Protein AF-0000000084495411 (afdb_homodimer)

Solvent-accessible surface area (backbone atoms only — not comparable to full-atom values): 39827 Å² total; per-residue (Å²): 115,88,27,47,57,83,33,59,81,65,73,59,48,97,44,45,52,60,34,30,47,41,42,33,37,25,33,82,84,65,50,64,28,43,36,21,30,22,32,70,46,7,14,38,66,15,29,51,34,64,70,59,51,48,51,52,52,57,34,36,70,22,38,42,49,64,28,73,47,52,38,46,69,52,34,44,52,25,30,47,53,50,24,54,72,69,76,32,71,72,16,30,27,40,36,35,46,34,35,39,58,15,37,37,49,55,49,54,51,44,66,73,69,38,90,31,75,22,33,34,36,53,60,65,54,70,55,27,83,44,27,70,48,42,49,68,42,74,84,42,39,46,66,49,54,72,80,58,49,84,75,47,53,79,36,77,59,40,58,84,80,32,60,56,60,69,66,51,62,64,91,40,39,13,28,37,50,42,59,63,12,43,41,75,71,58,25,56,67,72,32,39,19,50,54,43,52,52,49,52,57,34,47,72,68,72,23,45,39,32,35,46,20,32,69,33,20,68,20,31,44,30,32,57,40,31,50,59,76,47,76,56,80,62,42,29,37,18,31,8,37,27,41,25,41,45,46,65,18,14,30,29,36,28,24,46,68,52,47,52,54,42,56,72,70,65,60,69,53,69,58,68,56,35,55,25,38,36,45,25,46,41,32,38,50,44,53,50,50,37,62,76,65,44,31,26,58,43,12,33,55,53,18,50,53,52,50,52,53,51,43,56,50,36,74,73,34,85,55,42,66,46,69,44,54,44,19,35,34,33,28,42,30,41,35,78,84,54,46,73,65,56,53,50,48,52,50,49,50,38,40,76,71,28,33,42,63,32,71,51,95,86,46,61,39,43,25,40,28,37,16,50,69,55,51,70,66,60,53,51,53,51,50,52,51,49,51,54,50,51,52,52,49,51,51,52,53,53,56,55,70,77,103,115,86,26,47,57,84,33,59,80,65,74,58,48,99,44,43,52,60,33,28,48,42,41,34,36,24,34,82,85,65,50,63,27,42,37,22,31,21,32,71,46,8,14,38,66,15,31,52,34,64,70,58,52,48,52,51,52,57,34,36,72,21,39,42,49,64,27,73,47,52,38,45,68,52,33,44,54,26,29,49,54,51,25,53,72,68,75,33,73,71,17,29,27,40,37,34,45,35,36,37,56,17,36,35,48,54,50,53,51,45,67,72,68,40,90,32,75,22,33,33,36,52,60,64,55,71,56,27,82,41,27,69,49,42,49,68,42,74,84,42,41,46,65,49,55,71,82,58,49,81,75,46,52,81,40,78,61,41,59,83,79,33,61,57,62,71,67,51,62,64,90,40,40,13,27,38,51,42,54,64,11,45,43,73,71,59,28,56,67,72,34,39,17,50,53,45,53,51,50,51,58,34,47,72,71,71,25,44,39,31,34,46,22,30,68,34,18,66,20,34,42,30,31,58,39,32,52,59,78,47,77,55,81,62,42,29,38,18,32,8,37,27,42,24,42,45,46,63,19,15,31,28,36,29,25,46,67,52,48,52,55,40,57,74,69,65,61,70,52,69,59,69,56,34,54,26,39,36,46,24,45,42,32,38,50,43,54,52,48,38,60,75,66,44,30,26,58,41,13,33,54,53,18,49,52,52,50,50,54,51,42,55,50,35,74,74,35,85,55,42,65,45,72,44,54,44,18,35,33,33,28,42,30,42,36,77,85,55,45,72,66,54,53,51,47,51,50,50,51,37,40,76,72,28,32,43,63,32,72,51,94,87,48,60,40,45,24,39,27,36,15,49,67,56,50,70,66,60,53,50,53,50,50,52,51,49,51,53,52,49,53,52,51,52,50,53,54,55,56,54,70,75,103

Secondary structure (DSSP, 8-state):
--SB---S-SPPPS-BEEEEEBTEEEETT--EEEESSHHHHT-TT-BT-HHHHHHHHHHHTT-S---SSSB-HHHHHHHHHHHHHTT-TT-EEEEES-HHHHHHHHHHHHHHH-SSSEEEEETT----SSHHHH---TTTEEEE-GGG-SS--S-S---TT-HHHHHS-GGGEEEEEE--S-TTTT--PPPHHHHHHHHHHHHHTT-EEEEEETTTTTTTTSSS-GGGGGT---SEEEE-GGGGTTSS-EEEEE-HHHHHHHHHTT-----TTTT-HHHHHHHHHHHHHHHHTTHHHHHHHHHHHHHHHHHHHHHH-TTEEEEEEETTEEEEEEPTTS-HHHHHHHHHHHHHTTEE-B--SSSSEEEE---TT--HHHHHHHHHHHHHHHHHHHHHHHHHHT-/--SB---S-SPPPS-BEEEEEBTEEEETT--EEEESSHHHHT-TT-BT-HHHHHHHHHHHTT-S---SSSB-HHHHHHHHHHHHHTT-TT-EEEEES-HHHHHHHHHHHHHHH-SSSEEEEETT----SSHHHH---TTTEEEE-GGG-SS--S-S---TT-HHHHHS-GGGEEEEEE--S-GGGT--PPPHHHHHHHHHHHHHTT-EEEEEETTTTTTTTSSS-GGGGGT---SEEEE-GGGGTTSS-EEEEE-HHHHHHHHHTT-----TTTT-HHHHHHHHHHHHHHHHTTHHHHHHHHHHHHHHHHHHHHHH-TTEEEEEEETTEEEEEEPTTS-HHHHHHHHHHHHHTTEE-B--SSSSEEEE---TT--HHHHHHHHHHHHHHHHHHHHHHHHHHT-

Organism: NCBI:txid1637975

Structure (mmCIF, N/CA/C/O backbone):
data_AF-0000000084495411-model_v1
#
loop_
_entity.id
_entity.type
_entity.pdbx_description
1 polymer 'Aminotransferase class III'
#
loop_
_atom_site.group_PDB
_atom_site.id
_atom_site.type_symbol
_atom_site.label_atom_id
_atom_site.label_alt_id
_atom_site.label_comp_id
_atom_site.label_asym_id
_atom_site.label_entity_id
_atom_site.label_seq_id
_atom_site.pdbx_PDB_ins_code
_atom_site.Cartn_x
_atom_site.Cartn_y
_atom_site.Cartn_z
_atom_site.occupancy
_atom_site.B_iso_or_equiv
_atom_site.auth_seq_id
_atom_site.auth_comp_id
_atom_site.auth_asym_id
_atom_site.auth_atom_id
_atom_site.pdbx_PDB_model_num
ATOM 1 N N . MET A 1 1 ? 22.328 8.688 1.357 1 75.5 1 MET A N 1
ATOM 2 C CA . MET A 1 1 ? 22.172 7.254 1.574 1 75.5 1 MET A CA 1
ATOM 3 C C . MET A 1 1 ? 22.688 6.465 0.375 1 75.5 1 MET A C 1
ATOM 5 O O . MET A 1 1 ? 22.359 6.781 -0.77 1 75.5 1 MET A O 1
ATOM 9 N N . ARG A 1 2 ? 23.516 5.461 0.627 1 84.62 2 ARG A N 1
ATOM 10 C CA . ARG A 1 2 ? 24.25 4.766 -0.43 1 84.62 2 ARG A CA 1
ATOM 11 C C . ARG A 1 2 ? 23.312 3.871 -1.24 1 84.62 2 ARG A C 1
ATOM 13 O O . ARG A 1 2 ? 23.391 3.844 -2.471 1 84.62 2 ARG A O 1
ATOM 20 N N . TYR A 1 3 ? 22.328 3.266 -0.582 1 94.38 3 TYR A N 1
ATOM 21 C CA . TYR A 1 3 ? 21.594 2.199 -1.251 1 94.38 3 TYR A CA 1
ATOM 22 C C . TYR A 1 3 ? 20.125 2.562 -1.396 1 94.38 3 TYR A C 1
ATOM 24 O O . TYR A 1 3 ? 19.359 1.849 -2.057 1 94.38 3 TYR A O 1
ATOM 32 N N . VAL A 1 4 ? 19.766 3.676 -0.816 1 94.31 4 VAL A N 1
ATOM 33 C CA . VAL A 1 4 ? 18.359 4.066 -0.801 1 94.31 4 VAL A CA 1
ATOM 34 C C . VAL A 1 4 ? 18.156 5.277 -1.703 1 94.31 4 VAL A C 1
ATOM 36 O O . VAL A 1 4 ? 18.922 6.242 -1.647 1 94.31 4 VAL A O 1
ATOM 39 N N . PHE A 1 5 ? 17.172 5.223 -2.582 1 93.25 5 PHE A N 1
ATOM 40 C CA . PHE A 1 5 ? 16.844 6.324 -3.475 1 93.25 5 PHE A CA 1
ATOM 41 C C . PHE A 1 5 ? 15.922 7.324 -2.777 1 93.25 5 PHE A C 1
ATOM 43 O O . PHE A 1 5 ? 14.836 6.965 -2.32 1 93.25 5 PHE A O 1
ATOM 50 N N . ASN A 1 6 ? 16.312 8.516 -2.656 1 90 6 ASN A N 1
ATOM 51 C CA . ASN A 1 6 ? 15.445 9.555 -2.105 1 90 6 ASN A CA 1
ATOM 52 C C . ASN A 1 6 ? 14.633 10.25 -3.195 1 90 6 ASN A C 1
ATOM 54 O O . ASN A 1 6 ? 15.156 11.086 -3.93 1 90 6 ASN A O 1
ATOM 58 N N . SER A 1 7 ? 13.391 9.977 -3.244 1 88.06 7 SER A N 1
ATOM 59 C CA . SER A 1 7 ? 12.523 10.555 -4.262 1 88.06 7 SER A CA 1
ATOM 60 C C . SER A 1 7 ? 11.562 11.578 -3.65 1 88.06 7 SER A C 1
ATOM 62 O O . SER A 1 7 ? 10.695 12.109 -4.344 1 88.06 7 SER A O 1
ATOM 64 N N . THR A 1 8 ? 11.68 11.914 -2.41 1 83.94 8 THR A N 1
ATOM 65 C CA . THR A 1 8 ? 10.633 12.656 -1.716 1 83.94 8 THR A CA 1
ATOM 66 C C . THR A 1 8 ? 10.797 14.156 -1.927 1 83.94 8 THR A C 1
ATOM 68 O O . THR A 1 8 ? 9.859 14.93 -1.708 1 83.94 8 THR A O 1
ATOM 71 N N . GLY A 1 9 ? 12.039 14.555 -2.289 1 78.56 9 GLY A N 1
ATOM 72 C CA . GLY A 1 9 ? 12.312 15.977 -2.416 1 78.56 9 GLY A CA 1
ATOM 73 C C . GLY A 1 9 ? 12.703 16.625 -1.104 1 78.56 9 GLY A C 1
ATOM 74 O O . GLY A 1 9 ? 13.148 17.781 -1.085 1 78.56 9 GLY A O 1
ATOM 75 N N . TYR A 1 10 ? 12.516 15.945 0.001 1 80.62 10 TYR A N 1
ATOM 76 C CA . TYR A 1 10 ? 12.883 16.469 1.312 1 80.62 10 TYR A CA 1
ATOM 77 C C . TYR A 1 10 ? 14.344 16.172 1.629 1 80.62 10 TYR A C 1
ATOM 79 O O . TYR A 1 10 ? 14.883 15.141 1.206 1 80.62 10 TYR A O 1
ATOM 87 N N . GLU A 1 11 ? 14.812 17.094 2.342 1 80.56 11 GLU A N 1
ATOM 88 C CA . GLU A 1 11 ? 16.156 16.859 2.857 1 80.56 11 GLU A CA 1
ATOM 89 C C . GLU A 1 11 ? 16.156 15.766 3.92 1 80.56 11 GLU A C 1
ATOM 91 O O . GLU A 1 11 ? 15.258 15.703 4.758 1 80.56 11 GLU A O 1
ATOM 96 N N . VAL A 1 12 ? 17.141 14.891 3.789 1 86.25 12 VAL A N 1
ATOM 97 C CA . VAL A 1 12 ? 17.312 13.844 4.793 1 86.25 12 VAL A CA 1
ATOM 98 C C . VAL A 1 12 ? 18.453 14.227 5.742 1 86.25 12 VAL A C 1
ATOM 100 O O . VAL A 1 12 ? 19.578 14.438 5.309 1 86.25 12 VAL A O 1
ATOM 103 N N . TYR A 1 13 ? 18.078 14.344 7.008 1 87.06 13 TYR A N 1
ATOM 104 C CA . TYR A 1 13 ? 19.094 14.656 8.016 1 87.06 13 TYR A CA 1
ATOM 105 C C . TYR A 1 13 ? 20.109 13.523 8.141 1 87.06 13 TYR A C 1
ATOM 107 O O . TYR A 1 13 ? 19.75 12.352 8.016 1 87.06 13 TYR A O 1
ATOM 115 N N . ASP A 1 14 ? 21.312 13.953 8.305 1 89.19 14 ASP A N 1
ATOM 116 C CA . ASP A 1 14 ? 22.359 12.953 8.531 1 89.19 14 ASP A CA 1
ATOM 117 C C . ASP A 1 14 ? 22.328 12.438 9.961 1 89.19 14 ASP A C 1
ATOM 119 O O . ASP A 1 14 ? 23.312 12.547 10.695 1 89.19 14 ASP A O 1
ATOM 123 N N . THR A 1 15 ? 21.219 11.938 10.375 1 92.31 15 THR A N 1
ATOM 124 C CA . THR A 1 15 ? 20.938 11.406 11.695 1 92.31 15 THR A CA 1
ATOM 125 C C . THR A 1 15 ? 20.234 10.055 11.602 1 92.31 15 THR A C 1
ATOM 127 O O . THR A 1 15 ? 19.219 9.938 10.906 1 92.31 15 THR A O 1
ATOM 130 N N . TYR A 1 16 ? 20.812 9.109 12.242 1 94.81 16 TYR A N 1
ATOM 131 C CA . TYR A 1 16 ? 20.188 7.793 12.305 1 94.81 16 TYR A CA 1
ATOM 132 C C . TYR A 1 16 ? 19.328 7.656 13.547 1 94.81 16 TYR A C 1
ATOM 134 O O . TYR A 1 16 ? 19.828 7.723 14.672 1 94.81 16 TYR A O 1
ATOM 142 N N . ILE A 1 17 ? 18.031 7.512 13.352 1 95.69 17 ILE A N 1
ATOM 143 C CA . ILE A 1 17 ? 17.125 7.289 14.461 1 95.69 17 ILE A CA 1
ATOM 144 C C . ILE A 1 17 ? 17.062 5.797 14.797 1 95.69 17 ILE A C 1
ATOM 146 O O . ILE A 1 17 ? 16.906 4.961 13.898 1 95.69 17 ILE A O 1
ATOM 150 N N . VAL A 1 18 ? 17.094 5.43 16.109 1 95.44 18 VAL A N 1
ATOM 151 C CA . VAL A 1 18 ? 17.203 4.02 16.469 1 95.44 18 VAL A CA 1
ATOM 152 C C . VAL A 1 18 ? 16.047 3.623 17.375 1 95.44 18 VAL A C 1
ATOM 154 O O . VAL A 1 18 ? 15.75 2.436 17.547 1 95.44 18 VAL A O 1
ATOM 157 N N . ARG A 1 19 ? 15.43 4.637 17.922 1 96.81 19 ARG A N 1
ATOM 158 C CA . ARG A 1 19 ? 14.352 4.32 18.844 1 96.81 19 ARG A CA 1
ATOM 159 C C . ARG A 1 19 ? 13.32 5.441 18.875 1 96.81 19 ARG A C 1
ATOM 161 O O . ARG A 1 19 ? 13.656 6.613 18.719 1 96.81 19 ARG A O 1
ATOM 168 N N . GLY A 1 20 ? 12.047 5.055 19.016 1 96.94 20 GLY A N 1
ATOM 169 C CA . GLY A 1 20 ? 10.945 5.984 19.234 1 96.94 20 GLY A CA 1
ATOM 170 C C . GLY A 1 20 ? 10.039 5.57 20.375 1 96.94 20 GLY A C 1
ATOM 171 O O . GLY A 1 20 ? 9.82 4.379 20.609 1 96.94 20 GLY A O 1
ATOM 172 N N . GLU A 1 21 ? 9.547 6.539 21.094 1 97.25 21 GLU A N 1
ATOM 173 C CA . GLU A 1 21 ? 8.602 6.34 22.188 1 97.25 21 GLU A CA 1
ATOM 174 C C . GLU A 1 21 ? 7.688 7.547 22.344 1 97.25 21 GLU A C 1
ATOM 176 O O . GLU A 1 21 ? 8.148 8.656 22.641 1 97.25 21 GLU A O 1
ATOM 181 N N . ASN A 1 22 ? 6.41 7.25 22.141 1 97 22 ASN A N 1
ATOM 182 C CA . ASN A 1 22 ? 5.457 8.352 22.156 1 97 22 ASN A CA 1
ATOM 183 C C . ASN A 1 22 ? 5.832 9.438 21.156 1 97 22 ASN A C 1
ATOM 185 O O . ASN A 1 22 ? 6.008 9.164 19.969 1 97 22 ASN A O 1
ATOM 189 N N . CYS A 1 23 ? 6.062 10.68 21.609 1 97.75 23 CYS A N 1
ATOM 190 C CA . CYS A 1 23 ? 6.414 11.75 20.688 1 97.75 23 CYS A CA 1
ATOM 191 C C . CYS A 1 23 ? 7.922 11.969 20.656 1 97.75 23 CYS A C 1
ATOM 193 O O . CYS A 1 23 ? 8.391 13.023 20.203 1 97.75 23 CYS A O 1
ATOM 195 N N . TYR A 1 24 ? 8.719 10.953 21.094 1 98.19 24 TYR A N 1
ATOM 196 C CA . TYR A 1 24 ? 10.164 11.117 21.203 1 98.19 24 TYR A CA 1
ATOM 197 C C . TYR A 1 24 ? 10.898 10.156 20.281 1 98.19 24 TYR A C 1
ATOM 199 O O . TYR A 1 24 ? 10.492 9 20.125 1 98.19 24 TYR A O 1
ATOM 207 N N . LEU A 1 25 ? 11.906 10.648 19.656 1 97.31 25 LEU A N 1
ATOM 208 C CA . LEU A 1 25 ? 12.852 9.867 18.875 1 97.31 25 LEU A CA 1
ATOM 209 C C . LEU A 1 25 ? 14.25 9.938 19.484 1 97.31 25 LEU A C 1
ATOM 211 O O . LEU A 1 25 ? 14.625 10.953 20.078 1 97.31 25 LEU A O 1
ATOM 215 N N . TYR A 1 26 ? 14.945 8.938 19.359 1 97.62 26 TYR A N 1
ATOM 216 C CA . TYR A 1 26 ? 16.328 8.867 19.844 1 97.62 26 TYR A CA 1
ATOM 217 C C . TYR A 1 26 ? 17.281 8.477 18.719 1 97.62 26 TYR A C 1
ATOM 219 O O . TYR A 1 26 ? 17.016 7.516 17.984 1 97.62 26 TYR A O 1
ATOM 227 N N . ASP A 1 27 ? 18.344 9.211 18.578 1 95.88 27 ASP A N 1
ATOM 228 C CA . ASP A 1 27 ? 19.312 8.883 17.547 1 95.88 27 ASP A CA 1
ATOM 229 C C . ASP A 1 27 ? 20.391 7.941 18.094 1 95.88 27 ASP A C 1
ATOM 231 O O . ASP A 1 27 ? 20.312 7.5 19.234 1 95.88 27 ASP A O 1
ATOM 235 N N . GLU A 1 28 ? 21.344 7.582 17.297 1 95.19 28 GLU A N 1
ATOM 236 C CA . GLU A 1 28 ? 22.375 6.598 17.641 1 95.19 28 GLU A CA 1
ATOM 237 C C . GLU A 1 28 ? 23.281 7.105 18.75 1 95.19 28 GLU A C 1
ATOM 239 O O . GLU A 1 28 ? 23.938 6.316 19.438 1 95.19 28 GLU A O 1
ATOM 244 N N . GLN A 1 29 ? 23.328 8.398 18.984 1 95.56 29 GLN A N 1
ATOM 245 C CA . GLN A 1 29 ? 24.156 8.992 20.016 1 95.56 29 GLN A CA 1
ATOM 246 C C . GLN A 1 29 ? 23.391 9.148 21.328 1 95.56 29 GLN A C 1
ATOM 248 O O . GLN A 1 29 ? 23.938 9.578 22.328 1 95.56 29 GLN A O 1
ATOM 253 N N . GLY A 1 30 ? 22.094 8.93 21.297 1 95.94 30 GLY A N 1
ATOM 254 C CA . GLY A 1 30 ? 21.281 8.992 22.5 1 95.94 30 GLY A CA 1
ATOM 255 C C . GLY A 1 30 ? 20.547 10.312 22.656 1 95.94 30 GLY A C 1
ATOM 256 O O . GLY A 1 30 ? 19.844 10.531 23.641 1 95.94 30 GLY A O 1
ATOM 257 N N . ASN A 1 31 ? 20.688 11.18 21.703 1 96.81 31 ASN A N 1
ATOM 258 C CA . ASN A 1 31 ? 19.969 12.453 21.75 1 96.81 31 ASN A CA 1
ATOM 259 C C . ASN A 1 31 ? 18.469 12.242 21.594 1 96.81 31 ASN A C 1
ATOM 261 O O . ASN A 1 31 ? 18.031 11.422 20.781 1 96.81 31 ASN A O 1
ATOM 265 N N . LYS A 1 32 ? 17.812 13.023 22.375 1 97.69 32 LYS A N 1
ATOM 266 C CA . LYS A 1 32 ? 16.344 12.984 22.328 1 97.69 32 LYS A CA 1
ATOM 267 C C . LYS A 1 32 ? 15.805 14.086 21.438 1 97.69 32 LYS A C 1
ATOM 269 O O . LYS A 1 32 ? 16.25 15.234 21.5 1 97.69 32 LYS A O 1
ATOM 274 N N . ILE A 1 33 ? 14.867 13.711 20.578 1 97.25 33 ILE A N 1
ATOM 275 C CA . ILE A 1 33 ? 14.219 14.641 19.672 1 97.25 33 ILE A CA 1
ATOM 276 C C . ILE A 1 33 ? 12.703 14.57 19.844 1 97.25 33 ILE A C 1
ATOM 278 O O . ILE A 1 33 ? 12.117 13.484 19.797 1 97.25 33 ILE A O 1
ATOM 282 N N . ILE A 1 34 ? 12.07 15.688 20.109 1 98.44 34 ILE A N 1
ATOM 283 C CA . ILE A 1 34 ? 10.609 15.727 20.188 1 98.44 34 ILE A CA 1
ATOM 284 C C . ILE A 1 34 ? 10.031 15.852 18.781 1 98.44 34 ILE A C 1
ATOM 286 O O . ILE A 1 34 ? 10.344 16.797 18.047 1 98.44 34 ILE A O 1
ATOM 290 N N . ASP A 1 35 ? 9.188 14.961 18.406 1 97.44 35 ASP A N 1
ATOM 291 C CA . ASP A 1 35 ? 8.695 14.781 17.047 1 97.44 35 ASP A CA 1
ATOM 292 C C . ASP A 1 35 ? 7.375 15.516 16.828 1 97.44 35 ASP A C 1
ATOM 294 O O . ASP A 1 35 ? 6.332 15.07 17.312 1 97.44 35 ASP A O 1
ATOM 298 N N . PHE A 1 36 ? 7.375 16.547 16.047 1 98.06 36 PHE A N 1
ATOM 299 C CA . PHE A 1 36 ? 6.16 17.297 15.75 1 98.06 36 PHE A CA 1
ATOM 300 C C . PHE A 1 36 ? 5.633 16.938 14.359 1 98.06 36 PHE A C 1
ATOM 302 O O . PHE A 1 36 ? 4.809 17.672 13.805 1 98.06 36 PHE A O 1
ATOM 309 N N . GLU A 1 37 ? 6.098 15.852 13.797 1 96 37 GLU A N 1
ATOM 310 C CA . GLU A 1 37 ? 5.641 15.398 12.484 1 96 37 GLU A CA 1
ATOM 311 C C . GLU A 1 37 ? 4.992 14.023 12.57 1 96 37 GLU A C 1
ATOM 313 O O . GLU A 1 37 ? 4.285 13.602 11.648 1 96 37 GLU A O 1
ATOM 318 N N . ALA A 1 38 ? 5.262 13.312 13.617 1 96.56 38 ALA A N 1
ATOM 319 C CA . ALA A 1 38 ? 4.617 12.031 13.906 1 96.56 38 ALA A CA 1
ATOM 320 C C . ALA A 1 38 ? 4.766 11.062 12.734 1 96.56 38 ALA A C 1
ATOM 322 O O . ALA A 1 38 ? 3.787 10.445 12.305 1 96.56 38 ALA A O 1
ATOM 323 N N . GLY A 1 39 ? 5.953 10.938 12.148 1 94.12 39 GLY A N 1
ATOM 324 C CA . GLY A 1 39 ? 6.164 10.008 11.055 1 94.12 39 GLY A CA 1
ATOM 325 C C . GLY A 1 39 ? 5.27 10.273 9.859 1 94.12 39 GLY A C 1
ATOM 326 O O . GLY A 1 39 ? 4.527 9.391 9.43 1 94.12 39 GLY A O 1
ATOM 327 N N . VAL A 1 40 ? 5.355 11.445 9.305 1 93.56 40 VAL A N 1
ATOM 328 C CA . VAL A 1 40 ? 4.512 11.898 8.203 1 93.56 40 VAL A CA 1
ATOM 329 C C . VAL A 1 40 ? 3.043 11.812 8.602 1 93.56 40 VAL A C 1
ATOM 331 O O . VAL A 1 40 ? 2.232 11.219 7.887 1 93.56 40 VAL A O 1
ATOM 334 N N . TRP A 1 41 ? 2.795 12.18 9.789 1 96.5 41 TRP A N 1
ATOM 335 C CA . TRP A 1 41 ? 1.469 12.383 10.359 1 96.5 41 TRP A CA 1
ATOM 336 C C . TRP A 1 41 ? 0.76 11.047 10.578 1 96.5 41 TRP A C 1
ATOM 338 O O . TRP A 1 41 ? -0.472 10.992 10.602 1 96.5 41 TRP A O 1
ATOM 348 N N . SER A 1 42 ? 1.478 9.93 10.766 1 97.38 42 SER A N 1
ATOM 349 C CA . SER A 1 42 ? 0.895 8.594 10.773 1 97.38 42 SER A CA 1
ATOM 350 C C . SER A 1 42 ? 0.792 8.047 12.195 1 97.38 42 SER A C 1
ATOM 352 O O . SER A 1 42 ? -0.085 7.23 12.492 1 97.38 42 SER A O 1
ATOM 354 N N . THR A 1 43 ? 1.687 8.414 13.078 1 97.88 43 THR A N 1
ATOM 355 C CA . THR A 1 43 ? 1.703 7.855 14.422 1 97.88 43 THR A CA 1
ATOM 356 C C . THR A 1 43 ? 0.899 8.727 15.383 1 97.88 43 THR A C 1
ATOM 358 O O . THR A 1 43 ? 1.456 9.312 16.312 1 97.88 43 THR A O 1
ATOM 361 N N . VAL A 1 44 ? -0.393 8.695 15.258 1 98.44 44 VAL A N 1
ATOM 362 C CA . VAL A 1 44 ? -1.281 9.57 16.016 1 98.44 44 VAL A CA 1
ATOM 363 C C . VAL A 1 44 ? -1.245 9.188 17.5 1 98.44 44 VAL A C 1
ATOM 365 O O . VAL A 1 44 ? -1.516 10.023 18.359 1 98.44 44 VAL A O 1
ATOM 368 N N . LEU A 1 45 ? -0.838 7.945 17.844 1 98.69 45 LEU A N 1
ATOM 369 C CA . LEU A 1 45 ? -0.756 7.484 19.219 1 98.69 45 LEU A CA 1
ATOM 370 C C . LEU A 1 45 ? 0.683 7.523 19.719 1 98.69 45 LEU A C 1
ATOM 372 O O . LEU A 1 45 ? 0.961 7.121 20.859 1 98.69 45 LEU A O 1
ATOM 376 N N . GLY A 1 46 ? 1.56 8.031 18.891 1 97.94 46 GLY A N 1
ATOM 377 C CA . GLY A 1 46 ? 2.969 8.047 19.25 1 97.94 46 GLY A CA 1
ATOM 378 C C . GLY A 1 46 ? 3.709 6.793 18.828 1 97.94 46 GLY A C 1
ATOM 379 O O . GLY A 1 46 ? 3.09 5.805 18.422 1 97.94 46 GLY A O 1
ATOM 380 N N . HIS A 1 47 ? 5.004 6.844 18.922 1 97.44 47 HIS A N 1
ATOM 381 C CA . HIS A 1 47 ? 5.883 5.746 18.531 1 97.44 47 HIS A CA 1
ATOM 382 C C . HIS A 1 47 ? 5.879 4.633 19.562 1 97.44 47 HIS A C 1
ATOM 384 O O . HIS A 1 47 ? 5.809 4.902 20.766 1 97.44 47 HIS A O 1
ATOM 390 N N . SER A 1 48 ? 5.922 3.402 19.047 1 96.5 48 SER A N 1
ATOM 391 C CA . SER A 1 48 ? 6.062 2.209 19.875 1 96.5 48 SER A CA 1
ATOM 392 C C . SER A 1 48 ? 5.016 2.172 20.984 1 96.5 48 SER A C 1
ATOM 394 O O . SER A 1 48 ? 5.348 1.97 22.156 1 96.5 48 SER A O 1
ATOM 396 N N . HIS A 1 49 ? 3.811 2.494 20.609 1 97.25 49 HIS A N 1
ATOM 397 C CA . HIS A 1 49 ? 2.738 2.467 21.594 1 97.25 49 HIS A CA 1
ATOM 398 C C . HIS A 1 49 ? 2.5 1.05 22.109 1 97.25 49 HIS A C 1
ATOM 400 O O . HIS A 1 49 ? 2.293 0.125 21.312 1 97.25 49 HIS A O 1
ATOM 406 N N . PRO A 1 50 ? 2.418 0.827 23.391 1 97 50 PRO A N 1
ATOM 407 C CA . PRO A 1 50 ? 2.393 -0.533 23.938 1 97 50 PRO A CA 1
ATOM 408 C C . PRO A 1 50 ? 1.151 -1.314 23.516 1 97 50 PRO A C 1
ATOM 410 O O . PRO A 1 50 ? 1.239 -2.512 23.219 1 97 50 PRO A O 1
ATOM 413 N N . HIS A 1 51 ? 0.006 -0.685 23.484 1 97.69 51 HIS A N 1
ATOM 414 C CA . HIS A 1 51 ? -1.21 -1.38 23.078 1 97.69 51 HIS A CA 1
ATOM 415 C C . HIS A 1 51 ? -1.143 -1.802 21.609 1 97.69 51 HIS A C 1
ATOM 417 O O . HIS A 1 51 ? -1.595 -2.891 21.25 1 97.69 51 HIS A O 1
ATOM 423 N N . ILE A 1 52 ? -0.59 -0.953 20.781 1 98.19 52 ILE A N 1
ATOM 424 C CA . ILE A 1 52 ? -0.467 -1.257 19.359 1 98.19 52 ILE A CA 1
ATOM 425 C C . ILE A 1 52 ? 0.54 -2.387 19.156 1 98.19 52 ILE A C 1
ATOM 427 O O . ILE A 1 52 ? 0.269 -3.348 18.438 1 98.19 52 ILE A O 1
ATOM 431 N N . ASN A 1 53 ? 1.714 -2.262 19.828 1 97.5 53 ASN A N 1
ATOM 432 C CA . ASN A 1 53 ? 2.709 -3.326 19.75 1 97.5 53 ASN A CA 1
ATOM 433 C C . ASN A 1 53 ? 2.141 -4.66 20.234 1 97.5 53 ASN A C 1
ATOM 435 O O . ASN A 1 53 ? 2.41 -5.703 19.641 1 97.5 53 ASN A O 1
ATOM 439 N N . GLY A 1 54 ? 1.36 -4.609 21.281 1 97.62 54 GLY A N 1
ATOM 440 C CA . GLY A 1 54 ? 0.756 -5.812 21.844 1 97.62 54 GLY A CA 1
ATOM 441 C C . GLY A 1 54 ? -0.195 -6.5 20.875 1 97.62 54 GLY A C 1
ATOM 442 O O . GLY A 1 54 ? -0.14 -7.719 20.703 1 97.62 54 GLY A O 1
ATOM 443 N N . VAL A 1 55 ? -1.058 -5.758 20.219 1 97.88 55 VAL A N 1
ATOM 444 C CA . VAL A 1 55 ? -2.051 -6.336 19.312 1 97.88 55 VAL A CA 1
ATOM 445 C C . VAL A 1 55 ? -1.359 -6.906 18.078 1 97.88 55 VAL A C 1
ATOM 447 O O . VAL A 1 55 ? -1.78 -7.934 17.547 1 97.88 55 VAL A O 1
ATOM 450 N N . ILE A 1 56 ? -0.329 -6.207 17.609 1 97.94 56 ILE A N 1
ATOM 451 C CA . ILE A 1 56 ? 0.427 -6.727 16.469 1 97.94 56 ILE A CA 1
ATOM 452 C C . ILE A 1 56 ? 1.04 -8.078 16.828 1 97.94 56 ILE A C 1
ATOM 454 O O . ILE A 1 56 ? 0.888 -9.055 16.094 1 97.94 56 ILE A O 1
ATOM 458 N N . TYR A 1 57 ? 1.662 -8.102 17.969 1 95.69 57 TYR A N 1
ATOM 459 C CA . TYR A 1 57 ? 2.32 -9.328 18.406 1 95.69 57 TYR A CA 1
ATOM 460 C C . TYR A 1 57 ? 1.308 -10.453 18.578 1 95.69 57 TYR A C 1
ATOM 462 O O . TYR A 1 57 ? 1.544 -11.586 18.156 1 95.69 57 TYR A O 1
ATOM 470 N N . GLU A 1 58 ? 0.216 -10.156 19.203 1 96.5 58 GLU A N 1
ATOM 471 C CA . GLU A 1 58 ? -0.827 -11.148 19.422 1 96.5 58 GLU A CA 1
ATOM 472 C C . GLU A 1 58 ? -1.371 -11.688 18.094 1 96.5 58 GLU A C 1
ATOM 474 O O . GLU A 1 58 ? -1.517 -12.898 17.922 1 96.5 58 GLU A O 1
ATOM 479 N N . GLN A 1 59 ? -1.69 -10.812 17.188 1 96.75 59 GLN A N 1
ATOM 480 C CA . GLN A 1 59 ? -2.246 -11.203 15.891 1 96.75 59 GLN A CA 1
ATOM 481 C C . GLN A 1 59 ? -1.246 -12.031 15.094 1 96.75 59 GLN A C 1
ATOM 483 O O . GLN A 1 59 ? -1.632 -12.945 14.367 1 96.75 59 GLN A O 1
ATOM 488 N N . LEU A 1 60 ? 0.027 -11.68 15.203 1 96.06 60 LEU A N 1
ATOM 489 C CA . LEU A 1 60 ? 1.09 -12.383 14.5 1 96.06 60 LEU A CA 1
ATOM 490 C C . LEU A 1 60 ? 1.114 -13.859 14.891 1 96.06 60 LEU A C 1
ATOM 492 O O . LEU A 1 60 ? 1.464 -14.711 14.07 1 96.06 60 LEU A O 1
ATOM 496 N N . GLN A 1 61 ? 0.753 -14.125 16.078 1 94.06 61 GLN A N 1
ATOM 497 C CA . GLN A 1 61 ? 0.798 -15.492 16.578 1 94.06 61 GLN A CA 1
ATOM 498 C C . GLN A 1 61 ? -0.327 -16.328 15.984 1 94.06 61 GLN A C 1
ATOM 500 O O . GLN A 1 61 ? -0.29 -17.562 16.047 1 94.06 61 GLN A O 1
ATOM 505 N N . ASN A 1 62 ? -1.291 -15.742 15.398 1 94 62 ASN A N 1
ATOM 506 C CA . ASN A 1 62 ? -2.43 -16.438 14.82 1 94 62 ASN A CA 1
ATOM 507 C C . ASN A 1 62 ? -2.416 -16.375 13.297 1 94 62 ASN A C 1
ATOM 509 O O . ASN A 1 62 ? -2.094 -17.359 12.625 1 94 62 ASN A O 1
ATOM 513 N N . ILE A 1 63 ? -2.648 -15.18 12.766 1 93.5 63 ILE A N 1
ATOM 514 C CA . ILE A 1 63 ? -2.623 -15.008 11.32 1 93.5 63 ILE A CA 1
ATOM 515 C C . ILE A 1 63 ? -2.277 -13.555 10.984 1 93.5 63 ILE A C 1
ATOM 517 O O . ILE A 1 63 ? -2.988 -12.633 11.383 1 93.5 63 ILE A O 1
ATOM 521 N N . MET A 1 64 ? -1.268 -13.398 10.273 1 95.5 64 MET A N 1
ATOM 522 C CA . MET A 1 64 ? -0.887 -12.078 9.773 1 95.5 64 MET A CA 1
ATOM 523 C C . MET A 1 64 ? -1.605 -11.766 8.461 1 95.5 64 MET A C 1
ATOM 525 O O . MET A 1 64 ? -2.17 -10.68 8.305 1 95.5 64 MET A O 1
ATOM 529 N N . HIS A 1 65 ? -1.646 -12.742 7.602 1 96.19 65 HIS A N 1
ATOM 530 C CA . HIS A 1 65 ? -2.086 -12.578 6.219 1 96.19 65 HIS A CA 1
ATOM 531 C C . HIS A 1 65 ? -2.789 -13.836 5.711 1 96.19 65 HIS A C 1
ATOM 533 O O . HIS A 1 65 ? -2.324 -14.953 5.949 1 96.19 65 HIS A O 1
ATOM 539 N N . LEU A 1 66 ? -3.934 -13.758 5.09 1 90.25 66 LEU A N 1
ATOM 540 C CA . LEU A 1 66 ? -4.707 -14.914 4.641 1 90.25 66 LEU A CA 1
ATOM 541 C C . LEU A 1 66 ? -4.988 -14.828 3.145 1 90.25 66 LEU A C 1
ATOM 543 O O . LEU A 1 66 ? -4.992 -15.852 2.451 1 90.25 66 LEU A O 1
ATOM 547 N N . GLY A 1 67 ? -5.277 -13.805 2.533 1 84.75 67 GLY A N 1
ATOM 548 C CA . GLY A 1 67 ? -5.789 -13.633 1.184 1 84.75 67 GLY A CA 1
ATOM 549 C C . GLY A 1 67 ? -7.285 -13.367 1.141 1 84.75 67 GLY A C 1
ATOM 550 O O . GLY A 1 67 ? -7.883 -13 2.154 1 84.75 67 GLY A O 1
ATOM 551 N N . TYR A 1 68 ? -7.926 -13.641 -0.082 1 78.69 68 TYR A N 1
ATOM 552 C CA . TYR A 1 68 ? -9.258 -13.109 -0.323 1 78.69 68 TYR A CA 1
ATOM 553 C C . TYR A 1 68 ? -10.32 -14.188 -0.118 1 78.69 68 TYR A C 1
ATOM 555 O O . TYR A 1 68 ? -11.516 -13.883 -0.027 1 78.69 68 TYR A O 1
ATOM 563 N N . GLN A 1 69 ? -9.938 -15.375 -0.035 1 80.94 69 GLN A N 1
ATOM 564 C CA . GLN A 1 69 ? -10.914 -16.453 -0.202 1 80.94 69 GLN A CA 1
ATOM 565 C C . GLN A 1 69 ? -11.5 -16.875 1.143 1 80.94 69 GLN A C 1
ATOM 567 O O . GLN A 1 69 ? -12.414 -17.703 1.194 1 80.94 69 GLN A O 1
ATOM 572 N N . TYR A 1 70 ? -11.031 -16.234 2.203 1 86.5 70 TYR A N 1
ATOM 573 C CA . TYR A 1 70 ? -11.492 -16.641 3.527 1 86.5 70 TYR A CA 1
ATOM 574 C C . TYR A 1 70 ? -11.992 -15.438 4.32 1 86.5 70 TYR A C 1
ATOM 576 O O . TYR A 1 70 ? -11.68 -14.289 3.992 1 86.5 70 TYR A O 1
ATOM 584 N N . LYS A 1 71 ? -12.75 -15.82 5.281 1 91.44 71 LYS A N 1
ATOM 585 C CA . LYS A 1 71 ? -13.258 -14.797 6.188 1 91.44 71 LYS A CA 1
ATOM 586 C C . LYS A 1 71 ? -12.398 -14.695 7.445 1 91.44 71 LYS A C 1
ATOM 588 O O . LYS A 1 71 ? -11.711 -15.656 7.809 1 91.44 71 LYS A O 1
ATOM 593 N N . SER A 1 72 ? -12.391 -13.578 8.008 1 93.62 72 SER A N 1
ATOM 594 C CA . SER A 1 72 ? -11.711 -13.297 9.266 1 93.62 72 SER A CA 1
ATOM 595 C C . SER A 1 72 ? -12.602 -12.477 10.195 1 93.62 72 SER A C 1
ATOM 597 O O . SER A 1 72 ? -13.094 -11.414 9.812 1 93.62 72 SER A O 1
ATOM 599 N N . ARG A 1 73 ? -12.742 -12.93 11.445 1 94.88 73 ARG A N 1
ATOM 600 C CA . ARG A 1 73 ? -13.586 -12.234 12.414 1 94.88 73 ARG A CA 1
ATOM 601 C C . ARG A 1 73 ? -13.039 -10.852 12.727 1 94.88 73 ARG A C 1
ATOM 603 O O . ARG A 1 73 ? -13.805 -9.891 12.867 1 94.88 73 ARG A O 1
ATOM 610 N N . ILE A 1 74 ? -11.75 -10.789 12.797 1 96.44 74 ILE A N 1
ATOM 611 C CA . ILE A 1 74 ? -11.125 -9.531 13.18 1 96.44 74 ILE A CA 1
ATOM 612 C C . ILE A 1 74 ? -11.352 -8.484 12.094 1 96.44 74 ILE A C 1
ATOM 614 O O . ILE A 1 74 ? -11.492 -7.293 12.391 1 96.44 74 ILE A O 1
ATOM 618 N N . VAL A 1 75 ? -11.406 -8.867 10.836 1 96.69 75 VAL A N 1
ATOM 619 C CA . VAL A 1 75 ? -11.664 -7.957 9.727 1 96.69 75 VAL A CA 1
ATOM 620 C C . VAL A 1 75 ? -13.094 -7.422 9.82 1 96.69 75 VAL A C 1
ATOM 622 O O . VAL A 1 75 ? -13.328 -6.223 9.656 1 96.69 75 VAL A O 1
ATOM 625 N N . GLU A 1 76 ? -14 -8.273 10.148 1 96.44 76 GLU A N 1
ATOM 626 C CA . GLU A 1 76 ? -15.398 -7.879 10.273 1 96.44 76 GLU A CA 1
ATOM 627 C C . GLU A 1 76 ? -15.609 -6.93 11.445 1 96.44 76 GLU A C 1
ATOM 629 O O . GLU A 1 76 ? -16.344 -5.941 11.336 1 96.44 76 GLU A O 1
ATOM 634 N N . GLU A 1 77 ? -14.969 -7.238 12.539 1 97.75 77 GLU A N 1
ATOM 635 C CA . GLU A 1 77 ? -15.078 -6.398 13.727 1 97.75 77 GLU A CA 1
ATOM 636 C C . GLU A 1 77 ? -14.516 -5.004 13.477 1 97.75 77 GLU A C 1
ATOM 638 O O . GLU A 1 77 ? -15.125 -4.004 13.859 1 97.75 77 GLU A O 1
ATOM 643 N N . ALA A 1 78 ? -13.383 -4.969 12.867 1 98.5 78 ALA A N 1
ATOM 644 C CA . ALA A 1 78 ? -12.766 -3.682 12.547 1 98.5 78 ALA A CA 1
ATOM 645 C C . ALA A 1 78 ? -13.641 -2.873 11.594 1 98.5 78 ALA A C 1
ATOM 647 O O . ALA A 1 78 ? -13.812 -1.663 11.773 1 98.5 78 ALA A O 1
ATOM 648 N N . ALA A 1 79 ? -14.164 -3.57 10.57 1 98.38 79 ALA A N 1
ATOM 649 C CA . ALA A 1 79 ? -15.031 -2.904 9.602 1 98.38 79 ALA A CA 1
ATOM 650 C C . ALA A 1 79 ? -16.25 -2.305 10.281 1 98.38 79 ALA A C 1
ATOM 652 O O . ALA A 1 79 ? -16.641 -1.163 10 1 98.38 79 ALA A O 1
ATOM 653 N N . GLU A 1 80 ? -16.844 -3.041 11.164 1 98.19 80 GLU A N 1
ATOM 654 C CA . GLU A 1 80 ? -18.016 -2.562 11.898 1 98.19 80 GLU A CA 1
ATOM 655 C C . GLU A 1 80 ? -17.703 -1.309 12.703 1 98.19 80 GLU A C 1
ATOM 657 O O . GLU A 1 80 ? -18.469 -0.345 12.695 1 98.19 80 GLU A O 1
ATOM 662 N N . LYS A 1 81 ? -16.594 -1.343 13.398 1 98.44 81 LYS A N 1
ATOM 663 C CA . LYS A 1 81 ? -16.188 -0.196 14.203 1 98.44 81 LYS A CA 1
ATOM 664 C C . LYS A 1 81 ? -15.93 1.027 13.328 1 98.44 81 LYS A C 1
ATOM 666 O O . LYS A 1 81 ? -16.328 2.141 13.68 1 98.44 81 LYS A O 1
ATOM 671 N N . ILE A 1 82 ? -15.289 0.84 12.18 1 98.69 82 ILE A N 1
ATOM 672 C CA . ILE A 1 82 ? -14.961 1.928 11.266 1 98.69 82 ILE A CA 1
ATOM 673 C C . ILE A 1 82 ? -16.25 2.535 10.711 1 98.69 82 ILE A C 1
ATOM 675 O O . ILE A 1 82 ? -16.375 3.758 10.625 1 98.69 82 ILE A O 1
ATOM 679 N N . LEU A 1 83 ? -17.141 1.655 10.336 1 98.25 83 LEU A N 1
ATOM 680 C CA . LEU A 1 83 ? -18.422 2.135 9.828 1 98.25 83 LEU A CA 1
ATOM 681 C C . LEU A 1 83 ? -19.141 2.98 10.875 1 98.25 83 LEU A C 1
ATOM 683 O O . LEU A 1 83 ? -19.766 3.986 10.539 1 98.25 83 LEU A O 1
ATOM 687 N N . GLY A 1 84 ? -19.031 2.629 12.094 1 97.25 84 GLY A N 1
ATOM 688 C CA . GLY A 1 84 ? -19.625 3.383 13.18 1 97.25 84 GLY A CA 1
ATOM 689 C C . GLY A 1 84 ? -19.078 4.789 13.312 1 97.25 84 GLY A C 1
ATOM 690 O O . GLY A 1 84 ? -19.828 5.754 13.438 1 97.25 84 GLY A O 1
ATOM 691 N N . ILE A 1 85 ? -17.766 4.926 13.195 1 97.5 85 ILE A N 1
ATOM 692 C CA . ILE A 1 85 ? -17.156 6.223 13.469 1 97.5 85 ILE A CA 1
ATOM 693 C C . ILE A 1 85 ? -17.25 7.105 12.219 1 97.5 85 ILE A C 1
ATOM 695 O O . ILE A 1 85 ? -17.031 8.312 12.297 1 97.5 85 ILE A O 1
ATOM 699 N N . THR A 1 86 ? -17.516 6.531 11.031 1 96.81 86 THR A N 1
ATOM 700 C CA . THR A 1 86 ? -17.672 7.324 9.812 1 96.81 86 THR A CA 1
ATOM 701 C C . THR A 1 86 ? -19.125 7.734 9.617 1 96.81 86 THR A C 1
ATOM 703 O O . THR A 1 86 ? -19.469 8.414 8.641 1 96.81 86 THR A O 1
ATOM 706 N N . SER A 1 87 ? -20.094 7.316 10.469 1 92.12 87 SER A N 1
ATOM 707 C CA . SER A 1 87 ? -21.531 7.559 10.391 1 92.12 87 SER A CA 1
ATOM 708 C C . SER A 1 87 ? -22.125 6.957 9.125 1 92.12 87 SER A C 1
ATOM 710 O O . SER A 1 87 ? -23.016 7.555 8.492 1 92.12 87 SER A O 1
ATOM 712 N N . LEU A 1 88 ? -21.5 5.902 8.625 1 94.94 88 LEU A N 1
ATOM 713 C CA . LEU A 1 88 ? -22.016 5.062 7.551 1 94.94 88 LEU A CA 1
ATOM 714 C C . LEU A 1 88 ? -22.281 3.645 8.047 1 94.94 88 LEU A C 1
ATOM 716 O O . LEU A 1 88 ? -21.766 2.68 7.477 1 94.94 88 LEU A O 1
ATOM 720 N N . PRO A 1 89 ? -23.156 3.477 9.016 1 89.06 89 PRO A N 1
ATOM 721 C CA . PRO A 1 89 ? -23.281 2.225 9.766 1 89.06 89 PRO A CA 1
ATOM 722 C C . PRO A 1 89 ? -23.719 1.053 8.891 1 89.06 89 PRO A C 1
ATOM 724 O O . PRO A 1 89 ? -23.422 -0.103 9.203 1 89.06 89 PRO A O 1
ATOM 727 N N . ASN A 1 90 ? -24.375 1.216 7.812 1 94.5 90 ASN A N 1
ATOM 728 C CA . ASN A 1 90 ? -24.812 0.118 6.957 1 94.5 90 ASN A CA 1
ATOM 729 C C . ASN A 1 90 ? -23.922 -0.019 5.723 1 94.5 90 ASN A C 1
ATOM 731 O O . ASN A 1 90 ? -24.297 -0.704 4.766 1 94.5 90 ASN A O 1
ATOM 735 N N . GLY A 1 91 ? -22.812 0.664 5.785 1 97.88 91 GLY A N 1
ATOM 736 C CA . GLY A 1 91 ? -21.922 0.664 4.641 1 97.88 91 GLY A CA 1
ATOM 737 C C . GLY A 1 91 ? -21.016 -0.554 4.594 1 97.88 91 GLY A C 1
ATOM 738 O O . GLY A 1 91 ? -21.328 -1.589 5.188 1 97.88 91 GLY A O 1
ATOM 739 N N . LYS A 1 92 ? -20 -0.482 3.742 1 98.31 92 LYS A N 1
ATOM 740 C CA . LYS A 1 92 ? -18.984 -1.526 3.568 1 98.31 92 LYS A CA 1
ATOM 741 C C . LYS A 1 92 ? -17.578 -0.944 3.613 1 98.31 92 LYS A C 1
ATOM 743 O O . LYS A 1 92 ? -17.375 0.222 3.271 1 98.31 92 LYS A O 1
ATOM 748 N N . CYS A 1 93 ? -16.688 -1.777 4.039 1 98.19 93 CYS A N 1
ATOM 749 C CA . CYS A 1 93 ? -15.281 -1.377 4.121 1 98.19 93 CYS A CA 1
ATOM 750 C C . CYS A 1 93 ? -14.406 -2.27 3.248 1 98.19 93 CYS A C 1
ATOM 752 O O . CYS A 1 93 ? -14.75 -3.428 3 1 98.19 93 CYS A O 1
ATOM 754 N N . ILE A 1 94 ? -13.367 -1.748 2.74 1 97.38 94 ILE A N 1
ATOM 755 C CA . ILE A 1 94 ? -12.25 -2.471 2.145 1 97.38 94 ILE A CA 1
ATOM 756 C C . ILE A 1 94 ? -10.938 -2.002 2.773 1 97.38 94 ILE A C 1
ATOM 758 O O . ILE A 1 94 ? -10.586 -0.822 2.686 1 97.38 94 ILE A O 1
ATOM 762 N N . PHE A 1 95 ? -10.242 -2.904 3.385 1 97.44 95 PHE A N 1
ATOM 763 C CA . PHE A 1 95 ? -8.938 -2.582 3.947 1 97.44 95 PHE A CA 1
ATOM 764 C C . PHE A 1 95 ? -7.844 -2.73 2.898 1 97.44 95 PHE A C 1
ATOM 766 O O . PHE A 1 95 ? -7.871 -3.662 2.092 1 97.44 95 PHE A O 1
ATOM 773 N N . LEU A 1 96 ? -6.941 -1.816 2.924 1 96.5 96 LEU A N 1
ATOM 774 C CA . LEU A 1 96 ? -5.805 -1.806 2.012 1 96.5 96 LEU A CA 1
ATOM 775 C C . LEU A 1 96 ? -4.516 -1.469 2.756 1 96.5 96 LEU A C 1
ATOM 777 O O . LEU A 1 96 ? -4.434 -1.638 3.975 1 96.5 96 LEU A O 1
ATOM 781 N N . SER A 1 97 ? -3.436 -0.936 1.979 1 96.25 97 SER A N 1
ATOM 782 C CA . SER A 1 97 ? -2.143 -0.791 2.641 1 96.25 97 SER A CA 1
ATOM 783 C C . SER A 1 97 ? -1.715 0.671 2.701 1 96.25 97 SER A C 1
ATOM 785 O O . SER A 1 97 ? -0.859 1.04 3.51 1 96.25 97 SER A O 1
ATOM 787 N N . SER A 1 98 ? -2.256 1.485 1.837 1 95.25 98 SER A N 1
ATOM 788 C CA . SER A 1 98 ? -1.794 2.869 1.811 1 95.25 98 SER A CA 1
ATOM 789 C C . SER A 1 98 ? -2.945 3.83 1.531 1 95.25 98 SER A C 1
ATOM 791 O O . SER A 1 98 ? -3.957 3.441 0.945 1 95.25 98 SER A O 1
ATOM 793 N N . GLY A 1 99 ? -2.744 5.043 1.965 1 95 99 GLY A N 1
ATOM 794 C CA . GLY A 1 99 ? -3.723 6.078 1.66 1 95 99 GLY A CA 1
ATOM 795 C C . GLY A 1 99 ? -3.93 6.281 0.172 1 95 99 GLY A C 1
ATOM 796 O O . GLY A 1 99 ? -5.059 6.488 -0.281 1 95 99 GLY A O 1
ATOM 797 N N . SER A 1 100 ? -2.863 6.23 -0.549 1 93 100 SER A N 1
ATOM 798 C CA . SER A 1 100 ? -2.947 6.352 -2.002 1 93 100 SER A CA 1
ATOM 799 C C . SER A 1 100 ? -3.859 5.281 -2.594 1 93 100 SER A C 1
ATOM 801 O O . SER A 1 100 ? -4.664 5.57 -3.484 1 93 100 SER A O 1
ATOM 803 N N . GLU A 1 101 ? -3.742 4.059 -2.121 1 93.12 101 GLU A N 1
ATOM 804 C CA . GLU A 1 101 ? -4.598 2.982 -2.609 1 93.12 101 GLU A CA 1
ATOM 805 C C . GLU A 1 101 ? -6.062 3.246 -2.271 1 93.12 101 GLU A C 1
ATOM 807 O O . GLU A 1 101 ? -6.949 3.01 -3.094 1 93.12 101 GLU A O 1
ATOM 812 N N . ALA A 1 102 ? -6.289 3.717 -1.069 1 95.94 102 ALA A N 1
ATOM 813 C CA . ALA A 1 102 ? -7.66 3.975 -0.64 1 95.94 102 ALA A CA 1
ATOM 814 C C . ALA A 1 102 ? -8.305 5.066 -1.49 1 95.94 102 ALA A C 1
ATOM 816 O O . ALA A 1 102 ? -9.445 4.918 -1.945 1 95.94 102 ALA A O 1
ATOM 817 N N . VAL A 1 103 ? -7.57 6.145 -1.745 1 94.88 103 VAL A N 1
ATOM 818 C CA . VAL A 1 103 ? -8.094 7.258 -2.533 1 94.88 103 VAL A CA 1
ATOM 819 C C . VAL A 1 103 ? -8.305 6.812 -3.977 1 94.88 103 VAL A C 1
ATOM 821 O O . VAL A 1 103 ? -9.344 7.102 -4.574 1 94.88 103 VAL A O 1
ATOM 824 N N . GLU A 1 104 ? -7.371 6.113 -4.492 1 92.38 104 GLU A N 1
ATOM 825 C CA . GLU A 1 104 ? -7.504 5.621 -5.859 1 92.38 104 GLU A CA 1
ATOM 826 C C . GLU A 1 104 ? -8.727 4.719 -6.008 1 92.38 104 GLU A C 1
ATOM 828 O O . GLU A 1 104 ? -9.422 4.77 -7.023 1 92.38 104 GLU A O 1
ATOM 833 N N . LEU A 1 105 ? -8.914 3.891 -5.047 1 93.94 105 LEU A N 1
ATOM 834 C CA . LEU A 1 105 ? -10.023 2.945 -5.117 1 93.94 105 LEU A CA 1
ATOM 835 C C . LEU A 1 105 ? -11.367 3.678 -5.121 1 93.94 105 LEU A C 1
ATOM 837 O O . LEU A 1 105 ? -12.227 3.396 -5.957 1 93.94 105 LEU A O 1
ATOM 841 N N . VAL A 1 106 ? -11.539 4.617 -4.23 1 95.81 106 VAL A N 1
ATOM 842 C CA . VAL A 1 106 ? -12.828 5.305 -4.16 1 95.81 106 VAL A CA 1
ATOM 843 C C . VAL A 1 106 ? -13.031 6.164 -5.406 1 95.81 106 VAL A C 1
ATOM 845 O O . VAL A 1 106 ? -14.156 6.324 -5.883 1 95.81 106 VAL A O 1
ATOM 848 N N . VAL A 1 107 ? -11.977 6.695 -5.934 1 93.44 107 VAL A N 1
ATOM 849 C CA . VAL A 1 107 ? -12.07 7.48 -7.16 1 93.44 107 VAL A CA 1
ATOM 850 C C . VAL A 1 107 ? -12.469 6.574 -8.328 1 93.44 107 VAL A C 1
ATOM 852 O O . VAL A 1 107 ? -13.336 6.93 -9.125 1 93.44 107 VAL A O 1
ATOM 855 N N . GLN A 1 108 ? -11.859 5.406 -8.43 1 91.69 108 GLN A N 1
ATOM 856 C CA . GLN A 1 108 ? -12.211 4.457 -9.484 1 91.69 108 GLN A CA 1
ATOM 857 C C . GLN A 1 108 ? -13.664 4.02 -9.367 1 91.69 108 GLN A C 1
ATOM 859 O O . GLN A 1 108 ? -14.367 3.916 -10.375 1 91.69 108 GLN A O 1
ATOM 864 N N . MET A 1 109 ? -14.07 3.756 -8.188 1 94.44 109 MET A N 1
ATOM 865 C CA . MET A 1 109 ? -15.445 3.346 -7.961 1 94.44 109 MET A CA 1
ATOM 866 C C . MET A 1 109 ? -16.422 4.465 -8.336 1 94.44 109 MET A C 1
ATOM 868 O O . MET A 1 109 ? -17.438 4.215 -8.969 1 94.44 109 MET A O 1
ATOM 872 N N . ALA A 1 110 ? -16.062 5.688 -7.957 1 94.88 110 ALA A N 1
ATOM 873 C CA . ALA A 1 110 ? -16.891 6.832 -8.312 1 94.88 110 ALA A CA 1
ATOM 874 C C . ALA A 1 110 ? -17.031 6.969 -9.828 1 94.88 110 ALA A C 1
ATOM 876 O O . ALA A 1 110 ? -18.125 7.133 -10.352 1 94.88 110 ALA A O 1
ATOM 877 N N . LYS A 1 111 ? -15.984 6.887 -10.516 1 91.69 111 LYS A N 1
ATOM 878 C CA . LYS A 1 111 ? -15.969 7.047 -11.969 1 91.69 111 LYS A CA 1
ATOM 879 C C . LYS A 1 111 ? -16.797 5.961 -12.648 1 91.69 111 LYS A C 1
ATOM 881 O O . LYS A 1 111 ? -17.344 6.184 -13.727 1 91.69 111 LYS A O 1
ATOM 886 N N . ARG A 1 112 ? -16.875 4.832 -12.023 1 92.5 112 ARG A N 1
ATOM 887 C CA . ARG A 1 112 ? -17.625 3.711 -12.578 1 92.5 112 ARG A CA 1
ATOM 888 C C . ARG A 1 112 ? -19.125 3.982 -12.523 1 92.5 112 ARG A C 1
ATOM 890 O O . ARG A 1 112 ? -19.875 3.484 -13.359 1 92.5 112 ARG A O 1
ATOM 897 N N . ILE A 1 113 ? -19.547 4.84 -11.641 1 96.31 113 ILE A N 1
ATOM 898 C CA . ILE A 1 113 ? -20.984 4.895 -11.414 1 96.31 113 ILE A CA 1
ATOM 899 C C . ILE A 1 113 ? -21.484 6.328 -11.594 1 96.31 113 ILE A C 1
ATOM 901 O O . ILE A 1 113 ? -22.688 6.574 -11.648 1 96.31 113 ILE A O 1
ATOM 905 N N . MET A 1 114 ? -20.609 7.293 -11.695 1 94.5 114 MET A N 1
ATOM 906 C CA . MET A 1 114 ? -21.031 8.688 -11.812 1 94.5 114 MET A CA 1
ATOM 907 C C . MET A 1 114 ? -21.672 8.945 -13.172 1 94.5 114 MET A C 1
ATOM 909 O O . MET A 1 114 ? -21.297 8.344 -14.172 1 94.5 114 MET A O 1
ATOM 913 N N . ALA A 1 115 ? -22.562 9.867 -13.211 1 92.75 115 ALA A N 1
ATOM 914 C CA . ALA A 1 115 ? -23.328 10.188 -14.422 1 92.75 115 ALA A CA 1
ATOM 915 C C . ALA A 1 115 ? -22.625 11.25 -15.25 1 92.75 115 ALA A C 1
ATOM 917 O O . ALA A 1 115 ? -22.906 11.414 -16.438 1 92.75 115 ALA A O 1
ATOM 918 N N . LYS A 1 116 ? -21.859 12.047 -14.625 1 94.62 116 LYS A N 1
ATOM 919 C CA . LYS A 1 116 ? -21.109 13.125 -15.25 1 94.62 116 LYS A CA 1
ATOM 920 C C . LYS A 1 116 ? -19.609 12.844 -15.227 1 94.62 116 LYS A C 1
ATOM 922 O O . LYS A 1 116 ? -19.125 12.125 -14.352 1 94.62 116 LYS A O 1
ATOM 927 N N . PRO A 1 117 ? -18.891 13.391 -16.047 1 91.25 117 PRO A N 1
ATOM 928 C CA . PRO A 1 117 ? -17.547 12.906 -16.328 1 91.25 117 PRO A CA 1
ATOM 929 C C . PRO A 1 117 ? -16.484 13.5 -15.391 1 91.25 117 PRO A C 1
ATOM 931 O O . PRO A 1 117 ? -15.43 12.906 -15.195 1 91.25 117 PRO A O 1
ATOM 934 N N . LEU A 1 118 ? -16.797 14.648 -14.797 1 93.88 118 LEU A N 1
ATOM 935 C CA . LEU A 1 118 ? -15.719 15.359 -14.125 1 93.88 118 LEU A CA 1
ATOM 936 C C . LEU A 1 118 ? -15.789 15.148 -12.617 1 93.88 118 LEU A C 1
ATOM 938 O O . LEU A 1 118 ? -16.875 15.102 -12.039 1 93.88 118 LEU A O 1
ATOM 942 N N . LEU A 1 119 ? -14.602 15.023 -12.031 1 94.75 119 LEU A N 1
ATOM 943 C CA . LEU A 1 119 ? -14.445 15.086 -10.578 1 94.75 119 LEU A CA 1
ATOM 944 C C . LEU A 1 119 ? -13.953 16.453 -10.141 1 94.75 119 LEU A C 1
ATOM 946 O O . LEU A 1 119 ? -13.109 17.062 -10.812 1 94.75 119 LEU A O 1
ATOM 950 N N . LEU A 1 120 ? -14.531 16.953 -9.102 1 95.31 120 LEU A N 1
ATOM 951 C CA . LEU A 1 120 ? -14.141 18.234 -8.508 1 95.31 120 LEU A CA 1
ATOM 952 C C . LEU A 1 120 ? -13.211 18.031 -7.32 1 95.31 120 LEU A C 1
ATOM 954 O O . LEU A 1 120 ? -13.414 17.109 -6.527 1 95.31 120 LEU A O 1
ATOM 958 N N . THR A 1 121 ? -12.164 18.797 -7.199 1 93.69 121 THR A N 1
ATOM 959 C CA . THR A 1 121 ? -11.312 18.828 -6.02 1 93.69 121 THR A CA 1
ATOM 960 C C . THR A 1 121 ? -10.773 20.234 -5.77 1 93.69 121 THR A C 1
ATOM 962 O O . THR A 1 121 ? -11.125 21.172 -6.48 1 93.69 121 THR A O 1
ATOM 965 N N . MET A 1 122 ? -10.078 20.391 -4.684 1 90.44 122 MET A N 1
ATOM 966 C CA . MET A 1 122 ? -9.445 21.656 -4.367 1 90.44 122 MET A CA 1
ATOM 967 C C . MET A 1 122 ? -7.992 21.688 -4.84 1 90.44 122 MET A C 1
ATOM 969 O O . MET A 1 122 ? -7.27 20.703 -4.68 1 90.44 122 MET A O 1
ATOM 973 N N . SER A 1 123 ? -7.633 22.828 -5.352 1 87.81 123 SER A N 1
ATOM 974 C CA . SER A 1 123 ? -6.242 22.969 -5.762 1 87.81 123 SER A CA 1
ATOM 975 C C . SER A 1 123 ? -5.293 22.766 -4.59 1 87.81 123 SER A C 1
ATOM 977 O O . SER A 1 123 ? -5.559 23.219 -3.477 1 87.81 123 SER A O 1
ATOM 979 N N . GLY A 1 124 ? -4.191 22 -4.805 1 84.44 124 GLY A N 1
ATOM 980 C CA . GLY A 1 124 ? -3.193 21.75 -3.773 1 84.44 124 GLY A CA 1
ATOM 981 C C . GLY A 1 124 ? -3.441 20.484 -2.984 1 84.44 124 GLY A C 1
ATOM 982 O O . GLY A 1 124 ? -2.574 20.031 -2.23 1 84.44 124 GLY A O 1
ATOM 983 N N . SER A 1 125 ? -4.59 19.922 -3.219 1 85.5 125 SER A N 1
ATOM 984 C CA . SER A 1 125 ? -4.895 18.688 -2.516 1 85.5 125 SER A CA 1
ATOM 985 C C . SER A 1 125 ? -4.023 17.531 -3.02 1 85.5 125 SER A C 1
ATOM 987 O O . SER A 1 125 ? -3.77 17.422 -4.223 1 85.5 125 SER A O 1
ATOM 989 N N . TYR A 1 126 ? -3.502 16.859 -2.082 1 79.75 126 TYR A N 1
ATOM 990 C CA . TYR A 1 126 ? -2.83 15.609 -2.43 1 79.75 126 TYR A CA 1
ATOM 991 C C . TYR A 1 126 ? -3.814 14.453 -2.461 1 79.75 126 TYR A C 1
ATOM 993 O O . TYR A 1 126 ? -4.418 14.109 -1.439 1 79.75 126 TYR A O 1
ATOM 1001 N N . LEU A 1 127 ? -3.945 13.867 -3.559 1 79.62 127 LEU A N 1
ATOM 1002 C CA . LEU A 1 127 ? -4.898 12.773 -3.684 1 79.62 127 LEU A CA 1
ATOM 1003 C C . LEU A 1 127 ? -4.184 11.43 -3.654 1 79.62 127 LEU A C 1
ATOM 1005 O O . LEU A 1 127 ? -4.551 10.539 -2.883 1 79.62 127 LEU A O 1
ATOM 1009 N N . SER A 1 128 ? -3.207 11.273 -4.539 1 74.88 128 SER A N 1
ATOM 1010 C CA . SER A 1 128 ? -2.498 10.008 -4.645 1 74.88 128 SER A CA 1
ATOM 1011 C C . SER A 1 128 ? -1.183 10.172 -5.402 1 74.88 128 SER A C 1
ATOM 1013 O O . SER A 1 128 ? -1.028 11.102 -6.195 1 74.88 128 SER A O 1
ATOM 1015 N N . ALA A 1 129 ? -0.321 9.273 -4.945 1 69.5 129 ALA A N 1
ATOM 1016 C CA . ALA A 1 129 ? 0.904 9.211 -5.738 1 69.5 129 ALA A CA 1
ATOM 1017 C C . ALA A 1 129 ? 0.71 8.344 -6.977 1 69.5 129 ALA A C 1
ATOM 1019 O O . ALA A 1 129 ? 1.618 8.211 -7.801 1 69.5 129 ALA A O 1
ATOM 1020 N N . LEU A 1 130 ? -0.457 7.812 -7.078 1 67.31 130 LEU A N 1
ATOM 1021 C CA . LEU A 1 130 ? -0.66 6.746 -8.055 1 67.31 130 LEU A CA 1
ATOM 1022 C C . LEU A 1 130 ? -1.871 7.039 -8.93 1 67.31 130 LEU A C 1
ATOM 1024 O O . LEU A 1 130 ? -2.809 7.715 -8.5 1 67.31 130 LEU A O 1
ATOM 1028 N N . GLY A 1 131 ? -1.784 6.574 -10.062 1 63.31 131 GLY A N 1
ATOM 1029 C CA . GLY A 1 131 ? -2.963 6.25 -10.852 1 63.31 131 GLY A CA 1
ATOM 1030 C C . GLY A 1 131 ? -3.742 7.473 -11.289 1 63.31 131 GLY A C 1
ATOM 1031 O O . GLY A 1 131 ? -3.154 8.508 -11.609 1 63.31 131 GLY A O 1
ATOM 1032 N N . SER A 1 132 ? -4.934 7.297 -11.359 1 56.69 132 SER A N 1
ATOM 1033 C CA . SER A 1 132 ? -5.898 8.258 -11.883 1 56.69 132 SER A CA 1
ATOM 1034 C C . SER A 1 132 ? -6.09 9.43 -10.93 1 56.69 132 SER A C 1
ATOM 1036 O O . SER A 1 132 ? -6.48 10.523 -11.352 1 56.69 132 SER A O 1
ATOM 1038 N N . ALA A 1 133 ? -5.746 9.141 -9.742 1 55.53 133 ALA A N 1
ATOM 1039 C CA . ALA A 1 133 ? -5.934 10.219 -8.773 1 55.53 133 ALA A CA 1
ATOM 1040 C C . ALA A 1 133 ? -4.781 11.219 -8.836 1 55.53 133 ALA A C 1
ATOM 1042 O O . ALA A 1 133 ? -4.953 12.398 -8.516 1 55.53 133 ALA A O 1
ATOM 1043 N N . SER A 1 134 ? -3.75 10.641 -9.258 1 54.91 134 SER A N 1
ATOM 1044 C CA . SER A 1 134 ? -2.572 11.5 -9.266 1 54.91 134 SER A CA 1
ATOM 1045 C C . SER A 1 134 ? -2.568 12.43 -10.477 1 54.91 134 SER A C 1
ATOM 1047 O O . SER A 1 134 ? -2.084 13.555 -10.398 1 54.91 134 SER A O 1
ATOM 1049 N N . LYS A 1 135 ? -3.072 11.797 -11.531 1 58.56 135 LYS A N 1
ATOM 1050 C CA . LYS A 1 135 ? -3.008 12.57 -12.773 1 58.56 135 LYS A CA 1
ATOM 1051 C C . LYS A 1 135 ? -4.289 13.367 -12.984 1 58.56 135 LYS A C 1
ATOM 1053 O O . LYS A 1 135 ? -5.301 12.82 -13.43 1 58.56 135 LYS A O 1
ATOM 1058 N N . LYS A 1 136 ? -4.27 14.445 -12.336 1 57.31 136 LYS A N 1
ATOM 1059 C CA . LYS A 1 136 ? -5.402 15.336 -12.562 1 57.31 136 LYS A CA 1
ATOM 1060 C C . LYS A 1 136 ? -5.449 15.797 -14.016 1 57.31 136 LYS A C 1
ATOM 1062 O O . LYS A 1 136 ? -5.078 16.922 -14.328 1 57.31 136 LYS A O 1
ATOM 1067 N N . ALA A 1 137 ? -5.547 14.672 -14.773 1 55.97 137 ALA A N 1
ATOM 1068 C CA . ALA A 1 137 ? -5.637 15 -16.188 1 55.97 137 ALA A CA 1
ATOM 1069 C C . ALA A 1 137 ? -6.801 15.945 -16.469 1 55.97 137 ALA A C 1
ATOM 1071 O O . ALA A 1 137 ? -7.875 15.805 -15.875 1 55.97 137 ALA A O 1
ATOM 1072 N N . ASP A 1 138 ? -6.547 16.828 -17.188 1 60.16 138 ASP A N 1
ATOM 1073 C CA . ASP A 1 138 ? -7.398 17.984 -17.484 1 60.16 138 ASP A CA 1
ATOM 1074 C C . ASP A 1 138 ? -8.797 17.531 -17.906 1 60.16 138 ASP A C 1
ATOM 1076 O O . ASP A 1 138 ? -9.789 18.188 -17.578 1 60.16 138 ASP A O 1
ATOM 1080 N N . ASN A 1 139 ? -8.867 16.297 -18.297 1 75.44 139 ASN A N 1
ATOM 1081 C CA . ASN A 1 139 ? -10.188 15.953 -18.797 1 75.44 139 ASN A CA 1
ATOM 1082 C C . ASN A 1 139 ? -10.992 15.133 -17.797 1 75.44 139 ASN A C 1
ATOM 1084 O O . ASN A 1 139 ? -12.141 14.781 -18.047 1 75.44 139 ASN A O 1
ATOM 1088 N N . GLU A 1 140 ? -10.43 15.055 -16.641 1 85.94 140 GLU A N 1
ATOM 1089 C CA . GLU A 1 140 ? -11.172 14.234 -15.695 1 85.94 140 GLU A CA 1
ATOM 1090 C C . GLU A 1 140 ? -11.391 14.977 -14.375 1 85.94 140 GLU A C 1
ATOM 1092 O O . GLU A 1 140 ? -12.219 14.57 -13.562 1 85.94 140 GLU A O 1
ATOM 1097 N N . TRP A 1 141 ? -10.68 16.141 -14.32 1 90.62 141 TRP A N 1
ATOM 1098 C CA . TRP A 1 141 ? -10.719 16.844 -13.039 1 90.62 141 TRP A CA 1
ATOM 1099 C C . TRP A 1 141 ? -10.969 18.344 -13.234 1 90.62 141 TRP A C 1
ATOM 1101 O O . TRP A 1 141 ? -10.57 18.906 -14.258 1 90.62 141 TRP A O 1
ATOM 1111 N N . PHE A 1 142 ? -11.695 18.969 -12.383 1 92.38 142 PHE A N 1
ATOM 1112 C CA . PHE A 1 142 ? -11.75 20.406 -12.188 1 92.38 142 PHE A CA 1
ATOM 1113 C C . PHE A 1 142 ? -11.297 20.781 -10.781 1 92.38 142 PHE A C 1
ATOM 1115 O O . PHE A 1 142 ? -11.719 20.156 -9.805 1 92.38 142 PHE A O 1
ATOM 1122 N N . SER A 1 143 ? -10.383 21.688 -10.695 1 91.31 143 SER A N 1
ATOM 1123 C CA . SER A 1 143 ? -9.883 22.125 -9.398 1 91.31 143 SER A CA 1
ATOM 1124 C C . SER A 1 143 ? -10.203 23.609 -9.156 1 91.31 143 SER A C 1
ATOM 1126 O O . SER A 1 143 ? -9.938 24.453 -10.008 1 91.31 143 SER A O 1
ATOM 1128 N N . PHE A 1 144 ? -10.797 23.844 -8.023 1 89 144 PHE A N 1
ATOM 1129 C CA . PHE A 1 144 ? -11.008 25.25 -7.668 1 89 144 PHE A CA 1
ATOM 1130 C C . PHE A 1 144 ? -9.93 25.719 -6.703 1 89 144 PHE A C 1
ATOM 1132 O O . PHE A 1 144 ? -9.359 24.922 -5.957 1 89 144 PHE A O 1
ATOM 1139 N N . ASP A 1 145 ? -9.656 27.016 -6.723 1 88.12 145 ASP A N 1
ATOM 1140 C CA . ASP A 1 145 ? -8.609 27.641 -5.91 1 88.12 145 ASP A CA 1
ATOM 1141 C C . ASP A 1 145 ? -9.211 28.531 -4.824 1 88.12 145 ASP A C 1
ATOM 1143 O O . ASP A 1 145 ? -9.977 29.438 -5.113 1 88.12 145 ASP A O 1
ATOM 1147 N N . LEU A 1 146 ? -8.781 28.25 -3.666 1 84.69 146 LEU A N 1
ATOM 1148 C CA . LEU A 1 146 ? -9.32 28.969 -2.518 1 84.69 146 LEU A CA 1
ATOM 1149 C C . LEU A 1 146 ? -8.914 30.438 -2.551 1 84.69 146 LEU A C 1
ATOM 1151 O O . LEU A 1 146 ? -9.547 31.266 -1.901 1 84.69 146 LEU A O 1
ATOM 1155 N N . SER A 1 147 ? -7.84 30.75 -3.188 1 77.88 147 SER A N 1
ATOM 1156 C CA . SER A 1 147 ? -7.375 32.125 -3.271 1 77.88 147 SER A CA 1
ATOM 1157 C C . SER A 1 147 ? -8.398 33.031 -3.963 1 77.88 147 SER A C 1
ATOM 1159 O O . SER A 1 147 ? -8.359 34.25 -3.822 1 77.88 147 SER A O 1
ATOM 1161 N N . LEU A 1 148 ? -9.195 32.438 -4.715 1 71.06 148 LEU A N 1
ATOM 1162 C CA . LEU A 1 148 ? -10.219 33.219 -5.426 1 71.06 148 LEU A CA 1
ATOM 1163 C C . LEU A 1 148 ? -11.328 33.625 -4.477 1 71.06 148 LEU A C 1
ATOM 1165 O O . LEU A 1 148 ? -12.18 34.469 -4.84 1 71.06 148 LEU A O 1
ATOM 1169 N N . CYS A 1 149 ? -11.242 33 -3.266 1 66.38 149 CYS A N 1
ATOM 1170 C CA . CYS A 1 149 ? -12.289 33.312 -2.305 1 66.38 149 CYS A CA 1
ATOM 1171 C C . CYS A 1 149 ? -12.008 34.656 -1.607 1 66.38 149 CYS A C 1
ATOM 1173 O O . CYS A 1 149 ? -11.242 34.688 -0.643 1 66.38 149 CYS A O 1
ATOM 1175 N N . LYS A 1 150 ? -12.008 35.938 -2.279 1 55.31 150 LYS A N 1
ATOM 1176 C CA . LYS A 1 150 ? -11.703 37.25 -1.72 1 55.31 150 LYS A CA 1
ATOM 1177 C C . LYS A 1 150 ? -12.633 37.562 -0.548 1 55.31 150 LYS A C 1
ATOM 1179 O O . LYS A 1 150 ? -12.25 38.312 0.367 1 55.31 150 LYS A O 1
ATOM 1184 N N . GLY A 1 151 ? -13.781 37.031 -0.537 1 50.38 151 GLY A N 1
ATOM 1185 C CA . GLY A 1 151 ? -14.797 37.469 0.399 1 50.38 151 GLY A CA 1
ATOM 1186 C C . GLY A 1 151 ? -15.375 36.375 1.243 1 50.38 151 GLY A C 1
ATOM 1187 O O . GLY A 1 151 ? -16.312 36.594 2.025 1 50.38 151 GLY A O 1
ATOM 1188 N N . CYS A 1 152 ? -15 35.25 0.93 1 52.22 152 CYS A N 1
ATOM 1189 C CA . CYS A 1 152 ? -15.609 34.188 1.717 1 52.22 152 CYS A CA 1
ATOM 1190 C C . CYS A 1 152 ? -14.828 33.938 3.006 1 52.22 152 CYS A C 1
ATOM 1192 O O . CYS A 1 152 ? -13.727 33.406 2.979 1 52.22 152 CYS A O 1
ATOM 1194 N N . THR A 1 153 ? -14.586 34.938 3.676 1 50.19 153 THR A N 1
ATOM 1195 C CA . THR A 1 153 ? -13.938 34.656 4.953 1 50.19 153 THR A CA 1
ATOM 1196 C C . THR A 1 153 ? -14.523 33.406 5.594 1 50.19 153 THR A C 1
ATOM 1198 O O . THR A 1 153 ? -15.664 33.031 5.305 1 50.19 153 THR A O 1
ATOM 1201 N N . PHE A 1 154 ? -13.797 32.781 6.52 1 49.88 154 PHE A N 1
ATOM 1202 C CA . PHE A 1 154 ? -14.008 31.625 7.391 1 49.88 154 PHE A CA 1
ATOM 1203 C C . PHE A 1 154 ? -15.492 31.406 7.645 1 49.88 154 PHE A C 1
ATOM 1205 O O . PHE A 1 154 ? -15.867 30.625 8.523 1 49.88 154 PHE A O 1
ATOM 1212 N N . VAL A 1 155 ? -16.375 32.25 7.109 1 50.09 155 VAL A N 1
ATOM 1213 C CA . VAL A 1 155 ? -17.688 32.469 7.703 1 50.09 155 VAL A CA 1
ATOM 1214 C C . VAL A 1 155 ? -18.625 31.328 7.285 1 50.09 155 VAL A C 1
ATOM 1216 O O . VAL A 1 155 ? -18.43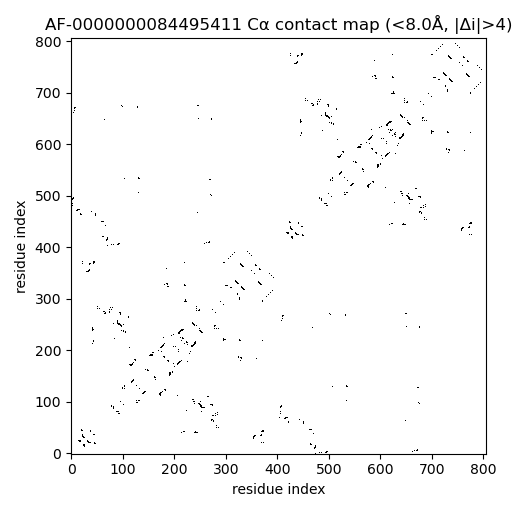8 30.703 6.238 1 50.09 155 VAL A O 1
ATOM 1219 N N . GLU A 1 156 ? -19.406 30.969 8.234 1 56.56 156 GLU A N 1
ATOM 1220 C CA . GLU A 1 156 ? -20.578 30.094 8.18 1 56.56 156 GLU A CA 1
ATOM 1221 C C . GLU A 1 156 ? -21.391 30.344 6.91 1 56.56 156 GLU A C 1
ATOM 1223 O O . GLU A 1 156 ? -22.031 29.422 6.391 1 56.56 156 GLU A O 1
ATOM 1228 N N . THR A 1 157 ? -21.141 31.562 6.301 1 62.34 157 THR A N 1
ATOM 1229 C CA . THR A 1 157 ? -22.016 31.875 5.176 1 62.34 157 THR A CA 1
ATOM 1230 C C . THR A 1 157 ? -21.203 32.156 3.916 1 62.34 157 THR A C 1
ATOM 1232 O O . THR A 1 157 ? -20.094 32.688 3.992 1 62.34 157 THR A O 1
ATOM 1235 N N . CYS A 1 158 ? -21.344 31.422 2.912 1 65.69 158 CYS A N 1
ATOM 1236 C CA . CYS A 1 158 ? -20.719 31.656 1.611 1 65.69 158 CYS A CA 1
ATOM 1237 C C . CYS A 1 158 ? -21.672 32.438 0.691 1 65.69 158 CYS A C 1
ATOM 1239 O O . CYS A 1 158 ? -22.875 32.156 0.665 1 65.69 158 CYS A O 1
ATOM 1241 N N . ASN A 1 159 ? -21.062 33.469 0.177 1 68.25 159 ASN A N 1
ATOM 1242 C CA . ASN A 1 159 ? -21.828 34.156 -0.863 1 68.25 159 ASN A CA 1
ATOM 1243 C C . ASN A 1 159 ? -22.094 33.25 -2.053 1 68.25 159 ASN A C 1
ATOM 1245 O O . ASN A 1 159 ? -21.172 32.75 -2.676 1 68.25 159 ASN A O 1
ATOM 1249 N N . PRO A 1 160 ? -23.359 33.031 -2.184 1 68.12 160 PRO A N 1
ATOM 1250 C CA . PRO A 1 160 ? -23.688 32.156 -3.324 1 68.12 160 PRO A CA 1
ATOM 1251 C C . PRO A 1 160 ? -23.094 32.688 -4.637 1 68.12 160 PRO A C 1
ATOM 1253 O O . PRO A 1 160 ? -22.938 31.906 -5.586 1 68.12 160 PRO A O 1
ATOM 1256 N N . ASP A 1 161 ? -22.766 33.969 -4.516 1 67.75 161 ASP A N 1
ATOM 1257 C CA . ASP A 1 161 ? -22.219 34.562 -5.73 1 67.75 161 ASP A CA 1
ATOM 1258 C C . ASP A 1 161 ? -20.703 34.594 -5.699 1 67.75 161 ASP A C 1
ATOM 1260 O O . ASP A 1 161 ? -20.078 35.344 -6.453 1 67.75 161 ASP A O 1
ATOM 1264 N N . CYS A 1 162 ? -20.281 33.719 -4.898 1 79 162 CYS A N 1
ATOM 1265 C CA . CYS A 1 162 ? -18.828 33.719 -4.801 1 79 162 CYS A CA 1
ATOM 1266 C C . CYS A 1 162 ? -18.188 33.25 -6.105 1 79 162 CYS A C 1
ATOM 1268 O O . CYS A 1 162 ? -18.766 32.406 -6.816 1 79 162 CYS A O 1
ATOM 1270 N N . GLU A 1 163 ? -17.078 33.781 -6.48 1 82.56 163 GLU A N 1
ATOM 1271 C CA . GLU A 1 163 ? -16.391 33.562 -7.746 1 82.56 163 GLU A CA 1
ATOM 1272 C C . GLU A 1 163 ? -16.047 32.062 -7.926 1 82.56 163 GLU A C 1
ATOM 1274 O O . GLU A 1 163 ? -16.094 31.562 -9.047 1 82.56 163 GLU A O 1
ATOM 1279 N N . ILE A 1 164 ? -15.789 31.453 -6.891 1 87.94 164 ILE A N 1
ATOM 1280 C CA . ILE A 1 164 ? -15.438 30.031 -6.953 1 87.94 164 ILE A CA 1
ATOM 1281 C C . ILE A 1 164 ? -16.641 29.219 -7.445 1 87.94 164 ILE A C 1
ATOM 1283 O O . ILE A 1 164 ? -16.516 28.438 -8.383 1 87.94 164 ILE A O 1
ATOM 1287 N N . LEU A 1 165 ? -17.766 29.547 -6.957 1 88.94 165 LEU A N 1
ATOM 1288 C CA . LEU A 1 165 ? -18.969 28.812 -7.316 1 88.94 165 LEU A CA 1
ATOM 1289 C C . LEU A 1 165 ? -19.359 29.078 -8.766 1 88.94 165 LEU A C 1
ATOM 1291 O O . LEU A 1 165 ? -19.859 28.188 -9.461 1 88.94 165 LEU A O 1
ATOM 1295 N N . LYS A 1 166 ? -19.109 30.25 -9.18 1 88.88 166 LYS A N 1
ATOM 1296 C CA . LYS A 1 166 ? -19.453 30.625 -10.539 1 88.88 166 LYS A CA 1
ATOM 1297 C C . LYS A 1 166 ? -18.578 29.906 -11.562 1 88.88 166 LYS A C 1
ATOM 1299 O O . LYS A 1 166 ? -19.031 29.609 -12.672 1 88.88 166 LYS A O 1
ATOM 1304 N N . LYS A 1 167 ? -17.469 29.609 -11.148 1 91.12 167 LYS A N 1
ATOM 1305 C CA . LYS A 1 167 ? -16.5 29.062 -12.094 1 91.12 167 LYS A CA 1
ATOM 1306 C C . LYS A 1 167 ? -16.609 27.531 -12.18 1 91.12 167 LYS A C 1
ATOM 1308 O O . LYS A 1 167 ? -16.188 26.938 -13.172 1 91.12 167 LYS A O 1
ATOM 1313 N N . ILE A 1 168 ? -17.109 26.938 -11.219 1 93.75 168 ILE A N 1
ATOM 1314 C CA . ILE A 1 168 ? -17.219 25.484 -11.211 1 93.75 168 ILE A CA 1
ATOM 1315 C C . ILE A 1 168 ? -18.297 25.031 -12.211 1 93.75 168 ILE A C 1
ATOM 1317 O O . ILE A 1 168 ? -19.438 25.5 -12.156 1 93.75 168 ILE A O 1
ATOM 1321 N N . PRO A 1 169 ? -17.969 24.172 -13.133 1 95.5 169 PRO A N 1
ATOM 1322 C CA . PRO A 1 169 ? -18.953 23.641 -14.062 1 95.5 169 PRO A CA 1
ATOM 1323 C C . PRO A 1 169 ? -19.812 22.531 -13.445 1 95.5 169 PRO A C 1
ATOM 1325 O O . PRO A 1 169 ? -19.719 21.375 -13.859 1 95.5 169 PRO A O 1
ATOM 1328 N N . PHE A 1 170 ? -20.766 22.906 -12.68 1 95.94 170 PHE A N 1
ATOM 1329 C CA . PHE A 1 170 ? -21.547 21.953 -11.898 1 95.94 170 PHE A CA 1
ATOM 1330 C C . PHE A 1 170 ? -22.266 20.969 -12.797 1 95.94 170 PHE A C 1
ATOM 1332 O O . PHE A 1 170 ? -22.453 19.812 -12.438 1 95.94 170 PHE A O 1
ATOM 1339 N N . ASP A 1 171 ? -22.609 21.312 -13.953 1 96.5 171 ASP A N 1
ATOM 1340 C CA . ASP A 1 171 ? -23.375 20.453 -14.867 1 96.5 171 ASP A CA 1
ATOM 1341 C C . ASP A 1 171 ? -22.516 19.281 -15.367 1 96.5 171 ASP A C 1
ATOM 1343 O O . ASP A 1 171 ? -23.047 18.297 -15.859 1 96.5 171 ASP A O 1
ATOM 1347 N N . ASP A 1 172 ? -21.25 19.422 -15.164 1 96.5 172 ASP A N 1
ATOM 1348 C CA . ASP A 1 172 ? -20.344 18.391 -15.664 1 96.5 172 ASP A CA 1
ATOM 1349 C C . ASP A 1 172 ? -19.703 17.625 -14.516 1 96.5 172 ASP A C 1
ATOM 1351 O O . ASP A 1 172 ? -18.922 16.703 -14.734 1 96.5 172 ASP A O 1
ATOM 1355 N N . ILE A 1 173 ? -20.031 17.984 -13.258 1 96.81 173 ILE A N 1
ATOM 1356 C CA . ILE A 1 173 ? -19.375 17.406 -12.102 1 96.81 173 ILE A CA 1
ATOM 1357 C C . ILE A 1 173 ? -20.156 16.188 -11.617 1 96.81 173 ILE A C 1
ATOM 1359 O O . ILE A 1 173 ? -21.344 16.297 -11.266 1 96.81 173 ILE A O 1
ATOM 1363 N N . GLY A 1 174 ? -19.484 15.039 -11.617 1 96.88 174 GLY A N 1
ATOM 1364 C CA . GLY A 1 174 ? -20.109 13.805 -11.156 1 96.88 174 GLY A CA 1
ATOM 1365 C C . GLY A 1 174 ? -19.781 13.477 -9.711 1 96.88 174 GLY A C 1
ATOM 1366 O O . GLY A 1 174 ? -20.469 12.656 -9.086 1 96.88 174 GLY A O 1
ATOM 1367 N N . GLY A 1 175 ? -18.766 14.133 -9.219 1 96.62 175 GLY A N 1
ATOM 1368 C CA . GLY A 1 175 ? -18.359 13.875 -7.848 1 96.62 175 GLY A CA 1
ATOM 1369 C C . GLY A 1 175 ? -17.406 14.914 -7.305 1 96.62 175 GLY A C 1
ATOM 1370 O O . GLY A 1 175 ? -16.781 15.664 -8.07 1 96.62 175 GLY A O 1
ATOM 1371 N N . PHE A 1 176 ? -17.344 15.008 -6.035 1 96.69 176 PHE A N 1
ATOM 1372 C CA . PHE A 1 176 ? -16.453 15.922 -5.32 1 96.69 176 PHE A CA 1
ATOM 1373 C C . PHE A 1 176 ? -15.539 15.156 -4.367 1 96.69 176 PHE A C 1
ATOM 1375 O O . PHE A 1 176 ? -16.016 14.523 -3.424 1 96.69 176 PHE A O 1
ATOM 1382 N N . VAL A 1 177 ? -14.242 15.102 -4.664 1 96 177 VAL A N 1
ATOM 1383 C CA . VAL A 1 177 ? -13.227 14.547 -3.781 1 96 177 VAL A CA 1
ATOM 1384 C C . VAL A 1 177 ? -12.656 15.641 -2.883 1 96 177 VAL A C 1
ATOM 1386 O O . VAL A 1 177 ? -11.773 16.391 -3.297 1 96 177 VAL A O 1
ATOM 1389 N N . PHE A 1 178 ? -13.055 15.617 -1.631 1 94.75 178 PHE A N 1
ATOM 1390 C CA . PHE A 1 178 ? -12.789 16.703 -0.705 1 94.75 178 PHE A CA 1
ATOM 1391 C C . PHE A 1 178 ? -11.742 16.297 0.326 1 94.75 178 PHE A C 1
ATOM 1393 O O . PHE A 1 178 ? -11.93 15.328 1.06 1 94.75 178 PHE A O 1
ATOM 1400 N N . GLU A 1 179 ? -10.68 16.938 0.366 1 93.69 179 GLU A N 1
ATOM 1401 C CA . GLU A 1 179 ? -9.734 16.891 1.478 1 93.69 179 GLU A CA 1
ATOM 1402 C C . GLU A 1 179 ? -10 17.984 2.492 1 93.69 179 GLU A C 1
ATOM 1404 O O . GLU A 1 179 ? -9.82 19.172 2.193 1 93.69 179 GLU A O 1
ATOM 1409 N N . PRO A 1 180 ? -10.375 17.703 3.686 1 92.06 180 PRO A N 1
ATOM 1410 C CA . PRO A 1 180 ? -10.805 18.703 4.652 1 92.06 180 PRO A CA 1
ATOM 1411 C C . PRO A 1 180 ? -9.641 19.516 5.219 1 92.06 180 PRO A C 1
ATOM 1413 O O . PRO A 1 180 ? -9.445 19.562 6.438 1 92.06 180 PRO A O 1
ATOM 1416 N N . GLY A 1 181 ? -8.773 20.203 4.305 1 86.12 181 GLY A N 1
ATOM 1417 C CA . GLY A 1 181 ? -7.918 21.281 4.773 1 86.12 181 GLY A CA 1
ATOM 1418 C C . GLY A 1 181 ? -6.457 20.875 4.859 1 86.12 181 GLY A C 1
ATOM 1419 O O . GLY A 1 181 ? -5.582 21.734 5.012 1 86.12 181 GLY A O 1
ATOM 1420 N N . ASN A 1 182 ? -6.035 19.672 4.777 1 84.5 182 ASN A N 1
ATOM 1421 C CA . ASN A 1 182 ? -4.617 19.312 4.844 1 84.5 182 ASN A CA 1
ATOM 1422 C C . ASN A 1 182 ? -3.826 19.984 3.725 1 84.5 182 ASN A C 1
ATOM 1424 O O . ASN A 1 182 ? -2.834 20.672 3.98 1 84.5 182 ASN A O 1
ATOM 1428 N N . THR A 1 183 ? -4.32 19.875 2.455 1 83.56 183 THR A N 1
ATOM 1429 C CA . THR A 1 183 ? -3.701 20.469 1.278 1 83.56 183 THR A CA 1
ATOM 1430 C C . THR A 1 183 ? -2.199 20.203 1.265 1 83.56 183 THR A C 1
ATOM 1432 O O . THR A 1 183 ? -1.402 21.141 1.17 1 83.56 183 THR A O 1
ATOM 1435 N N . SER A 1 184 ? -1.837 18.984 1.431 1 81.5 184 SER A N 1
ATOM 1436 C CA . SER A 1 184 ? -0.454 18.516 1.372 1 81.5 184 SER A CA 1
ATOM 1437 C C . SER A 1 184 ? 0.379 19.125 2.498 1 81.5 184 SER A C 1
ATOM 1439 O O . SER A 1 184 ? 1.521 19.531 2.281 1 81.5 184 SER A O 1
ATOM 1441 N N . GLY A 1 185 ? -0.269 19.312 3.609 1 90.12 185 GLY A N 1
ATOM 1442 C CA . GLY A 1 185 ? 0.474 19.734 4.785 1 90.12 185 GLY A CA 1
ATOM 1443 C C . GLY A 1 185 ? 0.457 21.25 4.996 1 90.12 185 GLY A C 1
ATOM 1444 O O . GLY A 1 185 ? 1.162 21.766 5.863 1 90.12 185 GLY A O 1
ATOM 1445 N N . MET A 1 186 ? -0.404 21.938 4.324 1 91.69 186 MET A N 1
ATOM 1446 C CA . MET A 1 186 ? -0.43 23.406 4.438 1 91.69 186 MET A CA 1
ATOM 1447 C C . MET A 1 186 ? -1.556 23.859 5.359 1 91.69 186 MET A C 1
ATOM 1449 O O . MET A 1 186 ? -1.626 25.031 5.727 1 91.69 186 MET A O 1
ATOM 1453 N N . ALA A 1 187 ? -2.361 22.969 5.719 1 93.88 187 ALA A N 1
ATOM 1454 C CA . ALA A 1 187 ? -3.461 23.219 6.652 1 93.88 187 ALA A CA 1
ATOM 1455 C C . ALA A 1 187 ? -4.324 24.375 6.18 1 93.88 187 ALA A C 1
ATOM 1457 O O . ALA A 1 187 ? -4.594 25.312 6.941 1 93.88 187 ALA A O 1
ATOM 1458 N N . LYS A 1 188 ? -4.73 24.344 4.953 1 90.44 188 LYS A N 1
ATOM 1459 C CA . LYS A 1 188 ? -5.621 25.359 4.398 1 90.44 188 LYS A CA 1
ATOM 1460 C C . LYS A 1 188 ? -7.074 24.906 4.449 1 90.44 188 LYS A C 1
ATOM 1462 O O . LYS A 1 188 ? -7.551 24.219 3.539 1 90.44 188 LYS A O 1
ATOM 1467 N N . LEU A 1 189 ? -7.797 25.359 5.41 1 90.12 189 LEU A N 1
ATOM 1468 C CA . LEU A 1 189 ? -9.188 24.953 5.617 1 90.12 189 LEU A CA 1
ATOM 1469 C C . LEU A 1 189 ? -10.133 25.844 4.816 1 90.12 189 LEU A C 1
ATOM 1471 O O . LEU A 1 189 ? -10.141 27.062 4.984 1 90.12 189 LEU A O 1
ATOM 1475 N N . PRO A 1 190 ? -10.906 25.234 3.99 1 90.25 190 PRO A N 1
ATOM 1476 C CA . PRO A 1 190 ? -11.883 26.062 3.264 1 90.25 190 PRO A CA 1
ATOM 1477 C C . PRO A 1 190 ? -13.047 26.516 4.145 1 90.25 190 PRO A C 1
ATOM 1479 O O . PRO A 1 190 ? -13.383 25.844 5.121 1 90.25 190 PRO A O 1
ATOM 1482 N N . PRO A 1 191 ? -13.688 27.656 3.746 1 89.44 191 PRO A N 1
ATOM 1483 C CA . PRO A 1 191 ? -14.852 28.094 4.516 1 89.44 191 PRO A CA 1
ATOM 1484 C C . PRO A 1 191 ? -15.984 27.078 4.504 1 89.44 191 PRO A C 1
ATOM 1486 O O . PRO A 1 191 ? -16.281 26.484 3.463 1 89.44 191 PRO A O 1
ATOM 1489 N N . LYS A 1 192 ? -16.562 26.938 5.664 1 90.69 192 LYS A N 1
ATOM 1490 C CA . LYS A 1 192 ? -17.641 25.969 5.828 1 90.69 192 LYS A CA 1
ATOM 1491 C C . LYS A 1 192 ? -18.781 26.219 4.84 1 90.69 192 LYS A C 1
ATOM 1493 O O . LYS A 1 192 ? -19.281 25.297 4.211 1 90.69 192 LYS A O 1
ATOM 1498 N N . GLY A 1 193 ? -19.172 27.469 4.688 1 88.62 193 GLY A N 1
ATOM 1499 C CA . GLY A 1 193 ? -20.25 27.828 3.789 1 88.62 193 GLY A CA 1
ATOM 1500 C C . GLY A 1 193 ? -19.984 27.453 2.342 1 88.62 193 GLY A C 1
ATOM 1501 O O . GLY A 1 193 ? -20.891 27.047 1.614 1 88.62 193 GLY A O 1
ATOM 1502 N N . LEU A 1 194 ? -18.75 27.578 1.887 1 90.56 194 LEU A N 1
ATOM 1503 C CA . LEU A 1 194 ? -18.375 27.234 0.522 1 90.56 194 LEU A CA 1
ATOM 1504 C C . LEU A 1 194 ? -18.547 25.75 0.267 1 90.56 194 LEU A C 1
ATOM 1506 O O . LEU A 1 194 ? -19.141 25.359 -0.738 1 90.56 194 LEU A O 1
ATOM 1510 N N . ILE A 1 195 ? -18.078 24.938 1.2 1 93.62 195 ILE A N 1
ATOM 1511 C CA . ILE A 1 195 ? -18.125 23.5 1.04 1 93.62 195 ILE A CA 1
ATOM 1512 C C . ILE A 1 195 ? -19.578 23.016 1.097 1 93.62 195 ILE A C 1
ATOM 1514 O O . ILE A 1 195 ? -19.984 22.141 0.323 1 93.62 195 ILE A O 1
ATOM 1518 N N . LYS A 1 196 ? -20.328 23.609 1.96 1 91.94 196 LYS A N 1
ATOM 1519 C CA . LYS A 1 196 ? -21.734 23.25 2.055 1 91.94 196 LYS A CA 1
ATOM 1520 C C . LYS A 1 196 ? -22.469 23.531 0.742 1 91.94 196 LYS A C 1
ATOM 1522 O O . LYS A 1 196 ? -23.281 22.734 0.296 1 91.94 196 LYS A O 1
ATOM 1527 N N . ASN A 1 197 ? -22.172 24.688 0.184 1 91.56 197 ASN A N 1
ATOM 1528 C CA . ASN A 1 197 ? -22.797 25.047 -1.082 1 91.56 197 ASN A CA 1
ATOM 1529 C C . ASN A 1 197 ? -22.391 24.109 -2.205 1 91.56 197 ASN A C 1
ATOM 1531 O O . ASN A 1 197 ? -23.219 23.703 -3.021 1 91.56 197 ASN A O 1
ATOM 1535 N N . ILE A 1 198 ? -21.141 23.75 -2.271 1 94.25 198 ILE A N 1
ATOM 1536 C CA . ILE A 1 198 ? -20.641 22.828 -3.287 1 94.25 198 ILE A CA 1
ATOM 1537 C C . ILE A 1 198 ? -21.312 21.469 -3.137 1 94.25 198 ILE A C 1
ATOM 1539 O O . ILE A 1 198 ? -21.828 20.922 -4.109 1 94.25 198 ILE A O 1
ATOM 1543 N N . VAL A 1 199 ? -21.359 20.969 -1.929 1 95.94 199 VAL A N 1
ATOM 1544 C CA . VAL A 1 199 ? -21.922 19.656 -1.652 1 95.94 199 VAL A CA 1
ATOM 1545 C C . VAL A 1 199 ? -23.406 19.641 -1.991 1 95.94 199 VAL A C 1
ATOM 1547 O O . VAL A 1 199 ? -23.906 18.688 -2.6 1 95.94 199 VAL A O 1
ATOM 1550 N N . LYS A 1 200 ? -24.094 20.672 -1.595 1 93.88 200 LYS A N 1
ATOM 1551 C CA . LYS A 1 200 ? -25.516 20.781 -1.88 1 93.88 200 LYS A CA 1
ATOM 1552 C C . LYS A 1 200 ? -25.781 20.719 -3.381 1 93.88 200 LYS A C 1
ATOM 1554 O O . LYS A 1 200 ? -26.688 20 -3.826 1 93.88 200 LYS A O 1
ATOM 1559 N N . ARG A 1 201 ? -25.047 21.422 -4.148 1 94.31 201 ARG A N 1
ATOM 1560 C CA . ARG A 1 201 ? -25.234 21.469 -5.594 1 94.31 201 ARG A CA 1
ATOM 1561 C C . ARG A 1 201 ? -24.922 20.125 -6.242 1 94.31 201 ARG A C 1
ATOM 1563 O O . ARG A 1 201 ? -25.641 19.688 -7.137 1 94.31 201 ARG A O 1
ATOM 1570 N N . ILE A 1 202 ? -23.906 19.516 -5.797 1 96.69 202 ILE A N 1
ATOM 1571 C CA . ILE A 1 202 ? -23.469 18.234 -6.375 1 96.69 202 ILE A CA 1
ATOM 1572 C C . ILE A 1 202 ? -24.469 17.141 -5.996 1 96.69 202 ILE A C 1
ATOM 1574 O O . ILE A 1 202 ? -24.875 16.344 -6.844 1 96.69 202 ILE A O 1
ATOM 1578 N N . LYS A 1 203 ? -24.875 17.156 -4.777 1 95.56 203 LYS A N 1
ATOM 1579 C CA . LYS A 1 203 ? -25.859 16.172 -4.328 1 95.56 203 LYS A CA 1
ATOM 1580 C C . LYS A 1 203 ? -27.203 16.375 -5.023 1 95.56 203 LYS A C 1
ATOM 1582 O O . LYS A 1 203 ? -27.922 15.406 -5.297 1 95.56 203 LYS A O 1
ATOM 1587 N N . GLY A 1 204 ? -27.5 17.578 -5.262 1 95 204 GLY A N 1
ATOM 1588 C CA . GLY A 1 204 ? -28.734 17.906 -5.961 1 95 204 GLY A CA 1
ATOM 1589 C C . GLY A 1 204 ? -28.812 17.281 -7.344 1 95 204 GLY A C 1
ATOM 1590 O O . GLY A 1 204 ? -29.891 17.078 -7.879 1 95 204 GLY A O 1
ATOM 1591 N N . GLN A 1 205 ? -27.703 16.969 -7.895 1 95.56 205 GLN A N 1
ATOM 1592 C CA . GLN A 1 205 ? -27.641 16.328 -9.211 1 95.56 205 GLN A CA 1
ATOM 1593 C C . GLN A 1 205 ? -27.234 14.867 -9.094 1 95.56 205 GLN A C 1
ATOM 1595 O O . GLN A 1 205 ? -26.656 14.297 -10.023 1 95.56 205 GLN A O 1
ATOM 1600 N N . GLU A 1 206 ? -27.297 14.359 -7.887 1 95.25 206 GLU A N 1
ATOM 1601 C CA . GLU A 1 206 ? -27.047 12.953 -7.582 1 95.25 206 GLU A CA 1
ATOM 1602 C C . GLU A 1 206 ? -25.547 12.625 -7.699 1 95.25 206 GLU A C 1
ATOM 1604 O O . GLU A 1 206 ? -25.188 11.508 -8.047 1 95.25 206 GLU A O 1
ATOM 1609 N N . GLY A 1 207 ? -24.766 13.688 -7.574 1 97.69 207 GLY A N 1
ATOM 1610 C CA . GLY A 1 207 ? -23.328 13.477 -7.562 1 97.69 207 GLY A CA 1
ATOM 1611 C C . GLY A 1 207 ? -22.844 12.789 -6.305 1 97.69 207 GLY A C 1
ATOM 1612 O O . GLY A 1 207 ? -23.594 12.625 -5.344 1 97.69 207 GLY A O 1
ATOM 1613 N N . ILE A 1 208 ? -21.594 12.352 -6.324 1 98.19 208 ILE A N 1
ATOM 1614 C CA . ILE A 1 208 ? -21 11.555 -5.254 1 98.19 208 ILE A CA 1
ATOM 1615 C C . ILE A 1 208 ? -20.047 12.422 -4.43 1 98.19 208 ILE A C 1
ATOM 1617 O O . ILE A 1 208 ? -19.219 13.148 -4.984 1 98.19 208 ILE A O 1
ATOM 1621 N N . ILE A 1 209 ? -20.188 12.352 -3.141 1 98.12 209 ILE A N 1
ATOM 1622 C CA . ILE A 1 209 ? -19.297 13.078 -2.24 1 98.12 209 ILE A CA 1
ATOM 1623 C C . ILE A 1 209 ? -18.281 12.117 -1.628 1 98.12 209 ILE A C 1
ATOM 1625 O O . ILE A 1 209 ? -18.656 11.148 -0.96 1 98.12 209 ILE A O 1
ATOM 1629 N N . ILE A 1 210 ? -17.016 12.367 -1.832 1 97.69 210 ILE A N 1
ATOM 1630 C CA . ILE A 1 210 ? -15.922 11.547 -1.319 1 97.69 210 ILE A CA 1
ATOM 1631 C C . ILE A 1 210 ? -15.078 12.367 -0.345 1 97.69 210 ILE A C 1
ATOM 1633 O O . ILE A 1 210 ? -14.594 13.445 -0.688 1 97.69 210 ILE A O 1
ATOM 1637 N N . ALA A 1 211 ? -14.914 11.875 0.842 1 97.62 211 ALA A N 1
ATOM 1638 C CA . ALA A 1 211 ? -14.023 12.516 1.808 1 97.62 211 ALA A CA 1
ATOM 1639 C C . ALA A 1 211 ? -12.656 11.844 1.829 1 97.62 211 ALA A C 1
ATOM 1641 O O . ALA A 1 211 ? -12.547 10.656 2.15 1 97.62 211 ALA A O 1
ATOM 1642 N N . ASN A 1 212 ? -11.688 12.57 1.409 1 96.56 212 ASN A N 1
ATOM 1643 C CA . ASN A 1 212 ? -10.312 12.141 1.585 1 96.56 212 ASN A CA 1
ATOM 1644 C C . ASN A 1 212 ? -9.789 12.477 2.979 1 96.56 212 ASN A C 1
ATOM 1646 O O . ASN A 1 212 ? -9.359 13.602 3.23 1 96.56 212 ASN A O 1
ATOM 1650 N N . GLU A 1 213 ? -9.75 11.469 3.84 1 97.94 213 GLU A N 1
ATOM 1651 C CA . GLU A 1 213 ? -9.414 11.648 5.25 1 97.94 213 GLU A CA 1
ATOM 1652 C C . GLU A 1 213 ? -8.102 10.953 5.598 1 97.94 213 GLU A C 1
ATOM 1654 O O . GLU A 1 213 ? -7.871 10.594 6.754 1 97.94 213 GLU A O 1
ATOM 1659 N N . VAL A 1 214 ? -7.258 10.773 4.605 1 97.38 214 VAL A N 1
ATOM 1660 C CA . VAL A 1 214 ? -5.977 10.102 4.793 1 97.38 214 VAL A CA 1
ATOM 1661 C C . VAL A 1 214 ? -5.164 10.82 5.867 1 97.38 214 VAL A C 1
ATOM 1663 O O . VAL A 1 214 ? -4.559 10.172 6.73 1 97.38 214 VAL A O 1
ATOM 1666 N N . THR A 1 215 ? -5.188 12.125 5.844 1 96.31 215 THR A N 1
ATOM 1667 C CA . THR A 1 215 ? -4.418 12.898 6.812 1 96.31 215 THR A CA 1
ATOM 1668 C C . THR A 1 215 ? -5.324 13.445 7.91 1 96.31 215 THR A C 1
ATOM 1670 O O . THR A 1 215 ? -4.965 13.422 9.086 1 96.31 215 THR A O 1
ATOM 1673 N N . THR A 1 216 ? -6.496 13.883 7.578 1 97.19 216 THR A N 1
ATOM 1674 C CA . THR A 1 216 ? -7.328 14.688 8.477 1 97.19 216 THR A CA 1
ATOM 1675 C C . THR A 1 216 ? -8.172 13.789 9.375 1 97.19 216 THR A C 1
ATOM 1677 O O . THR A 1 216 ? -8.758 14.25 10.352 1 97.19 216 THR A O 1
ATOM 1680 N N . GLY A 1 217 ? -8.234 12.523 9.062 1 97.75 217 GLY A N 1
ATOM 1681 C CA . GLY A 1 217 ? -9.047 11.617 9.852 1 97.75 217 GLY A CA 1
ATOM 1682 C C . GLY A 1 217 ? -8.352 11.125 11.102 1 97.75 217 GLY A C 1
ATOM 1683 O O . GLY A 1 217 ? -7.25 11.578 11.43 1 97.75 217 GLY A O 1
ATOM 1684 N N . ILE A 1 218 ? -9.086 10.398 11.867 1 98.62 218 ILE A N 1
ATOM 1685 C CA . ILE A 1 218 ? -8.609 9.648 13.023 1 98.62 218 ILE A CA 1
ATOM 1686 C C . ILE A 1 218 ? -8.109 10.617 14.102 1 98.62 218 ILE A C 1
ATOM 1688 O O . ILE A 1 218 ? -7.008 10.453 14.625 1 98.62 218 ILE A O 1
ATOM 1692 N N . GLY A 1 219 ? -8.766 11.711 14.297 1 98.44 219 GLY A N 1
ATOM 1693 C CA . GLY A 1 219 ? -8.602 12.547 15.477 1 98.44 219 GLY A CA 1
ATOM 1694 C C . GLY A 1 219 ? -7.703 13.742 15.227 1 98.44 219 GLY A C 1
ATOM 1695 O O . GLY A 1 219 ? -7.602 14.633 16.078 1 98.44 219 GLY A O 1
ATOM 1696 N N . ARG A 1 220 ? -7.062 13.852 14.094 1 98 220 ARG A N 1
ATOM 1697 C CA . ARG A 1 220 ? -6.062 14.867 13.797 1 98 220 ARG A CA 1
ATOM 1698 C C . ARG A 1 220 ? -6.648 16.266 13.922 1 98 220 ARG A C 1
ATOM 1700 O O . ARG A 1 220 ? -5.992 17.172 14.438 1 98 220 ARG A O 1
ATOM 1707 N N . THR A 1 221 ? -7.949 16.422 13.547 1 97.75 221 THR A N 1
ATOM 1708 C CA . THR A 1 221 ? -8.555 17.734 13.477 1 97.75 221 THR A CA 1
ATOM 1709 C C . THR A 1 221 ? -9.414 18.016 14.719 1 97.75 221 THR A C 1
ATOM 1711 O O . THR A 1 221 ? -10.188 18.969 14.742 1 97.75 221 THR A O 1
ATOM 1714 N N . GLY A 1 222 ? -9.328 17.156 15.688 1 98.25 222 GLY A N 1
ATOM 1715 C CA . GLY A 1 222 ? -10.133 17.328 16.891 1 98.25 222 GLY A CA 1
ATOM 1716 C C . GLY A 1 222 ? -11.508 16.688 16.766 1 98.25 222 GLY A C 1
ATOM 1717 O O . GLY A 1 222 ? -12.336 16.828 17.672 1 98.25 222 GLY A O 1
ATOM 1718 N N . ARG A 1 223 ? -11.766 16.094 15.672 1 98.06 223 ARG A N 1
ATOM 1719 C CA . ARG A 1 223 ? -12.898 15.227 15.406 1 98.06 223 ARG A CA 1
ATOM 1720 C C . ARG A 1 223 ? -12.438 13.898 14.82 1 98.06 223 ARG A C 1
ATOM 1722 O O . ARG A 1 223 ? -11.266 13.734 14.477 1 98.06 223 ARG A O 1
ATOM 1729 N N . TRP A 1 224 ? -13.336 12.891 14.789 1 98.5 224 TRP A N 1
ATOM 1730 C CA . TRP A 1 224 ? -12.93 11.641 14.141 1 98.5 224 TRP A CA 1
ATOM 1731 C C . TRP A 1 224 ? -12.461 11.898 12.719 1 98.5 224 TRP A C 1
ATOM 1733 O O . TRP A 1 224 ? -11.445 11.352 12.281 1 98.5 224 TRP A O 1
ATOM 1743 N N . PHE A 1 225 ? -13.258 12.727 12.023 1 98.38 225 PHE A N 1
ATOM 1744 C CA . PHE A 1 225 ? -12.945 13.031 10.633 1 98.38 225 PHE A CA 1
ATOM 1745 C C . PHE A 1 225 ? -13.125 14.516 10.359 1 98.38 225 PHE A C 1
ATOM 1747 O O . PHE A 1 225 ? -13.961 15.172 10.969 1 98.38 225 PHE A O 1
ATOM 1754 N N . GLY A 1 226 ? -12.281 15.016 9.391 1 97.31 226 GLY A N 1
ATOM 1755 C CA . GLY A 1 226 ? -12.297 16.422 9.023 1 97.31 226 GLY A CA 1
ATOM 1756 C C . GLY A 1 226 ? -13.617 16.859 8.414 1 97.31 226 GLY A C 1
ATOM 1757 O O . GLY A 1 226 ? -14.031 18.016 8.586 1 97.31 226 GLY A O 1
ATOM 1758 N N . PHE A 1 227 ? -14.281 15.953 7.699 1 97 227 PHE A N 1
ATOM 1759 C CA . PHE A 1 227 ? -15.516 16.328 7.02 1 97 227 PHE A CA 1
ATOM 1760 C C . PHE A 1 227 ? -16.594 16.703 8.023 1 97 227 PHE A C 1
ATOM 1762 O O . PHE A 1 227 ? -17.578 17.375 7.672 1 97 227 PHE A O 1
ATOM 1769 N N . GLU A 1 228 ? -16.438 16.344 9.32 1 97.06 228 GLU A N 1
ATOM 1770 C CA . GLU A 1 228 ? -17.406 16.656 10.359 1 97.06 228 GLU A CA 1
ATOM 1771 C C . GLU A 1 228 ? -17.422 18.156 10.648 1 97.06 228 GLU A C 1
ATOM 1773 O O . GLU A 1 228 ? -18.438 18.703 11.086 1 97.06 228 GLU A O 1
ATOM 1778 N N . HIS A 1 229 ? -16.344 18.828 10.391 1 96.25 229 HIS A N 1
ATOM 1779 C CA . HIS A 1 229 ? -16.281 20.266 10.586 1 96.25 229 HIS A CA 1
ATOM 1780 C C . HIS A 1 229 ? -17.156 21 9.57 1 96.25 229 HIS A C 1
ATOM 1782 O O . HIS A 1 229 ? -17.438 22.188 9.734 1 96.25 229 HIS A O 1
ATOM 1788 N N . TYR A 1 230 ? -17.594 20.297 8.57 1 94.62 230 TYR A N 1
ATOM 1789 C CA . TYR A 1 230 ? -18.359 20.922 7.484 1 94.62 230 TYR A CA 1
ATOM 1790 C C . TYR A 1 230 ? -19.797 20.391 7.457 1 94.62 230 TYR A C 1
ATOM 1792 O O . TYR A 1 230 ? -20.547 20.703 6.535 1 94.62 230 TYR A O 1
ATOM 1800 N N . ASP A 1 231 ? -20.156 19.562 8.391 1 92.5 231 ASP A N 1
ATOM 1801 C CA . ASP A 1 231 ? -21.484 19 8.57 1 92.5 231 ASP A CA 1
ATOM 1802 C C . ASP A 1 231 ? -21.938 18.234 7.328 1 92.5 231 ASP A C 1
ATOM 1804 O O . ASP A 1 231 ? -23.062 18.375 6.875 1 92.5 231 ASP A O 1
ATOM 1808 N N . ILE A 1 232 ? -21.016 17.531 6.766 1 91.75 232 ILE A N 1
ATOM 1809 C CA . ILE A 1 232 ? -21.344 16.75 5.586 1 91.75 232 ILE A CA 1
ATOM 1810 C C . ILE A 1 232 ? -21.25 15.258 5.914 1 91.75 232 ILE A C 1
ATOM 1812 O O . ILE A 1 232 ? -20.516 14.867 6.836 1 91.75 232 ILE A O 1
ATOM 1816 N N . VAL A 1 233 ? -22.062 14.508 5.242 1 93.56 233 VAL A N 1
ATOM 1817 C CA . VAL A 1 233 ? -21.953 13.047 5.262 1 93.56 233 VAL A CA 1
ATOM 1818 C C . VAL A 1 233 ? -21.5 12.547 3.891 1 93.56 233 VAL A C 1
ATOM 1820 O O . VAL A 1 233 ? -22.266 12.602 2.922 1 93.56 233 VAL A O 1
ATOM 1823 N N . PRO A 1 234 ? -20.375 12.094 3.826 1 97.75 234 PRO A N 1
ATOM 1824 C CA . PRO A 1 234 ? -19.875 11.633 2.527 1 97.75 234 PRO A CA 1
ATOM 1825 C C . PRO A 1 234 ? -20.5 10.312 2.088 1 97.75 234 PRO A C 1
ATOM 1827 O O . PRO A 1 234 ? -21.094 9.609 2.9 1 97.75 234 PRO A O 1
ATOM 1830 N N . ASP A 1 235 ? -20.375 10.031 0.799 1 98.19 235 ASP A N 1
ATOM 1831 C CA . ASP A 1 235 ? -20.781 8.742 0.24 1 98.19 235 ASP A CA 1
ATOM 1832 C C . ASP A 1 235 ? -19.672 7.707 0.364 1 98.19 235 ASP A C 1
ATOM 1834 O O . ASP A 1 235 ? -19.938 6.504 0.428 1 98.19 235 ASP A O 1
ATOM 1838 N N . MET A 1 236 ? -18.484 8.156 0.31 1 98.44 236 MET A N 1
ATOM 1839 C CA . MET A 1 236 ? -17.281 7.344 0.485 1 98.44 236 MET A CA 1
ATOM 1840 C C . MET A 1 236 ? -16.234 8.078 1.312 1 98.44 236 MET A C 1
ATOM 1842 O O . MET A 1 236 ? -16.188 9.312 1.305 1 98.44 236 MET A O 1
ATOM 1846 N N . VAL A 1 237 ? -15.453 7.352 2.014 1 98.62 237 VAL A N 1
ATOM 1847 C CA . VAL A 1 237 ? -14.367 7.914 2.816 1 98.62 237 VAL A CA 1
ATOM 1848 C C . VAL A 1 237 ? -13.086 7.121 2.588 1 98.62 237 VAL A C 1
ATOM 1850 O O . VAL A 1 237 ? -13.109 5.887 2.586 1 98.62 237 VAL A O 1
ATOM 1853 N N . ALA A 1 238 ? -12.023 7.754 2.301 1 97.81 238 ALA A N 1
ATOM 1854 C CA . ALA A 1 238 ? -10.695 7.148 2.287 1 97.81 238 ALA A CA 1
ATOM 1855 C C . ALA A 1 238 ? -9.93 7.492 3.561 1 97.81 238 ALA A C 1
ATOM 1857 O O . ALA A 1 238 ? -9.773 8.664 3.906 1 97.81 238 ALA A O 1
ATOM 1858 N N . ILE A 1 239 ? -9.484 6.516 4.25 1 98.62 239 ILE A N 1
ATOM 1859 C CA . ILE A 1 239 ? -8.797 6.68 5.527 1 98.62 239 ILE A CA 1
ATOM 1860 C C . ILE A 1 239 ? -7.387 6.098 5.434 1 98.62 239 ILE A C 1
ATOM 1862 O O . ILE A 1 239 ? -7.176 5.066 4.797 1 98.62 239 ILE A O 1
ATOM 1866 N N . GLY A 1 240 ? -6.441 6.711 5.969 1 97.81 240 GLY A N 1
ATOM 1867 C CA . GLY A 1 240 ? -5.07 6.223 6.012 1 97.81 240 GLY A CA 1
ATOM 1868 C C . GLY A 1 240 ? -4.285 6.758 7.191 1 97.81 240 GLY A C 1
ATOM 1869 O O . GLY A 1 240 ? -4.844 6.988 8.266 1 97.81 240 GLY A O 1
ATOM 1870 N N . LYS A 1 241 ? -3 6.727 7.113 1 97.06 241 LYS A N 1
ATOM 1871 C CA . LYS A 1 241 ? -2.027 7.293 8.047 1 97.06 241 LYS A CA 1
ATOM 1872 C C . LYS A 1 241 ? -2.383 6.941 9.484 1 97.06 241 LYS A C 1
ATOM 1874 O O . LYS A 1 241 ? -2.061 5.852 9.961 1 97.06 241 LYS A O 1
ATOM 1879 N N . GLY A 1 242 ? -3.131 7.742 10.148 1 98.38 242 GLY A N 1
ATOM 1880 C CA . GLY A 1 242 ? -3.406 7.613 11.57 1 98.38 242 GLY A CA 1
ATOM 1881 C C . GLY A 1 242 ? -4.066 6.293 11.93 1 98.38 242 GLY A C 1
ATOM 1882 O O . GLY A 1 242 ? -3.857 5.77 13.023 1 98.38 242 GLY A O 1
ATOM 1883 N N . ILE A 1 243 ? -4.781 5.672 11.023 1 98.81 243 ILE A N 1
ATOM 1884 C CA . ILE A 1 243 ? -5.586 4.488 11.305 1 98.81 243 ILE A CA 1
ATOM 1885 C C . ILE A 1 243 ? -4.672 3.305 11.609 1 98.81 243 ILE A C 1
ATOM 1887 O O . ILE A 1 243 ? -5.09 2.334 12.242 1 98.81 243 ILE A O 1
ATOM 1891 N N . GLY A 1 244 ? -3.463 3.352 11.188 1 98.56 244 GLY A N 1
ATOM 1892 C CA . GLY A 1 244 ? -2.516 2.271 11.414 1 98.56 244 GLY A CA 1
ATOM 1893 C C . GLY A 1 244 ? -1.485 2.598 12.477 1 98.56 244 GLY A C 1
ATOM 1894 O O . GLY A 1 244 ? -0.695 1.734 12.867 1 98.56 244 GLY A O 1
ATOM 1895 N N . ASN A 1 245 ? -1.416 3.889 12.82 1 98.56 245 ASN A N 1
ATOM 1896 C CA . ASN A 1 245 ? -0.39 4.367 13.742 1 98.56 245 ASN A CA 1
ATOM 1897 C C . ASN A 1 245 ? 1.004 3.922 13.312 1 98.56 245 ASN A C 1
ATOM 1899 O O . ASN A 1 245 ? 1.794 3.457 14.133 1 98.56 245 ASN A O 1
ATOM 1903 N N . GLY A 1 246 ? 1.262 4.023 12.102 1 97.5 246 GLY A N 1
ATOM 1904 C CA . GLY A 1 246 ? 2.564 3.643 11.578 1 97.5 246 GLY A CA 1
ATOM 1905 C C . GLY A 1 246 ? 2.545 2.322 10.828 1 97.5 246 GLY A C 1
ATOM 1906 O O . GLY A 1 246 ? 3.449 2.037 10.039 1 97.5 246 GLY A O 1
ATOM 1907 N N . TYR A 1 247 ? 1.634 1.399 11.125 1 98.06 247 TYR A N 1
ATOM 1908 C CA . TYR A 1 247 ? 1.464 0.176 10.344 1 98.06 247 TYR A CA 1
ATOM 1909 C C . TYR A 1 247 ? 0.792 0.468 9.008 1 98.06 247 TYR A C 1
ATOM 1911 O O . TYR A 1 247 ? -0.14 1.272 8.938 1 98.06 247 TYR A O 1
ATOM 1919 N N . PRO A 1 248 ? 1.259 -0.154 7.934 1 97.69 248 PRO A N 1
ATOM 1920 C CA . PRO A 1 248 ? 0.64 0.099 6.629 1 97.69 248 PRO A CA 1
ATOM 1921 C C . PRO A 1 248 ? -0.769 -0.48 6.523 1 97.69 248 PRO A C 1
ATOM 1923 O O . PRO A 1 248 ? -0.931 -1.676 6.266 1 97.69 248 PRO A O 1
ATOM 1926 N N . VAL A 1 249 ? -1.749 0.357 6.695 1 98.38 249 VAL A N 1
ATOM 1927 C CA . VAL A 1 249 ? -3.152 -0.015 6.539 1 98.38 249 VAL A CA 1
ATOM 1928 C C . VAL A 1 249 ? -3.98 1.224 6.199 1 98.38 249 VAL A C 1
ATOM 1930 O O . VAL A 1 249 ? -3.678 2.324 6.664 1 98.38 249 VAL A O 1
ATOM 1933 N N . SER A 1 250 ? -4.848 1.093 5.328 1 98.19 250 SER A N 1
ATOM 1934 C CA . SER A 1 250 ? -5.828 2.104 4.941 1 98.19 250 SER A CA 1
ATOM 1935 C C . SER A 1 250 ? -7.207 1.486 4.73 1 98.19 250 SER A C 1
ATOM 1937 O O . SER A 1 250 ? -7.348 0.262 4.727 1 98.19 250 SER A O 1
ATOM 1939 N N . VAL A 1 251 ? -8.203 2.277 4.625 1 98.69 251 VAL A N 1
ATOM 1940 C CA . VAL A 1 251 ? -9.555 1.761 4.492 1 98.69 251 VAL A CA 1
ATOM 1941 C C . VAL A 1 251 ? -10.352 2.631 3.518 1 98.69 251 VAL A C 1
ATOM 1943 O O . VAL A 1 251 ? -10.297 3.861 3.59 1 98.69 251 VAL A O 1
ATOM 1946 N N . ALA A 1 252 ? -10.961 2.031 2.598 1 98.06 252 ALA A N 1
ATOM 1947 C CA . ALA A 1 252 ? -12.023 2.662 1.815 1 98.06 252 ALA A CA 1
ATOM 1948 C C . ALA A 1 252 ? -13.398 2.316 2.379 1 98.06 252 ALA A C 1
ATOM 1950 O O . ALA A 1 252 ? -13.727 1.142 2.568 1 98.06 252 ALA A O 1
ATOM 1951 N N . VAL A 1 253 ? -14.156 3.291 2.668 1 98.75 253 VAL A N 1
ATOM 1952 C CA . VAL A 1 253 ? -15.492 3.109 3.232 1 98.75 253 VAL A CA 1
ATOM 1953 C C . VAL A 1 253 ? -16.547 3.543 2.217 1 98.75 253 VAL A C 1
ATOM 1955 O O . VAL A 1 253 ? -16.453 4.629 1.641 1 98.75 253 VAL A O 1
ATOM 1958 N N . LEU A 1 254 ? -17.484 2.74 2.023 1 98.62 254 LEU A N 1
ATOM 1959 C CA . LEU A 1 254 ? -18.594 3.006 1.098 1 98.62 254 LEU A CA 1
ATOM 1960 C C . LEU A 1 254 ? -19.922 3.027 1.831 1 98.62 254 LEU A C 1
ATOM 1962 O O . LEU A 1 254 ? -20.188 2.174 2.68 1 98.62 254 LEU A O 1
ATOM 1966 N N . SER A 1 255 ? -20.766 4 1.487 1 98.25 255 SER A N 1
ATOM 1967 C CA . SER A 1 255 ? -22.141 3.895 1.93 1 98.25 255 SER A CA 1
ATOM 1968 C C . SER A 1 255 ? -22.828 2.67 1.329 1 98.25 255 SER A C 1
ATOM 1970 O O . SER A 1 255 ? -22.359 2.115 0.335 1 98.25 255 SER A O 1
ATOM 1972 N N . SER A 1 256 ? -23.906 2.27 1.947 1 97.31 256 SER A N 1
ATOM 1973 C CA . SER A 1 256 ? -24.641 1.103 1.473 1 97.31 256 SER A CA 1
ATOM 1974 C C . SER A 1 256 ? -25.109 1.291 0.033 1 97.31 256 SER A C 1
ATOM 1976 O O . SER A 1 256 ? -25.016 0.372 -0.783 1 97.31 256 SER A O 1
ATOM 1978 N N . ASN A 1 257 ? -25.562 2.451 -0.24 1 96.88 257 ASN A N 1
ATOM 1979 C CA . ASN A 1 257 ? -26.047 2.752 -1.583 1 96.88 257 ASN A CA 1
ATOM 1980 C C . ASN A 1 257 ? -24.922 2.676 -2.613 1 96.88 257 ASN A C 1
ATOM 1982 O O . ASN A 1 257 ? -25.094 2.088 -3.682 1 96.88 257 ASN A O 1
ATOM 1986 N N . ILE A 1 258 ? -23.797 3.262 -2.299 1 97.69 258 ILE A N 1
ATOM 1987 C CA . ILE A 1 258 ? -22.656 3.258 -3.215 1 97.69 258 ILE A CA 1
ATOM 1988 C C . ILE A 1 258 ? -22.172 1.826 -3.422 1 97.69 258 ILE A C 1
ATOM 1990 O O . ILE A 1 258 ? -21.859 1.428 -4.547 1 97.69 258 ILE A O 1
ATOM 1994 N N . ALA A 1 259 ? -22.094 1.059 -2.342 1 97.69 259 ALA A N 1
ATOM 1995 C CA . ALA A 1 259 ? -21.656 -0.332 -2.43 1 97.69 259 ALA A CA 1
ATOM 1996 C C . ALA A 1 259 ? -22.531 -1.125 -3.393 1 97.69 259 ALA A C 1
ATOM 1998 O O . ALA A 1 259 ? -22.031 -1.876 -4.23 1 97.69 259 ALA A O 1
ATOM 1999 N N . LYS A 1 260 ? -23.812 -0.96 -3.312 1 96.5 260 LYS A N 1
ATOM 2000 C CA . LYS A 1 260 ? -24.766 -1.655 -4.18 1 96.5 260 LYS A CA 1
ATOM 2001 C C . LYS A 1 260 ? -24.562 -1.25 -5.641 1 96.5 260 LYS A C 1
ATOM 2003 O O . LYS A 1 260 ? -24.562 -2.102 -6.531 1 96.5 260 LYS A O 1
ATOM 2008 N N . ARG A 1 261 ? -24.422 0.039 -5.855 1 97.25 261 ARG A N 1
ATOM 2009 C CA . ARG A 1 261 ? -24.25 0.549 -7.211 1 97.25 261 ARG A CA 1
ATOM 2010 C C . ARG A 1 261 ? -22.969 0.028 -7.844 1 97.25 261 ARG A C 1
ATOM 2012 O O . ARG A 1 261 ? -22.953 -0.369 -9.008 1 97.25 261 ARG A O 1
ATOM 2019 N N . VAL A 1 262 ? -21.938 0.052 -7.016 1 96.94 262 VAL A N 1
ATOM 2020 C CA . VAL A 1 262 ? -20.641 -0.415 -7.523 1 96.94 262 VAL A CA 1
ATOM 2021 C C . VAL A 1 262 ? -20.734 -1.905 -7.844 1 96.94 262 VAL A C 1
ATOM 2023 O O . VAL A 1 262 ? -20.234 -2.35 -8.883 1 96.94 262 VAL A O 1
ATOM 2026 N N . TYR A 1 263 ? -21.344 -2.652 -6.992 1 94.06 263 TYR A N 1
ATOM 2027 C CA . TYR A 1 263 ? -21.516 -4.082 -7.23 1 94.06 263 TYR A CA 1
ATOM 2028 C C . TYR A 1 263 ? -22.25 -4.328 -8.539 1 94.06 263 TYR A C 1
ATOM 2030 O O . TYR A 1 263 ? -21.922 -5.254 -9.281 1 94.06 263 TYR A O 1
ATOM 2038 N N . GLY A 1 264 ? -23.203 -3.568 -8.789 1 95 264 GLY A N 1
ATOM 2039 C CA . GLY A 1 264 ? -24.031 -3.715 -9.977 1 95 264 GLY A CA 1
ATOM 2040 C C . GLY A 1 264 ? -23.25 -3.518 -11.266 1 95 264 GLY A C 1
ATOM 2041 O O . GLY A 1 264 ? -23.688 -3.977 -12.328 1 95 264 GLY A O 1
ATOM 2042 N N . THR A 1 265 ? -22.109 -2.895 -11.188 1 94.69 265 THR A N 1
ATOM 2043 C CA . THR A 1 265 ? -21.312 -2.619 -12.383 1 94.69 265 THR A CA 1
ATOM 2044 C C . THR A 1 265 ? -20.391 -3.787 -12.703 1 94.69 265 THR A C 1
ATOM 2046 O O . THR A 1 265 ? -19.766 -3.818 -13.766 1 94.69 265 THR A O 1
ATOM 2049 N N . GLY A 1 266 ? -20.219 -4.73 -11.781 1 92.44 266 GLY A N 1
ATOM 2050 C CA . GLY A 1 266 ? -19.25 -5.797 -11.953 1 92.44 266 GLY A CA 1
ATOM 2051 C C . GLY A 1 266 ? -17.828 -5.355 -11.703 1 92.44 266 GLY A C 1
ATOM 2052 O O . GLY A 1 266 ? -16.875 -5.961 -12.211 1 92.44 266 GLY A O 1
ATOM 2053 N N . PHE A 1 267 ? -17.688 -4.305 -10.914 1 91.31 267 PHE A N 1
ATOM 2054 C CA . PHE A 1 267 ? -16.391 -3.736 -10.578 1 91.31 267 PHE A CA 1
ATOM 2055 C C . PHE A 1 267 ? -15.5 -4.781 -9.922 1 91.31 267 PHE A C 1
ATOM 2057 O O . PHE A 1 267 ? -15.922 -5.465 -8.992 1 91.31 267 PHE A O 1
ATOM 2064 N N . VAL A 1 268 ? -14.266 -4.934 -10.445 1 87.75 268 VAL A N 1
ATOM 2065 C CA . VAL A 1 268 ? -13.312 -5.887 -9.891 1 87.75 268 VAL A CA 1
ATOM 2066 C C . VAL A 1 268 ? -12.039 -5.152 -9.469 1 87.75 268 VAL A C 1
ATOM 2068 O O . VAL A 1 268 ? -11.492 -4.355 -10.234 1 87.75 268 VAL A O 1
ATOM 2071 N N . TYR A 1 269 ? -11.648 -5.41 -8.305 1 89.19 269 TYR A N 1
ATOM 2072 C CA . TYR A 1 269 ? -10.438 -4.859 -7.711 1 89.19 269 TYR A CA 1
ATOM 2073 C C . TYR A 1 269 ? -9.828 -5.828 -6.707 1 89.19 269 TYR A C 1
ATOM 2075 O O . TYR A 1 269 ? -10.523 -6.32 -5.812 1 89.19 269 TYR A O 1
ATOM 2083 N N . ALA A 1 270 ? -8.578 -6.125 -6.93 1 88.56 270 ALA A N 1
ATOM 2084 C CA . ALA A 1 270 ? -7.918 -7.051 -6.012 1 88.56 270 ALA A CA 1
ATOM 2085 C C . ALA A 1 270 ? -6.492 -6.605 -5.707 1 88.56 270 ALA A C 1
ATOM 2087 O O . ALA A 1 270 ? -5.742 -6.246 -6.617 1 88.56 270 ALA A O 1
ATOM 2088 N N . GLN A 1 271 ? -6.184 -6.555 -4.465 1 90.44 271 GLN A N 1
ATOM 2089 C CA . GLN A 1 271 ? -4.832 -6.344 -3.961 1 90.44 271 GLN A CA 1
ATOM 2090 C C . GLN A 1 271 ? -4.438 -7.434 -2.969 1 90.44 271 GLN A C 1
ATOM 2092 O O . GLN A 1 271 ? -5.277 -7.934 -2.221 1 90.44 271 GLN A O 1
ATOM 2097 N N . SER A 1 272 ? -3.205 -7.719 -2.906 1 91.56 272 SER A N 1
ATOM 2098 C CA . SER A 1 272 ? -2.752 -8.859 -2.115 1 91.56 272 SER A CA 1
ATOM 2099 C C . SER A 1 272 ? -3.09 -8.68 -0.64 1 91.56 272 SER A C 1
ATOM 2101 O O . SER A 1 272 ? -3.404 -9.648 0.055 1 91.56 272 SER A O 1
ATOM 2103 N N . HIS A 1 273 ? -3.072 -7.477 -0.186 1 93.81 273 HIS A N 1
ATOM 2104 C CA . HIS A 1 273 ? -3.258 -7.246 1.242 1 93.81 273 HIS A CA 1
ATOM 2105 C C . HIS A 1 273 ? -4.645 -6.684 1.534 1 93.81 273 HIS A C 1
ATOM 2107 O O . HIS A 1 273 ? -4.848 -6.016 2.553 1 93.81 273 HIS A O 1
ATOM 2113 N N . GLN A 1 274 ? -5.504 -6.895 0.6 1 94.06 274 GLN A N 1
ATOM 2114 C CA . GLN A 1 274 ? -6.883 -6.473 0.805 1 94.06 274 GLN A CA 1
ATOM 2115 C C . GLN A 1 274 ? -7.523 -7.234 1.963 1 94.06 274 GLN A C 1
ATOM 2117 O O . GLN A 1 274 ? -7.445 -8.461 2.025 1 94.06 274 GLN A O 1
ATOM 2122 N N . ASN A 1 275 ? -8.078 -6.504 2.941 1 95.06 275 ASN A N 1
ATOM 2123 C CA . ASN A 1 275 ? -8.797 -7.066 4.082 1 95.06 275 ASN A CA 1
ATOM 2124 C C . ASN A 1 275 ? -7.91 -8.008 4.887 1 95.06 275 ASN A C 1
ATOM 2126 O O . ASN A 1 275 ? -8.344 -9.094 5.273 1 95.06 275 ASN A O 1
ATOM 2130 N N . ASP A 1 276 ? -6.695 -7.586 5.105 1 95.19 276 ASP A N 1
ATOM 2131 C CA . ASP A 1 276 ? -5.742 -8.375 5.879 1 95.19 276 ASP A CA 1
ATOM 2132 C C . ASP A 1 276 ? -6.086 -8.359 7.363 1 95.19 276 ASP A C 1
ATOM 2134 O O . ASP A 1 276 ? -6.469 -7.316 7.906 1 95.19 276 ASP A O 1
ATOM 2138 N N . ALA A 1 277 ? -5.84 -9.469 7.992 1 96.12 277 ALA A N 1
ATOM 2139 C CA . ALA A 1 277 ? -6.191 -9.625 9.398 1 96.12 277 ALA A CA 1
ATOM 2140 C C . ALA A 1 277 ? -5.359 -8.695 10.281 1 96.12 277 ALA A C 1
ATOM 2142 O O . ALA A 1 277 ? -5.898 -8.016 11.156 1 96.12 277 ALA A O 1
ATOM 2143 N N . LEU A 1 278 ? -4.113 -8.633 10.094 1 97.5 278 LEU A N 1
ATOM 2144 C CA . LEU A 1 278 ? -3.246 -7.871 10.984 1 97.5 278 LEU A CA 1
ATOM 2145 C C . LEU A 1 278 ? -3.535 -6.375 10.867 1 97.5 278 LEU A C 1
ATOM 2147 O O . LEU A 1 278 ? -3.676 -5.688 11.883 1 97.5 278 LEU A O 1
ATOM 2151 N N . GLY A 1 279 ? -3.582 -5.855 9.609 1 97.81 279 GLY A N 1
ATOM 2152 C CA . GLY A 1 279 ? -3.924 -4.453 9.422 1 97.81 279 GLY A CA 1
ATOM 2153 C C . GLY A 1 279 ? -5.246 -4.078 10.062 1 97.81 279 GLY A C 1
ATOM 2154 O O . GLY A 1 279 ? -5.371 -3.008 10.664 1 97.81 279 GLY A O 1
ATOM 2155 N N . SER A 1 280 ? -6.203 -4.949 9.969 1 98 280 SER A N 1
ATOM 2156 C CA . SER A 1 280 ? -7.52 -4.711 10.547 1 98 280 SER A CA 1
ATOM 2157 C C . SER A 1 280 ? -7.457 -4.691 12.07 1 98 280 SER A C 1
ATOM 2159 O O . SER A 1 280 ? -8.125 -3.883 12.719 1 98 280 SER A O 1
ATOM 2161 N N . ALA A 1 281 ? -6.672 -5.594 12.617 1 98.56 281 ALA A N 1
ATOM 2162 C CA . ALA A 1 281 ? -6.496 -5.629 14.07 1 98.56 281 ALA A CA 1
ATOM 2163 C C . ALA A 1 281 ? -5.879 -4.332 14.578 1 98.56 281 ALA A C 1
ATOM 2165 O O . ALA A 1 281 ? -6.297 -3.801 15.609 1 98.56 281 ALA A O 1
ATOM 2166 N N . VAL A 1 282 ? -4.914 -3.844 13.883 1 98.75 282 VAL A N 1
ATOM 2167 C CA . VAL A 1 282 ? -4.238 -2.609 14.266 1 98.75 282 VAL A CA 1
ATOM 2168 C C . VAL A 1 282 ? -5.219 -1.44 14.195 1 98.75 282 VAL A C 1
ATOM 2170 O O . VAL A 1 282 ? -5.305 -0.637 15.125 1 98.75 282 VAL A O 1
ATOM 2173 N N . ALA A 1 283 ? -5.949 -1.369 13.094 1 98.88 283 ALA A N 1
ATOM 2174 C CA . ALA A 1 283 ? -6.926 -0.297 12.914 1 98.88 283 ALA A CA 1
ATOM 2175 C C . ALA A 1 283 ? -7.941 -0.282 14.047 1 98.88 283 ALA A C 1
ATOM 2177 O O . ALA A 1 283 ? -8.258 0.778 14.594 1 98.88 283 ALA A O 1
ATOM 2178 N N . LEU A 1 284 ? -8.414 -1.462 14.383 1 98.88 284 LEU A N 1
ATOM 2179 C CA . LEU A 1 284 ? -9.383 -1.589 15.469 1 98.88 284 LEU A CA 1
ATOM 2180 C C . LEU A 1 284 ? -8.797 -1.1 16.781 1 98.88 284 LEU A C 1
ATOM 2182 O O . LEU A 1 284 ? -9.461 -0.375 17.531 1 98.88 284 LEU A O 1
ATOM 2186 N N . GLU A 1 285 ? -7.566 -1.494 17.047 1 98.88 285 GLU A N 1
ATOM 2187 C CA . GLU A 1 285 ? -6.93 -1.134 18.312 1 98.88 285 GLU A CA 1
ATOM 2188 C C . GLU A 1 285 ? -6.688 0.371 18.391 1 98.88 285 GLU A C 1
ATOM 2190 O O . GLU A 1 285 ? -6.797 0.961 19.469 1 98.88 285 GLU A O 1
ATOM 2195 N N . VAL A 1 286 ? -6.332 1.002 17.297 1 98.94 286 VAL A N 1
ATOM 2196 C CA . VAL A 1 286 ? -6.137 2.447 17.281 1 98.94 286 VAL A CA 1
ATOM 2197 C C . VAL A 1 286 ? -7.422 3.152 17.703 1 98.94 286 VAL A C 1
ATOM 2199 O O . VAL A 1 286 ? -7.395 4.059 18.547 1 98.94 286 VAL A O 1
ATOM 2202 N N . ILE A 1 287 ? -8.516 2.732 17.109 1 98.88 287 ILE A N 1
ATOM 2203 C CA . ILE A 1 287 ? -9.805 3.334 17.406 1 98.88 287 ILE A CA 1
ATOM 2204 C C . ILE A 1 287 ? -10.109 3.17 18.906 1 98.88 287 ILE A C 1
ATOM 2206 O O . ILE A 1 287 ? -10.531 4.121 19.562 1 98.88 287 ILE A O 1
ATOM 2210 N N . LYS A 1 288 ? -9.875 1.993 19.422 1 98.81 288 LYS A N 1
ATOM 2211 C CA . LYS A 1 288 ? -10.141 1.718 20.828 1 98.81 288 LYS A CA 1
ATOM 2212 C C . LYS A 1 288 ? -9.312 2.623 21.734 1 98.81 288 LYS A C 1
ATOM 2214 O O . LYS A 1 288 ? -9.836 3.189 22.703 1 98.81 288 LYS A O 1
ATOM 2219 N N . VAL A 1 289 ? -8.039 2.801 21.422 1 98.81 289 VAL A N 1
ATOM 2220 C CA . VAL A 1 289 ? -7.133 3.604 22.25 1 98.81 289 VAL A CA 1
ATOM 2221 C C . VAL A 1 289 ? -7.562 5.066 22.203 1 98.81 289 VAL A C 1
ATOM 2223 O O . VAL A 1 289 ? -7.578 5.746 23.234 1 98.81 289 VAL A O 1
ATOM 2226 N N . LEU A 1 290 ? -7.918 5.551 21.016 1 98.81 290 LEU A N 1
ATOM 2227 C CA . LEU A 1 290 ? -8.375 6.93 20.875 1 98.81 290 LEU A CA 1
ATOM 2228 C C . LEU A 1 290 ? -9.594 7.195 21.75 1 98.81 290 LEU A C 1
ATOM 2230 O O . LEU A 1 290 ? -9.688 8.242 22.391 1 98.81 290 LEU A O 1
ATOM 2234 N N . GLN A 1 291 ? -10.5 6.246 21.719 1 98.56 291 GLN A N 1
ATOM 2235 C CA . GLN A 1 291 ? -11.727 6.375 22.516 1 98.56 291 GLN A CA 1
ATOM 2236 C C . GLN A 1 291 ? -11.422 6.277 24.016 1 98.56 291 GLN A C 1
ATOM 2238 O O . GLN A 1 291 ? -11.867 7.117 24.797 1 98.56 291 GLN A O 1
ATOM 2243 N N . GLN A 1 292 ? -10.648 5.305 24.391 1 98.31 292 GLN A N 1
ATOM 2244 C CA . GLN A 1 292 ? -10.359 5.031 25.797 1 98.31 292 GLN A CA 1
ATOM 2245 C C . GLN A 1 292 ? -9.578 6.18 26.438 1 98.31 292 GLN A C 1
ATOM 2247 O O . GLN A 1 292 ? -9.82 6.539 27.594 1 98.31 292 GLN A O 1
ATOM 2252 N N . GLU A 1 293 ? -8.695 6.762 25.672 1 98.12 293 GLU A N 1
ATOM 2253 C CA . GLU A 1 293 ? -7.82 7.793 26.203 1 98.12 293 GLU A CA 1
ATOM 2254 C C . GLU A 1 293 ? -8.336 9.188 25.859 1 98.12 293 GLU A C 1
ATOM 2256 O O . GLU A 1 293 ? -7.688 10.188 26.172 1 98.12 293 GLU A O 1
ATOM 2261 N N . GLN A 1 294 ? -9.461 9.273 25.219 1 98.44 294 GLN A N 1
ATOM 2262 C CA . GLN A 1 294 ? -10.125 10.523 24.859 1 98.44 294 GLN A CA 1
ATOM 2263 C C . GLN A 1 294 ? -9.172 11.461 24.125 1 98.44 294 GLN A C 1
ATOM 2265 O O . GLN A 1 294 ? -9.094 12.648 24.453 1 98.44 294 GLN A O 1
ATOM 2270 N N . LEU A 1 295 ? -8.469 10.906 23.219 1 98.75 295 LEU A N 1
ATOM 2271 C CA . LEU A 1 295 ? -7.395 11.641 22.562 1 98.75 295 LEU A CA 1
ATOM 2272 C C . LEU A 1 295 ? -7.957 12.617 21.531 1 98.75 295 LEU A C 1
ATOM 2274 O O . LEU A 1 295 ? -7.309 13.609 21.203 1 98.75 295 LEU A O 1
ATOM 2278 N N . ILE A 1 296 ? -9.117 12.383 21.016 1 98.69 296 ILE A N 1
ATOM 2279 C CA . ILE A 1 296 ? -9.734 13.297 20.062 1 98.69 296 ILE A CA 1
ATOM 2280 C C . ILE A 1 296 ? -10.102 14.609 20.766 1 98.69 296 ILE A C 1
ATOM 2282 O O . ILE A 1 296 ? -9.852 15.695 20.234 1 98.69 296 ILE A O 1
ATOM 2286 N N . ASN A 1 297 ? -10.664 14.445 21.906 1 98.5 297 ASN A N 1
ATOM 2287 C CA . ASN A 1 297 ? -10.945 15.625 22.719 1 98.5 297 ASN A CA 1
ATOM 2288 C C . ASN A 1 297 ? -9.664 16.375 23.078 1 98.5 297 ASN A C 1
ATOM 2290 O O . ASN A 1 297 ? -9.633 17.594 23.078 1 98.5 297 ASN A O 1
ATOM 2294 N N . LYS A 1 298 ? -8.68 15.641 23.406 1 98.56 298 LYS A N 1
ATOM 2295 C CA . LYS A 1 298 ? -7.387 16.25 23.703 1 98.56 298 LYS A CA 1
ATOM 2296 C C . LYS A 1 298 ? -6.855 17.031 22.5 1 98.56 298 LYS A C 1
ATOM 2298 O O . LYS A 1 298 ? -6.336 18.141 22.641 1 98.56 298 LYS A O 1
ATOM 2303 N N . SER A 1 299 ? -6.934 16.406 21.328 1 98.62 299 SER A N 1
ATOM 2304 C CA . SER A 1 299 ? -6.52 17.094 20.109 1 98.62 299 SER A CA 1
ATOM 2305 C C . SER A 1 299 ? -7.246 18.422 19.938 1 98.62 299 SER A C 1
ATOM 2307 O O . SER A 1 299 ? -6.629 19.422 19.594 1 98.62 299 SER A O 1
ATOM 2309 N N . ALA A 1 300 ? -8.508 18.438 20.203 1 98.56 300 ALA A N 1
ATOM 2310 C CA . ALA A 1 300 ? -9.312 19.641 20.062 1 98.56 300 ALA A CA 1
ATOM 2311 C C . ALA A 1 300 ? -8.875 20.703 21.062 1 98.56 300 ALA A C 1
ATOM 2313 O O . ALA A 1 300 ? -8.602 21.844 20.672 1 98.56 300 ALA A O 1
ATOM 2314 N N . LEU A 1 301 ? -8.773 20.359 22.297 1 98.56 301 LEU A N 1
ATOM 2315 C CA . LEU A 1 301 ? -8.516 21.312 23.359 1 98.56 301 LEU A CA 1
ATOM 2316 C C . LEU A 1 301 ? -7.066 21.781 23.328 1 98.56 301 LEU A C 1
ATOM 2318 O O . LEU A 1 301 ? -6.805 22.984 23.328 1 98.56 301 LEU A O 1
ATOM 2322 N N . LEU A 1 302 ? -6.125 20.828 23.359 1 98.69 302 LEU A N 1
ATOM 2323 C CA . LEU A 1 302 ? -4.711 21.188 23.344 1 98.69 302 LEU A CA 1
ATOM 2324 C C . LEU A 1 302 ? -4.328 21.844 22.031 1 98.69 302 LEU A C 1
ATOM 2326 O O . LEU A 1 302 ? -3.461 22.719 22 1 98.69 302 LEU A O 1
ATOM 2330 N N . GLY A 1 303 ? -4.992 21.375 20.938 1 98.69 303 GLY A N 1
ATOM 2331 C CA . GLY A 1 303 ? -4.77 22.016 19.656 1 98.69 303 GLY A CA 1
ATOM 2332 C C . GLY A 1 303 ? -5.137 23.5 19.656 1 98.69 303 GLY A C 1
ATOM 2333 O O . GLY A 1 303 ? -4.41 24.328 19.109 1 98.69 303 GLY A O 1
ATOM 2334 N N . GLU A 1 304 ? -6.234 23.781 20.266 1 98.44 304 GLU A N 1
ATOM 2335 C CA . GLU A 1 304 ? -6.668 25.172 20.375 1 98.44 304 GLU A CA 1
ATOM 2336 C C . GLU A 1 304 ? -5.684 26 21.203 1 98.44 304 GLU A C 1
ATOM 2338 O O . GLU A 1 304 ? -5.383 27.141 20.844 1 98.44 304 GLU A O 1
ATOM 2343 N N . GLN A 1 305 ? -5.234 25.484 22.281 1 98.62 305 GLN A N 1
ATOM 2344 C CA . GLN A 1 305 ? -4.246 26.156 23.109 1 98.62 305 GLN A CA 1
ATOM 2345 C C . GLN A 1 305 ? -2.941 26.375 22.344 1 98.62 305 GLN A C 1
ATOM 2347 O O . GLN A 1 305 ? -2.348 27.453 22.422 1 98.62 305 GLN A O 1
ATOM 2352 N N . PHE A 1 306 ? -2.473 25.344 21.719 1 98.81 306 PHE A N 1
ATOM 2353 C CA . PHE A 1 306 ? -1.266 25.406 20.906 1 98.81 306 PHE A CA 1
ATOM 2354 C C . PHE A 1 306 ? -1.376 26.484 19.844 1 98.81 306 PHE A C 1
ATOM 2356 O O . PHE A 1 306 ? -0.466 27.312 19.688 1 98.81 306 PHE A O 1
ATOM 2363 N N . LYS A 1 307 ? -2.494 26.531 19.156 1 98.5 307 LYS A N 1
ATOM 2364 C CA . LYS A 1 307 ? -2.734 27.547 18.125 1 98.5 307 LYS A CA 1
ATOM 2365 C C . LYS A 1 307 ? -2.717 28.953 18.719 1 98.5 307 LYS A C 1
ATOM 2367 O O . LYS A 1 307 ? -2.139 29.859 18.125 1 98.5 307 LYS A O 1
ATOM 2372 N N . ARG A 1 308 ? -3.373 29.125 19.828 1 98.44 308 ARG A N 1
ATOM 2373 C CA . ARG A 1 308 ? -3.398 30.422 20.5 1 98.44 308 ARG A CA 1
ATOM 2374 C C . ARG A 1 308 ? -1.987 30.906 20.828 1 98.44 308 ARG A C 1
ATOM 2376 O O . ARG A 1 308 ? -1.663 32.094 20.625 1 98.44 308 ARG A O 1
ATOM 2383 N N . LYS A 1 309 ? -1.201 30.031 21.312 1 98.69 309 LYS A N 1
ATOM 2384 C CA . LYS A 1 309 ? 0.176 30.391 21.656 1 98.69 309 LYS A CA 1
ATOM 2385 C C . LYS A 1 309 ? 0.969 30.766 20.406 1 98.69 309 LYS A C 1
ATOM 2387 O O . LYS A 1 309 ? 1.78 31.688 20.438 1 98.69 309 LYS A O 1
ATOM 2392 N N . LEU A 1 310 ? 0.769 30.016 19.328 1 98.69 310 LEU A N 1
ATOM 2393 C CA . LEU A 1 310 ? 1.421 30.359 18.062 1 98.69 310 LEU A CA 1
ATOM 2394 C C . LEU A 1 310 ? 0.993 31.734 17.578 1 98.69 310 LEU A C 1
ATOM 2396 O O . LEU A 1 310 ? 1.809 32.5 17.047 1 98.69 310 LEU A O 1
ATOM 2400 N N . ILE A 1 311 ? -0.281 32.031 17.766 1 98.25 311 ILE A N 1
ATOM 2401 C CA . ILE A 1 311 ? -0.81 33.312 17.375 1 98.25 311 ILE A CA 1
ATOM 2402 C C . ILE A 1 311 ? -0.172 34.406 18.219 1 98.25 311 ILE A C 1
ATOM 2404 O O . ILE A 1 311 ? 0.182 35.469 17.703 1 98.25 311 ILE A O 1
ATOM 2408 N N . GLU A 1 312 ? -0.036 34.156 19.484 1 98.25 312 GLU A N 1
ATOM 2409 C CA . GLU A 1 312 ? 0.635 35.125 20.359 1 98.25 312 GLU A CA 1
ATOM 2410 C C . GLU A 1 312 ? 2.057 35.406 19.875 1 98.25 312 GLU A C 1
ATOM 2412 O O . GLU A 1 312 ? 2.5 36.531 19.875 1 98.25 312 GLU A O 1
ATOM 2417 N N . ILE A 1 313 ? 2.77 34.375 19.484 1 97.75 313 ILE A N 1
ATOM 2418 C CA . ILE A 1 313 ? 4.125 34.531 18.969 1 97.75 313 ILE A CA 1
ATOM 2419 C C . ILE A 1 313 ? 4.094 35.344 17.672 1 97.75 313 ILE A C 1
ATOM 2421 O O . ILE A 1 313 ? 4.949 36.188 17.438 1 97.75 313 ILE A O 1
ATOM 2425 N N . SER A 1 314 ? 3.125 35.062 16.828 1 96.31 314 SER A N 1
ATOM 2426 C CA . SER A 1 314 ? 3 35.75 15.539 1 96.31 314 SER A CA 1
ATOM 2427 C C . SER A 1 314 ? 2.705 37.219 15.727 1 96.31 314 SER A C 1
ATOM 2429 O O . SER A 1 314 ? 3.045 38.062 14.875 1 96.31 314 SER A O 1
ATOM 2431 N N . ASN A 1 315 ? 2.068 37.594 16.812 1 96.19 315 ASN A N 1
ATOM 2432 C CA . ASN A 1 315 ? 1.752 38.969 17.109 1 96.19 315 ASN A CA 1
ATOM 2433 C C . ASN A 1 315 ? 3.006 39.781 17.469 1 96.19 315 ASN A C 1
ATOM 2435 O O . ASN A 1 315 ? 3.033 41 17.312 1 96.19 315 ASN A O 1
ATOM 2439 N N . VAL A 1 316 ? 3.965 39.094 17.875 1 94.38 316 VAL A N 1
ATOM 2440 C CA . VAL A 1 316 ? 5.184 39.781 18.312 1 94.38 316 VAL A CA 1
ATOM 2441 C C . VAL A 1 316 ? 6.25 39.688 17.219 1 94.38 316 VAL A C 1
ATOM 2443 O O . VAL A 1 316 ? 7.117 40.562 17.125 1 94.38 316 VAL A O 1
ATOM 2446 N N . SER A 1 317 ? 6.215 38.656 16.484 1 93.31 317 SER A N 1
ATOM 2447 C CA . SER A 1 317 ? 7.203 38.469 15.43 1 93.31 317 SER A CA 1
ATOM 2448 C C . SER A 1 317 ? 6.633 38.844 14.062 1 93.31 317 SER A C 1
ATOM 2450 O O . SER A 1 317 ? 5.641 38.25 13.617 1 93.31 317 SER A O 1
ATOM 2452 N N . HIS A 1 318 ? 7.328 39.656 13.352 1 91.44 318 HIS A N 1
ATOM 2453 C CA . HIS A 1 318 ? 6.867 40.094 12.039 1 91.44 318 HIS A CA 1
ATOM 2454 C C . HIS A 1 318 ? 7.219 39.062 10.969 1 91.44 318 HIS A C 1
ATOM 2456 O O . HIS A 1 318 ? 6.809 39.188 9.812 1 91.44 318 HIS A O 1
ATOM 2462 N N . LEU A 1 319 ? 7.867 38.031 11.367 1 93.25 319 LEU A N 1
ATOM 2463 C CA . LEU A 1 319 ? 8.297 37.031 10.406 1 93.25 319 LEU A CA 1
ATOM 2464 C C . LEU A 1 319 ? 7.152 36.062 10.078 1 93.25 319 LEU A C 1
ATOM 2466 O O . LEU A 1 319 ? 7.098 35.5 8.977 1 93.25 319 LEU A O 1
ATOM 2470 N N . ILE A 1 320 ? 6.254 35.844 11.039 1 95.38 320 ILE A N 1
ATOM 2471 C CA . ILE A 1 320 ? 5.137 34.906 10.828 1 95.38 320 ILE A CA 1
ATOM 2472 C C . ILE A 1 320 ? 3.957 35.656 10.227 1 95.38 320 ILE A C 1
ATOM 2474 O O . ILE A 1 320 ? 3.457 36.625 10.812 1 95.38 320 ILE A O 1
ATOM 2478 N N . GLN A 1 321 ? 3.541 35.219 9.109 1 94.19 321 GLN A N 1
ATOM 2479 C CA . GLN A 1 321 ? 2.467 35.875 8.367 1 94.19 321 GLN A CA 1
ATOM 2480 C C . GLN A 1 321 ? 1.101 35.375 8.82 1 94.19 321 GLN A C 1
ATOM 2482 O O . GLN A 1 321 ? 0.144 36.125 8.906 1 94.19 321 GLN A O 1
ATOM 2487 N N . GLU A 1 322 ? 1.021 34.062 9.055 1 94.56 322 GLU A N 1
ATOM 2488 C CA . GLU A 1 322 ? -0.279 33.5 9.359 1 94.56 322 GLU A CA 1
ATOM 2489 C C . GLU A 1 322 ? -0.126 32.188 10.156 1 94.56 322 GLU A C 1
ATOM 2491 O O . GLU A 1 322 ? 0.791 31.406 9.906 1 94.56 322 GLU A O 1
ATOM 2496 N N . VAL A 1 323 ? -0.96 32.062 11.148 1 96.94 323 VAL A N 1
ATOM 2497 C CA . VAL A 1 323 ? -1.128 30.812 11.852 1 96.94 323 VAL A CA 1
ATOM 2498 C C . VAL A 1 323 ? -2.482 30.203 11.5 1 96.94 323 VAL A C 1
ATOM 2500 O O . VAL A 1 323 ? -3.516 30.859 11.586 1 96.94 323 VAL A O 1
ATOM 2503 N N . ARG A 1 324 ? -2.504 28.969 11.008 1 94.69 324 ARG A N 1
ATOM 2504 C CA . ARG A 1 324 ? -3.764 28.328 10.641 1 94.69 324 ARG A CA 1
ATOM 2505 C C . ARG A 1 324 ? -3.76 26.844 11.016 1 94.69 324 ARG A C 1
ATOM 2507 O O . ARG A 1 324 ? -2.723 26.297 11.406 1 94.69 324 ARG A O 1
ATOM 2514 N N . GLY A 1 325 ? -4.992 26.297 10.961 1 96.19 325 GLY A N 1
ATOM 2515 C CA . GLY A 1 325 ? -5.191 24.891 11.242 1 96.19 325 GLY A CA 1
ATOM 2516 C C . GLY A 1 325 ? -6.234 24.641 12.312 1 96.19 325 GLY A C 1
ATOM 2517 O O . GLY A 1 325 ? -6.887 25.562 12.789 1 96.19 325 GLY A O 1
ATOM 2518 N N . VAL A 1 326 ? -6.41 23.375 12.57 1 97.06 326 VAL A N 1
ATOM 2519 C CA . VAL A 1 326 ? -7.387 22.922 13.555 1 97.06 326 VAL A CA 1
ATOM 2520 C C . VAL A 1 326 ? -6.883 21.641 14.227 1 97.06 326 VAL A C 1
ATOM 2522 O O . VAL A 1 326 ? -6.188 20.844 13.602 1 97.06 326 VAL A O 1
ATOM 2525 N N . GLY A 1 327 ? -7.227 21.5 15.555 1 98 327 GLY A N 1
ATOM 2526 C CA . GLY A 1 327 ? -6.68 20.359 16.281 1 98 327 GLY A CA 1
ATOM 2527 C C . GLY A 1 327 ? -5.164 20.297 16.25 1 98 327 GLY A C 1
ATOM 2528 O O . GLY A 1 327 ? -4.504 21.328 16.453 1 98 327 GLY A O 1
ATOM 2529 N N . MET A 1 328 ? -4.613 19.109 16.062 1 98.44 328 MET A N 1
ATOM 2530 C CA . MET A 1 328 ? -3.164 18.953 16.016 1 98.44 328 MET A CA 1
ATOM 2531 C C . MET A 1 328 ? -2.654 18.969 14.578 1 98.44 328 MET A C 1
ATOM 2533 O O . MET A 1 328 ? -1.795 18.172 14.203 1 98.44 328 MET A O 1
ATOM 2537 N N . MET A 1 329 ? -3.289 19.719 13.766 1 98.25 329 MET A N 1
ATOM 2538 C CA . MET A 1 329 ? -2.891 20.062 12.398 1 98.25 329 MET A CA 1
ATOM 2539 C C . MET A 1 329 ? -2.701 21.578 12.25 1 98.25 329 MET A C 1
ATOM 2541 O O . MET A 1 329 ? -3.619 22.281 11.836 1 98.25 329 MET A O 1
ATOM 2545 N N . LEU A 1 330 ? -1.474 22.031 12.633 1 98.31 330 LEU A N 1
ATOM 2546 C CA . LEU A 1 330 ? -1.223 23.469 12.695 1 98.31 330 LEU A CA 1
ATOM 2547 C C . LEU A 1 330 ? -0.008 23.844 11.859 1 98.31 330 LEU A C 1
ATOM 2549 O O . LEU A 1 330 ? 0.908 23.031 11.688 1 98.31 330 LEU A O 1
ATOM 2553 N N . VAL A 1 331 ? -0.059 25.062 11.352 1 97.5 331 VAL A N 1
ATOM 2554 C CA . VAL A 1 331 ? 1.047 25.594 10.57 1 97.5 331 VAL A CA 1
ATOM 2555 C C . VAL A 1 331 ? 1.262 27.062 10.922 1 97.5 331 VAL A C 1
ATOM 2557 O O . VAL A 1 331 ? 0.309 27.781 11.25 1 97.5 331 VAL A O 1
ATOM 2560 N N . ALA A 1 332 ? 2.486 27.469 10.945 1 97.06 332 ALA A N 1
ATOM 2561 C CA . ALA A 1 332 ? 2.873 28.875 10.93 1 97.06 332 ALA A CA 1
ATOM 2562 C C . ALA A 1 332 ? 3.578 29.234 9.625 1 97.06 332 ALA A C 1
ATOM 2564 O O . ALA A 1 332 ? 4.672 28.734 9.344 1 97.06 332 ALA A O 1
ATOM 2565 N N . GLU A 1 333 ? 2.939 30 8.852 1 95.12 333 GLU A N 1
ATOM 2566 C CA . GLU A 1 333 ? 3.512 30.406 7.566 1 95.12 333 GLU A CA 1
ATOM 2567 C C . GLU A 1 333 ? 4.273 31.719 7.684 1 95.12 333 GLU A C 1
ATOM 2569 O O . GLU A 1 333 ? 3.82 32.656 8.352 1 95.12 333 GLU A O 1
ATOM 2574 N N . PHE A 1 334 ? 5.395 31.734 7.098 1 94.5 334 PHE A N 1
ATOM 2575 C CA . PHE A 1 334 ? 6.281 32.875 7.176 1 94.5 334 PHE A CA 1
ATOM 2576 C C . PHE A 1 334 ? 6.109 33.781 5.957 1 94.5 334 PHE A C 1
ATOM 2578 O O . PHE A 1 334 ? 5.715 33.312 4.887 1 94.5 334 PHE A O 1
ATOM 2585 N N . ASN A 1 335 ? 6.43 35.062 6.195 1 88.25 335 ASN A N 1
ATOM 2586 C CA . ASN A 1 335 ? 6.363 36.031 5.109 1 88.25 335 ASN A CA 1
ATOM 2587 C C . ASN A 1 335 ? 7.512 35.844 4.117 1 88.25 335 ASN A C 1
ATOM 2589 O O . ASN A 1 335 ? 8.531 35.25 4.453 1 88.25 335 ASN A O 1
ATOM 2593 N N . ASP A 1 336 ? 7.27 36.188 2.939 1 78.44 336 ASP A N 1
ATOM 2594 C CA . ASP A 1 336 ? 8.227 36 1.852 1 78.44 336 ASP A CA 1
ATOM 2595 C C . ASP A 1 336 ? 9.516 36.75 2.107 1 78.44 336 ASP A C 1
ATOM 2597 O O . ASP A 1 336 ? 10.547 36.5 1.494 1 78.44 336 ASP A O 1
ATOM 2601 N N . THR A 1 337 ? 9.414 37.656 2.986 1 71.94 337 THR A N 1
ATOM 2602 C CA . THR A 1 337 ? 10.609 38.438 3.273 1 71.94 337 THR A CA 1
ATOM 2603 C C . THR A 1 337 ? 11.695 37.562 3.898 1 71.94 337 THR A C 1
ATOM 2605 O O . THR A 1 337 ? 12.883 37.875 3.795 1 71.94 337 THR A O 1
ATOM 2608 N N . LEU A 1 338 ? 11.109 36.531 4.477 1 71.44 338 LEU A N 1
ATOM 2609 C CA . LEU A 1 338 ? 12.055 35.562 5.031 1 71.44 338 LEU A CA 1
ATOM 2610 C C . LEU A 1 338 ? 12.547 34.594 3.953 1 71.44 338 LEU A C 1
ATOM 2612 O O . LEU A 1 338 ? 11.75 33.875 3.346 1 71.44 338 LEU A O 1
ATOM 2616 N N . GLY A 1 339 ? 13.547 34.875 3.197 1 69.62 339 GLY A N 1
ATOM 2617 C CA . GLY A 1 339 ? 14.094 33.969 2.191 1 69.62 339 GLY A CA 1
ATOM 2618 C C . GLY A 1 339 ? 14.133 32.531 2.641 1 69.62 339 GLY A C 1
ATOM 2619 O O . GLY A 1 339 ? 14.133 32.25 3.84 1 69.62 339 GLY A O 1
ATOM 2620 N N . THR A 1 340 ? 13.93 31.594 1.738 1 71.69 340 THR A N 1
ATOM 2621 C CA . THR A 1 340 ? 13.945 30.141 1.954 1 71.69 340 THR A CA 1
ATOM 2622 C C . THR A 1 340 ? 15.172 29.734 2.766 1 71.69 340 THR A C 1
ATOM 2624 O O . THR A 1 340 ? 15.094 28.844 3.605 1 71.69 340 THR A O 1
ATOM 2627 N N . GLU A 1 341 ? 16.094 30.484 2.666 1 76.44 341 GLU A N 1
ATOM 2628 C CA . GLU A 1 341 ? 17.344 30.141 3.354 1 76.44 341 GLU A CA 1
ATOM 2629 C C . GLU A 1 341 ? 17.219 30.391 4.855 1 76.44 341 GLU A C 1
ATOM 2631 O O . GLU A 1 341 ? 17.75 29.625 5.66 1 76.44 341 GLU A O 1
ATOM 2636 N N . HIS A 1 342 ? 16.531 31.438 5.168 1 80.31 342 HIS A N 1
ATOM 2637 C CA . HIS A 1 342 ? 16.375 31.781 6.578 1 80.31 342 HIS A CA 1
ATOM 2638 C C . HIS A 1 342 ? 15.445 30.797 7.285 1 80.31 342 HIS A C 1
ATOM 2640 O O . HIS A 1 342 ? 15.703 30.406 8.422 1 80.31 342 HIS A O 1
ATOM 2646 N N . LEU A 1 343 ? 14.422 30.359 6.629 1 86 343 LEU A N 1
ATOM 2647 C CA . LEU A 1 343 ? 13.508 29.391 7.227 1 86 343 LEU A CA 1
ATOM 2648 C C . LEU A 1 343 ? 14.203 28.047 7.41 1 86 343 LEU A C 1
ATOM 2650 O O . LEU A 1 343 ? 13.977 27.344 8.406 1 86 343 LEU A O 1
ATOM 2654 N N . SER A 1 344 ? 14.992 27.734 6.414 1 86.5 344 SER A N 1
ATOM 2655 C CA . SER A 1 344 ? 15.773 26.5 6.531 1 86.5 344 SER A CA 1
ATOM 2656 C C . SER A 1 344 ? 16.688 26.547 7.754 1 86.5 344 SER A C 1
ATOM 2658 O O . SER A 1 344 ? 16.922 25.516 8.391 1 86.5 344 SER A O 1
ATOM 2660 N N . GLY A 1 345 ? 17.203 27.75 8.008 1 87.75 345 GLY A N 1
ATOM 2661 C CA . GLY A 1 345 ? 18.016 27.922 9.203 1 87.75 345 GLY A CA 1
ATOM 2662 C C . GLY A 1 345 ? 17.234 27.703 10.484 1 87.75 345 GLY A C 1
ATOM 2663 O O . GLY A 1 345 ? 17.734 27.062 11.422 1 87.75 345 GLY A O 1
ATOM 2664 N N . ILE A 1 346 ? 16.047 28.25 10.484 1 92.44 346 ILE A N 1
ATOM 2665 C CA . ILE A 1 346 ? 15.195 28.078 11.648 1 92.44 346 ILE A CA 1
ATOM 2666 C C . ILE A 1 346 ? 14.883 26.594 11.852 1 92.44 346 ILE A C 1
ATOM 2668 O O . ILE A 1 346 ? 14.945 26.078 12.969 1 92.44 346 ILE A O 1
ATOM 2672 N N . HIS A 1 347 ? 14.602 25.875 10.789 1 92.12 347 HIS A N 1
ATOM 2673 C CA . HIS A 1 347 ? 14.328 24.438 10.852 1 92.12 347 HIS A CA 1
ATOM 2674 C C . HIS A 1 347 ? 15.523 23.672 11.414 1 92.12 347 HIS A C 1
ATOM 2676 O O . HIS A 1 347 ? 15.367 22.828 12.305 1 92.12 347 HIS A O 1
ATOM 2682 N N . ARG A 1 348 ? 16.641 23.953 10.891 1 91.12 348 ARG A N 1
ATOM 2683 C CA . ARG A 1 348 ? 17.859 23.281 11.305 1 91.12 348 ARG A CA 1
ATOM 2684 C C . ARG A 1 348 ? 18.156 23.547 12.781 1 91.12 348 ARG A C 1
ATOM 2686 O O . ARG A 1 348 ? 18.562 22.641 13.508 1 91.12 348 ARG A O 1
ATOM 2693 N N . ASN A 1 349 ? 17.984 24.844 13.156 1 95.12 349 ASN A N 1
ATOM 2694 C CA . ASN A 1 349 ? 18.25 25.203 14.547 1 95.12 349 ASN A CA 1
ATOM 2695 C C . ASN A 1 349 ? 17.25 24.547 15.5 1 95.12 349 ASN A C 1
ATOM 2697 O O . ASN A 1 349 ? 17.609 24.156 16.609 1 95.12 349 ASN A O 1
ATOM 2701 N N . LEU A 1 350 ? 16.031 24.469 15.102 1 96.88 350 LEU A N 1
ATOM 2702 C CA . LEU A 1 350 ? 15.039 23.734 15.898 1 96.88 350 LEU A CA 1
ATOM 2703 C C . LEU A 1 350 ? 15.438 22.281 16.062 1 96.88 350 LEU A C 1
ATOM 2705 O O . LEU A 1 350 ? 15.414 21.75 17.188 1 96.88 350 LEU A O 1
ATOM 2709 N N . PHE A 1 351 ? 15.883 21.688 15 1 94.5 351 PHE A N 1
ATOM 2710 C CA . PHE A 1 351 ? 16.297 20.281 15.039 1 94.5 351 PHE A CA 1
ATOM 2711 C C . PHE A 1 351 ? 17.5 20.094 15.953 1 94.5 351 PHE A C 1
ATOM 2713 O O . PHE A 1 351 ? 17.531 19.172 16.766 1 94.5 351 PHE A O 1
ATOM 2720 N N . GLN A 1 352 ? 18.438 20.953 15.766 1 94.19 352 GLN A N 1
ATOM 2721 C CA . GLN A 1 352 ? 19.641 20.891 16.594 1 94.19 352 GLN A CA 1
ATOM 2722 C C . GLN A 1 352 ? 19.312 21.094 18.062 1 94.19 352 GLN A C 1
ATOM 2724 O O . GLN A 1 352 ? 20.031 20.594 18.938 1 94.19 352 GLN A O 1
ATOM 2729 N N . SER A 1 353 ? 18.203 21.797 18.281 1 97.25 353 SER A N 1
ATOM 2730 C CA . SER A 1 353 ? 17.766 22.047 19.656 1 97.25 353 SER A CA 1
ATOM 2731 C C . SER A 1 353 ? 16.875 20.922 20.172 1 97.25 353 SER A C 1
ATOM 2733 O O . SER A 1 353 ? 16.344 21 21.281 1 97.25 353 SER A O 1
ATOM 2735 N N . GLY A 1 354 ? 16.625 19.891 19.328 1 97 354 GLY A N 1
ATOM 2736 C CA . GLY A 1 354 ? 15.906 18.703 19.781 1 97 354 GLY A CA 1
ATOM 2737 C C . GLY A 1 354 ? 14.453 18.688 19.375 1 97 354 GLY A C 1
ATOM 2738 O O . GLY A 1 354 ? 13.641 17.969 19.953 1 97 354 GLY A O 1
ATOM 2739 N N . PHE A 1 355 ? 14.109 19.5 18.422 1 97.94 355 PHE A N 1
ATOM 2740 C CA . PHE A 1 355 ? 12.719 19.547 17.969 1 97.94 355 PHE A CA 1
ATOM 2741 C C . PHE A 1 355 ? 12.633 19.266 16.469 1 97.94 355 PHE A C 1
ATOM 2743 O O . PHE A 1 355 ? 13.211 20 15.672 1 97.94 355 PHE A O 1
ATOM 2750 N N . LEU A 1 356 ? 11.898 18.234 16.109 1 95.81 356 LEU A N 1
ATOM 2751 C CA . LEU A 1 356 ? 11.609 17.953 14.703 1 95.81 356 LEU A CA 1
ATOM 2752 C C . LEU A 1 356 ? 10.305 18.609 14.273 1 95.81 356 LEU A C 1
ATOM 2754 O O . LEU A 1 356 ? 9.219 18.078 14.547 1 95.81 356 LEU A O 1
ATOM 2758 N N . VAL A 1 357 ? 10.461 19.656 13.562 1 96.12 357 VAL A N 1
ATOM 2759 C CA . VAL A 1 357 ? 9.312 20.422 13.07 1 96.12 357 VAL A CA 1
ATOM 2760 C C . VAL A 1 357 ? 9.219 20.281 11.547 1 96.12 357 VAL A C 1
ATOM 2762 O O . VAL A 1 357 ? 10.242 20.25 10.859 1 96.12 357 VAL A O 1
ATOM 2765 N N . GLY A 1 358 ? 7.996 20.219 11.078 1 93.94 358 GLY A N 1
ATOM 2766 C CA . GLY A 1 358 ? 7.793 19.953 9.664 1 93.94 358 GLY A CA 1
ATOM 2767 C C . GLY A 1 358 ? 8 21.188 8.797 1 93.94 358 GLY A C 1
ATOM 2768 O O . GLY A 1 358 ? 7.891 22.312 9.273 1 93.94 358 GLY A O 1
ATOM 2769 N N . SER A 1 359 ? 8.344 20.891 7.531 1 90.69 359 SER A N 1
ATOM 2770 C CA . SER A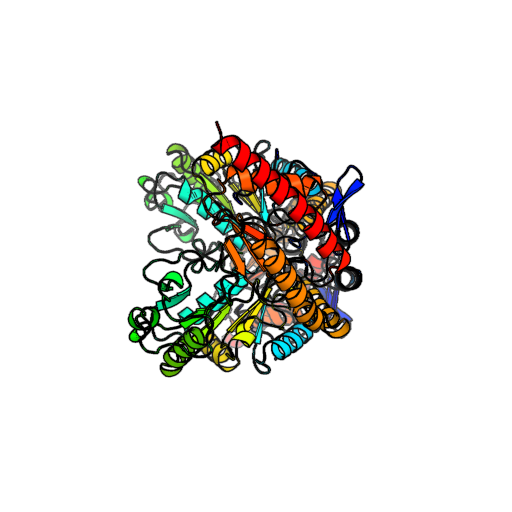 1 359 ? 8.469 21.906 6.488 1 90.69 359 SER A CA 1
ATOM 2771 C C . SER A 1 359 ? 7.691 21.516 5.238 1 90.69 359 SER A C 1
ATOM 2773 O O . SER A 1 359 ? 7.082 20.438 5.191 1 90.69 359 SER A O 1
ATOM 2775 N N . SER A 1 360 ? 7.594 22.375 4.34 1 86.12 360 SER A N 1
ATOM 2776 C CA . SER A 1 360 ? 6.988 22.125 3.037 1 86.12 360 SER A CA 1
ATOM 2777 C C . SER A 1 360 ? 7.816 22.734 1.912 1 86.12 360 SER A C 1
ATOM 2779 O O . SER A 1 360 ? 8.398 23.812 2.078 1 86.12 360 SER A O 1
ATOM 2781 N N . TRP A 1 361 ? 7.855 22.047 0.813 1 76.94 361 TRP A N 1
ATOM 2782 C CA . TRP A 1 361 ? 8.516 22.641 -0.345 1 76.94 361 TRP A CA 1
ATOM 2783 C C . TRP A 1 361 ? 7.57 23.578 -1.091 1 76.94 361 TRP A C 1
ATOM 2785 O O . TRP A 1 361 ? 8 24.359 -1.938 1 76.94 361 TRP A O 1
ATOM 2795 N N . ARG A 1 362 ? 6.363 23.594 -0.642 1 79 362 ARG A N 1
ATOM 2796 C CA . ARG A 1 362 ? 5.359 24.359 -1.371 1 79 362 ARG A CA 1
ATOM 2797 C C . ARG A 1 362 ? 5.176 25.75 -0.758 1 79 362 ARG A C 1
ATOM 2799 O O . ARG A 1 362 ? 4.598 26.641 -1.386 1 79 362 ARG A O 1
ATOM 2806 N N . ALA A 1 363 ? 5.582 25.875 0.427 1 84.06 363 ALA A N 1
ATOM 2807 C CA . ALA A 1 363 ? 5.418 27.141 1.137 1 84.06 363 ALA A CA 1
ATOM 2808 C C . ALA A 1 363 ? 6.465 27.297 2.236 1 84.06 363 ALA A C 1
ATOM 2810 O O . ALA A 1 363 ? 7.051 26.312 2.688 1 84.06 363 ALA A O 1
ATOM 2811 N N . ASN A 1 364 ? 6.66 28.516 2.596 1 91.25 364 ASN A N 1
ATOM 2812 C CA . ASN A 1 364 ? 7.535 28.797 3.727 1 91.25 364 ASN A CA 1
ATOM 2813 C C . ASN A 1 364 ? 6.793 28.688 5.055 1 91.25 364 ASN A C 1
ATOM 2815 O O . ASN A 1 364 ? 6.266 29.688 5.559 1 91.25 364 ASN A O 1
ATOM 2819 N N . LEU A 1 365 ? 6.863 27.469 5.578 1 94.69 365 LEU A N 1
ATOM 2820 C CA . LEU A 1 365 ? 6.059 27.312 6.785 1 94.69 365 LEU A CA 1
ATOM 2821 C C . LEU A 1 365 ? 6.73 26.344 7.754 1 94.69 365 LEU A C 1
ATOM 2823 O O . LEU A 1 365 ? 7.6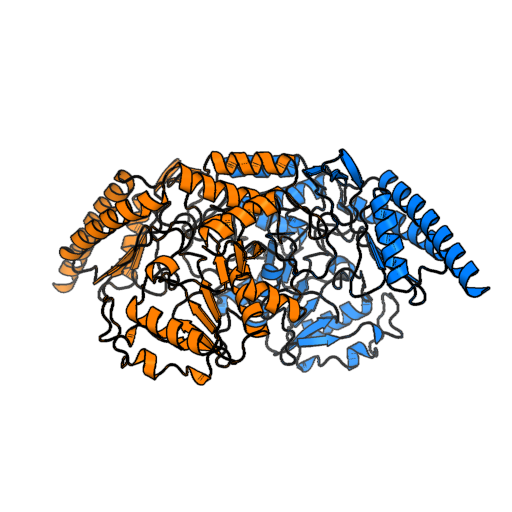52 25.609 7.375 1 94.69 365 LEU A O 1
ATOM 2827 N N . LEU A 1 366 ? 6.387 26.469 9.023 1 96.5 366 LEU A N 1
ATOM 2828 C CA . LEU A 1 366 ? 6.578 25.422 10.023 1 96.5 366 LEU A CA 1
ATOM 2829 C C . LEU A 1 366 ? 5.289 24.625 10.227 1 96.5 366 LEU A C 1
ATOM 2831 O O . LEU A 1 366 ? 4.211 25.219 10.352 1 96.5 366 LEU A O 1
ATOM 2835 N N . ARG A 1 367 ? 5.422 23.375 10.164 1 97.06 367 ARG A N 1
ATOM 2836 C CA . ARG A 1 367 ? 4.262 22.5 10.305 1 97.06 367 ARG A CA 1
ATOM 2837 C C . ARG A 1 367 ? 4.316 21.719 11.609 1 97.06 367 ARG A C 1
ATOM 2839 O O . ARG A 1 367 ? 5.363 21.172 11.969 1 97.06 367 ARG A O 1
ATOM 2846 N N . PHE A 1 368 ? 3.203 21.703 12.336 1 98.38 368 PHE A N 1
ATOM 2847 C CA . PHE A 1 368 ? 3.078 21.031 13.625 1 98.38 368 PHE A CA 1
ATOM 2848 C C . PHE A 1 368 ? 1.961 20 13.586 1 98.38 368 PHE A C 1
ATOM 2850 O O . PHE A 1 368 ? 0.796 20.328 13.82 1 98.38 368 PHE A O 1
ATOM 2857 N N . TYR A 1 369 ? 2.303 18.766 13.289 1 97.88 369 TYR A N 1
ATOM 2858 C CA . TYR A 1 369 ? 1.39 17.625 13.273 1 97.88 369 TYR A CA 1
ATOM 2859 C C . TYR A 1 369 ? 1.862 16.531 14.219 1 97.88 369 TYR A C 1
ATOM 2861 O O . TYR A 1 369 ? 2.123 15.406 13.797 1 97.88 369 TYR A O 1
ATOM 2869 N N . PRO A 1 370 ? 1.983 16.781 15.523 1 98.5 370 PRO A N 1
ATOM 2870 C CA . PRO A 1 370 ? 2.502 15.781 16.469 1 98.5 370 PRO A CA 1
ATOM 2871 C C . PRO A 1 370 ? 1.504 14.664 16.75 1 98.5 370 PRO A C 1
ATOM 2873 O O . PRO A 1 370 ? 0.351 14.734 16.312 1 98.5 370 PRO A O 1
ATOM 2876 N N . ALA A 1 371 ? 1.995 13.656 17.453 1 98.62 371 ALA A N 1
ATOM 2877 C CA . ALA A 1 371 ? 1.075 12.664 18 1 98.62 371 ALA A CA 1
ATOM 2878 C C . ALA A 1 371 ? 0.06 13.32 18.938 1 98.62 371 ALA A C 1
ATOM 2880 O O . ALA A 1 371 ? 0.368 14.32 19.594 1 98.62 371 ALA A O 1
ATOM 2881 N N . LEU A 1 372 ? -1.109 12.719 18.953 1 98.81 372 LEU A N 1
ATOM 2882 C CA . LEU A 1 372 ? -2.168 13.273 19.797 1 98.81 372 LEU A CA 1
ATOM 2883 C C . LEU A 1 372 ? -1.847 13.102 21.266 1 98.81 372 LEU A C 1
ATOM 2885 O O . LEU A 1 372 ? -2.463 13.742 22.125 1 98.81 372 LEU A O 1
ATOM 2889 N N . THR A 1 373 ? -0.844 12.328 21.547 1 98.56 373 THR A N 1
ATOM 2890 C CA . THR A 1 373 ? -0.437 12.039 22.922 1 98.56 373 THR A CA 1
ATOM 2891 C C . THR A 1 373 ? 0.623 13.031 23.391 1 98.56 373 THR A C 1
ATOM 2893 O O . THR A 1 373 ? 1.116 12.93 24.516 1 98.56 373 THR A O 1
ATOM 2896 N N . ILE A 1 374 ? 0.996 13.977 22.562 1 98.69 374 ILE A N 1
ATOM 2897 C CA . ILE A 1 374 ? 2.041 14.93 22.922 1 98.69 374 ILE A CA 1
ATOM 2898 C C . ILE A 1 374 ? 1.666 15.656 24.203 1 98.69 374 ILE A C 1
ATOM 2900 O O . ILE A 1 374 ? 0.487 15.906 24.469 1 98.69 374 ILE A O 1
ATOM 2904 N N . ARG A 1 375 ? 2.699 16 25.047 1 97.94 375 ARG A N 1
ATOM 2905 C CA . ARG A 1 375 ? 2.49 16.719 26.312 1 97.94 375 ARG A CA 1
ATOM 2906 C C . ARG A 1 375 ? 2.574 18.219 26.109 1 97.94 375 ARG A C 1
ATOM 2908 O O . ARG A 1 375 ? 3.35 18.703 25.281 1 97.94 375 ARG A O 1
ATOM 2915 N N . GLU A 1 376 ? 1.777 18.828 26.844 1 98.44 376 GLU A N 1
ATOM 2916 C CA . GLU A 1 376 ? 1.777 20.281 26.797 1 98.44 376 GLU A CA 1
ATOM 2917 C C . GLU A 1 376 ? 3.182 20.844 27.016 1 98.44 376 GLU A C 1
ATOM 2919 O O . GLU A 1 376 ? 3.574 21.812 26.375 1 98.44 376 GLU A O 1
ATOM 2924 N N . ILE A 1 377 ? 3.934 20.266 27.906 1 98.5 377 ILE A N 1
ATOM 2925 C CA . ILE A 1 377 ? 5.27 20.75 28.234 1 98.5 377 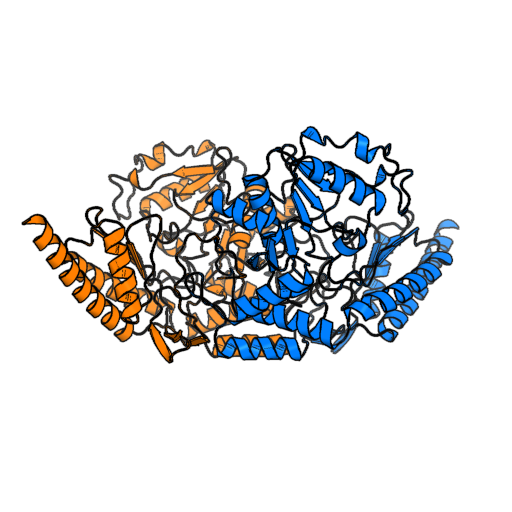ILE A CA 1
ATOM 2926 C C . ILE A 1 377 ? 6.172 20.656 27 1 98.5 377 ILE A C 1
ATOM 2928 O O . ILE A 1 377 ? 7.035 21.516 26.797 1 98.5 377 ILE A O 1
ATOM 2932 N N . ASP A 1 378 ? 6.039 19.609 26.219 1 98.62 378 ASP A N 1
ATOM 2933 C CA . ASP A 1 378 ? 6.824 19.453 25 1 98.62 378 ASP A CA 1
ATOM 2934 C C . ASP A 1 378 ? 6.516 20.562 24 1 98.62 378 ASP A C 1
ATOM 2936 O O . ASP A 1 378 ? 7.418 21.094 23.344 1 98.62 378 ASP A O 1
ATOM 2940 N N . ILE A 1 379 ? 5.262 20.938 23.891 1 98.75 379 ILE A N 1
ATOM 2941 C CA . ILE A 1 379 ? 4.832 22.031 23.031 1 98.75 379 ILE A CA 1
ATOM 2942 C C . ILE A 1 379 ? 5.438 23.344 23.516 1 98.75 379 ILE A C 1
ATOM 2944 O O . ILE A 1 379 ? 6.02 24.094 22.734 1 98.75 379 ILE A O 1
ATOM 2948 N N . ASN A 1 380 ? 5.316 23.547 24.812 1 98.69 380 ASN A N 1
ATOM 2949 C CA . ASN A 1 380 ? 5.816 24.797 25.375 1 98.69 380 ASN A CA 1
ATOM 2950 C C . ASN A 1 380 ? 7.328 24.922 25.219 1 98.69 380 ASN A C 1
ATOM 2952 O O . ASN A 1 380 ? 7.836 26.016 24.938 1 98.69 380 ASN A O 1
ATOM 2956 N N . ASP A 1 381 ? 8.031 23.812 25.406 1 98.62 381 ASP A N 1
ATOM 2957 C CA . ASP A 1 381 ? 9.477 23.828 25.203 1 98.62 381 ASP A CA 1
ATOM 2958 C C . ASP A 1 381 ? 9.836 24.203 23.781 1 98.62 381 ASP A C 1
ATOM 2960 O O . ASP A 1 381 ? 10.75 25 23.547 1 98.62 381 ASP A O 1
ATOM 2964 N N . MET A 1 382 ? 9.156 23.641 22.875 1 98.75 382 MET A N 1
ATOM 2965 C CA . MET A 1 382 ? 9.398 23.953 21.453 1 98.75 382 MET A CA 1
ATOM 2966 C C . MET A 1 382 ? 9.086 25.406 21.156 1 98.75 382 MET A C 1
ATOM 2968 O O . MET A 1 382 ? 9.852 26.078 20.469 1 98.75 382 MET A O 1
ATOM 2972 N N . LEU A 1 383 ? 8.008 25.938 21.734 1 98.62 383 LEU A N 1
ATOM 2973 C CA . LEU A 1 383 ? 7.605 27.312 21.484 1 98.62 383 LEU A CA 1
ATOM 2974 C C . LEU A 1 383 ? 8.609 28.281 22.078 1 98.62 383 LEU A C 1
ATOM 2976 O O . LEU A 1 383 ? 8.867 29.344 21.516 1 98.62 383 LEU A O 1
ATOM 2980 N N . THR A 1 384 ? 9.109 27.938 23.203 1 98.5 384 THR A N 1
ATOM 2981 C CA . THR A 1 384 ? 10.148 28.75 23.812 1 98.5 384 THR A CA 1
ATOM 2982 C C . THR A 1 384 ? 11.383 28.828 22.922 1 98.5 384 THR A C 1
ATOM 2984 O O . THR A 1 384 ? 11.93 29.906 22.688 1 98.5 384 THR A O 1
ATOM 2987 N N . CYS A 1 385 ? 11.773 27.703 22.453 1 98.44 385 CYS A N 1
ATOM 2988 C CA . CYS A 1 385 ? 12.914 27.641 21.547 1 98.44 385 CYS A CA 1
ATOM 2989 C C . CYS A 1 385 ? 12.633 28.438 20.266 1 98.44 385 CYS A C 1
ATOM 2991 O O . CYS A 1 385 ? 13.477 29.219 19.828 1 98.44 385 CYS A O 1
ATOM 2993 N N . LEU A 1 386 ? 11.469 28.266 19.703 1 98.12 386 LEU A N 1
ATOM 2994 C CA . LEU A 1 386 ? 11.078 28.953 18.484 1 98.12 386 LEU A CA 1
ATOM 2995 C C . LEU A 1 386 ? 11.125 30.469 18.688 1 98.12 386 LEU A C 1
ATOM 2997 O O . LEU A 1 386 ? 11.633 31.203 17.844 1 98.12 386 LEU A O 1
ATOM 3001 N N . THR A 1 387 ? 10.609 30.906 19.797 1 97.75 387 THR A N 1
ATOM 3002 C CA . THR A 1 387 ? 10.586 32.344 20.094 1 97.75 387 THR A CA 1
ATOM 3003 C C . THR A 1 387 ? 12.008 32.906 20.141 1 97.75 387 THR A C 1
ATOM 3005 O O . THR A 1 387 ? 12.273 33.969 19.562 1 97.75 387 THR A O 1
ATOM 3008 N N . SER A 1 388 ? 12.852 32.188 20.75 1 97.31 388 SER A N 1
ATOM 3009 C CA . SER A 1 388 ? 14.242 32.625 20.828 1 97.31 388 SER A CA 1
ATOM 3010 C C . SER A 1 388 ? 14.883 32.719 19.453 1 97.31 388 SER A C 1
ATOM 3012 O O . SER A 1 388 ? 15.656 33.625 19.172 1 97.31 388 SER A O 1
ATOM 3014 N N . LEU A 1 389 ? 14.633 31.719 18.656 1 96.19 389 LEU A N 1
ATOM 3015 C CA . LEU A 1 389 ? 15.203 31.672 17.312 1 96.19 389 LEU A CA 1
ATOM 3016 C C . LEU A 1 389 ? 14.656 32.812 16.453 1 96.19 389 LEU A C 1
ATOM 3018 O O . LEU A 1 389 ? 15.383 33.375 15.633 1 96.19 389 LEU A O 1
ATOM 3022 N N . LEU A 1 390 ? 13.383 33.156 16.625 1 95.12 390 LEU A N 1
ATOM 3023 C CA . LEU A 1 390 ? 12.766 34.219 15.875 1 95.12 390 LEU A CA 1
ATOM 3024 C C . LEU A 1 390 ? 13.391 35.562 16.25 1 95.12 390 LEU A C 1
ATOM 3026 O O . LEU A 1 390 ? 13.664 36.406 15.367 1 95.12 390 LEU A O 1
ATOM 3030 N N . VAL A 1 391 ? 13.625 35.75 17.484 1 94.62 391 VAL A N 1
ATOM 3031 C CA . VAL A 1 391 ? 14.242 36.969 17.953 1 94.62 391 VAL A CA 1
ATOM 3032 C C . VAL A 1 391 ? 15.648 37.125 17.375 1 94.62 391 VAL A C 1
ATOM 3034 O O . VAL A 1 391 ? 16.031 38.188 16.906 1 94.62 391 VAL A O 1
ATOM 3037 N N . LYS A 1 392 ? 16.344 36.031 17.391 1 92.94 392 LYS A N 1
ATOM 3038 C CA . LYS A 1 392 ? 17.703 36.031 16.844 1 92.94 392 LYS A CA 1
ATOM 3039 C C . LYS A 1 392 ? 17.672 36.375 15.352 1 92.94 392 LYS A C 1
ATOM 3041 O O . LYS A 1 392 ? 18.531 37.125 14.859 1 92.94 392 LYS A O 1
ATOM 3046 N N . GLU A 1 393 ? 16.781 35.719 14.688 1 90.62 393 GLU A N 1
ATOM 3047 C CA . GLU A 1 393 ? 16.703 35.938 13.242 1 90.62 393 GLU A CA 1
ATOM 3048 C C . GLU A 1 393 ? 16.297 37.375 12.922 1 90.62 393 GLU A C 1
ATOM 3050 O O . GLU A 1 393 ? 16.781 37.969 11.953 1 90.62 393 GLU A O 1
ATOM 3055 N N . GLU A 1 394 ? 15.406 37.938 13.672 1 90.12 394 GLU A N 1
ATOM 3056 C CA . GLU A 1 394 ? 14.961 39.312 13.477 1 90.12 394 GLU A CA 1
ATOM 3057 C C . GLU A 1 394 ? 16.094 40.281 13.75 1 90.12 394 GLU A C 1
ATOM 3059 O O . GLU A 1 394 ? 16.234 41.312 13.047 1 90.12 394 GLU A O 1
ATOM 3064 N N . THR A 1 395 ? 16.844 39.969 14.734 1 89.88 395 THR A N 1
ATOM 3065 C CA . THR A 1 395 ? 18 40.812 15.047 1 89.88 395 THR A CA 1
ATOM 3066 C C . THR A 1 395 ? 19.031 40.781 13.906 1 89.88 395 THR A C 1
ATOM 3068 O O . THR A 1 395 ? 19.594 41.781 13.547 1 89.88 395 THR A O 1
ATOM 3071 N N . ARG A 1 396 ? 19.234 39.625 13.383 1 86.5 396 ARG A N 1
ATOM 3072 C CA . ARG A 1 396 ? 20.172 39.438 12.273 1 86.5 396 ARG A CA 1
ATOM 3073 C C . ARG A 1 396 ? 19.703 40.219 11.047 1 86.5 396 ARG A C 1
ATOM 3075 O O . ARG A 1 396 ? 20.516 40.875 10.367 1 86.5 396 ARG A O 1
ATOM 3082 N N . LEU A 1 397 ? 18.453 40.188 10.75 1 84.38 397 LEU A N 1
ATOM 3083 C CA . LEU A 1 397 ? 17.891 40.844 9.578 1 84.38 397 LEU A CA 1
ATOM 3084 C C . LEU A 1 397 ? 17.938 42.375 9.742 1 84.38 397 LEU A C 1
ATOM 3086 O O . LEU A 1 397 ? 18.125 43.094 8.766 1 84.38 397 LEU A O 1
ATOM 3090 N N . SER A 1 398 ? 17.75 42.875 10.969 1 83.06 398 SER A N 1
ATOM 3091 C CA . SER A 1 398 ? 17.797 44.281 11.234 1 83.06 398 SER A CA 1
ATOM 3092 C C . SER A 1 398 ? 19.219 44.812 11.102 1 83.06 398 SER A C 1
ATOM 3094 O O . SER A 1 398 ? 19.422 45.969 10.664 1 83.06 398 SER A O 1
ATOM 3096 N N . SER A 1 399 ? 20.062 44.031 11.461 1 81.06 399 SER A N 1
ATOM 3097 C CA . SER A 1 399 ? 21.453 44.438 11.359 1 81.06 399 SER A CA 1
ATOM 3098 C C . SER A 1 399 ? 21.922 44.469 9.906 1 81.06 399 SER A C 1
ATOM 3100 O O . SER A 1 399 ? 22.766 45.281 9.539 1 81.06 399 SER A O 1
ATOM 3102 N N . ASN A 1 400 ? 21.422 43.625 9.094 1 71.81 400 ASN A N 1
ATOM 3103 C CA . ASN A 1 400 ? 21.766 43.594 7.676 1 71.81 400 ASN A CA 1
ATOM 3104 C C . ASN A 1 400 ? 21.125 44.75 6.918 1 71.81 400 ASN A C 1
ATOM 3106 O O . ASN A 1 400 ? 21.672 45.219 5.91 1 71.81 400 ASN A O 1
ATOM 3110 N N . ASP A 1 401 ? 19.969 45.25 7.293 1 63.16 401 ASP A N 1
ATOM 3111 C CA . ASP A 1 401 ? 19.297 46.375 6.656 1 63.16 401 ASP A CA 1
ATOM 3112 C C . ASP A 1 401 ? 20.016 47.688 7 1 63.16 401 ASP A C 1
ATOM 3114 O O . ASP A 1 401 ? 20 48.625 6.211 1 63.16 401 ASP A O 1
ATOM 3118 N N . GLU A 1 402 ? 20.828 47.812 8.023 1 56.5 402 GLU A N 1
ATOM 3119 C CA . GLU A 1 402 ? 21.578 49.031 8.383 1 56.5 402 GLU A CA 1
ATOM 3120 C C . GLU A 1 402 ? 22.938 49.062 7.676 1 56.5 402 GLU A C 1
ATOM 3122 O O . GLU A 1 402 ? 23.625 50.094 7.684 1 56.5 402 GLU A O 1
ATOM 3127 N N . ARG A 1 403 ? 23.328 48.062 6.859 1 44.97 403 ARG A N 1
ATOM 3128 C CA . ARG A 1 403 ? 24.562 48.125 6.078 1 44.97 403 ARG A CA 1
ATOM 3129 C C . ARG A 1 403 ? 24.266 48.344 4.602 1 44.97 403 ARG A C 1
ATOM 3131 O O . ARG A 1 403 ? 23.266 47.844 4.074 1 44.97 403 ARG A O 1
ATOM 3138 N N . MET B 1 1 ? -20.25 -11.445 3.688 1 76.19 1 MET B N 1
ATOM 3139 C CA . MET B 1 1 ? -19.703 -10.609 4.754 1 76.19 1 MET B CA 1
ATOM 3140 C C . MET B 1 1 ? -20.5 -9.312 4.891 1 76.19 1 MET B C 1
ATOM 3142 O O . MET B 1 1 ? -20.75 -8.633 3.896 1 76.19 1 MET B O 1
ATOM 3146 N N . ARG B 1 2 ? -20.922 -9 6.113 1 84.81 2 ARG B N 1
ATOM 3147 C CA . ARG B 1 2 ? -21.875 -7.922 6.348 1 84.81 2 ARG B CA 1
ATOM 3148 C C . ARG B 1 2 ? -21.219 -6.559 6.168 1 84.81 2 ARG B C 1
ATOM 3150 O O . ARG B 1 2 ? -21.797 -5.66 5.551 1 84.81 2 ARG B O 1
ATOM 3157 N N . TYR B 1 3 ? -19.938 -6.441 6.547 1 94.69 3 TYR B N 1
ATOM 3158 C CA . TYR B 1 3 ? -19.344 -5.109 6.645 1 94.69 3 TYR B CA 1
ATOM 3159 C C . TYR B 1 3 ? -18.188 -4.949 5.68 1 94.69 3 TYR B C 1
ATOM 3161 O O . TYR B 1 3 ? -17.641 -3.852 5.527 1 94.69 3 TYR B O 1
ATOM 3169 N N . VAL B 1 4 ? -17.859 -6.039 5.035 1 94.62 4 VAL B N 1
ATOM 3170 C CA . VAL B 1 4 ? -16.688 -6.031 4.164 1 94.62 4 VAL B CA 1
ATOM 3171 C C . VAL B 1 4 ? -17.125 -6.129 2.705 1 94.62 4 VAL B C 1
ATOM 3173 O O . VAL B 1 4 ? -17.984 -6.957 2.361 1 94.62 4 VAL B O 1
ATOM 3176 N N . PHE B 1 5 ? -16.625 -5.254 1.86 1 93.56 5 PHE B N 1
ATOM 3177 C CA . PHE B 1 5 ? -16.938 -5.258 0.434 1 93.56 5 PHE B CA 1
ATOM 3178 C C . PHE B 1 5 ? -16.031 -6.242 -0.308 1 93.56 5 PHE B C 1
ATOM 3180 O O . PHE B 1 5 ? -14.805 -6.129 -0.258 1 93.56 5 PHE B O 1
ATOM 3187 N N . ASN B 1 6 ? -16.578 -7.184 -0.957 1 90.5 6 ASN B N 1
ATOM 3188 C CA . ASN B 1 6 ? -15.797 -8.102 -1.785 1 90.5 6 ASN B CA 1
ATOM 3189 C C . ASN B 1 6 ? -15.68 -7.594 -3.221 1 90.5 6 ASN B C 1
ATOM 3191 O O . ASN B 1 6 ? -16.625 -7.715 -4.004 1 90.5 6 ASN B O 1
ATOM 3195 N N . SER B 1 7 ? -14.555 -7.121 -3.574 1 88.75 7 SER B N 1
ATOM 3196 C CA . SER B 1 7 ? -14.336 -6.59 -4.914 1 88.75 7 SER B CA 1
ATOM 3197 C C . SER B 1 7 ? -13.43 -7.504 -5.734 1 88.75 7 SER B C 1
ATOM 3199 O O . SER B 1 7 ? -13.055 -7.172 -6.859 1 88.75 7 SER B O 1
ATOM 3201 N N . THR B 1 8 ? -13.07 -8.656 -5.277 1 84.5 8 THR B N 1
ATOM 3202 C CA . THR B 1 8 ? -12 -9.438 -5.887 1 84.5 8 THR B CA 1
ATOM 3203 C C . THR B 1 8 ? -12.531 -10.297 -7.023 1 84.5 8 THR B C 1
ATOM 3205 O O . THR B 1 8 ? -11.766 -10.773 -7.863 1 84.5 8 THR B O 1
ATOM 3208 N N . GLY B 1 9 ? -13.867 -10.547 -6.977 1 78.69 9 GLY B N 1
ATOM 3209 C CA . GLY B 1 9 ? -14.445 -11.438 -7.965 1 78.69 9 GLY B CA 1
ATOM 3210 C C . GLY B 1 9 ? -14.375 -12.898 -7.562 1 78.69 9 GLY B C 1
ATOM 3211 O O . GLY B 1 9 ? -15 -13.75 -8.195 1 78.69 9 GLY B O 1
ATOM 3212 N N . TYR B 1 10 ? -13.594 -13.211 -6.551 1 80.94 10 TYR B N 1
ATOM 3213 C CA . TYR B 1 10 ? -13.469 -14.586 -6.07 1 80.94 10 TYR B CA 1
ATOM 3214 C C . TYR B 1 10 ? -14.562 -14.906 -5.062 1 80.94 10 TYR B C 1
ATOM 3216 O O . TYR B 1 10 ? -15.008 -14.031 -4.312 1 80.94 10 TYR B O 1
ATOM 3224 N N . GLU B 1 11 ? -14.867 -16.125 -5.137 1 80.81 11 GLU B N 1
ATOM 3225 C CA . GLU B 1 11 ? -15.789 -16.609 -4.113 1 80.81 11 GLU B CA 1
ATOM 3226 C C . GLU B 1 11 ? -15.109 -16.656 -2.744 1 80.81 11 GLU B C 1
ATOM 3228 O O . GLU B 1 11 ? -13.945 -17.062 -2.635 1 80.81 11 GLU B O 1
ATOM 3233 N N . VAL B 1 12 ? -15.844 -16.188 -1.772 1 86.5 12 VAL B N 1
ATOM 3234 C CA . VAL B 1 12 ? -15.359 -16.266 -0.398 1 86.5 12 VAL B CA 1
ATOM 3235 C C . VAL B 1 12 ? -16.031 -17.438 0.317 1 86.5 12 VAL B C 1
ATOM 3237 O O . VAL B 1 12 ? -17.266 -17.484 0.414 1 86.5 12 VAL B O 1
ATOM 3240 N N . TYR B 1 13 ? -15.188 -18.344 0.759 1 87.12 13 TYR B N 1
ATOM 3241 C CA . TYR B 1 13 ? -15.711 -19.484 1.497 1 87.12 13 TYR B CA 1
ATOM 3242 C C . TYR B 1 13 ? -16.328 -19.047 2.818 1 87.12 13 TYR B C 1
ATOM 3244 O O . TYR B 1 13 ? -15.836 -18.109 3.461 1 87.12 13 TYR B O 1
ATOM 3252 N N . ASP B 1 14 ? -17.422 -19.703 3.109 1 89.19 14 ASP B N 1
ATOM 3253 C CA . ASP B 1 14 ? -18.047 -19.438 4.398 1 89.19 14 ASP B CA 1
ATOM 3254 C C . ASP B 1 14 ? -17.297 -20.125 5.535 1 89.19 14 ASP B C 1
ATOM 3256 O O . ASP B 1 14 ? -17.875 -20.922 6.27 1 89.19 14 ASP B O 1
ATOM 3260 N N . THR B 1 15 ? -16.047 -19.875 5.637 1 92.38 15 THR B N 1
ATOM 3261 C CA . THR B 1 15 ? -15.125 -20.438 6.621 1 92.38 15 THR B CA 1
ATOM 3262 C C . THR B 1 15 ? -14.266 -19.328 7.242 1 92.38 15 THR B C 1
ATOM 3264 O O . THR B 1 15 ? -13.648 -18.547 6.531 1 92.38 15 THR B O 1
ATOM 3267 N N . TYR B 1 16 ? -14.32 -19.297 8.523 1 94.81 16 TYR B N 1
ATOM 3268 C CA . TYR B 1 16 ? -13.477 -18.344 9.25 1 94.81 16 TYR B CA 1
ATOM 3269 C C . TYR B 1 16 ? -12.156 -18.984 9.648 1 94.81 16 TYR B C 1
ATOM 3271 O O . TYR B 1 16 ? -12.141 -19.953 10.414 1 94.81 16 TYR B O 1
ATOM 3279 N N . ILE B 1 17 ? -11.086 -18.5 9.109 1 95.75 17 ILE B N 1
ATOM 3280 C CA . ILE B 1 17 ? -9.758 -18.969 9.484 1 95.75 17 ILE B CA 1
ATOM 3281 C C . ILE B 1 17 ? -9.266 -18.219 10.719 1 95.75 17 ILE B C 1
ATOM 3283 O O . ILE B 1 17 ? -9.344 -17 10.781 1 95.75 17 ILE B O 1
ATOM 3287 N N . VAL B 1 18 ? -8.648 -18.938 11.703 1 95.56 18 VAL B N 1
ATOM 3288 C CA . VAL B 1 18 ? -8.312 -18.297 12.969 1 95.56 18 VAL B CA 1
ATOM 3289 C C . VAL B 1 18 ? -6.82 -18.469 13.258 1 95.56 18 VAL B C 1
ATOM 3291 O O . VAL B 1 18 ? -6.258 -17.75 14.086 1 95.56 18 VAL B O 1
ATOM 3294 N N . ARG B 1 19 ? -6.254 -19.406 12.547 1 96.81 19 ARG B N 1
ATOM 3295 C CA . ARG B 1 19 ? -4.84 -19.656 12.812 1 96.81 19 ARG B CA 1
ATOM 3296 C C . ARG B 1 19 ? -4.137 -20.203 11.578 1 96.81 19 ARG B C 1
ATOM 3298 O O . ARG B 1 19 ? -4.746 -20.922 10.789 1 96.81 19 ARG B O 1
ATOM 3305 N N . GLY B 1 20 ? -2.891 -19.781 11.391 1 96.94 20 GLY B N 1
ATOM 3306 C CA . GLY B 1 20 ? -2.016 -20.328 10.367 1 96.94 20 GLY B CA 1
ATOM 3307 C C . GLY B 1 20 ? -0.646 -20.719 10.898 1 96.94 20 GLY B C 1
ATOM 3308 O O . GLY B 1 20 ? -0.118 -20.062 11.797 1 96.94 20 GLY B O 1
ATOM 3309 N N . GLU B 1 21 ? -0.097 -21.766 10.367 1 97.25 21 GLU B N 1
ATOM 3310 C CA . GLU B 1 21 ? 1.241 -22.25 10.703 1 97.25 21 GLU B CA 1
ATOM 3311 C C . GLU B 1 21 ? 1.878 -22.969 9.523 1 97.25 21 GLU B C 1
ATOM 3313 O O . GLU B 1 21 ? 1.374 -24 9.078 1 97.25 21 GLU B O 1
ATOM 3318 N N . ASN B 1 22 ? 2.979 -22.359 9.086 1 97.06 22 ASN B N 1
ATOM 3319 C CA . ASN B 1 22 ? 3.607 -22.922 7.891 1 97.06 22 ASN B CA 1
ATOM 3320 C C . ASN B 1 22 ? 2.631 -22.984 6.719 1 97.06 22 ASN B C 1
ATOM 3322 O O . ASN B 1 22 ? 2.023 -21.969 6.355 1 97.06 22 ASN B O 1
ATOM 3326 N N . CYS B 1 23 ? 2.361 -24.172 6.156 1 97.75 23 CYS B N 1
ATOM 3327 C CA . CYS B 1 23 ? 1.443 -24.281 5.027 1 97.75 23 CYS B CA 1
ATOM 3328 C C . CYS B 1 23 ? 0.056 -24.703 5.496 1 97.75 23 CYS B C 1
ATOM 3330 O O . CYS B 1 23 ? -0.757 -25.172 4.695 1 97.75 23 CYS B O 1
ATOM 3332 N N . TYR B 1 24 ? -0.249 -24.516 6.816 1 98.19 24 TYR B N 1
ATOM 3333 C CA . TYR B 1 24 ? -1.51 -25 7.367 1 98.19 24 TYR B CA 1
ATOM 3334 C C . TYR B 1 24 ? -2.359 -23.844 7.879 1 98.19 24 TYR B C 1
ATOM 3336 O O . TYR B 1 24 ? -1.838 -22.891 8.469 1 98.19 24 TYR B O 1
ATOM 3344 N N . LEU B 1 25 ? -3.615 -23.906 7.613 1 97.38 25 LEU B N 1
ATOM 3345 C CA . LEU B 1 25 ? -4.629 -23.016 8.164 1 97.38 25 LEU B CA 1
ATOM 3346 C C . LEU B 1 25 ? -5.613 -23.781 9.039 1 97.38 25 LEU B C 1
ATOM 3348 O O . LEU B 1 25 ? -5.891 -24.953 8.781 1 97.38 25 LEU B O 1
ATOM 3352 N N . TYR B 1 26 ? -6.074 -23.172 9.984 1 97.69 26 TYR B N 1
ATOM 3353 C CA . TYR B 1 26 ? -7.066 -23.75 10.891 1 97.69 26 TYR B CA 1
ATOM 3354 C C . TYR B 1 26 ? -8.305 -22.859 10.969 1 97.69 26 TYR B C 1
ATOM 3356 O O . TYR B 1 26 ? -8.195 -21.641 11.156 1 97.69 26 TYR B O 1
ATOM 3364 N N . ASP B 1 27 ? -9.453 -23.469 10.828 1 95.94 27 ASP B N 1
ATOM 3365 C CA . ASP B 1 27 ? -10.695 -22.703 10.922 1 95.94 27 ASP B CA 1
ATOM 3366 C C . ASP B 1 27 ? -11.219 -22.688 12.359 1 95.94 27 ASP B C 1
ATOM 3368 O O . ASP B 1 27 ? -10.578 -23.219 13.266 1 95.94 27 ASP B O 1
ATOM 3372 N N . GLU B 1 28 ? -12.328 -22.078 12.602 1 95.25 28 GLU B N 1
ATOM 3373 C CA . GLU B 1 28 ? -12.883 -21.875 13.938 1 95.25 28 GLU B CA 1
ATOM 3374 C C . GLU B 1 28 ? -13.312 -23.203 14.555 1 95.25 28 GLU B C 1
ATOM 3376 O O . GLU B 1 28 ? -13.438 -23.312 15.773 1 95.25 28 GLU B O 1
ATOM 3381 N N . GLN B 1 29 ? -13.516 -24.219 13.75 1 95.56 29 GLN B N 1
ATOM 3382 C CA . GLN B 1 29 ? -13.93 -25.531 14.234 1 95.56 29 GLN B CA 1
ATOM 3383 C C . GLN B 1 29 ? -12.727 -26.438 14.492 1 95.56 29 GLN B C 1
ATOM 3385 O O . GLN B 1 29 ? -12.875 -27.562 14.969 1 95.56 29 GLN B O 1
ATOM 3390 N N . GLY B 1 30 ? -11.547 -26.016 14.102 1 95.94 30 GLY B N 1
ATOM 3391 C CA . GLY B 1 30 ? -10.328 -26.75 14.352 1 95.94 30 GLY B CA 1
ATOM 3392 C C . GLY B 1 30 ? -9.891 -27.594 13.164 1 95.94 30 GLY B C 1
ATOM 3393 O O . GLY B 1 30 ? -8.898 -28.328 13.242 1 95.94 30 GLY B O 1
ATOM 3394 N N . ASN B 1 31 ? -10.586 -27.5 12.078 1 96.81 31 ASN B N 1
ATOM 3395 C CA . ASN B 1 31 ? -10.188 -28.219 10.875 1 96.81 31 ASN B CA 1
ATOM 3396 C C . ASN B 1 31 ? -8.883 -27.672 10.297 1 96.81 31 ASN B C 1
ATOM 3398 O O . ASN B 1 31 ? -8.68 -26.453 10.281 1 96.81 31 ASN B O 1
ATOM 3402 N N . LYS B 1 32 ? -8.133 -28.625 9.883 1 97.69 32 LYS B N 1
ATOM 3403 C CA . LYS B 1 32 ? -6.859 -28.281 9.258 1 97.69 32 LYS B CA 1
ATOM 3404 C C . LYS B 1 32 ? -6.98 -28.25 7.738 1 97.69 32 LYS B C 1
ATOM 3406 O O . LYS B 1 32 ? -7.566 -29.141 7.137 1 97.69 32 LYS B O 1
ATOM 3411 N N . ILE B 1 33 ? -6.438 -27.172 7.152 1 97.25 33 ILE B N 1
ATOM 3412 C CA . ILE B 1 33 ? -6.445 -27 5.703 1 97.25 33 ILE B CA 1
ATOM 3413 C C . ILE B 1 33 ? -5.02 -26.781 5.203 1 97.25 33 ILE B C 1
ATOM 3415 O O . ILE B 1 33 ? -4.309 -25.906 5.707 1 97.25 33 ILE B O 1
ATOM 3419 N N . ILE B 1 34 ? -4.574 -27.594 4.258 1 98.5 34 ILE B N 1
ATOM 3420 C CA . ILE B 1 34 ? -3.264 -27.375 3.65 1 98.5 34 ILE B CA 1
ATOM 3421 C C . ILE B 1 34 ? -3.375 -26.312 2.555 1 98.5 34 ILE B C 1
ATOM 3423 O O . ILE B 1 34 ? -4.152 -26.469 1.61 1 98.5 34 ILE B O 1
ATOM 3427 N N . ASP B 1 35 ? -2.617 -25.281 2.639 1 97.44 35 ASP B N 1
ATOM 3428 C CA . ASP B 1 35 ? -2.727 -24.078 1.826 1 97.44 35 ASP B CA 1
ATOM 3429 C C . ASP B 1 35 ? -1.796 -24.141 0.617 1 97.44 35 ASP B C 1
ATOM 3431 O O . ASP B 1 35 ? -0.58 -24 0.756 1 97.44 35 ASP B O 1
ATOM 3435 N N . PHE B 1 36 ? -2.342 -24.25 -0.558 1 98.06 36 PHE B N 1
ATOM 3436 C CA . PHE B 1 36 ? -1.551 -24.281 -1.782 1 98.06 36 PHE B CA 1
ATOM 3437 C C . PHE B 1 36 ? -1.606 -22.938 -2.494 1 98.06 36 PHE B C 1
ATOM 3439 O O . PHE B 1 36 ? -1.274 -22.828 -3.678 1 98.06 36 PHE B O 1
ATOM 3446 N N . GLU B 1 37 ? -2.039 -21.891 -1.8 1 95.94 37 GLU B N 1
ATOM 3447 C CA . GLU B 1 37 ? -2.107 -20.562 -2.373 1 95.94 37 GLU B CA 1
ATOM 3448 C C . GLU B 1 37 ? -1.223 -19.578 -1.6 1 95.94 37 GLU B C 1
ATOM 3450 O O . GLU B 1 37 ? -0.911 -18.5 -2.092 1 95.94 37 GLU B O 1
ATOM 3455 N N . ALA B 1 38 ? -0.86 -19.922 -0.412 1 96.56 38 ALA B N 1
ATOM 3456 C CA . ALA B 1 38 ? 0.089 -19.172 0.399 1 96.56 38 ALA B CA 1
ATOM 3457 C C . ALA B 1 38 ? -0.349 -17.703 0.541 1 96.56 38 ALA B C 1
ATOM 3459 O O . ALA B 1 38 ? 0.449 -16.797 0.338 1 96.56 38 ALA B O 1
ATOM 3460 N N . GLY B 1 39 ? -1.624 -17.453 0.829 1 94.19 39 GLY B N 1
ATOM 3461 C CA . GLY B 1 39 ? -2.096 -16.094 1.007 1 94.19 39 GLY B CA 1
ATOM 3462 C C . GLY B 1 39 ? -1.87 -15.211 -0.214 1 94.19 39 GLY B C 1
ATOM 3463 O O . GLY B 1 39 ? -1.219 -14.172 -0.126 1 94.19 39 GLY B O 1
ATOM 3464 N N . VAL B 1 40 ? -2.428 -15.594 -1.332 1 93.5 40 VAL B N 1
ATOM 3465 C CA . VAL B 1 40 ? -2.248 -14.922 -2.615 1 93.5 40 VAL B CA 1
ATOM 3466 C C . VAL B 1 40 ? -0.762 -14.859 -2.961 1 93.5 40 VAL B C 1
ATOM 3468 O O . VAL B 1 40 ? -0.237 -13.781 -3.27 1 93.5 40 VAL B O 1
ATOM 3471 N N . TRP B 1 41 ? -0.106 -15.906 -2.688 1 96.5 41 TRP B N 1
ATOM 3472 C CA . TRP B 1 41 ? 1.268 -16.188 -3.096 1 96.5 41 TRP B CA 1
ATOM 3473 C C . TRP B 1 41 ? 2.254 -15.328 -2.314 1 96.5 41 TRP B C 1
ATOM 3475 O O . TRP B 1 41 ? 3.363 -15.062 -2.785 1 96.5 41 TRP B O 1
ATOM 3485 N N . SER B 1 42 ? 1.925 -14.875 -1.094 1 97.38 42 SER B N 1
ATOM 3486 C CA . SER B 1 42 ? 2.713 -13.883 -0.366 1 97.38 42 SER B CA 1
ATOM 3487 C C . SER B 1 42 ? 3.518 -14.531 0.753 1 97.38 42 SER B C 1
ATOM 3489 O O . SER B 1 42 ? 4.578 -14.031 1.135 1 97.38 42 SER B O 1
ATOM 3491 N N . THR B 1 43 ? 3.049 -15.602 1.333 1 97.94 43 THR B N 1
ATOM 3492 C CA . THR B 1 43 ? 3.723 -16.219 2.473 1 97.94 43 THR B CA 1
ATOM 3493 C C . THR B 1 43 ? 4.664 -17.328 2.012 1 97.94 43 THR B C 1
ATOM 3495 O O . THR B 1 43 ? 4.453 -18.5 2.326 1 97.94 43 THR B O 1
ATOM 3498 N N . VAL B 1 44 ? 5.746 -16.953 1.421 1 98.5 44 VAL B N 1
ATOM 3499 C CA . VAL B 1 44 ? 6.676 -17.891 0.813 1 98.5 44 VAL B CA 1
ATOM 3500 C C . VAL B 1 44 ? 7.352 -18.734 1.901 1 98.5 44 VAL B C 1
ATOM 3502 O O . VAL B 1 44 ? 7.797 -19.844 1.646 1 98.5 44 VAL B O 1
ATOM 3505 N N . LEU B 1 45 ? 7.395 -18.234 3.162 1 98.69 45 LEU B N 1
ATOM 3506 C CA . LEU B 1 45 ? 8.008 -18.953 4.277 1 98.69 45 LEU B CA 1
ATOM 3507 C C . LEU B 1 45 ? 6.941 -19.641 5.133 1 98.69 45 LEU B C 1
ATOM 3509 O O . LEU B 1 45 ? 7.258 -20.266 6.148 1 98.69 45 LEU B O 1
ATOM 3513 N N . GLY B 1 46 ? 5.719 -19.547 4.695 1 97.94 46 GLY B N 1
ATOM 3514 C CA . GLY B 1 46 ? 4.621 -20.094 5.473 1 97.94 46 GLY B CA 1
ATOM 3515 C C . GLY B 1 46 ? 4.039 -19.109 6.473 1 97.94 46 GLY B C 1
ATOM 3516 O O . GLY B 1 46 ? 4.613 -18.047 6.703 1 97.94 46 GLY B O 1
ATOM 3517 N N . HIS B 1 47 ? 2.924 -19.484 7.047 1 97.5 47 HIS B N 1
ATOM 3518 C CA . HIS B 1 47 ? 2.199 -18.656 8.008 1 97.5 47 HIS B CA 1
ATOM 3519 C C . HIS B 1 47 ? 2.871 -18.688 9.375 1 97.5 47 HIS B C 1
ATOM 3521 O O . HIS B 1 47 ? 3.389 -19.719 9.797 1 97.5 47 HIS B O 1
ATOM 3527 N N . SER B 1 48 ? 2.861 -17.5 10.016 1 96.5 48 SER B N 1
ATOM 3528 C CA . SER B 1 48 ? 3.328 -17.344 11.391 1 96.5 48 SER B CA 1
ATOM 3529 C C . SER B 1 48 ? 4.73 -17.922 11.562 1 96.5 48 SER B C 1
ATOM 3531 O O . SER B 1 48 ? 4.98 -18.703 12.477 1 96.5 48 SER B O 1
ATOM 3533 N N . HIS B 1 49 ? 5.562 -17.609 10.617 1 97.25 49 HIS B N 1
ATOM 3534 C CA . HIS B 1 49 ? 6.938 -18.094 10.711 1 97.25 49 HIS B CA 1
ATOM 3535 C C . HIS B 1 49 ? 7.652 -17.484 11.914 1 97.25 49 HIS B C 1
ATOM 3537 O O . HIS B 1 49 ? 7.684 -16.266 12.07 1 97.25 49 HIS B O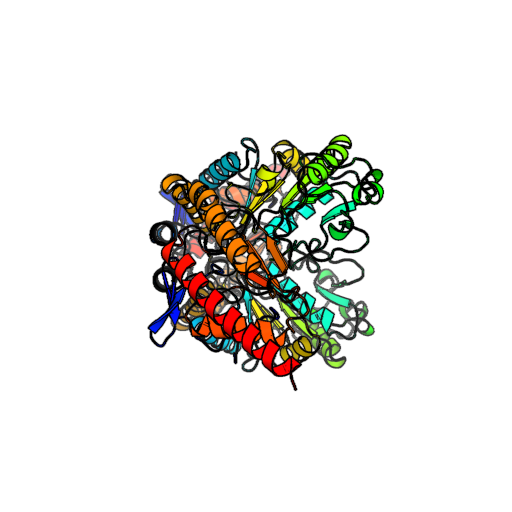 1
ATOM 3543 N N . PRO B 1 50 ? 8.32 -18.25 12.734 1 97 50 PRO B N 1
ATOM 3544 C CA . PRO B 1 50 ? 8.852 -17.75 14 1 97 50 PRO B CA 1
ATOM 3545 C C . PRO B 1 50 ? 9.922 -16.688 13.812 1 97 50 PRO B C 1
ATOM 3547 O O . PRO B 1 50 ? 9.961 -15.711 14.57 1 97 50 PRO B O 1
ATOM 3550 N N . HIS B 1 51 ? 10.797 -16.859 12.852 1 97.69 51 HIS B N 1
ATOM 3551 C CA . HIS B 1 51 ? 11.836 -15.859 12.625 1 97.69 51 HIS B CA 1
ATOM 3552 C C . HIS B 1 51 ? 11.234 -14.531 12.172 1 97.69 51 HIS B C 1
ATOM 3554 O O . HIS B 1 51 ? 11.695 -13.461 12.586 1 97.69 51 HIS B O 1
ATOM 3560 N N . ILE B 1 52 ? 10.211 -14.586 11.344 1 98.19 52 ILE B N 1
ATOM 3561 C CA . ILE B 1 52 ? 9.562 -13.375 10.852 1 98.19 52 ILE B CA 1
ATOM 3562 C C . ILE B 1 52 ? 8.82 -12.695 11.992 1 98.19 52 ILE B C 1
ATOM 3564 O O . ILE B 1 52 ? 8.945 -11.484 12.188 1 98.19 52 ILE B O 1
ATOM 3568 N N . ASN B 1 53 ? 8.047 -13.5 12.766 1 97.5 53 ASN B N 1
ATOM 3569 C CA . ASN B 1 53 ? 7.355 -12.945 13.914 1 97.5 53 ASN B CA 1
ATOM 3570 C C . ASN B 1 53 ? 8.328 -12.297 14.898 1 97.5 53 ASN B C 1
ATOM 3572 O O . ASN B 1 53 ? 8.039 -11.234 15.453 1 97.5 53 ASN B O 1
ATOM 3576 N N . GLY B 1 54 ? 9.453 -12.938 15.102 1 97.62 54 GLY B N 1
ATOM 3577 C CA . GLY B 1 54 ? 10.461 -12.438 16.016 1 97.62 54 GLY B CA 1
ATOM 3578 C C . GLY B 1 54 ? 11.031 -11.102 15.602 1 97.62 54 GLY B C 1
ATOM 3579 O O . GLY B 1 54 ? 11.164 -10.188 16.422 1 97.62 54 GLY B O 1
ATOM 3580 N N . VAL B 1 55 ? 11.359 -10.93 14.336 1 97.88 55 VAL B N 1
ATOM 3581 C CA . VAL B 1 55 ? 11.977 -9.695 13.844 1 97.88 55 VAL B CA 1
ATOM 3582 C C . VAL B 1 55 ? 10.953 -8.562 13.891 1 97.88 55 VAL B C 1
ATOM 3584 O O . VAL B 1 55 ? 11.305 -7.41 14.172 1 97.88 55 VAL B O 1
ATOM 3587 N N . ILE B 1 56 ? 9.695 -8.883 13.57 1 97.94 56 ILE B N 1
ATOM 3588 C CA . ILE B 1 56 ? 8.656 -7.871 13.656 1 97.94 56 ILE B CA 1
ATOM 3589 C C . ILE B 1 56 ? 8.539 -7.371 15.094 1 97.94 56 ILE B C 1
ATOM 3591 O O . ILE B 1 56 ? 8.555 -6.164 15.344 1 97.94 56 ILE B O 1
ATOM 3595 N N . TYR B 1 57 ? 8.477 -8.312 15.992 1 95.69 57 TYR B N 1
ATOM 3596 C CA . TYR B 1 57 ? 8.336 -7.953 17.391 1 95.69 57 TYR B CA 1
ATOM 3597 C C . TYR B 1 57 ? 9.531 -7.137 17.875 1 95.69 57 TYR B C 1
ATOM 3599 O O . TYR B 1 57 ? 9.367 -6.129 18.562 1 95.69 57 TYR B O 1
ATOM 3607 N N . GLU B 1 58 ? 10.703 -7.551 17.531 1 96.44 58 GLU B N 1
ATOM 3608 C CA . GLU B 1 58 ? 11.914 -6.848 17.938 1 96.44 58 GLU B CA 1
ATOM 3609 C C . GLU B 1 58 ? 11.945 -5.43 17.375 1 96.44 58 GLU B C 1
ATOM 3611 O O . GLU B 1 58 ? 12.242 -4.477 18.094 1 96.44 58 GLU B O 1
ATOM 3616 N N . GLN B 1 59 ? 11.656 -5.277 16.109 1 96.75 59 GLN B N 1
ATOM 3617 C CA . GLN B 1 59 ? 11.68 -3.971 15.453 1 96.75 59 GLN B CA 1
ATOM 3618 C C . GLN B 1 59 ? 10.617 -3.047 16.047 1 96.75 59 GLN B C 1
ATOM 3620 O O . GLN B 1 59 ? 10.836 -1.838 16.156 1 96.75 59 GLN B O 1
ATOM 3625 N N . LEU B 1 60 ? 9.477 -3.617 16.406 1 96.06 60 LEU B N 1
ATOM 3626 C CA . LEU B 1 60 ? 8.375 -2.854 16.984 1 96.06 60 LEU B CA 1
ATOM 3627 C C . LEU B 1 60 ? 8.812 -2.172 18.281 1 96.06 60 LEU B C 1
ATOM 3629 O O . LEU B 1 60 ? 8.328 -1.09 18.609 1 96.06 60 LEU B O 1
ATOM 3633 N N . GLN B 1 61 ? 9.688 -2.789 18.969 1 94 61 GLN B N 1
ATOM 3634 C CA . GLN B 1 61 ? 10.141 -2.264 20.25 1 94 61 GLN B CA 1
ATOM 3635 C C . GLN B 1 61 ? 11.039 -1.046 20.062 1 94 61 GLN B C 1
ATOM 3637 O O . GLN B 1 61 ? 11.273 -0.29 21 1 94 61 GLN B O 1
ATOM 3642 N N . ASN B 1 62 ? 11.523 -0.821 18.906 1 94 62 ASN B N 1
ATOM 3643 C CA . ASN B 1 62 ? 12.422 0.292 18.609 1 94 62 ASN B CA 1
ATOM 3644 C C . ASN B 1 62 ? 11.75 1.348 17.75 1 94 62 ASN B C 1
ATOM 3646 O O . ASN B 1 62 ? 11.359 2.41 18.234 1 94 62 ASN B O 1
ATOM 3650 N N . ILE B 1 63 ? 11.492 0.999 16.484 1 93.56 63 ILE B N 1
ATOM 3651 C CA . ILE B 1 63 ? 10.82 1.928 15.578 1 93.56 63 ILE B CA 1
ATOM 3652 C C . ILE B 1 63 ? 10.07 1.148 14.5 1 93.56 63 ILE B C 1
ATOM 3654 O O . ILE B 1 63 ? 10.672 0.382 13.75 1 93.56 63 ILE B O 1
ATOM 3658 N N . MET B 1 64 ? 8.844 1.366 14.445 1 95.5 64 MET B N 1
ATOM 3659 C CA . MET B 1 64 ? 8.031 0.784 13.391 1 95.5 64 MET B CA 1
ATOM 3660 C C . MET B 1 64 ? 8.039 1.667 12.148 1 95.5 64 MET B C 1
ATOM 3662 O O . MET B 1 64 ? 8.242 1.179 11.031 1 95.5 64 MET B O 1
ATOM 3666 N N . HIS B 1 65 ? 7.906 2.939 12.375 1 96.19 65 HIS B N 1
ATOM 3667 C CA . HIS B 1 65 ? 7.672 3.922 11.32 1 96.19 65 HIS B CA 1
ATOM 3668 C C . HIS B 1 65 ? 8.328 5.258 11.656 1 96.19 65 HIS B C 1
ATOM 3670 O O . HIS B 1 65 ? 8.234 5.73 12.797 1 96.19 65 HIS B O 1
ATOM 3676 N N . LEU B 1 66 ? 9.062 5.891 10.789 1 90.19 66 LEU B N 1
ATOM 3677 C CA . LEU B 1 66 ? 9.789 7.129 11.062 1 90.19 66 LEU B CA 1
ATOM 3678 C C . LEU B 1 66 ? 9.383 8.227 10.078 1 90.19 66 LEU B C 1
ATOM 3680 O O . LEU B 1 66 ? 9.273 9.391 10.461 1 90.19 66 LEU B O 1
ATOM 3684 N N . GLY B 1 67 ? 9.18 8.047 8.867 1 84.75 67 GLY B N 1
ATOM 3685 C CA . GLY B 1 67 ? 9.016 9.023 7.805 1 84.75 67 GLY B CA 1
ATOM 3686 C C . GLY B 1 67 ? 10.258 9.188 6.945 1 84.75 67 GLY B C 1
ATOM 3687 O O . GLY B 1 67 ? 11.141 8.328 6.949 1 84.75 67 GLY B O 1
ATOM 3688 N N . TYR B 1 68 ? 10.352 10.414 6.25 1 78.5 68 TYR B N 1
ATOM 3689 C CA . TYR B 1 68 ? 11.312 10.531 5.156 1 78.5 68 TYR B CA 1
ATOM 3690 C C . TYR B 1 68 ? 12.562 11.281 5.605 1 78.5 68 TYR B C 1
ATOM 3692 O O . TYR B 1 68 ? 13.586 11.266 4.918 1 78.5 68 TYR B O 1
ATOM 3700 N N . GLN B 1 69 ? 12.508 11.906 6.684 1 80.94 69 GLN B N 1
ATOM 3701 C CA . GLN B 1 69 ? 13.516 12.93 6.961 1 80.94 69 GLN B CA 1
ATOM 3702 C C . GLN B 1 69 ? 14.688 12.336 7.734 1 80.94 69 GLN B C 1
ATOM 3704 O O . GLN B 1 69 ? 15.68 13.031 7.988 1 80.94 69 GLN B O 1
ATOM 3709 N N . TYR B 1 70 ? 14.617 11.047 8.023 1 86.5 70 TYR B N 1
ATOM 3710 C CA . TYR B 1 70 ? 15.672 10.438 8.828 1 86.5 70 TYR B CA 1
ATOM 3711 C C . TYR B 1 70 ? 16.203 9.172 8.164 1 86.5 70 TYR B C 1
ATOM 3713 O O . TYR B 1 70 ? 15.539 8.602 7.293 1 86.5 70 TYR B O 1
ATOM 3721 N N . LYS B 1 71 ? 17.344 8.875 8.633 1 91.25 71 LYS B N 1
ATOM 3722 C CA . LYS B 1 71 ? 17.969 7.648 8.148 1 91.25 71 LYS B CA 1
ATOM 3723 C C . LYS B 1 71 ? 17.719 6.492 9.117 1 91.25 71 LYS B C 1
ATOM 3725 O O . LYS B 1 71 ? 17.469 6.715 10.305 1 91.25 71 LYS B O 1
ATOM 3730 N N . SER B 1 72 ? 17.734 5.355 8.609 1 93.56 72 SER B N 1
ATOM 3731 C CA . SER B 1 72 ? 17.609 4.117 9.367 1 93.56 72 SER B CA 1
ATOM 3732 C C . SER B 1 72 ? 18.625 3.08 8.898 1 93.56 72 SER B C 1
ATOM 3734 O O . SER B 1 72 ? 18.688 2.764 7.707 1 93.56 72 SER B O 1
ATOM 3736 N N . ARG B 1 73 ? 19.375 2.504 9.836 1 94.81 73 ARG B N 1
ATOM 3737 C CA . ARG B 1 73 ? 20.391 1.517 9.492 1 94.81 73 ARG B CA 1
ATOM 3738 C C . ARG B 1 73 ? 19.766 0.267 8.891 1 94.81 73 ARG B C 1
ATOM 3740 O O . ARG B 1 73 ? 20.312 -0.309 7.941 1 94.81 73 ARG B O 1
ATOM 3747 N N . ILE B 1 74 ? 18.656 -0.083 9.438 1 96.38 74 ILE B N 1
ATOM 3748 C CA . ILE B 1 74 ? 18 -1.315 9 1 96.38 74 ILE B CA 1
ATOM 3749 C C . ILE B 1 74 ? 17.531 -1.165 7.551 1 96.38 74 ILE B C 1
ATOM 3751 O O . ILE B 1 74 ? 17.547 -2.131 6.785 1 96.38 74 ILE B O 1
ATOM 3755 N N . VAL B 1 75 ? 17.125 0.013 7.125 1 96.69 75 VAL B N 1
ATOM 3756 C CA . VAL B 1 75 ? 16.703 0.267 5.75 1 96.69 75 VAL B CA 1
ATOM 3757 C C . VAL B 1 75 ? 17.891 0.133 4.805 1 96.69 75 VAL B C 1
ATOM 3759 O O . VAL B 1 75 ? 17.781 -0.485 3.744 1 96.69 75 VAL B O 1
ATOM 3762 N N . GLU B 1 76 ? 19 0.644 5.207 1 96.44 76 GLU B N 1
ATOM 3763 C CA . GLU B 1 76 ? 20.203 0.578 4.395 1 96.44 76 GLU B CA 1
ATOM 3764 C C . GLU B 1 76 ? 20.703 -0.86 4.254 1 96.44 76 GLU B C 1
ATOM 3766 O O . GLU B 1 76 ? 21.094 -1.28 3.164 1 96.44 76 GLU B O 1
ATOM 3771 N N . GLU B 1 77 ? 20.656 -1.584 5.34 1 97.75 77 GLU B N 1
ATOM 3772 C CA . GLU B 1 77 ? 21.094 -2.977 5.324 1 97.75 77 GLU B CA 1
ATOM 3773 C C . GLU B 1 77 ? 20.203 -3.822 4.414 1 97.75 77 GLU B C 1
ATOM 3775 O O . GLU B 1 77 ? 20.703 -4.641 3.637 1 97.75 77 GLU B O 1
ATOM 3780 N N . ALA B 1 78 ? 18.938 -3.623 4.539 1 98.44 78 ALA B N 1
ATOM 3781 C CA . ALA B 1 78 ? 18 -4.359 3.693 1 98.44 78 ALA B CA 1
ATOM 3782 C C . ALA B 1 78 ? 18.203 -4.023 2.221 1 98.44 78 ALA B C 1
ATOM 3784 O O . ALA B 1 78 ? 18.172 -4.914 1.365 1 98.44 78 ALA B O 1
ATOM 3785 N N . ALA B 1 79 ? 18.359 -2.711 1.955 1 98.38 79 ALA B N 1
ATOM 3786 C CA . ALA B 1 79 ? 18.578 -2.268 0.58 1 98.38 79 ALA B CA 1
ATOM 3787 C C . ALA B 1 79 ? 19.828 -2.916 -0.011 1 98.38 79 ALA B C 1
ATOM 3789 O O . ALA B 1 79 ? 19.812 -3.385 -1.151 1 98.38 79 ALA B O 1
ATOM 3790 N N . GLU B 1 80 ? 20.891 -2.963 0.739 1 98.12 80 GLU B N 1
ATOM 3791 C CA . GLU B 1 80 ? 22.141 -3.572 0.285 1 98.12 80 GLU B CA 1
ATOM 3792 C C . GLU B 1 80 ? 21.938 -5.047 -0.053 1 98.12 80 GLU B C 1
ATOM 3794 O O . GLU B 1 80 ? 22.422 -5.523 -1.082 1 98.12 80 GLU B O 1
ATOM 3799 N N . LYS B 1 81 ? 21.266 -5.75 0.819 1 98.44 81 LYS B N 1
ATOM 3800 C CA . LYS B 1 81 ? 21.016 -7.172 0.594 1 98.44 81 LYS B CA 1
ATOM 3801 C C . LYS B 1 81 ? 20.172 -7.387 -0.659 1 98.44 81 LYS B C 1
ATOM 3803 O O . LYS B 1 81 ? 20.438 -8.289 -1.45 1 98.44 81 LYS B O 1
ATOM 3808 N N . ILE B 1 82 ? 19.156 -6.559 -0.869 1 98.69 82 ILE B N 1
ATOM 3809 C CA . ILE B 1 82 ? 18.25 -6.668 -2.016 1 98.69 82 ILE B CA 1
ATOM 3810 C C . ILE B 1 82 ? 19.031 -6.406 -3.305 1 98.69 82 ILE B C 1
ATOM 3812 O O . ILE B 1 82 ? 18.875 -7.125 -4.293 1 98.69 82 ILE B O 1
ATOM 3816 N N . LEU B 1 83 ? 19.844 -5.371 -3.246 1 98.19 83 LEU B N 1
ATOM 3817 C CA . LEU B 1 83 ? 20.656 -5.062 -4.414 1 98.19 83 LEU B CA 1
ATOM 3818 C C . LEU B 1 83 ? 21.562 -6.238 -4.766 1 98.19 83 LEU B C 1
ATOM 3820 O O . LEU B 1 83 ? 21.781 -6.535 -5.945 1 98.19 83 LEU B O 1
ATOM 3824 N N . GLY B 1 84 ? 22.047 -6.918 -3.807 1 97.19 84 GLY B N 1
ATOM 3825 C CA . GLY B 1 84 ? 22.906 -8.078 -4.023 1 97.19 84 GLY B CA 1
ATOM 3826 C C . GLY B 1 84 ? 22.188 -9.211 -4.734 1 97.19 84 GLY B C 1
ATOM 3827 O O . GLY B 1 84 ? 22.719 -9.789 -5.684 1 97.19 84 GLY B O 1
ATOM 3828 N N . ILE B 1 85 ? 20.953 -9.469 -4.352 1 97.44 85 ILE B N 1
ATOM 3829 C CA . ILE B 1 85 ? 20.266 -10.641 -4.887 1 97.44 85 ILE B CA 1
ATOM 3830 C C . ILE B 1 85 ? 19.641 -10.297 -6.234 1 97.44 85 ILE B C 1
ATOM 3832 O O . ILE B 1 85 ? 19.219 -11.195 -6.98 1 97.44 85 ILE B O 1
ATOM 3836 N N . THR B 1 86 ? 19.484 -9 -6.578 1 96.81 86 THR B N 1
ATOM 3837 C CA . THR B 1 86 ? 18.938 -8.602 -7.875 1 96.81 86 THR B CA 1
ATOM 3838 C C . THR B 1 86 ? 20.062 -8.438 -8.898 1 96.81 86 THR B C 1
ATOM 3840 O O . THR B 1 86 ? 19.812 -8.109 -10.055 1 96.81 86 THR B O 1
ATOM 3843 N N . SER B 1 87 ? 21.375 -8.586 -8.547 1 91.88 87 SER B N 1
ATOM 3844 C CA . SER B 1 87 ? 22.547 -8.398 -9.383 1 91.88 87 SER B CA 1
ATOM 3845 C C . SER B 1 87 ? 22.656 -6.965 -9.875 1 91.88 87 SER B C 1
ATOM 3847 O O . SER B 1 87 ? 23.047 -6.727 -11.023 1 91.88 87 SER B O 1
ATOM 3849 N N . LEU B 1 88 ? 22.094 -6.047 -9.109 1 94.94 88 LEU B N 1
ATOM 3850 C CA . LEU B 1 88 ? 22.266 -4.609 -9.297 1 94.94 88 LEU B CA 1
ATOM 3851 C C . LEU B 1 88 ? 23 -3.986 -8.117 1 94.94 88 LEU B C 1
ATOM 3853 O O . LEU B 1 88 ? 22.484 -3.043 -7.496 1 94.94 88 LEU B O 1
ATOM 3857 N N . PRO B 1 89 ? 24.234 -4.402 -7.848 1 88.81 89 PRO B N 1
ATOM 3858 C CA . PRO B 1 89 ? 24.906 -4.094 -6.586 1 88.81 89 PRO B CA 1
ATOM 3859 C C . PRO B 1 89 ? 25.156 -2.6 -6.398 1 88.81 89 PRO B C 1
ATOM 3861 O O . PRO B 1 89 ? 25.266 -2.125 -5.266 1 88.81 89 PRO B O 1
ATOM 3864 N N . ASN B 1 90 ? 25.219 -1.8 -7.375 1 94.31 90 ASN B N 1
ATOM 3865 C CA . ASN B 1 90 ? 25.469 -0.369 -7.23 1 94.31 90 ASN B CA 1
ATOM 3866 C C . ASN B 1 90 ? 24.188 0.441 -7.422 1 94.31 90 ASN B C 1
ATOM 3868 O O . ASN B 1 90 ? 24.25 1.659 -7.602 1 94.31 90 ASN B O 1
ATOM 3872 N N . GLY B 1 91 ? 23.109 -0.275 -7.402 1 97.88 91 GLY B N 1
ATOM 3873 C CA . GLY B 1 91 ? 21.828 0.374 -7.633 1 97.88 91 GLY B CA 1
ATOM 3874 C C . GLY B 1 91 ? 21.25 1.026 -6.391 1 97.88 91 GLY B C 1
ATOM 3875 O O . GLY B 1 91 ? 21.984 1.335 -5.449 1 97.88 91 GLY B O 1
ATOM 3876 N N . LYS B 1 92 ? 19.969 1.39 -6.453 1 98.25 92 LYS B N 1
ATOM 3877 C CA . LYS B 1 92 ? 19.219 1.998 -5.359 1 98.25 92 LYS B CA 1
ATOM 3878 C C . LYS B 1 92 ? 17.891 1.298 -5.156 1 98.25 92 LYS B C 1
ATOM 3880 O O . LYS B 1 92 ? 17.328 0.735 -6.098 1 98.25 92 LYS B O 1
ATOM 3885 N N . CYS B 1 93 ? 17.438 1.354 -3.939 1 98.12 93 CYS B N 1
ATOM 3886 C CA . CYS B 1 93 ? 16.156 0.751 -3.59 1 98.12 93 CYS B CA 1
ATOM 3887 C C . CYS B 1 93 ? 15.195 1.796 -3.039 1 98.12 93 CYS B C 1
ATOM 3889 O O . CYS B 1 93 ? 15.625 2.805 -2.475 1 98.12 93 CYS B O 1
ATOM 3891 N N . ILE B 1 94 ? 13.961 1.615 -3.244 1 97.38 94 ILE B N 1
ATOM 3892 C CA . ILE B 1 94 ? 12.859 2.297 -2.564 1 97.38 94 ILE B CA 1
ATOM 3893 C C . ILE B 1 94 ? 11.883 1.269 -2.008 1 97.38 94 ILE B C 1
ATOM 3895 O O . ILE B 1 94 ? 11.297 0.488 -2.762 1 97.38 94 ILE B O 1
ATOM 3899 N N . PHE B 1 95 ? 11.711 1.275 -0.728 1 97.44 95 PHE B N 1
ATOM 3900 C CA . PHE B 1 95 ? 10.734 0.391 -0.103 1 97.44 95 PHE B CA 1
ATOM 3901 C C . PHE B 1 95 ? 9.352 1.032 -0.093 1 97.44 95 PHE B C 1
ATOM 3903 O O . PHE B 1 95 ? 9.219 2.236 0.139 1 97.44 95 PHE B O 1
ATOM 3910 N N . LEU B 1 96 ? 8.383 0.232 -0.361 1 96.5 96 LEU B N 1
ATOM 3911 C CA . LEU B 1 96 ? 6.984 0.662 -0.375 1 96.5 96 LEU B CA 1
ATOM 3912 C C . LEU B 1 96 ? 6.098 -0.358 0.328 1 96.5 96 LEU B C 1
ATOM 3914 O O . LEU B 1 96 ? 6.578 -1.153 1.139 1 96.5 96 LEU B O 1
ATOM 3918 N N . SER B 1 97 ? 4.707 -0.358 -0.017 1 96.19 97 SER B N 1
ATOM 3919 C CA . SER B 1 97 ? 3.814 -1.191 0.783 1 96.19 97 SER B CA 1
ATOM 3920 C C . SER B 1 97 ? 3.176 -2.289 -0.063 1 96.19 97 SER B C 1
ATOM 3922 O O . SER B 1 97 ? 2.699 -3.293 0.47 1 96.19 97 SER B O 1
ATOM 3924 N N . SER B 1 98 ? 3.121 -2.086 -1.36 1 95.25 98 SER B N 1
ATOM 3925 C CA . SER B 1 98 ? 2.432 -3.074 -2.182 1 95.25 98 SER B CA 1
ATOM 3926 C C . SER B 1 98 ? 3.133 -3.268 -3.521 1 95.25 98 SER B C 1
ATOM 3928 O O . SER B 1 98 ? 3.848 -2.377 -3.988 1 95.25 98 SER B O 1
ATOM 3930 N N . GLY B 1 99 ? 2.887 -4.422 -4.086 1 95.06 99 GLY B N 1
ATOM 3931 C CA . GLY B 1 99 ? 3.412 -4.68 -5.418 1 95.06 99 GLY B CA 1
ATOM 3932 C C . GLY B 1 99 ? 2.918 -3.689 -6.457 1 95.06 99 GLY B C 1
ATOM 3933 O O . GLY B 1 99 ? 3.676 -3.275 -7.336 1 95.06 99 GLY B O 1
ATOM 3934 N N . SER B 1 100 ? 1.68 -3.344 -6.344 1 93.06 100 SER B N 1
ATOM 3935 C CA . SER B 1 100 ? 1.111 -2.352 -7.25 1 93.06 100 SER B CA 1
ATOM 3936 C C . SER B 1 100 ? 1.878 -1.036 -7.184 1 93.06 100 SER B C 1
ATOM 3938 O O . SER B 1 100 ? 2.146 -0.412 -8.211 1 93.06 100 SER B O 1
ATOM 3940 N N . GLU B 1 101 ? 2.229 -0.609 -5.988 1 93.25 101 GLU B N 1
ATOM 3941 C CA . GLU B 1 101 ? 2.992 0.625 -5.832 1 93.25 101 GLU B CA 1
ATOM 3942 C C . GLU B 1 101 ? 4.375 0.501 -6.465 1 93.25 101 GLU B C 1
ATOM 3944 O O . GLU B 1 101 ? 4.855 1.437 -7.109 1 93.25 101 GLU B O 1
ATOM 3949 N N . ALA B 1 102 ? 4.996 -0.632 -6.258 1 95.94 102 ALA B N 1
ATOM 3950 C CA . ALA B 1 102 ? 6.34 -0.841 -6.797 1 95.94 102 ALA B CA 1
ATOM 3951 C C . ALA B 1 102 ? 6.324 -0.811 -8.32 1 95.94 102 ALA B C 1
ATOM 3953 O O . ALA B 1 102 ? 7.164 -0.155 -8.945 1 95.94 102 ALA B O 1
ATOM 3954 N N . VAL B 1 103 ? 5.344 -1.479 -8.93 1 94.94 103 VAL B N 1
ATOM 3955 C CA . VAL B 1 103 ? 5.246 -1.531 -10.383 1 94.94 103 VAL B CA 1
ATOM 3956 C C . VAL B 1 103 ? 4.91 -0.145 -10.93 1 94.94 103 VAL B C 1
ATOM 3958 O O . VAL B 1 103 ? 5.508 0.306 -11.906 1 94.94 103 VAL B O 1
ATOM 3961 N N . GLU B 1 104 ? 4 0.496 -10.305 1 92.5 104 GLU B N 1
ATOM 3962 C CA . GLU B 1 104 ? 3.635 1.841 -10.734 1 92.5 104 GLU B CA 1
ATOM 3963 C C . GLU B 1 104 ? 4.832 2.785 -10.68 1 92.5 104 GLU B C 1
ATOM 3965 O O . GLU B 1 104 ? 5 3.635 -11.562 1 92.5 104 GLU B O 1
ATOM 3970 N N . LEU B 1 105 ? 5.578 2.67 -9.641 1 94 105 LEU B N 1
ATOM 3971 C CA . LEU B 1 105 ? 6.719 3.562 -9.469 1 94 105 LEU B CA 1
ATOM 3972 C C . LEU B 1 105 ? 7.746 3.355 -10.57 1 94 105 LEU B C 1
ATOM 3974 O O . LEU B 1 105 ? 8.211 4.32 -11.188 1 94 105 LEU B O 1
ATOM 3978 N N . VAL B 1 106 ? 8.094 2.139 -10.859 1 95.81 106 VAL B N 1
ATOM 3979 C CA . VAL B 1 106 ? 9.125 1.891 -11.859 1 95.81 106 VAL B CA 1
ATOM 3980 C C . VAL B 1 106 ? 8.602 2.275 -13.242 1 95.81 106 VAL B C 1
ATOM 3982 O O . VAL B 1 106 ? 9.359 2.74 -14.094 1 95.81 106 VAL B O 1
ATOM 3985 N N . VAL B 1 107 ? 7.336 2.09 -13.461 1 93.5 107 VAL B N 1
ATOM 3986 C CA . VAL B 1 107 ? 6.738 2.484 -14.734 1 93.5 107 VAL B CA 1
ATOM 3987 C C . VAL B 1 107 ? 6.777 4.004 -14.875 1 93.5 107 VAL B C 1
ATOM 3989 O O . VAL B 1 107 ? 7.129 4.527 -15.93 1 93.5 107 VAL B O 1
ATOM 3992 N N . GLN B 1 108 ? 6.434 4.73 -13.82 1 91.75 108 GLN B N 1
ATOM 3993 C CA . GLN B 1 108 ? 6.484 6.188 -13.844 1 91.75 108 GLN B CA 1
ATOM 3994 C C . GLN B 1 108 ? 7.906 6.688 -14.086 1 91.75 108 GLN B C 1
ATOM 3996 O O . GLN B 1 108 ? 8.117 7.629 -14.852 1 91.75 108 GLN B O 1
ATOM 4001 N N . MET B 1 109 ? 8.812 6.078 -13.438 1 94.38 109 MET B N 1
ATOM 4002 C CA . MET B 1 109 ? 10.211 6.461 -13.602 1 94.38 109 MET B CA 1
ATOM 4003 C C . MET B 1 109 ? 10.688 6.195 -15.023 1 94.38 109 MET B C 1
ATOM 4005 O O . MET B 1 109 ? 11.367 7.027 -15.625 1 94.38 109 MET B O 1
ATOM 4009 N N . ALA B 1 110 ? 10.289 5.055 -15.555 1 94.94 110 ALA B N 1
ATOM 4010 C CA . ALA B 1 110 ? 10.648 4.734 -16.938 1 94.94 110 ALA B CA 1
ATOM 4011 C C . ALA B 1 110 ? 10.078 5.77 -17.906 1 94.94 110 ALA B C 1
ATOM 4013 O O . ALA B 1 110 ? 10.797 6.266 -18.781 1 94.94 110 ALA B O 1
ATOM 4014 N N . LYS B 1 111 ? 8.883 6.105 -17.781 1 91.69 111 LYS B N 1
ATOM 4015 C CA . LYS B 1 111 ? 8.219 7.047 -18.672 1 91.69 111 LYS B CA 1
ATOM 4016 C C . LYS B 1 111 ? 8.875 8.422 -18.594 1 91.69 111 LYS B C 1
ATOM 4018 O O . LYS B 1 111 ? 8.859 9.172 -19.578 1 91.69 111 LYS B O 1
ATOM 4023 N N . ARG B 1 112 ? 9.445 8.727 -17.484 1 92.5 112 ARG B N 1
ATOM 4024 C CA . ARG B 1 112 ? 10.102 10.016 -17.281 1 92.5 112 ARG B CA 1
ATOM 4025 C C . ARG B 1 112 ? 11.383 10.109 -18.094 1 92.5 112 ARG B C 1
ATOM 4027 O O . ARG B 1 112 ? 11.797 11.195 -18.5 1 92.5 112 ARG B O 1
ATOM 4034 N N . ILE B 1 113 ? 11.961 8.984 -18.422 1 96.31 113 ILE B N 1
ATOM 4035 C CA . ILE B 1 113 ? 13.312 9.07 -18.953 1 96.31 113 ILE B CA 1
ATOM 4036 C C . ILE B 1 113 ? 13.383 8.359 -20.312 1 96.31 113 ILE B C 1
ATOM 4038 O O . ILE B 1 113 ? 14.375 8.477 -21.031 1 96.31 113 ILE B O 1
ATOM 4042 N N . MET B 1 114 ? 12.367 7.625 -20.672 1 94.5 114 MET B N 1
ATOM 4043 C CA . MET B 1 114 ? 12.414 6.875 -21.938 1 94.5 114 MET B CA 1
ATOM 4044 C C . MET B 1 114 ? 12.359 7.82 -23.125 1 94.5 114 MET B C 1
ATOM 4046 O O . MET B 1 114 ? 11.703 8.867 -23.078 1 94.5 114 MET B O 1
ATOM 4050 N N . ALA B 1 115 ? 12.938 7.43 -24.203 1 92.94 115 ALA B N 1
ATOM 4051 C CA . ALA B 1 115 ? 13.031 8.25 -25.406 1 92.94 115 ALA B CA 1
ATOM 4052 C C . ALA B 1 115 ? 11.844 8.008 -26.328 1 92.94 115 ALA B C 1
ATOM 4054 O O . ALA B 1 115 ? 11.57 8.812 -27.219 1 92.94 115 ALA B O 1
ATOM 4055 N N . LYS B 1 116 ? 11.266 6.883 -26.234 1 94.75 116 LYS B N 1
ATOM 4056 C CA . LYS B 1 116 ? 10.117 6.48 -27.047 1 94.75 116 LYS B CA 1
ATOM 4057 C C . LYS B 1 116 ? 8.859 6.344 -26.188 1 94.75 116 LYS B C 1
ATOM 4059 O O . LYS B 1 116 ? 8.953 6.086 -24.984 1 94.75 116 LYS B O 1
ATOM 4064 N N . PRO B 1 117 ? 7.766 6.434 -26.734 1 91.31 117 PRO B N 1
ATOM 4065 C CA . PRO B 1 117 ? 6.547 6.688 -25.953 1 91.31 117 PRO B CA 1
ATOM 4066 C C . PRO B 1 117 ? 5.898 5.406 -25.438 1 91.31 117 PRO B C 1
ATOM 4068 O O . PRO B 1 117 ? 5.148 5.445 -24.453 1 91.31 117 PRO B O 1
ATOM 4071 N N . LEU B 1 118 ? 6.211 4.285 -26.078 1 93.94 118 LEU B N 1
ATOM 4072 C CA . LEU B 1 118 ? 5.406 3.104 -25.781 1 93.94 118 LEU B CA 1
ATOM 4073 C C . LEU B 1 118 ? 6.152 2.164 -24.844 1 93.94 118 LEU B C 1
ATOM 4075 O O . LEU B 1 118 ? 7.367 1.997 -24.953 1 93.94 118 LEU B O 1
ATOM 4079 N N . LEU B 1 11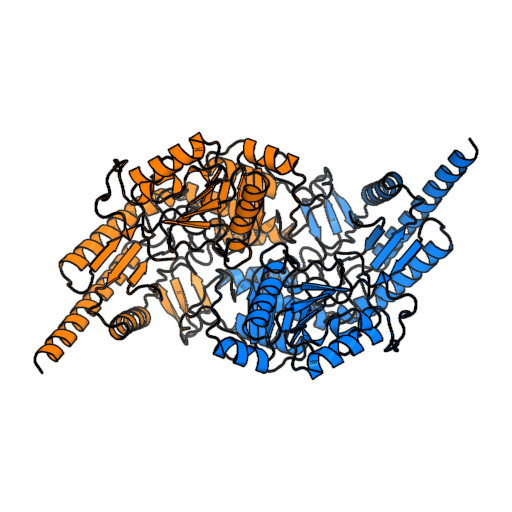9 ? 5.371 1.574 -23.938 1 94.81 119 LEU B N 1
ATOM 4080 C CA . LEU B 1 119 ? 5.84 0.45 -23.141 1 94.81 119 LEU B CA 1
ATOM 4081 C C . LEU B 1 119 ? 5.316 -0.87 -23.688 1 94.81 119 LEU B C 1
ATOM 4083 O O . LEU B 1 119 ? 4.172 -0.952 -24.141 1 94.81 119 LEU B O 1
ATOM 4087 N N . LEU B 1 120 ? 6.172 -1.834 -23.719 1 95.31 120 LEU B N 1
ATOM 4088 C CA . LEU B 1 120 ? 5.824 -3.18 -24.172 1 95.31 120 LEU B CA 1
ATOM 4089 C C . LEU B 1 120 ? 5.559 -4.094 -22.984 1 95.31 120 LEU B C 1
ATOM 4091 O O . LEU B 1 120 ? 6.258 -4.023 -21.969 1 95.31 120 LEU B O 1
ATOM 4095 N N . THR B 1 121 ? 4.52 -4.91 -23.047 1 93.69 121 THR B N 1
ATOM 4096 C CA . THR B 1 121 ? 4.262 -5.957 -22.062 1 93.69 121 THR B CA 1
ATOM 4097 C C . THR B 1 121 ? 3.611 -7.172 -22.719 1 93.69 121 THR B C 1
ATOM 4099 O O . THR B 1 121 ? 3.449 -7.207 -23.938 1 93.69 121 THR B O 1
ATOM 4102 N N . MET B 1 122 ? 3.426 -8.188 -21.938 1 90.38 122 MET B N 1
ATOM 4103 C CA . MET B 1 122 ? 2.742 -9.383 -22.422 1 90.38 122 MET B CA 1
ATOM 4104 C C . MET B 1 122 ? 1.259 -9.344 -22.062 1 90.38 122 MET B C 1
ATOM 4106 O O . MET B 1 122 ? 0.891 -8.961 -20.953 1 90.38 122 MET B O 1
ATOM 4110 N N . SER B 1 123 ? 0.489 -9.812 -23.031 1 87.88 123 SER B N 1
ATOM 4111 C CA . SER B 1 123 ? -0.943 -9.898 -22.766 1 87.88 123 SER B CA 1
ATOM 4112 C C . SER B 1 123 ? -1.229 -10.797 -21.562 1 87.88 123 SER B C 1
ATOM 4114 O O . SER B 1 123 ? -0.608 -11.852 -21.406 1 87.88 123 SER B O 1
ATOM 4116 N N . GLY B 1 124 ? -2.121 -10.367 -20.656 1 84.75 124 GLY B N 1
ATOM 4117 C CA . GLY B 1 124 ? -2.512 -11.156 -19.5 1 84.75 124 GLY B CA 1
ATOM 4118 C C . GLY B 1 124 ? -1.694 -10.844 -18.266 1 84.75 124 GLY B C 1
ATOM 4119 O O . GLY B 1 124 ? -2.039 -11.273 -17.156 1 84.75 124 GLY B O 1
ATOM 4120 N N . SER B 1 125 ? -0.675 -10.07 -18.469 1 86.12 125 SER B N 1
ATOM 4121 C CA . SER B 1 125 ? 0.145 -9.703 -17.328 1 86.12 125 SER B CA 1
ATOM 4122 C C . SER B 1 125 ? -0.605 -8.758 -16.391 1 86.12 125 SER B C 1
ATOM 4124 O O . SER B 1 125 ? -1.326 -7.867 -16.844 1 86.12 125 SER B O 1
ATOM 4126 N N . TYR B 1 126 ? -0.526 -9.102 -15.164 1 80.44 126 TYR B N 1
ATOM 4127 C CA . TYR B 1 126 ? -1.012 -8.164 -14.156 1 80.44 126 TYR B CA 1
ATOM 4128 C C . TYR B 1 126 ? 0.081 -7.184 -13.75 1 80.44 126 TYR B C 1
ATOM 4130 O O . TYR B 1 126 ? 1.125 -7.586 -13.234 1 80.44 126 TYR B O 1
ATOM 4138 N N . LEU B 1 127 ? -0.175 -5.98 -13.969 1 80.56 127 LEU B N 1
ATOM 4139 C CA . LEU B 1 127 ? 0.834 -4.98 -13.648 1 80.56 127 LEU B CA 1
ATOM 4140 C C . LEU B 1 127 ? 0.493 -4.262 -12.344 1 80.56 127 LEU B C 1
ATOM 4142 O O . LEU B 1 127 ? 1.323 -4.188 -11.438 1 80.56 127 LEU B O 1
ATOM 4146 N N . SER B 1 128 ? -0.701 -3.734 -12.289 1 75.44 128 SER B N 1
ATOM 4147 C CA . SER B 1 128 ? -1.11 -2.967 -11.117 1 75.44 128 SER B CA 1
ATOM 4148 C C . SER B 1 128 ? -2.625 -2.787 -11.078 1 75.44 128 SER B C 1
ATOM 4150 O O . SER B 1 128 ? -3.291 -2.855 -12.109 1 75.44 128 SER B O 1
ATOM 4152 N N . ALA B 1 129 ? -3.014 -2.684 -9.812 1 70 129 ALA B N 1
ATOM 4153 C CA . ALA B 1 129 ? -4.418 -2.301 -9.664 1 70 129 ALA B CA 1
ATOM 4154 C C . ALA B 1 129 ? -4.586 -0.789 -9.781 1 70 129 ALA B C 1
ATOM 4156 O O . ALA B 1 129 ? -5.711 -0.281 -9.75 1 70 129 ALA B O 1
ATOM 4157 N N . LEU B 1 130 ? -3.5 -0.144 -9.961 1 67.38 130 LEU B N 1
ATOM 4158 C CA . LEU B 1 130 ? -3.518 1.306 -9.805 1 67.38 130 LEU B CA 1
ATOM 4159 C C . LEU B 1 130 ? -2.883 1.99 -11.008 1 67.38 130 LEU B C 1
ATOM 4161 O O . LEU B 1 130 ? -2.016 1.413 -11.672 1 67.38 130 LEU B O 1
ATOM 4165 N N . GLY B 1 131 ? -3.336 3.109 -11.242 1 63.19 131 GLY B N 1
ATOM 4166 C CA . GLY B 1 131 ? -2.57 4.125 -11.945 1 63.19 131 GLY B CA 1
ATOM 4167 C C . GLY B 1 131 ? -2.34 3.797 -13.406 1 63.19 131 GLY B C 1
ATOM 4168 O O . GLY B 1 131 ? -3.215 3.229 -14.062 1 63.19 131 GLY B O 1
ATOM 4169 N N . SER B 1 132 ? -1.285 4.199 -13.836 1 56.78 132 SER B N 1
ATOM 4170 C CA . SER B 1 132 ? -0.878 4.133 -15.234 1 56.78 132 SER B CA 1
ATOM 4171 C C . SER B 1 132 ? -0.538 2.705 -15.648 1 56.78 132 SER B C 1
ATOM 4173 O O . SER B 1 132 ? -0.621 2.355 -16.828 1 56.78 132 SER B O 1
ATOM 4175 N N . ALA B 1 133 ? -0.256 1.987 -14.648 1 55.66 133 ALA B N 1
ATOM 4176 C CA . ALA B 1 133 ? 0.099 0.61 -14.977 1 55.66 133 ALA B CA 1
ATOM 4177 C C . ALA B 1 133 ? -1.148 -0.232 -15.234 1 55.66 133 ALA B C 1
ATOM 4179 O O . ALA B 1 133 ? -1.104 -1.207 -15.984 1 55.66 133 ALA B O 1
ATOM 4180 N N . SER B 1 134 ? -2.104 0.263 -14.578 1 55.34 134 SER B N 1
ATOM 4181 C CA . SER B 1 134 ? -3.322 -0.527 -14.703 1 55.34 134 SER B CA 1
ATOM 4182 C C . SER B 1 134 ? -4.031 -0.241 -16.016 1 55.34 134 SER B C 1
ATOM 4184 O O . SER B 1 134 ? -4.68 -1.124 -16.594 1 55.34 134 SER B O 1
ATOM 4186 N N . LYS B 1 135 ? -3.9 1.021 -16.344 1 59 135 LYS B N 1
ATOM 4187 C CA . LYS B 1 135 ? -4.633 1.419 -17.531 1 59 135 LYS B CA 1
ATOM 4188 C C . LYS B 1 135 ? -3.768 1.28 -18.781 1 59 135 LYS B C 1
ATOM 4190 O O . LYS B 1 135 ? -2.982 2.176 -19.094 1 59 135 LYS B O 1
ATOM 4195 N N . LYS B 1 136 ? -3.738 0.127 -19.203 1 58.03 136 LYS B N 1
ATOM 4196 C CA . LYS B 1 136 ? -3.033 -0.082 -20.469 1 58.03 136 LYS B CA 1
ATOM 4197 C C . LYS B 1 136 ? -3.701 0.686 -21.594 1 58.03 136 LYS B C 1
ATOM 4199 O O . LYS B 1 136 ? -4.387 0.095 -22.438 1 58.03 136 LYS B O 1
ATOM 4204 N N . ALA B 1 137 ? -3.699 2.021 -21.219 1 56.06 137 ALA B N 1
ATOM 4205 C CA . ALA B 1 137 ? -4.309 2.854 -22.266 1 56.06 137 ALA B CA 1
ATOM 4206 C C . ALA B 1 137 ? -3.617 2.654 -23.609 1 56.06 137 ALA B C 1
ATOM 4208 O O . ALA B 1 137 ? -2.393 2.512 -23.672 1 56.06 137 ALA B O 1
ATOM 4209 N N . ASP B 1 138 ? -4.324 2.564 -24.5 1 60.03 138 ASP B N 1
ATOM 4210 C CA . ASP B 1 138 ? -3.965 2.178 -25.859 1 60.03 138 ASP B CA 1
ATOM 4211 C C . ASP B 1 138 ? -2.826 3.045 -26.391 1 60.03 138 ASP B C 1
ATOM 4213 O O . ASP B 1 138 ? -1.955 2.559 -27.125 1 60.03 138 ASP B O 1
ATOM 4217 N N . ASN B 1 139 ? -2.639 4.141 -25.719 1 75.88 139 ASN B N 1
ATOM 4218 C CA . ASN B 1 139 ? -1.626 4.984 -26.344 1 75.88 139 ASN B CA 1
ATOM 4219 C C . ASN B 1 139 ? -0.312 4.949 -25.578 1 75.88 139 ASN B C 1
ATOM 4221 O O . ASN B 1 139 ? 0.668 5.574 -25.984 1 75.88 139 ASN B O 1
ATOM 4225 N N . GLU B 1 140 ? -0.3 4.066 -24.656 1 86.19 140 GLU B N 1
ATOM 4226 C CA . GLU B 1 140 ? 0.941 4.07 -23.891 1 86.19 140 GLU B CA 1
ATOM 4227 C C . GLU B 1 140 ? 1.544 2.672 -23.812 1 86.19 140 GLU B C 1
ATOM 4229 O O . GLU B 1 140 ? 2.705 2.514 -23.422 1 86.19 140 GLU B O 1
ATOM 4234 N N . TRP B 1 141 ? 0.705 1.706 -24.328 1 90.88 141 TRP B N 1
ATOM 4235 C CA . TRP B 1 141 ? 1.152 0.328 -24.156 1 90.88 141 TRP B CA 1
ATOM 4236 C C . TRP B 1 141 ? 0.988 -0.46 -25.453 1 90.88 141 TRP B C 1
ATOM 4238 O O . TRP B 1 141 ? 0.093 -0.173 -26.25 1 90.88 141 TRP B O 1
ATOM 4248 N N . PHE B 1 142 ? 1.869 -1.354 -25.75 1 92.5 142 PHE B N 1
ATOM 4249 C CA . PHE B 1 142 ? 1.708 -2.439 -26.719 1 92.5 142 PHE B CA 1
ATOM 4250 C C . PHE B 1 142 ? 1.832 -3.793 -26.031 1 92.5 142 PHE B C 1
ATOM 4252 O O . PHE B 1 142 ? 2.752 -4.012 -25.234 1 92.5 142 PHE B O 1
ATOM 4259 N N . SER B 1 143 ? 0.875 -4.637 -26.25 1 91.19 143 SER B N 1
ATOM 4260 C CA . SER B 1 143 ? 0.896 -5.969 -25.656 1 91.19 143 SER B CA 1
ATOM 4261 C C . SER B 1 143 ? 0.981 -7.051 -26.734 1 91.19 143 SER B C 1
ATOM 4263 O O . SER B 1 143 ? 0.211 -7.039 -27.703 1 91.19 143 SER B O 1
ATOM 4265 N N . PHE B 1 144 ? 1.938 -7.91 -26.562 1 89.06 144 PHE B N 1
ATOM 4266 C CA . PHE B 1 144 ? 1.99 -9.047 -27.469 1 89.06 144 PHE B CA 1
ATOM 4267 C C . PHE B 1 144 ? 1.359 -10.281 -26.844 1 89.06 144 PHE B C 1
ATOM 4269 O O . PHE B 1 144 ? 1.341 -10.414 -25.609 1 89.06 144 PHE B O 1
ATOM 4276 N N . ASP B 1 145 ? 0.848 -11.172 -27.672 1 87.94 145 ASP B N 1
ATOM 4277 C CA . ASP B 1 145 ? 0.152 -12.383 -27.25 1 87.94 145 ASP B CA 1
ATOM 4278 C C . ASP B 1 145 ? 0.974 -13.633 -27.562 1 87.94 145 ASP B C 1
ATOM 4280 O O . ASP B 1 145 ? 1.351 -13.859 -28.703 1 87.94 145 ASP B O 1
ATOM 4284 N N . LEU B 1 146 ? 1.138 -14.367 -26.547 1 84.69 146 LEU B N 1
ATOM 4285 C CA . LEU B 1 146 ? 1.971 -15.555 -26.672 1 84.69 146 LEU B CA 1
ATOM 4286 C C . LEU B 1 146 ? 1.31 -16.578 -27.594 1 84.69 146 LEU B C 1
ATOM 4288 O O . LEU B 1 146 ? 1.977 -17.484 -28.109 1 84.69 146 LEU B O 1
ATOM 4292 N N . SER B 1 147 ? 0.017 -16.547 -27.719 1 77.69 147 SER B N 1
ATOM 4293 C CA . SER B 1 147 ? -0.702 -17.5 -28.578 1 77.69 147 SER B CA 1
ATOM 4294 C C . SER B 1 147 ? -0.25 -17.391 -30.031 1 77.69 147 SER B C 1
ATOM 4296 O O . SER B 1 147 ? -0.462 -18.297 -30.828 1 77.69 147 SER B O 1
ATOM 4298 N N . LEU B 1 148 ? 0.249 -16.297 -30.328 1 70 148 LEU B N 1
ATOM 4299 C CA . LEU B 1 148 ? 0.713 -16.078 -31.703 1 70 148 LEU B CA 1
ATOM 4300 C C . LEU B 1 148 ? 2.016 -16.828 -31.953 1 70 148 LEU B C 1
ATOM 4302 O O . LEU B 1 148 ? 2.465 -16.922 -33.094 1 70 148 LEU B O 1
ATOM 4306 N N . CYS B 1 149 ? 2.545 -17.328 -30.781 1 66.06 149 CYS B N 1
ATOM 4307 C CA . CYS B 1 149 ? 3.82 -18.016 -30.906 1 66.06 149 CYS B CA 1
ATOM 4308 C C . CYS B 1 149 ? 3.611 -19.453 -31.375 1 66.06 149 CYS B C 1
ATOM 4310 O O . CYS B 1 149 ? 3.307 -20.328 -30.578 1 66.06 149 CYS B O 1
ATOM 4312 N N . LYS B 1 150 ? 3.035 -19.812 -32.656 1 54.88 150 LYS B N 1
ATOM 4313 C CA . LYS B 1 150 ? 2.746 -21.141 -33.156 1 54.88 150 LYS B CA 1
ATOM 4314 C C . LYS B 1 150 ? 4 -22.016 -33.156 1 54.88 150 LYS B C 1
ATOM 4316 O O . LYS B 1 150 ? 3.916 -23.234 -33 1 54.88 150 LYS B O 1
ATOM 4321 N N . GLY B 1 151 ? 5.086 -21.438 -33.312 1 50.12 151 GLY B N 1
ATOM 4322 C CA . GLY B 1 151 ? 6.289 -22.203 -33.594 1 50.12 151 GLY B CA 1
ATOM 4323 C C . GLY B 1 151 ? 7.402 -21.953 -32.594 1 50.12 151 GLY B C 1
ATOM 4324 O O . GLY B 1 151 ? 8.508 -22.469 -32.75 1 50.12 151 GLY B O 1
ATOM 4325 N N . CYS B 1 152 ? 7.156 -21.078 -31.766 1 51.56 152 CYS B N 1
ATOM 4326 C CA . CYS B 1 152 ? 8.258 -20.797 -30.859 1 51.56 152 CYS B CA 1
ATOM 4327 C C . CYS B 1 152 ? 8.219 -21.734 -29.656 1 51.56 152 CYS B C 1
ATOM 4329 O O . CYS B 1 152 ? 7.449 -21.516 -28.719 1 51.56 152 CYS B O 1
ATOM 4331 N N . THR B 1 153 ? 7.969 -22.906 -29.906 1 48.38 153 THR B N 1
ATOM 4332 C CA . THR B 1 153 ? 7.984 -23.797 -28.75 1 48.38 153 THR B CA 1
ATOM 4333 C C . THR B 1 153 ? 8.977 -23.297 -27.703 1 48.38 153 THR B C 1
ATOM 4335 O O . THR B 1 153 ? 9.797 -22.422 -27.984 1 48.38 153 THR B O 1
ATOM 4338 N N . PHE B 1 154 ? 9.25 -24.234 -26.672 1 46.12 154 PHE B N 1
ATOM 4339 C CA . PHE B 1 154 ? 10.094 -24.109 -25.5 1 46.12 154 PHE B CA 1
ATOM 4340 C C . PHE B 1 154 ? 11.406 -23.406 -25.828 1 46.12 154 PHE B C 1
ATOM 4342 O O . PHE B 1 154 ? 12.312 -23.359 -25 1 46.12 154 PHE B O 1
ATOM 4349 N N . VAL B 1 155 ? 11.961 -23.531 -27.016 1 47.91 155 VAL B N 1
ATOM 4350 C CA . VAL B 1 155 ? 13.375 -23.75 -27.266 1 47.91 155 VAL B CA 1
ATOM 4351 C C . VAL B 1 155 ? 14.133 -22.438 -27.141 1 47.91 155 VAL B C 1
ATOM 4353 O O . VAL B 1 155 ? 13.547 -21.359 -27.25 1 47.91 155 VAL B O 1
ATOM 4356 N N . GLU B 1 156 ? 15.289 -22.562 -26.719 1 55.12 156 GLU B N 1
ATOM 4357 C CA . GLU B 1 156 ? 16.453 -21.703 -26.641 1 55.12 156 GLU B CA 1
ATOM 4358 C C . GLU B 1 156 ? 16.531 -20.75 -27.828 1 55.12 156 GLU B C 1
ATOM 4360 O O . GLU B 1 156 ? 17 -19.625 -27.719 1 55.12 156 GLU B O 1
ATOM 4365 N N . THR B 1 157 ? 15.773 -21.219 -28.984 1 62.25 157 THR B N 1
ATOM 4366 C CA . THR B 1 157 ? 15.992 -20.422 -30.172 1 62.25 157 THR B CA 1
ATOM 4367 C C . THR B 1 157 ? 14.672 -19.859 -30.703 1 62.25 157 THR B C 1
ATOM 4369 O O . THR B 1 157 ? 13.641 -20.531 -30.625 1 62.25 157 THR B O 1
ATOM 4372 N N . CYS B 1 158 ? 14.414 -18.641 -30.688 1 65.69 158 CYS B N 1
ATOM 4373 C CA . CYS B 1 158 ? 13.266 -17.969 -31.297 1 65.69 158 CYS B CA 1
ATOM 4374 C C . CYS B 1 158 ? 13.555 -17.609 -32.75 1 65.69 158 CYS B C 1
ATOM 4376 O O . CYS B 1 158 ? 14.648 -17.125 -33.062 1 65.69 158 CYS B O 1
ATOM 4378 N N . ASN B 1 159 ? 12.609 -18.062 -33.562 1 68.5 159 ASN B N 1
ATOM 4379 C CA . ASN B 1 159 ? 12.695 -17.594 -34.938 1 68.5 159 ASN B CA 1
ATOM 4380 C C . ASN B 1 159 ? 12.602 -16.078 -35.031 1 68.5 159 ASN B C 1
ATOM 4382 O O . ASN B 1 159 ? 11.617 -15.484 -34.562 1 68.5 159 ASN B O 1
ATOM 4386 N N . PRO B 1 160 ? 13.688 -15.578 -35.469 1 68.25 160 PRO B N 1
ATOM 4387 C CA . PRO B 1 160 ? 13.648 -14.117 -35.594 1 68.25 160 PRO B CA 1
ATOM 4388 C C . PRO B 1 160 ? 12.453 -13.625 -36.406 1 68.25 160 PRO B C 1
ATOM 4390 O O . PRO B 1 160 ? 12.062 -12.461 -36.312 1 68.25 160 PRO B O 1
ATOM 4393 N N . ASP B 1 161 ? 11.945 -14.633 -37.125 1 67.75 161 ASP B N 1
ATOM 4394 C CA . ASP B 1 161 ? 10.82 -14.266 -38 1 67.75 161 ASP B CA 1
ATOM 4395 C C . ASP B 1 161 ? 9.492 -14.625 -37.344 1 67.75 161 ASP B C 1
ATOM 4397 O O . ASP B 1 161 ? 8.461 -14.703 -38.031 1 67.75 161 ASP B O 1
ATOM 4401 N N . CYS B 1 162 ? 9.648 -14.711 -36.094 1 79.06 162 CYS B N 1
ATOM 4402 C CA . CYS B 1 162 ? 8.414 -15.062 -35.406 1 79.06 162 CYS B CA 1
ATOM 4403 C C . CYS B 1 162 ? 7.391 -13.938 -35.5 1 79.06 162 CYS B C 1
ATOM 4405 O O . CYS B 1 162 ? 7.758 -12.766 -35.531 1 79.06 162 CYS B O 1
ATOM 4407 N N . GLU B 1 163 ? 6.125 -14.25 -35.625 1 82.38 163 GLU B N 1
ATOM 4408 C CA . GLU B 1 163 ? 5.023 -13.32 -35.844 1 82.38 163 GLU B CA 1
ATOM 4409 C C . GLU B 1 163 ? 4.949 -12.281 -34.719 1 82.38 163 GLU B C 1
ATOM 4411 O O . GLU B 1 163 ? 4.609 -11.125 -34.969 1 82.38 163 GLU B O 1
ATOM 4416 N N . ILE B 1 164 ? 5.297 -12.688 -33.594 1 87.75 164 ILE B N 1
ATOM 4417 C CA . ILE B 1 164 ? 5.254 -11.781 -32.469 1 87.75 164 ILE B CA 1
ATOM 4418 C C . ILE B 1 164 ? 6.262 -10.656 -32.656 1 87.75 164 ILE B C 1
ATOM 4420 O O . ILE B 1 164 ? 5.922 -9.477 -32.531 1 87.75 164 ILE B O 1
ATOM 4424 N N . LEU B 1 165 ? 7.391 -10.992 -33.094 1 88.88 165 LEU B N 1
ATOM 4425 C CA . LEU B 1 165 ? 8.453 -10 -33.281 1 88.88 165 LEU B CA 1
ATOM 4426 C C . LEU B 1 165 ? 8.125 -9.047 -34.438 1 88.88 165 LEU B C 1
ATOM 4428 O O . LEU B 1 165 ? 8.438 -7.859 -34.344 1 88.88 165 LEU B O 1
ATOM 4432 N N . LYS B 1 166 ? 7.484 -9.562 -35.375 1 88.81 166 LYS B N 1
ATOM 4433 C CA . LYS B 1 166 ? 7.137 -8.75 -36.531 1 88.81 166 LYS B CA 1
ATOM 4434 C C . LYS B 1 166 ? 6.078 -7.707 -36.188 1 88.81 166 LYS B C 1
ATOM 4436 O O . LYS B 1 166 ? 6.059 -6.617 -36.75 1 88.81 166 LYS B O 1
ATOM 4441 N N . LYS B 1 167 ? 5.324 -8.047 -35.281 1 91.12 167 LYS B N 1
ATOM 4442 C CA . LYS B 1 167 ? 4.176 -7.195 -34.969 1 91.12 167 LYS B CA 1
ATOM 4443 C C . LYS B 1 167 ? 4.551 -6.109 -33.969 1 91.12 167 LYS B C 1
ATOM 4445 O O . LYS B 1 167 ? 3.879 -5.082 -33.875 1 91.12 167 LYS B O 1
ATOM 4450 N N . ILE B 1 168 ? 5.531 -6.309 -33.219 1 93.75 168 ILE B N 1
ATOM 4451 C CA . ILE B 1 168 ? 5.934 -5.336 -32.219 1 93.75 168 ILE B CA 1
ATOM 4452 C C . ILE B 1 168 ? 6.531 -4.105 -32.875 1 93.75 168 ILE B C 1
ATOM 4454 O O . ILE B 1 168 ? 7.465 -4.219 -33.688 1 93.75 168 ILE B O 1
ATOM 4458 N N . PRO B 1 169 ? 6.031 -2.941 -32.594 1 95.5 169 PRO B N 1
ATOM 4459 C CA . PRO B 1 169 ? 6.617 -1.712 -33.156 1 95.5 169 PRO B CA 1
ATOM 4460 C C . PRO B 1 169 ? 7.855 -1.262 -32.375 1 95.5 169 PRO B C 1
ATOM 4462 O O . PRO B 1 169 ? 7.832 -0.219 -31.719 1 95.5 169 PRO B O 1
ATOM 4465 N N . PHE B 1 170 ? 8.938 -1.869 -32.625 1 96 170 PHE B N 1
ATOM 4466 C CA . PHE B 1 170 ? 10.156 -1.666 -31.859 1 96 170 PHE B CA 1
ATOM 4467 C C . PHE B 1 170 ? 10.617 -0.215 -31.938 1 96 170 PHE B C 1
ATOM 4469 O O . PHE B 1 170 ? 11.18 0.318 -30.984 1 96 170 PHE B O 1
ATOM 4476 N N . ASP B 1 171 ? 10.352 0.476 -32.938 1 96.5 171 ASP B N 1
ATOM 4477 C CA . ASP B 1 171 ? 10.805 1.851 -33.156 1 96.5 171 ASP B CA 1
ATOM 4478 C C . ASP B 1 171 ? 10.078 2.805 -32.188 1 96.5 171 ASP B C 1
ATOM 4480 O O . ASP B 1 171 ? 10.531 3.926 -31.969 1 96.5 171 ASP B O 1
ATOM 4484 N N . ASP B 1 172 ? 9.023 2.311 -31.656 1 96.56 172 ASP B N 1
ATOM 4485 C CA . ASP B 1 172 ? 8.227 3.166 -30.797 1 96.56 172 ASP B CA 1
ATOM 4486 C C . ASP B 1 172 ? 8.297 2.699 -29.344 1 96.56 172 ASP B C 1
ATOM 4488 O O . ASP B 1 172 ? 7.699 3.311 -28.453 1 96.56 172 ASP B O 1
ATOM 4492 N N . ILE B 1 173 ? 9.047 1.621 -29.062 1 96.81 173 ILE B N 1
ATOM 4493 C CA . ILE B 1 173 ? 9.078 1.025 -27.734 1 96.81 173 ILE B CA 1
ATOM 4494 C C . ILE B 1 173 ? 10.227 1.631 -26.922 1 96.81 173 ILE B C 1
ATOM 4496 O O . ILE B 1 173 ? 11.391 1.531 -27.328 1 96.81 173 ILE B O 1
ATOM 4500 N N . GLY B 1 174 ? 9.859 2.26 -25.797 1 96.88 174 GLY B N 1
ATOM 4501 C CA . GLY B 1 174 ? 10.859 2.859 -24.938 1 96.88 174 GLY B CA 1
ATOM 4502 C C . GLY B 1 174 ? 11.25 1.968 -23.766 1 96.88 174 GLY B C 1
ATOM 4503 O O . GLY B 1 174 ? 12.273 2.197 -23.125 1 96.88 174 GLY B O 1
ATOM 4504 N N . GLY B 1 175 ? 10.422 0.968 -23.547 1 96.69 175 GLY B N 1
ATOM 4505 C CA . GLY B 1 175 ? 10.695 0.063 -22.438 1 96.69 175 GLY B CA 1
ATOM 4506 C C . GLY B 1 175 ? 9.883 -1.216 -22.5 1 96.69 175 GLY B C 1
ATOM 4507 O O . GLY B 1 175 ? 8.867 -1.281 -23.203 1 96.69 175 GLY B O 1
ATOM 4508 N N . PHE B 1 176 ? 10.344 -2.209 -21.844 1 96.69 176 PHE B N 1
ATOM 4509 C CA . PHE B 1 176 ? 9.688 -3.51 -21.75 1 96.69 176 PHE B CA 1
ATOM 4510 C C . PHE B 1 176 ? 9.445 -3.887 -20.297 1 96.69 176 PHE B C 1
ATOM 4512 O O . PHE B 1 176 ? 10.383 -4.062 -19.531 1 96.69 176 PHE B O 1
ATOM 4519 N N . VAL B 1 177 ? 8.172 -3.906 -19.859 1 96.12 177 VAL B N 1
ATOM 4520 C CA . VAL B 1 177 ? 7.77 -4.387 -18.547 1 96.12 177 VAL B CA 1
ATOM 4521 C C . VAL B 1 177 ? 7.434 -5.875 -18.625 1 96.12 177 VAL B C 1
ATOM 4523 O O . VAL B 1 177 ? 6.328 -6.25 -19.016 1 96.12 177 VAL B O 1
ATOM 4526 N N . PHE B 1 178 ? 8.32 -6.676 -18.094 1 94.81 178 PHE B N 1
ATOM 4527 C CA . PHE B 1 178 ? 8.258 -8.117 -18.266 1 94.81 178 PHE B CA 1
ATOM 4528 C C . PHE B 1 178 ? 7.855 -8.812 -16.969 1 94.81 178 PHE B C 1
ATOM 4530 O O . PHE B 1 178 ? 8.523 -8.664 -15.945 1 94.81 178 PHE B O 1
ATOM 4537 N N . GLU B 1 179 ? 6.793 -9.484 -16.984 1 93.75 179 GLU B N 1
ATOM 4538 C CA . GLU B 1 179 ? 6.43 -10.445 -15.938 1 93.75 179 GLU B CA 1
ATOM 4539 C C . GLU B 1 179 ? 6.863 -11.859 -16.312 1 93.75 179 GLU B C 1
ATOM 4541 O O . GLU B 1 179 ? 6.332 -12.445 -17.25 1 93.75 179 GLU B O 1
ATOM 4546 N N . PRO B 1 180 ? 7.758 -12.477 -15.625 1 92.19 180 PRO B N 1
ATOM 4547 C CA . PRO B 1 180 ? 8.328 -13.766 -16.031 1 92.19 180 PRO B CA 1
ATOM 4548 C C . PRO B 1 180 ? 7.371 -14.93 -15.805 1 92.19 180 PRO B C 1
ATOM 4550 O O . PRO B 1 180 ? 7.719 -15.906 -15.133 1 92.19 180 PRO B O 1
ATOM 4553 N N . GLY B 1 181 ? 6.109 -14.867 -16.422 1 85.81 181 GLY B N 1
ATOM 4554 C CA . GLY B 1 181 ? 5.332 -16.094 -16.578 1 85.81 181 GLY B CA 1
ATOM 4555 C C . GLY B 1 181 ? 4.156 -16.172 -15.625 1 85.81 181 GLY B C 1
ATOM 4556 O O . GLY B 1 181 ? 3.297 -17.047 -15.758 1 85.81 181 GLY B O 1
ATOM 4557 N N . ASN B 1 182 ? 3.982 -15.398 -14.602 1 83.06 182 ASN B N 1
ATOM 4558 C CA . ASN B 1 182 ? 2.822 -15.477 -13.719 1 83.06 182 ASN B CA 1
ATOM 4559 C C . ASN B 1 182 ? 1.519 -15.289 -14.484 1 83.06 182 ASN B C 1
ATOM 4561 O O . ASN B 1 182 ? 0.637 -16.141 -14.445 1 83.06 182 ASN B O 1
ATOM 4565 N N . THR B 1 183 ? 1.571 -14.227 -15.344 1 77.75 183 THR B N 1
ATOM 4566 C CA . THR B 1 183 ? 0.444 -13.898 -16.203 1 77.75 183 THR B CA 1
ATOM 4567 C C . THR B 1 183 ? -0.875 -14.039 -15.453 1 77.75 183 THR B C 1
ATOM 4569 O O . THR B 1 183 ? -1.736 -14.836 -15.844 1 77.75 183 THR B O 1
ATOM 4572 N N . SER B 1 184 ? -0.842 -13.516 -14.273 1 63.94 184 SER B N 1
ATOM 4573 C CA . SER B 1 184 ? -1.779 -13.25 -13.188 1 63.94 184 SER B CA 1
ATOM 4574 C C . SER B 1 184 ? -2.455 -14.531 -12.719 1 63.94 184 SER B C 1
ATOM 4576 O O . SER B 1 184 ? -3.436 -14.484 -11.969 1 63.94 184 SER B O 1
ATOM 4578 N N . GLY B 1 185 ? -1.787 -15.508 -12.609 1 87.19 185 GLY B N 1
ATOM 4579 C CA . GLY B 1 185 ? -1.92 -16.781 -11.906 1 87.19 185 GLY B CA 1
ATOM 4580 C C . GLY B 1 185 ? -2.07 -17.969 -12.844 1 87.19 185 GLY B C 1
ATOM 4581 O O . GLY B 1 185 ? -2.441 -19.062 -12.406 1 87.19 185 GLY B O 1
ATOM 4582 N N . MET B 1 186 ? -1.597 -17.859 -14.148 1 91.5 186 MET B N 1
ATOM 4583 C CA . MET B 1 186 ? -1.802 -18.922 -15.133 1 91.5 186 MET B CA 1
ATOM 4584 C C . MET B 1 186 ? -0.489 -19.625 -15.445 1 91.5 186 MET B C 1
ATOM 4586 O O . MET B 1 186 ? -0.477 -20.625 -16.156 1 91.5 186 MET B O 1
ATOM 4590 N N . ALA B 1 187 ? 0.577 -19.109 -14.945 1 93.88 187 ALA B N 1
ATOM 4591 C CA . ALA B 1 187 ? 1.903 -19.703 -15.094 1 93.88 187 ALA B CA 1
ATOM 4592 C C . ALA B 1 187 ? 2.234 -19.922 -16.562 1 93.88 187 ALA B C 1
ATOM 4594 O O . ALA B 1 187 ? 2.637 -21.031 -16.953 1 93.88 187 ALA B O 1
ATOM 4595 N N . LYS B 1 188 ? 2.031 -18.922 -17.359 1 90.31 188 LYS B N 1
ATOM 4596 C CA . LYS B 1 188 ? 2.375 -18.984 -18.781 1 90.31 188 LYS B CA 1
ATOM 4597 C C . LYS B 1 188 ? 3.768 -18.422 -19.031 1 90.31 188 LYS B C 1
ATOM 4599 O O . LYS B 1 188 ? 3.926 -17.203 -19.219 1 90.31 188 LYS B O 1
ATOM 4604 N N . LEU B 1 189 ? 4.734 -19.281 -19.188 1 90.12 189 LEU B N 1
ATOM 4605 C CA . LEU B 1 189 ? 6.125 -18.859 -19.359 1 90.12 189 LEU B CA 1
ATOM 4606 C C . LEU B 1 189 ? 6.453 -18.672 -20.844 1 90.12 189 LEU B C 1
ATOM 4608 O O . LEU B 1 189 ? 6.309 -19.594 -21.641 1 90.12 189 LEU B O 1
ATOM 4612 N N . PRO B 1 190 ? 6.895 -17.5 -21.172 1 90.19 190 PRO B N 1
ATOM 4613 C CA . PRO B 1 190 ? 7.289 -17.312 -22.578 1 90.19 190 PRO B CA 1
ATOM 4614 C C . PRO B 1 190 ? 8.602 -18.016 -22.922 1 90.19 190 PRO B C 1
ATOM 4616 O O . PRO B 1 190 ? 9.445 -18.203 -22.047 1 90.19 190 PRO B O 1
ATOM 4619 N N . PRO B 1 191 ? 8.766 -18.344 -24.219 1 89.31 191 PRO B N 1
ATOM 4620 C CA . PRO B 1 191 ? 10.031 -18.969 -24.625 1 89.31 191 PRO B CA 1
ATOM 4621 C C . PRO B 1 191 ? 11.234 -18.062 -24.375 1 89.31 191 PRO B C 1
ATOM 4623 O O . PRO B 1 191 ? 11.172 -16.859 -24.625 1 89.31 191 PRO B O 1
ATOM 4626 N N . LYS B 1 192 ? 12.273 -18.703 -23.906 1 90.62 192 LYS B N 1
ATOM 4627 C CA . LYS B 1 192 ? 13.484 -17.969 -23.562 1 90.62 192 LYS B CA 1
ATOM 4628 C C . LYS B 1 192 ? 14.008 -17.188 -24.781 1 90.62 192 LYS B C 1
ATOM 4630 O O . LYS B 1 192 ? 14.367 -16.016 -24.656 1 90.62 192 LYS B O 1
ATOM 4635 N N . GLY B 1 193 ? 14.023 -17.812 -25.922 1 88.56 193 GLY B N 1
ATOM 4636 C CA . GLY B 1 193 ? 14.531 -17.172 -27.125 1 88.56 193 GLY B CA 1
ATOM 4637 C C . GLY B 1 193 ? 13.742 -15.945 -27.531 1 88.56 193 GLY B C 1
ATOM 4638 O O . GLY B 1 193 ? 14.32 -14.969 -28.016 1 88.56 193 GLY B O 1
ATOM 4639 N N . LEU B 1 194 ? 12.445 -15.938 -27.328 1 90.5 194 LEU B N 1
ATOM 4640 C CA . LEU B 1 194 ? 11.594 -14.797 -27.656 1 90.5 194 LEU B CA 1
ATOM 4641 C C . LEU B 1 194 ? 11.945 -13.594 -26.781 1 90.5 194 LEU B C 1
ATOM 4643 O O . LEU B 1 194 ? 12.125 -12.484 -27.297 1 90.5 194 LEU B O 1
ATOM 4647 N N . ILE B 1 195 ? 12.094 -13.836 -25.5 1 93.56 195 ILE B N 1
ATOM 4648 C CA . ILE B 1 195 ? 12.359 -12.758 -24.547 1 93.56 195 ILE B CA 1
ATOM 4649 C C . ILE B 1 195 ? 13.758 -12.195 -24.797 1 93.56 195 ILE B C 1
ATOM 4651 O O . ILE B 1 195 ? 13.961 -10.977 -24.75 1 93.56 195 ILE B O 1
ATOM 4655 N N . LYS B 1 196 ? 14.664 -13.062 -25.078 1 91.88 196 LYS B N 1
ATOM 4656 C CA . LYS B 1 196 ? 16.016 -12.609 -25.375 1 91.88 196 LYS B CA 1
ATOM 4657 C C . LYS B 1 196 ? 16.047 -11.695 -26.594 1 91.88 196 LYS B C 1
ATOM 4659 O O . LYS B 1 196 ? 16.734 -10.68 -26.609 1 91.88 196 LYS B O 1
ATOM 4664 N N . ASN B 1 197 ? 15.312 -12.102 -27.609 1 91.5 197 ASN B N 1
ATOM 4665 C CA . ASN B 1 197 ? 15.258 -11.289 -28.828 1 91.5 197 ASN B CA 1
ATOM 4666 C C . ASN B 1 197 ? 14.602 -9.938 -28.562 1 91.5 197 ASN B C 1
ATOM 4668 O O . ASN B 1 197 ? 15.062 -8.906 -29.062 1 91.5 197 ASN B O 1
ATOM 4672 N N . ILE B 1 198 ? 13.555 -9.914 -27.812 1 94.19 198 ILE B N 1
ATOM 4673 C CA . ILE B 1 198 ? 12.859 -8.68 -27.469 1 94.19 198 ILE B CA 1
ATOM 4674 C C . ILE B 1 198 ? 13.789 -7.758 -26.688 1 94.19 198 ILE B C 1
ATOM 4676 O O . ILE B 1 198 ? 13.945 -6.582 -27.031 1 94.19 198 ILE B O 1
ATOM 4680 N N . VAL B 1 199 ? 14.445 -8.297 -25.703 1 95.88 199 VAL B N 1
ATOM 4681 C CA . VAL B 1 199 ? 15.328 -7.52 -24.828 1 95.88 199 VAL B CA 1
ATOM 4682 C C . VAL B 1 199 ? 16.5 -6.969 -25.641 1 95.88 199 VAL B C 1
ATOM 4684 O O . VAL B 1 199 ? 16.859 -5.801 -25.5 1 95.88 199 VAL B O 1
ATOM 4687 N N . LYS B 1 200 ? 17.047 -7.785 -26.469 1 93.81 200 LYS B N 1
ATOM 4688 C CA . LYS B 1 200 ? 18.172 -7.363 -27.312 1 93.81 200 LYS B CA 1
ATOM 4689 C C . LYS B 1 200 ? 17.781 -6.176 -28.188 1 93.81 200 LYS B C 1
ATOM 4691 O O . LYS B 1 200 ? 18.516 -5.199 -28.297 1 93.81 200 LYS B O 1
ATOM 4696 N N . ARG B 1 201 ? 16.656 -6.23 -28.797 1 94.19 201 ARG B N 1
ATOM 4697 C CA . ARG B 1 201 ? 16.203 -5.176 -29.703 1 94.19 201 ARG B CA 1
ATOM 4698 C C . ARG B 1 201 ? 15.914 -3.889 -28.938 1 94.19 201 ARG B C 1
ATOM 4700 O O . ARG B 1 201 ? 16.25 -2.797 -29.391 1 94.19 201 ARG B O 1
ATOM 4707 N N . ILE B 1 202 ? 15.328 -4.012 -27.797 1 96.69 202 ILE B N 1
ATOM 4708 C CA . ILE B 1 202 ? 14.961 -2.842 -27.016 1 96.69 202 ILE B CA 1
ATOM 4709 C C . ILE B 1 202 ? 16.219 -2.197 -26.438 1 96.69 202 ILE B C 1
ATOM 4711 O O . ILE B 1 202 ? 16.375 -0.974 -26.484 1 96.69 202 ILE B O 1
ATOM 4715 N N . LYS B 1 203 ? 17.109 -3.01 -25.969 1 95.62 203 LYS B N 1
ATOM 4716 C CA . LYS B 1 203 ? 18.359 -2.494 -25.422 1 95.62 203 LYS B CA 1
ATOM 4717 C C . LYS B 1 203 ? 19.203 -1.85 -26.516 1 95.62 203 LYS B C 1
ATOM 4719 O O . LYS B 1 203 ? 19.906 -0.873 -26.266 1 95.62 203 LYS B O 1
ATOM 4724 N N . GLY B 1 204 ? 19.109 -2.41 -27.641 1 95.06 204 GLY B N 1
ATOM 4725 C CA . GLY B 1 204 ? 19.828 -1.86 -28.766 1 95.06 204 GLY B CA 1
ATOM 4726 C C . GLY B 1 204 ? 19.438 -0.434 -29.094 1 95.06 204 GLY B C 1
ATOM 4727 O O . GLY B 1 204 ? 20.219 0.311 -29.703 1 95.06 204 GLY B O 1
ATOM 4728 N N . GLN B 1 205 ? 18.297 -0.047 -28.688 1 95.62 205 GLN B N 1
ATOM 4729 C CA . GLN B 1 205 ? 17.797 1.308 -28.906 1 95.62 205 GLN B CA 1
ATOM 4730 C C . GLN B 1 205 ? 17.781 2.105 -27.594 1 95.62 205 GLN B C 1
ATOM 4732 O O . GLN B 1 205 ? 17 3.043 -27.438 1 95.62 205 GLN B O 1
ATOM 4737 N N . GLU B 1 206 ? 18.469 1.568 -26.609 1 95.31 206 GLU B N 1
ATOM 4738 C CA . GLU B 1 206 ? 18.656 2.211 -25.312 1 95.31 206 GLU B CA 1
ATOM 4739 C C . GLU B 1 206 ? 17.359 2.209 -24.516 1 95.31 206 GLU B C 1
ATOM 4741 O O . GLU B 1 206 ? 17.109 3.127 -23.734 1 95.31 206 GLU B O 1
ATOM 4746 N N . GLY B 1 207 ? 16.5 1.274 -24.891 1 97.75 207 GLY B N 1
ATOM 4747 C CA . GLY B 1 207 ? 15.281 1.112 -24.109 1 97.75 207 GLY B CA 1
ATOM 4748 C C . GLY B 1 207 ? 15.523 0.549 -22.734 1 97.75 207 GLY B C 1
ATOM 4749 O O . GLY B 1 207 ? 16.641 0.107 -22.422 1 97.75 207 GLY B O 1
ATOM 4750 N N . ILE B 1 208 ? 14.5 0.597 -21.891 1 98.19 208 ILE B N 1
ATOM 4751 C CA . ILE B 1 208 ? 14.602 0.222 -20.469 1 98.19 208 ILE B CA 1
ATOM 4752 C C . ILE B 1 208 ? 13.945 -1.138 -20.25 1 98.19 208 ILE B C 1
ATOM 4754 O O . ILE B 1 208 ? 12.82 -1.375 -20.719 1 98.19 208 ILE B O 1
ATOM 4758 N N . ILE B 1 209 ? 14.625 -1.996 -19.578 1 98.12 209 ILE B N 1
ATOM 4759 C CA . ILE B 1 209 ? 14.078 -3.307 -19.25 1 98.12 209 ILE B CA 1
ATOM 4760 C C . ILE B 1 209 ? 13.641 -3.324 -17.781 1 98.12 209 ILE B C 1
ATOM 4762 O O . ILE B 1 209 ? 14.453 -3.102 -16.875 1 98.12 209 ILE B O 1
ATOM 4766 N N . ILE B 1 210 ? 12.375 -3.596 -17.531 1 97.75 210 ILE B N 1
ATOM 4767 C CA . ILE B 1 210 ? 11.797 -3.652 -16.188 1 97.75 210 ILE B CA 1
ATOM 4768 C C . ILE B 1 210 ? 11.305 -5.066 -15.906 1 97.75 210 ILE B C 1
ATOM 4770 O O . ILE B 1 210 ? 10.508 -5.625 -16.672 1 97.75 210 ILE B O 1
ATOM 4774 N N . ALA B 1 211 ? 11.773 -5.629 -14.836 1 97.62 211 ALA B N 1
ATOM 4775 C CA . ALA B 1 211 ? 11.273 -6.934 -14.406 1 97.62 211 ALA B CA 1
ATOM 4776 C C . ALA B 1 211 ? 10.211 -6.781 -13.32 1 97.62 211 ALA B C 1
ATOM 4778 O O . ALA B 1 211 ? 10.492 -6.266 -12.234 1 97.62 211 ALA B O 1
ATOM 4779 N N . ASN B 1 212 ? 9.023 -7.152 -13.672 1 96.62 212 ASN B N 1
ATOM 4780 C CA . ASN B 1 212 ? 7.969 -7.27 -12.664 1 96.62 212 ASN B CA 1
ATOM 4781 C C . ASN B 1 212 ? 8.031 -8.609 -11.945 1 96.62 212 ASN B C 1
ATOM 4783 O O . ASN B 1 212 ? 7.535 -9.617 -12.445 1 96.62 212 ASN B O 1
ATOM 4787 N N . GLU B 1 213 ? 8.578 -8.578 -10.727 1 97.94 213 GLU B N 1
ATOM 4788 C CA . GLU B 1 213 ? 8.844 -9.797 -9.961 1 97.94 213 GLU B CA 1
ATOM 4789 C C . GLU B 1 213 ? 7.973 -9.852 -8.711 1 97.94 213 GLU B C 1
ATOM 4791 O O . GLU B 1 213 ? 8.336 -10.508 -7.727 1 97.94 213 GLU B O 1
ATOM 4796 N N . VAL B 1 214 ? 6.832 -9.195 -8.758 1 97.38 214 VAL B N 1
ATOM 4797 C CA . VAL B 1 214 ? 5.922 -9.148 -7.617 1 97.38 214 VAL B CA 1
ATOM 4798 C C . VAL B 1 214 ? 5.52 -10.562 -7.211 1 97.38 214 VAL B C 1
ATOM 4800 O O . VAL B 1 214 ? 5.48 -10.891 -6.023 1 97.38 214 VAL B O 1
ATOM 4803 N N . THR B 1 215 ? 5.258 -11.398 -8.188 1 96.25 215 THR B N 1
ATOM 4804 C CA . THR B 1 215 ? 4.836 -12.766 -7.902 1 96.25 215 THR B CA 1
ATOM 4805 C C . THR B 1 215 ? 5.996 -13.742 -8.086 1 96.25 215 THR B C 1
ATOM 4807 O O . THR B 1 215 ? 6.188 -14.648 -7.281 1 96.25 215 THR B O 1
ATOM 4810 N N . THR B 1 216 ? 6.797 -13.555 -9.086 1 97.12 216 THR B N 1
ATOM 4811 C CA . THR B 1 216 ? 7.75 -14.562 -9.539 1 97.12 216 THR B CA 1
ATOM 4812 C C . THR B 1 216 ? 9.062 -14.453 -8.758 1 97.12 216 THR B C 1
ATOM 4814 O O . THR B 1 216 ? 9.898 -15.352 -8.812 1 97.12 216 THR B O 1
ATOM 4817 N N . GLY B 1 217 ? 9.234 -13.391 -8.039 1 97.69 217 GLY B N 1
ATOM 4818 C CA . GLY B 1 217 ? 10.477 -13.195 -7.301 1 97.69 217 GLY B CA 1
ATOM 4819 C C . GLY B 1 217 ? 10.492 -13.922 -5.969 1 97.69 217 GLY B C 1
ATOM 4820 O O . GLY B 1 217 ? 9.57 -14.672 -5.648 1 97.69 217 GLY B O 1
ATOM 4821 N N . ILE B 1 218 ? 11.625 -13.859 -5.352 1 98.62 218 ILE B N 1
ATOM 4822 C CA . ILE B 1 218 ? 11.852 -14.305 -3.98 1 98.62 218 ILE B CA 1
ATOM 4823 C C . ILE B 1 218 ? 11.672 -15.82 -3.893 1 98.62 218 ILE B C 1
ATOM 4825 O O . ILE B 1 218 ? 10.961 -16.312 -3.016 1 98.62 218 ILE B O 1
ATOM 4829 N N . GLY B 1 219 ? 12.109 -16.531 -4.867 1 98.44 219 GLY B N 1
ATOM 4830 C CA . GLY B 1 219 ? 12.289 -17.969 -4.766 1 98.44 219 GLY B CA 1
ATOM 4831 C C . GLY B 1 219 ? 11.156 -18.766 -5.391 1 98.44 219 GLY B C 1
ATOM 4832 O O . GLY B 1 219 ? 11.25 -19.984 -5.531 1 98.44 219 GLY B O 1
ATOM 4833 N N . ARG B 1 220 ? 10.094 -18.141 -5.801 1 98 220 ARG B N 1
ATOM 4834 C CA . ARG B 1 220 ? 8.875 -18.797 -6.281 1 98 220 ARG B CA 1
ATOM 4835 C C . ARG B 1 220 ? 9.164 -19.688 -7.477 1 98 220 ARG B C 1
ATOM 4837 O O . ARG B 1 220 ? 8.617 -20.797 -7.586 1 98 220 ARG B O 1
ATOM 4844 N N . THR B 1 221 ? 10.133 -19.266 -8.344 1 97.69 221 THR B N 1
ATOM 4845 C CA . THR B 1 221 ? 10.375 -19.953 -9.602 1 97.69 221 THR B CA 1
ATOM 4846 C C . THR B 1 221 ? 11.602 -20.859 -9.492 1 97.69 221 THR B C 1
ATOM 4848 O O . THR B 1 221 ? 12.117 -21.344 -10.5 1 97.69 221 THR B O 1
ATOM 4851 N N . GLY B 1 222 ? 12.109 -21.031 -8.312 1 98.25 222 GLY B N 1
ATOM 4852 C CA . GLY B 1 222 ? 13.305 -21.844 -8.133 1 98.25 222 GLY B CA 1
ATOM 4853 C C . GLY B 1 222 ? 14.594 -21.047 -8.312 1 98.25 222 GLY B C 1
ATOM 4854 O O . GLY B 1 222 ? 15.68 -21.625 -8.281 1 98.25 222 GLY B O 1
ATOM 4855 N N . ARG B 1 223 ? 14.469 -19.812 -8.586 1 98.06 223 ARG B N 1
ATOM 4856 C CA . ARG B 1 223 ? 15.531 -18.812 -8.578 1 98.06 223 ARG B CA 1
ATOM 4857 C C . ARG B 1 223 ? 15.141 -17.609 -7.73 1 98.06 223 ARG B C 1
ATOM 4859 O O . ARG B 1 223 ? 13.992 -17.5 -7.297 1 98.06 223 ARG B O 1
ATOM 4866 N N . TRP B 1 224 ? 16.109 -16.75 -7.391 1 98.5 224 TRP B N 1
ATOM 4867 C CA . TRP B 1 224 ? 15.727 -15.539 -6.664 1 98.5 224 TRP B CA 1
ATOM 4868 C C . TRP B 1 224 ? 14.648 -14.766 -7.418 1 98.5 224 TRP B C 1
ATOM 4870 O O . TRP B 1 224 ? 13.68 -14.305 -6.82 1 98.5 224 TRP B O 1
ATOM 4880 N N . PHE B 1 225 ? 14.898 -14.656 -8.734 1 98.38 225 PHE B N 1
ATOM 4881 C CA . PHE B 1 225 ? 13.969 -13.906 -9.57 1 98.38 225 PHE B CA 1
ATOM 4882 C C . PHE B 1 225 ? 13.703 -14.641 -10.883 1 98.38 225 PHE B C 1
ATOM 4884 O O . PHE B 1 225 ? 14.578 -15.344 -11.391 1 98.38 225 PHE B O 1
ATOM 4891 N N . GLY B 1 226 ? 12.445 -14.445 -11.398 1 97.25 226 GLY B N 1
ATOM 4892 C CA . GLY B 1 226 ? 12.023 -15.094 -12.625 1 97.25 226 GLY B CA 1
ATOM 4893 C C . GLY B 1 226 ? 12.836 -14.68 -13.836 1 97.25 226 GLY B C 1
ATOM 4894 O O . GLY B 1 226 ? 13.039 -15.469 -14.758 1 97.25 226 GLY B O 1
ATOM 4895 N N . PHE B 1 227 ? 13.305 -13.422 -13.844 1 96.94 227 PHE B N 1
ATOM 4896 C CA . PHE B 1 227 ? 14.031 -12.93 -15.008 1 96.94 227 PHE B CA 1
ATOM 4897 C C . PHE B 1 227 ? 15.328 -13.695 -15.211 1 96.94 227 PHE B C 1
ATOM 4899 O O . PHE B 1 227 ? 15.906 -13.672 -16.297 1 96.94 227 PHE B O 1
ATOM 4906 N N . GLU B 1 228 ? 15.82 -14.414 -14.172 1 97.06 228 GLU B N 1
ATOM 4907 C CA . GLU B 1 228 ? 17.062 -15.188 -14.266 1 97.06 228 GLU B CA 1
ATOM 4908 C C . GLU B 1 228 ? 16.906 -16.375 -15.211 1 97.06 228 GLU B C 1
ATOM 4910 O O . GLU B 1 228 ? 17.875 -16.844 -15.797 1 97.06 228 GLU B O 1
ATOM 4915 N N . HIS B 1 229 ? 15.703 -16.844 -15.375 1 96.19 229 HIS B N 1
ATOM 4916 C CA . HIS B 1 229 ? 15.438 -17.938 -16.297 1 96.19 229 HIS B CA 1
ATOM 4917 C C . HIS B 1 229 ? 15.633 -17.516 -17.75 1 96.19 229 HIS B C 1
ATOM 4919 O O . HIS B 1 229 ? 15.719 -18.344 -18.641 1 96.19 229 HIS B O 1
ATOM 4925 N N . TYR B 1 230 ? 15.742 -16.234 -17.953 1 94.62 230 TYR B N 1
ATOM 4926 C CA . TYR B 1 230 ? 15.82 -15.695 -19.312 1 94.62 230 TYR B CA 1
ATOM 4927 C C . TYR B 1 230 ? 17.172 -15.039 -19.562 1 94.62 230 TYR B C 1
ATOM 4929 O O . TYR B 1 230 ? 17.391 -14.414 -20.609 1 94.62 230 TYR B O 1
ATOM 4937 N N . ASP B 1 231 ? 18.062 -15.102 -18.609 1 92.44 231 ASP B N 1
ATOM 4938 C CA . ASP B 1 231 ? 19.438 -14.594 -18.672 1 92.44 231 ASP B CA 1
ATOM 4939 C C . ASP B 1 231 ? 19.438 -13.094 -18.969 1 92.44 231 ASP B C 1
ATOM 4941 O O . ASP B 1 231 ? 20.219 -12.633 -19.812 1 92.44 231 ASP B O 1
ATOM 4945 N N . ILE B 1 232 ? 18.547 -12.422 -18.359 1 91.69 232 ILE B N 1
ATOM 4946 C CA . ILE B 1 232 ? 18.484 -10.977 -18.562 1 91.69 232 ILE B CA 1
ATOM 4947 C C . ILE B 1 232 ? 18.844 -10.258 -17.266 1 91.69 232 ILE B C 1
ATOM 4949 O O . ILE B 1 232 ? 18.672 -10.82 -16.172 1 91.69 232 ILE B O 1
ATOM 4953 N N . VAL B 1 233 ? 19.422 -9.125 -17.422 1 93.5 233 VAL B N 1
ATOM 4954 C CA . VAL B 1 233 ? 19.625 -8.203 -16.312 1 93.5 233 VAL B CA 1
ATOM 4955 C C . VAL B 1 233 ? 18.75 -6.965 -16.5 1 93.5 233 VAL B C 1
ATOM 4957 O O . VAL B 1 233 ? 19 -6.148 -17.391 1 93.5 233 VAL B O 1
ATOM 4960 N N . PRO B 1 234 ? 17.812 -6.84 -15.711 1 97.75 234 PRO B N 1
ATOM 4961 C CA . PRO B 1 234 ? 16.906 -5.699 -15.867 1 97.75 234 PRO B CA 1
ATOM 4962 C C . PRO B 1 234 ? 17.531 -4.383 -15.414 1 97.75 234 PRO B C 1
ATOM 4964 O O . PRO B 1 234 ? 18.562 -4.391 -14.727 1 97.75 234 PRO B O 1
ATOM 4967 N N . ASP B 1 235 ? 16.922 -3.289 -15.844 1 98.19 235 ASP B N 1
ATOM 4968 C CA . ASP B 1 235 ? 17.312 -1.957 -15.391 1 98.19 235 ASP B CA 1
ATOM 4969 C C . ASP B 1 235 ? 16.594 -1.588 -14.094 1 98.19 235 ASP B C 1
ATOM 4971 O O . ASP B 1 235 ? 17.094 -0.792 -13.305 1 98.19 235 ASP B O 1
ATOM 4975 N N . MET B 1 236 ? 15.43 -2.092 -13.945 1 98.44 236 MET B N 1
ATOM 4976 C CA . MET B 1 236 ? 14.617 -1.925 -12.742 1 98.44 236 MET B CA 1
ATOM 4977 C C . MET B 1 236 ? 13.898 -3.223 -12.391 1 98.44 236 MET B C 1
ATOM 4979 O O . MET B 1 236 ? 13.602 -4.035 -13.266 1 98.44 236 MET B O 1
ATOM 4983 N N . VAL B 1 237 ? 13.648 -3.412 -11.141 1 98.62 237 VAL B N 1
ATOM 4984 C CA . VAL B 1 237 ? 12.922 -4.582 -10.656 1 98.62 237 VAL B CA 1
ATOM 4985 C C . VAL B 1 237 ? 11.852 -4.152 -9.656 1 98.62 237 VAL B C 1
ATOM 4987 O O . VAL B 1 237 ? 12.117 -3.334 -8.773 1 98.62 237 VAL B O 1
ATOM 4990 N N . ALA B 1 238 ? 10.656 -4.574 -9.82 1 97.88 238 ALA B N 1
ATOM 4991 C CA . ALA B 1 238 ? 9.602 -4.438 -8.82 1 97.88 238 ALA B CA 1
ATOM 4992 C C . ALA B 1 238 ? 9.398 -5.738 -8.055 1 97.88 238 ALA B C 1
ATOM 4994 O O . ALA B 1 238 ? 9.18 -6.793 -8.664 1 97.88 238 ALA B O 1
ATOM 4995 N N . ILE B 1 239 ? 9.508 -5.688 -6.789 1 98.69 239 ILE B N 1
ATOM 4996 C CA . ILE B 1 239 ? 9.414 -6.863 -5.926 1 98.69 239 ILE B CA 1
ATOM 4997 C C . ILE B 1 239 ? 8.242 -6.695 -4.953 1 98.69 239 ILE B C 1
ATOM 4999 O O . ILE B 1 239 ? 8 -5.594 -4.453 1 98.69 239 ILE B O 1
ATO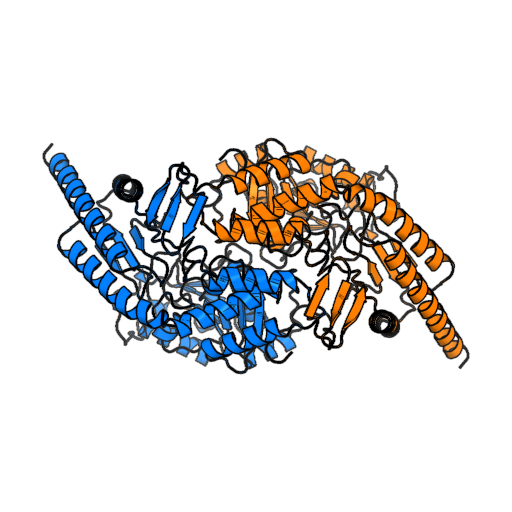M 5003 N N . GLY B 1 240 ? 7.516 -7.676 -4.707 1 97.88 240 GLY B N 1
ATOM 5004 C CA . GLY B 1 240 ? 6.422 -7.656 -3.746 1 97.88 240 GLY B CA 1
ATOM 5005 C C . GLY B 1 240 ? 6.125 -9.023 -3.154 1 97.88 240 GLY B C 1
ATOM 5006 O O . GLY B 1 240 ? 7.031 -9.836 -2.961 1 97.88 240 GLY B O 1
ATOM 5007 N N . LYS B 1 241 ? 4.961 -9.203 -2.645 1 97 241 LYS B N 1
ATOM 5008 C CA . LYS B 1 241 ? 4.391 -10.453 -2.137 1 97 241 LYS B CA 1
ATOM 5009 C C . LYS B 1 241 ? 5.391 -11.195 -1.257 1 97 241 LYS B C 1
ATOM 5011 O O . LYS B 1 241 ? 5.535 -10.883 -0.073 1 97 241 LYS B O 1
ATOM 5016 N N . GLY B 1 242 ? 6.164 -12.055 -1.8 1 98.38 242 GLY B N 1
ATOM 5017 C CA . GLY B 1 242 ? 7.039 -12.953 -1.057 1 98.38 242 GLY B CA 1
ATOM 5018 C C . GLY B 1 242 ? 8.039 -12.211 -0.187 1 98.38 242 GLY B C 1
ATOM 5019 O O . GLY B 1 242 ? 8.43 -12.711 0.874 1 98.38 242 GLY B O 1
ATOM 5020 N N . ILE B 1 243 ? 8.414 -11 -0.524 1 98.81 243 ILE B N 1
ATOM 5021 C CA . ILE B 1 243 ? 9.484 -10.273 0.146 1 98.81 243 ILE B CA 1
ATOM 5022 C C . ILE B 1 243 ? 9.047 -9.891 1.559 1 98.81 243 ILE B C 1
ATOM 5024 O O . ILE B 1 243 ? 9.883 -9.633 2.428 1 98.81 243 ILE B O 1
ATOM 5028 N N . GLY B 1 244 ? 7.797 -9.859 1.806 1 98.56 244 GLY B N 1
ATOM 5029 C CA . GLY B 1 244 ? 7.277 -9.5 3.117 1 98.56 244 GLY B CA 1
ATOM 5030 C C . GLY B 1 244 ? 6.758 -10.695 3.895 1 98.56 244 GLY B C 1
ATOM 5031 O O . GLY B 1 244 ? 6.402 -10.57 5.07 1 98.56 244 GLY B O 1
ATOM 5032 N N . ASN B 1 245 ? 6.586 -11.812 3.174 1 98.62 245 ASN B N 1
ATOM 5033 C CA . ASN B 1 245 ? 5.977 -13 3.756 1 98.62 245 ASN B CA 1
ATOM 5034 C C . ASN B 1 245 ? 4.652 -12.672 4.441 1 98.62 245 ASN B C 1
ATOM 5036 O O . ASN B 1 245 ? 4.402 -13.117 5.562 1 98.62 245 ASN B O 1
ATOM 5040 N N . GLY B 1 246 ? 3.891 -11.914 3.824 1 97.5 246 GLY B N 1
ATOM 5041 C CA . GLY B 1 246 ? 2.594 -11.539 4.371 1 97.5 246 GLY B CA 1
ATOM 5042 C C . GLY B 1 246 ? 2.559 -10.125 4.918 1 97.5 246 GLY B C 1
ATOM 5043 O O . GLY B 1 246 ? 1.484 -9.547 5.086 1 97.5 246 GLY B O 1
ATOM 5044 N N . TYR B 1 247 ? 3.668 -9.555 5.371 1 98.06 247 TYR B N 1
ATOM 5045 C CA . TYR B 1 247 ? 3.734 -8.148 5.77 1 98.06 247 TYR B CA 1
ATOM 5046 C C . TYR B 1 247 ? 3.695 -7.234 4.551 1 98.06 247 TYR B C 1
ATOM 5048 O O . TYR B 1 247 ? 4.324 -7.523 3.529 1 98.06 247 TYR B O 1
ATOM 5056 N N . PRO B 1 248 ? 2.945 -6.145 4.629 1 97.75 248 PRO B N 1
ATOM 5057 C CA . PRO B 1 248 ? 2.885 -5.238 3.482 1 97.75 248 PRO B CA 1
ATOM 5058 C C . PRO B 1 248 ? 4.199 -4.5 3.244 1 97.75 248 PRO B C 1
ATOM 5060 O O . PRO B 1 248 ? 4.473 -3.49 3.9 1 97.75 248 PRO B O 1
ATOM 5063 N N . VAL B 1 249 ? 4.969 -4.98 2.307 1 98.38 249 VAL B N 1
ATOM 5064 C CA . VAL B 1 249 ? 6.215 -4.34 1.895 1 98.38 249 VAL B CA 1
ATOM 5065 C C . VAL B 1 249 ? 6.551 -4.742 0.461 1 98.38 249 VAL B C 1
ATOM 5067 O O . VAL B 1 249 ? 6.262 -5.867 0.04 1 98.38 249 VAL B O 1
ATOM 5070 N N . SER B 1 250 ? 6.973 -3.84 -0.285 1 98.19 250 SER B N 1
ATOM 5071 C CA . SER B 1 250 ? 7.469 -4.027 -1.645 1 98.19 250 SER B CA 1
ATOM 5072 C C . SER B 1 250 ? 8.719 -3.195 -1.896 1 98.19 250 SER B C 1
ATOM 5074 O O . SER B 1 250 ? 9.094 -2.355 -1.074 1 98.19 250 SER B O 1
ATOM 5076 N N . VAL B 1 251 ? 9.398 -3.436 -2.953 1 98.69 251 VAL B N 1
ATOM 5077 C CA . VAL B 1 251 ? 10.641 -2.729 -3.229 1 98.69 251 VAL B CA 1
ATOM 5078 C C . VAL B 1 251 ? 10.75 -2.434 -4.723 1 98.69 251 VAL B C 1
ATOM 5080 O O . VAL B 1 251 ? 10.484 -3.303 -5.555 1 98.69 251 VAL B O 1
ATOM 5083 N N . ALA B 1 252 ? 11.023 -1.248 -5.047 1 98.12 252 ALA B N 1
ATOM 5084 C CA . ALA B 1 252 ? 11.492 -0.877 -6.375 1 98.12 252 ALA B CA 1
ATOM 5085 C C . ALA B 1 252 ? 13.016 -0.785 -6.41 1 98.12 252 ALA B C 1
ATOM 5087 O O . ALA B 1 252 ? 13.625 -0.086 -5.594 1 98.12 252 ALA B O 1
ATOM 5088 N N . VAL B 1 253 ? 13.609 -1.475 -7.285 1 98.75 253 VAL B N 1
ATOM 5089 C CA . VAL B 1 253 ? 15.062 -1.497 -7.418 1 98.75 253 VAL B CA 1
ATOM 5090 C C . VAL B 1 253 ? 15.477 -0.832 -8.727 1 98.75 253 VAL B C 1
ATOM 5092 O O . VAL B 1 253 ? 14.922 -1.144 -9.789 1 98.75 253 VAL B O 1
ATOM 5095 N N . LEU B 1 254 ? 16.391 0.028 -8.656 1 98.62 254 LEU B N 1
ATOM 5096 C CA . LEU B 1 254 ? 16.906 0.747 -9.812 1 98.62 254 LEU B CA 1
ATOM 5097 C C . LEU B 1 254 ? 18.391 0.467 -10.008 1 98.62 254 LEU B C 1
ATOM 5099 O O . LEU B 1 254 ? 19.156 0.461 -9.039 1 98.62 254 LEU B O 1
ATOM 5103 N N . SER B 1 255 ? 18.797 0.251 -11.258 1 98.25 255 SER B N 1
ATOM 5104 C CA . SER B 1 255 ? 20.219 0.275 -11.531 1 98.25 255 SER B CA 1
ATOM 5105 C C . SER B 1 255 ? 20.812 1.652 -11.25 1 98.25 255 SER B C 1
ATOM 5107 O O . SER B 1 255 ? 20.094 2.646 -11.188 1 98.25 255 SER B O 1
ATOM 5109 N N . SER B 1 256 ? 22.125 1.676 -11.086 1 97.25 256 SER B N 1
ATOM 5110 C CA . SER B 1 256 ? 22.797 2.936 -10.812 1 97.25 256 SER B CA 1
ATOM 5111 C C . SER B 1 256 ? 22.562 3.951 -11.922 1 97.25 256 SER B C 1
ATOM 5113 O O . SER B 1 256 ? 22.312 5.125 -11.656 1 97.25 256 SER B O 1
ATOM 5115 N N . ASN B 1 257 ? 22.609 3.486 -13.109 1 96.81 257 ASN B N 1
ATOM 5116 C CA . ASN B 1 257 ? 22.391 4.363 -14.258 1 96.81 257 ASN B CA 1
ATOM 5117 C C . ASN B 1 257 ? 20.984 4.934 -14.273 1 96.81 257 ASN B C 1
ATOM 5119 O O . ASN B 1 257 ? 20.797 6.129 -14.5 1 96.81 257 ASN B O 1
ATOM 5123 N N . ILE B 1 258 ? 20.016 4.09 -14.055 1 97.69 258 ILE B N 1
ATOM 5124 C CA . ILE B 1 258 ? 18.625 4.531 -14.062 1 97.69 258 ILE B CA 1
ATOM 5125 C C . ILE B 1 258 ? 18.391 5.523 -12.93 1 97.69 258 ILE B C 1
ATOM 5127 O O . ILE B 1 258 ? 17.703 6.535 -13.109 1 97.69 258 ILE B O 1
ATOM 5131 N N . ALA B 1 259 ? 18.938 5.23 -11.75 1 97.69 259 ALA B N 1
ATOM 5132 C CA . ALA B 1 259 ? 18.797 6.117 -10.602 1 97.69 259 ALA B CA 1
ATOM 5133 C C . ALA B 1 259 ? 19.312 7.516 -10.914 1 97.69 259 ALA B C 1
ATOM 5135 O O . ALA B 1 259 ? 18.672 8.516 -10.609 1 97.69 259 ALA B O 1
ATOM 5136 N N . LYS B 1 260 ? 20.453 7.602 -11.539 1 96.44 260 LYS B N 1
ATOM 5137 C CA . LYS B 1 260 ? 21.047 8.883 -11.906 1 96.44 260 LYS B CA 1
ATOM 5138 C C . LYS B 1 260 ? 20.172 9.633 -12.906 1 96.44 260 LYS B C 1
ATOM 5140 O O . LYS B 1 260 ? 19.969 10.844 -12.758 1 96.44 260 LYS B O 1
ATOM 5145 N N . ARG B 1 261 ? 19.688 8.914 -13.898 1 97.25 261 ARG B N 1
ATOM 5146 C CA . ARG B 1 261 ? 18.859 9.531 -14.93 1 97.25 261 ARG B CA 1
ATOM 5147 C C . ARG B 1 261 ? 17.562 10.078 -14.336 1 97.25 261 ARG B C 1
ATOM 5149 O O . ARG B 1 261 ? 17.141 11.188 -14.672 1 97.25 261 ARG B O 1
ATOM 5156 N N . VAL B 1 262 ? 17 9.242 -13.469 1 96.88 262 VAL B N 1
ATOM 5157 C CA . VAL B 1 262 ? 15.742 9.664 -12.859 1 96.88 262 VAL B CA 1
ATOM 5158 C C . VAL B 1 262 ? 15.977 10.891 -11.977 1 96.88 262 VAL B C 1
ATOM 5160 O O . VAL B 1 262 ? 15.188 11.836 -12 1 96.88 262 VAL B O 1
ATOM 5163 N N . TYR B 1 263 ? 17.031 10.875 -11.234 1 94 263 TYR B N 1
ATOM 5164 C CA . TYR B 1 263 ? 17.375 12.016 -10.391 1 94 263 TYR B CA 1
ATOM 5165 C C . TYR B 1 263 ? 17.516 13.289 -11.227 1 94 263 TYR B C 1
ATOM 5167 O O . TYR B 1 263 ? 17.094 14.367 -10.805 1 94 263 TYR B O 1
ATOM 5175 N N . GLY B 1 264 ? 18.094 13.164 -12.32 1 94.94 264 GLY B N 1
ATOM 5176 C CA . GLY B 1 264 ? 18.344 14.297 -13.203 1 94.94 264 GLY B CA 1
ATOM 5177 C C . GLY B 1 264 ? 17.062 14.945 -13.711 1 94.94 264 GLY B C 1
ATOM 5178 O O . GLY B 1 264 ? 17.094 16.109 -14.125 1 94.94 264 GLY B O 1
ATOM 5179 N N . THR B 1 265 ? 15.969 14.25 -13.633 1 94.69 265 THR B N 1
ATOM 5180 C CA . THR B 1 265 ? 14.703 14.781 -14.141 1 94.69 265 THR B CA 1
ATOM 5181 C C . THR B 1 265 ? 13.984 15.594 -13.062 1 94.69 265 THR B C 1
ATOM 5183 O O . THR B 1 265 ? 12.992 16.266 -13.344 1 94.69 265 THR B O 1
ATOM 5186 N N . GLY B 1 266 ? 14.414 15.5 -11.812 1 92.38 266 GLY B N 1
ATOM 5187 C CA . GLY B 1 266 ? 13.703 16.125 -10.719 1 92.38 266 GLY B CA 1
ATOM 5188 C C . GLY B 1 266 ? 12.461 15.367 -10.297 1 92.38 266 GLY B C 1
ATOM 5189 O O . GLY B 1 266 ? 11.531 15.945 -9.727 1 92.38 266 GLY B O 1
ATOM 5190 N N . PHE B 1 267 ? 12.461 14.078 -10.586 1 91.19 267 PHE B N 1
ATOM 5191 C CA . PHE B 1 267 ? 11.336 13.203 -10.266 1 91.19 267 PHE B CA 1
ATOM 5192 C C . PHE B 1 267 ? 11.039 13.227 -8.773 1 91.19 267 PHE B C 1
ATOM 5194 O O . PHE B 1 267 ? 11.953 13.078 -7.949 1 91.19 267 PHE B O 1
ATOM 5201 N N . VAL B 1 268 ? 9.758 13.461 -8.406 1 87.56 268 VAL B N 1
ATOM 5202 C CA . VAL B 1 268 ? 9.352 13.484 -7.008 1 87.56 268 VAL B CA 1
ATOM 5203 C C . VAL B 1 268 ? 8.258 12.445 -6.773 1 87.56 268 VAL B C 1
ATOM 5205 O O . VAL B 1 268 ? 7.285 12.367 -7.535 1 87.56 268 VAL B O 1
ATOM 5208 N N . TYR B 1 269 ? 8.469 11.688 -5.805 1 89.06 269 TYR B N 1
ATOM 5209 C CA . TYR B 1 269 ? 7.535 10.656 -5.363 1 89.06 269 TYR B CA 1
ATOM 5210 C C . TYR B 1 269 ? 7.629 10.445 -3.857 1 89.06 269 TYR B C 1
ATOM 5212 O O . TYR B 1 269 ? 8.719 10.273 -3.314 1 89.06 269 TYR B O 1
ATOM 5220 N N . ALA B 1 270 ? 6.477 10.531 -3.227 1 88.56 270 ALA B N 1
ATOM 5221 C CA . ALA B 1 270 ? 6.477 10.344 -1.778 1 88.56 270 ALA B CA 1
ATOM 5222 C C . ALA B 1 270 ? 5.258 9.547 -1.33 1 88.56 270 ALA B C 1
ATOM 5224 O O . ALA B 1 270 ? 4.133 9.828 -1.752 1 88.56 270 ALA B O 1
ATOM 5225 N N . GLN B 1 271 ? 5.508 8.539 -0.569 1 90.38 271 GLN B N 1
ATOM 5226 C CA . GLN B 1 271 ? 4.488 7.762 0.127 1 90.38 271 GLN B CA 1
ATOM 5227 C C . GLN B 1 271 ? 4.789 7.676 1.621 1 90.38 271 GLN B C 1
ATOM 5229 O O . GLN B 1 271 ? 5.953 7.637 2.025 1 90.38 271 GLN B O 1
ATOM 5234 N N . SER B 1 272 ? 3.789 7.57 2.4 1 91.44 272 SER B N 1
ATOM 5235 C CA . SER B 1 272 ? 3.957 7.648 3.848 1 91.44 272 SER B CA 1
ATOM 5236 C C . SER B 1 272 ? 4.855 6.527 4.363 1 91.44 272 SER B C 1
ATOM 5238 O O . SER B 1 272 ? 5.625 6.727 5.301 1 91.44 272 SER B O 1
ATOM 5240 N N . HIS B 1 273 ? 4.789 5.41 3.738 1 93.81 273 HIS B N 1
ATOM 5241 C CA . HIS B 1 273 ? 5.516 4.258 4.262 1 93.81 273 HIS B CA 1
ATOM 5242 C C . HIS B 1 273 ? 6.75 3.957 3.416 1 93.81 273 HIS B C 1
ATOM 5244 O O . HIS B 1 273 ? 7.23 2.822 3.395 1 93.81 273 HIS B O 1
ATOM 5250 N N . GLN B 1 274 ? 7.148 4.949 2.699 1 94 274 GLN B N 1
ATOM 5251 C CA . GLN B 1 274 ? 8.375 4.805 1.915 1 94 274 GLN B CA 1
ATOM 5252 C C . GLN B 1 274 ? 9.586 4.59 2.82 1 94 274 GLN B C 1
ATOM 5254 O O . GLN B 1 274 ? 9.789 5.34 3.779 1 94 274 GLN B O 1
ATOM 5259 N N . ASN B 1 275 ? 10.344 3.52 2.578 1 95 275 ASN B N 1
ATOM 5260 C CA . ASN B 1 275 ? 11.578 3.203 3.299 1 95 275 ASN B CA 1
ATOM 5261 C C . ASN B 1 275 ? 11.328 3.057 4.797 1 95 275 ASN B C 1
ATOM 5263 O O . ASN B 1 275 ? 12.094 3.568 5.613 1 95 275 ASN B O 1
ATOM 5267 N N . ASP B 1 276 ? 10.258 2.375 5.129 1 95.12 276 ASP B N 1
ATOM 5268 C CA . ASP B 1 276 ? 9.898 2.141 6.523 1 95.12 276 ASP B CA 1
ATOM 5269 C C . ASP B 1 276 ? 10.828 1.113 7.164 1 95.12 276 ASP B C 1
ATOM 5271 O O . ASP B 1 276 ? 11.188 0.112 6.539 1 95.12 276 ASP B O 1
ATOM 5275 N N . ALA B 1 277 ? 11.125 1.351 8.406 1 96.06 277 ALA B N 1
ATOM 5276 C CA . ALA B 1 277 ? 12.07 0.501 9.133 1 96.06 277 ALA B CA 1
ATOM 5277 C C . ALA B 1 277 ? 11.523 -0.915 9.289 1 96.06 277 ALA B C 1
ATOM 5279 O O . ALA B 1 277 ? 12.234 -1.892 9.039 1 96.06 277 ALA B O 1
ATOM 5280 N N . LEU B 1 278 ? 10.32 -1.064 9.672 1 97.56 278 LEU B N 1
ATOM 5281 C CA . LEU B 1 278 ? 9.781 -2.389 9.961 1 97.56 278 LEU B CA 1
ATOM 5282 C C . LEU B 1 278 ? 9.688 -3.229 8.695 1 97.56 278 LEU B C 1
ATOM 5284 O O . LEU B 1 278 ? 10.102 -4.387 8.68 1 97.56 278 LEU B O 1
ATOM 5288 N N . GLY B 1 279 ? 9.086 -2.645 7.617 1 97.81 279 GLY B N 1
ATOM 5289 C CA . GLY B 1 279 ? 9.023 -3.363 6.355 1 97.81 279 GLY B CA 1
ATOM 5290 C C . GLY B 1 279 ? 10.391 -3.811 5.855 1 97.81 279 GLY B C 1
ATOM 5291 O O . GLY B 1 279 ? 10.539 -4.926 5.352 1 97.81 279 GLY B O 1
ATOM 5292 N N . SER B 1 280 ? 11.367 -2.967 6.031 1 98 280 SER B N 1
ATOM 5293 C CA . SER B 1 280 ? 12.727 -3.283 5.609 1 98 280 SER B CA 1
ATOM 5294 C C . SER B 1 280 ? 13.32 -4.414 6.441 1 98 280 SER B C 1
ATOM 5296 O O . SER B 1 280 ? 14.023 -5.281 5.914 1 98 280 SER B O 1
ATOM 5298 N N . ALA B 1 281 ? 13.039 -4.387 7.73 1 98.56 281 ALA B N 1
ATOM 5299 C CA . ALA B 1 281 ? 13.516 -5.453 8.609 1 98.56 281 ALA B CA 1
ATOM 5300 C C . ALA B 1 281 ? 12.922 -6.801 8.203 1 98.56 281 ALA B C 1
ATOM 5302 O O . ALA B 1 281 ? 13.625 -7.812 8.195 1 98.56 281 ALA B O 1
ATOM 5303 N N . VAL B 1 282 ? 11.672 -6.805 7.879 1 98.75 282 VAL B N 1
ATOM 5304 C CA . VAL B 1 282 ? 10.992 -8.031 7.473 1 98.75 282 VAL B CA 1
ATOM 5305 C C . VAL B 1 282 ? 11.586 -8.547 6.164 1 98.75 282 VAL B C 1
ATOM 5307 O O . VAL B 1 282 ? 11.898 -9.734 6.047 1 98.75 282 VAL B O 1
ATOM 5310 N N . ALA B 1 283 ? 11.742 -7.641 5.215 1 98.88 283 ALA B N 1
ATOM 5311 C CA . ALA B 1 283 ? 12.312 -8.016 3.922 1 98.88 283 ALA B CA 1
ATOM 5312 C C . ALA B 1 283 ? 13.688 -8.648 4.09 1 98.88 283 ALA B C 1
ATOM 5314 O O . ALA B 1 283 ? 13.992 -9.672 3.479 1 98.88 283 ALA B O 1
ATOM 5315 N N . LEU B 1 284 ? 14.492 -8.023 4.926 1 98.88 284 LEU B N 1
ATOM 5316 C CA . LEU B 1 284 ? 15.836 -8.531 5.188 1 98.88 284 LEU B CA 1
ATOM 5317 C C . LEU B 1 284 ? 15.781 -9.93 5.793 1 98.88 284 LEU B C 1
ATOM 5319 O O . LEU B 1 284 ? 16.547 -10.812 5.387 1 98.88 284 LEU B O 1
ATOM 5323 N N . GLU B 1 285 ? 14.891 -10.102 6.738 1 98.88 285 GLU B N 1
ATOM 5324 C CA . GLU B 1 285 ? 14.797 -11.391 7.43 1 98.88 285 GLU B CA 1
ATOM 5325 C C . GLU B 1 285 ? 14.32 -12.484 6.484 1 98.88 285 GLU B C 1
ATOM 5327 O O . GLU B 1 285 ? 14.758 -13.633 6.59 1 98.88 285 GLU B O 1
ATOM 5332 N N . VAL B 1 286 ? 13.414 -12.18 5.59 1 98.94 286 VAL B N 1
ATOM 5333 C CA . VAL B 1 286 ? 12.938 -13.148 4.613 1 98.94 286 VAL B CA 1
ATOM 5334 C C . VAL B 1 286 ? 14.109 -13.664 3.781 1 98.94 286 VAL B C 1
ATOM 5336 O O . VAL B 1 286 ? 14.258 -14.867 3.582 1 98.94 286 VAL B O 1
ATOM 5339 N N . ILE B 1 287 ? 14.906 -12.727 3.301 1 98.88 287 ILE B N 1
ATOM 5340 C CA . ILE B 1 287 ? 16.047 -13.086 2.479 1 98.88 287 ILE B CA 1
ATOM 5341 C C . ILE B 1 287 ? 16.984 -14 3.27 1 98.88 287 ILE B C 1
ATOM 5343 O O . ILE B 1 287 ? 17.453 -15.016 2.758 1 98.88 287 ILE B O 1
ATOM 5347 N N . LYS B 1 288 ? 17.25 -13.664 4.508 1 98.81 288 LYS B N 1
ATOM 5348 C CA . LYS B 1 288 ? 18.141 -14.445 5.352 1 98.81 288 LYS B CA 1
ATOM 5349 C C . LYS B 1 288 ? 17.609 -15.867 5.535 1 98.81 288 LYS B C 1
ATOM 5351 O O . LYS B 1 288 ? 18.375 -16.828 5.426 1 98.81 288 LYS B O 1
ATOM 5356 N N . VAL B 1 289 ? 16.312 -16.016 5.773 1 98.81 289 VAL B N 1
ATOM 5357 C CA . VAL B 1 289 ? 15.703 -17.312 6.016 1 98.81 289 VAL B CA 1
ATOM 5358 C C . VAL B 1 289 ? 15.773 -18.156 4.746 1 98.81 289 VAL B C 1
ATOM 5360 O O . VAL B 1 289 ? 16.094 -19.344 4.801 1 98.81 289 VAL B O 1
ATOM 5363 N N . LEU B 1 290 ? 15.484 -17.547 3.604 1 98.81 290 LEU B N 1
ATOM 5364 C CA . LEU B 1 290 ? 15.547 -18.25 2.33 1 98.81 290 LEU B CA 1
ATOM 5365 C C . LEU B 1 290 ? 16.938 -18.812 2.092 1 98.81 290 LEU B C 1
ATOM 5367 O O . LEU B 1 290 ? 17.094 -19.953 1.626 1 98.81 290 LEU B O 1
ATOM 5371 N N . GLN B 1 291 ? 17.922 -17.984 2.387 1 98.56 291 GLN B N 1
ATOM 5372 C CA . GLN B 1 291 ? 19.312 -18.406 2.201 1 98.56 291 GLN B CA 1
ATOM 5373 C C . GLN B 1 291 ? 19.703 -19.484 3.203 1 98.56 291 GLN B C 1
ATOM 5375 O O . GLN B 1 291 ? 20.266 -20.516 2.824 1 98.56 291 GLN B O 1
ATOM 5380 N N . GLN B 1 292 ? 19.375 -19.281 4.453 1 98.31 292 GLN B N 1
ATOM 5381 C CA . GLN B 1 292 ? 19.781 -20.188 5.527 1 98.31 292 GLN B CA 1
ATOM 5382 C C . GLN B 1 292 ? 19.141 -21.562 5.363 1 98.31 292 GLN B C 1
ATOM 5384 O O . GLN B 1 292 ? 19.781 -22.578 5.629 1 98.31 292 GLN B O 1
ATOM 5389 N N . GLU B 1 293 ? 17.906 -21.562 4.898 1 98.12 293 GLU B N 1
ATOM 5390 C CA . GLU B 1 293 ? 17.172 -22.812 4.809 1 98.12 293 GLU B CA 1
ATOM 5391 C C . GLU B 1 293 ? 17.188 -23.375 3.387 1 98.12 293 GLU B C 1
ATOM 5393 O O . GLU B 1 293 ? 16.562 -24.391 3.102 1 98.12 293 GLU B O 1
ATOM 5398 N N . GLN B 1 294 ? 17.875 -22.734 2.498 1 98.44 294 GLN B N 1
ATOM 5399 C CA . GLN B 1 294 ? 18.062 -23.156 1.114 1 98.44 294 GLN B CA 1
ATOM 5400 C C . GLN B 1 294 ? 16.719 -23.422 0.44 1 98.44 294 GLN B C 1
ATOM 5402 O O . GLN B 1 294 ? 16.547 -24.453 -0.215 1 98.44 294 GLN B O 1
ATOM 5407 N N . LEU B 1 295 ? 15.828 -22.547 0.661 1 98.75 295 LEU B N 1
ATOM 5408 C CA . LEU B 1 295 ? 14.453 -22.781 0.23 1 98.75 295 LEU B CA 1
ATOM 5409 C C . LEU B 1 295 ? 14.312 -22.547 -1.272 1 98.75 295 LEU B C 1
ATOM 5411 O O . LEU B 1 295 ? 13.398 -23.094 -1.9 1 98.75 295 LEU B O 1
ATOM 5415 N N . ILE B 1 296 ? 15.156 -21.781 -1.881 1 98.75 296 ILE B N 1
ATOM 5416 C CA . ILE B 1 296 ? 15.117 -21.562 -3.322 1 98.75 296 ILE B CA 1
ATOM 5417 C C . ILE B 1 296 ? 15.477 -22.859 -4.051 1 98.75 296 ILE B C 1
ATOM 5419 O O . ILE B 1 296 ? 14.812 -23.234 -5.02 1 98.75 296 ILE B O 1
ATOM 5423 N N . ASN B 1 297 ? 16.484 -23.469 -3.562 1 98.5 297 ASN B N 1
ATOM 5424 C CA . ASN B 1 297 ? 16.844 -24.781 -4.098 1 98.5 297 ASN B CA 1
ATOM 5425 C C . ASN B 1 297 ? 15.711 -25.797 -3.902 1 98.5 297 ASN B C 1
ATOM 5427 O O . ASN B 1 297 ? 15.445 -26.609 -4.789 1 98.5 297 ASN B O 1
ATOM 5431 N N . LYS B 1 298 ? 15.133 -25.75 -2.785 1 98.56 298 LYS B N 1
ATOM 5432 C CA . LYS B 1 298 ? 14 -26.625 -2.52 1 98.56 298 LYS B CA 1
ATOM 5433 C C . LYS B 1 298 ? 12.867 -26.359 -3.506 1 98.56 298 LYS B C 1
ATOM 5435 O O . LYS B 1 298 ? 12.25 -27.312 -4.012 1 98.56 298 LYS B O 1
ATOM 5440 N N . SER B 1 299 ? 12.562 -25.094 -3.717 1 98.62 299 SER B N 1
ATOM 5441 C CA . SER B 1 299 ? 11.539 -24.734 -4.691 1 98.62 299 SER B CA 1
ATOM 5442 C C . SER B 1 299 ? 11.836 -25.344 -6.059 1 98.62 299 SER B C 1
ATOM 5444 O O . SER B 1 299 ? 10.945 -25.875 -6.715 1 98.62 299 SER B O 1
ATOM 5446 N N . ALA B 1 300 ? 13.062 -25.281 -6.465 1 98.56 300 ALA B N 1
ATOM 5447 C CA . ALA B 1 300 ? 13.469 -25.812 -7.762 1 98.56 300 ALA B CA 1
ATOM 5448 C C . ALA B 1 300 ? 13.297 -27.328 -7.809 1 98.56 300 ALA B C 1
ATOM 5450 O O . ALA B 1 300 ? 12.656 -27.859 -8.727 1 98.56 300 ALA B O 1
ATOM 5451 N N . LEU B 1 301 ? 13.805 -28.016 -6.848 1 98.56 301 LEU B N 1
ATOM 5452 C CA . LEU B 1 301 ? 13.844 -29.469 -6.852 1 98.56 301 LEU B CA 1
ATOM 5453 C C . LEU B 1 301 ? 12.461 -30.062 -6.598 1 98.56 301 LEU B C 1
ATOM 5455 O O . LEU B 1 301 ? 11.984 -30.891 -7.367 1 98.56 301 LEU B O 1
ATOM 5459 N N . LEU B 1 302 ? 11.828 -29.625 -5.5 1 98.69 302 LEU B N 1
ATOM 5460 C CA . LEU B 1 302 ? 10.508 -30.141 -5.16 1 98.69 302 LEU B CA 1
ATOM 5461 C C . LEU B 1 302 ? 9.469 -29.703 -6.191 1 98.69 302 LEU B C 1
ATOM 5463 O O . LEU B 1 302 ? 8.523 -30.438 -6.477 1 98.69 302 LEU B O 1
ATOM 5467 N N . GLY B 1 303 ? 9.68 -28.469 -6.703 1 98.69 303 GLY B N 1
ATOM 5468 C CA . GLY B 1 303 ? 8.805 -28 -7.773 1 98.69 303 GLY B CA 1
ATOM 5469 C C . GLY B 1 303 ? 8.836 -28.906 -9 1 98.69 303 GLY B C 1
ATOM 5470 O O . GLY B 1 303 ? 7.797 -29.203 -9.586 1 98.69 303 GLY B O 1
ATOM 5471 N N . GLU B 1 304 ? 10.016 -29.312 -9.344 1 98.44 304 GLU B N 1
ATOM 5472 C CA . GLU B 1 304 ? 10.164 -30.219 -10.484 1 98.44 304 GLU B CA 1
ATOM 5473 C C . GLU B 1 304 ? 9.484 -31.547 -10.227 1 98.44 304 GLU B C 1
ATOM 5475 O O . GLU B 1 304 ? 8.836 -32.125 -11.117 1 98.44 304 GLU B O 1
ATOM 5480 N N . GLN B 1 305 ? 9.648 -32.094 -9.078 1 98.62 305 GLN B N 1
ATOM 5481 C CA . GLN B 1 305 ? 9 -33.344 -8.703 1 98.62 305 GLN B CA 1
ATOM 5482 C C . GLN B 1 305 ? 7.48 -33.188 -8.719 1 98.62 305 GLN B C 1
ATOM 5484 O O . GLN B 1 305 ? 6.773 -34.062 -9.211 1 98.62 305 GLN B O 1
ATOM 5489 N N . PHE B 1 306 ? 7.012 -32.156 -8.102 1 98.81 306 PHE B N 1
ATOM 5490 C CA . PHE B 1 306 ? 5.59 -31.844 -8.062 1 98.81 306 PHE B CA 1
ATOM 5491 C C . PHE B 1 306 ? 5.016 -31.766 -9.477 1 98.81 306 PHE B C 1
ATOM 5493 O O . PHE B 1 306 ? 3.986 -32.375 -9.766 1 98.81 306 PHE B O 1
ATOM 5500 N N . LYS B 1 307 ? 5.695 -31.078 -10.352 1 98.5 307 LYS B N 1
ATOM 5501 C CA . LYS B 1 307 ? 5.266 -30.938 -11.742 1 98.5 307 LYS B CA 1
ATOM 5502 C C . LYS B 1 307 ? 5.223 -32.312 -12.438 1 98.5 307 LYS B C 1
ATOM 5504 O O . LYS B 1 307 ? 4.277 -32.594 -13.172 1 98.5 307 LYS B O 1
ATOM 5509 N N . ARG B 1 308 ? 6.242 -33.094 -12.25 1 98.44 308 ARG B N 1
ATOM 5510 C CA . ARG B 1 308 ? 6.293 -34.438 -12.844 1 98.44 308 ARG B CA 1
ATOM 5511 C C . ARG B 1 308 ? 5.09 -35.25 -12.414 1 98.44 308 ARG B C 1
ATOM 5513 O O . ARG B 1 308 ? 4.48 -35.938 -13.234 1 98.44 308 ARG B O 1
ATOM 5520 N N . LYS B 1 309 ? 4.777 -35.188 -11.188 1 98.69 309 LYS B N 1
ATOM 5521 C CA . LYS B 1 309 ? 3.637 -35.938 -10.672 1 98.69 309 LYS B CA 1
ATOM 5522 C C . LYS B 1 309 ? 2.328 -35.438 -11.273 1 98.69 309 LYS B C 1
ATOM 5524 O O . LYS B 1 309 ? 1.44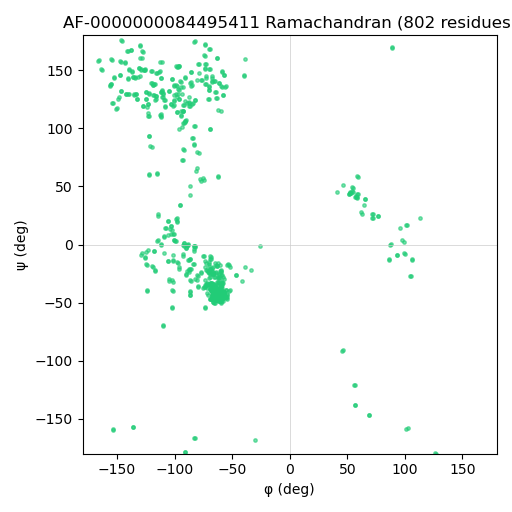 -36.25 -11.586 1 98.69 309 LYS B O 1
ATOM 5529 N N . LEU B 1 310 ? 2.188 -34.156 -11.398 1 98.69 310 LEU B N 1
ATOM 5530 C CA . LEU B 1 310 ? 1.008 -33.594 -12.047 1 98.69 310 LEU B CA 1
ATOM 5531 C C . LEU B 1 310 ? 0.903 -34.062 -13.492 1 98.69 310 LEU B C 1
ATOM 5533 O O . LEU B 1 310 ? -0.195 -34.344 -13.977 1 98.69 310 LEU B O 1
ATOM 5537 N N . ILE B 1 311 ? 2.055 -34.125 -14.141 1 98.25 311 ILE B N 1
ATOM 5538 C CA . ILE B 1 311 ? 2.094 -34.594 -15.523 1 98.25 311 ILE B CA 1
ATOM 5539 C C . ILE B 1 311 ? 1.673 -36.062 -15.594 1 98.25 311 ILE B C 1
ATOM 5541 O O . ILE B 1 311 ? 0.931 -36.438 -16.484 1 98.25 311 ILE B O 1
ATOM 5545 N N . GLU B 1 312 ? 2.148 -36.812 -14.664 1 98.25 312 GLU B N 1
ATOM 5546 C CA . GLU B 1 312 ? 1.741 -38.219 -14.602 1 98.25 312 GLU B CA 1
ATOM 5547 C C . GLU B 1 312 ? 0.227 -38.344 -14.461 1 98.25 312 GLU B C 1
ATOM 5549 O O . GLU B 1 312 ? -0.394 -39.188 -15.102 1 98.25 312 GLU B O 1
ATOM 5554 N N . ILE B 1 313 ? -0.379 -37.531 -13.633 1 97.75 313 ILE B N 1
ATOM 5555 C CA . ILE B 1 313 ? -1.826 -37.531 -13.445 1 97.75 313 ILE B CA 1
ATOM 5556 C C . ILE B 1 313 ? -2.512 -37.094 -14.75 1 97.75 313 ILE B C 1
ATOM 5558 O O . ILE B 1 313 ? -3.533 -37.688 -15.133 1 97.75 313 ILE B O 1
ATOM 5562 N N . SER B 1 314 ? -1.965 -36.125 -15.406 1 96.31 314 SER B N 1
ATOM 5563 C CA . SER B 1 314 ? -2.535 -35.625 -16.641 1 96.31 314 SER B CA 1
ATOM 5564 C C . SER B 1 314 ? -2.49 -36.656 -17.75 1 96.31 314 SER B C 1
ATOM 5566 O O . SER B 1 314 ? -3.316 -36.656 -18.656 1 96.31 314 SER B O 1
ATOM 5568 N N . ASN B 1 315 ? -1.521 -37.562 -17.688 1 96.19 315 ASN B N 1
ATOM 5569 C CA . ASN B 1 315 ? -1.393 -38.625 -18.672 1 96.19 315 ASN B CA 1
ATOM 5570 C C . ASN B 1 315 ? -2.512 -39.656 -18.547 1 96.19 315 ASN B C 1
ATOM 5572 O O . ASN B 1 315 ? -2.844 -40.344 -19.5 1 96.19 315 ASN B O 1
ATOM 5576 N N . VAL B 1 316 ? -3.047 -39.719 -17.438 1 94.38 316 VAL B N 1
ATOM 5577 C CA . VAL B 1 316 ? -4.07 -40.719 -17.172 1 94.38 316 VAL B CA 1
ATOM 5578 C C . VAL B 1 316 ? -5.453 -40.094 -17.234 1 94.38 316 VAL B C 1
ATOM 5580 O O . VAL B 1 316 ? -6.441 -40.75 -17.547 1 94.38 316 VAL B O 1
ATOM 5583 N N . SER B 1 317 ? -5.551 -38.875 -16.875 1 93.31 317 SER B N 1
ATOM 5584 C CA . SER B 1 317 ? -6.828 -38.156 -16.891 1 93.31 317 SER B CA 1
ATOM 5585 C C . SER B 1 317 ? -6.98 -37.312 -18.141 1 93.31 317 SER B C 1
ATOM 5587 O O . SER B 1 317 ? -6.184 -36.406 -18.391 1 93.31 317 SER B O 1
ATOM 5589 N N . HIS B 1 318 ? -8.055 -37.469 -18.844 1 91.38 318 HIS B N 1
ATOM 5590 C CA . HIS B 1 318 ? -8.289 -36.688 -20.062 1 91.38 318 HIS B CA 1
ATOM 5591 C C . HIS B 1 318 ? -8.844 -35.312 -19.734 1 91.38 318 HIS B C 1
ATOM 5593 O O . HIS B 1 318 ? -9 -34.469 -20.625 1 91.38 318 HIS B O 1
ATOM 5599 N N . LEU B 1 319 ? -9.062 -35.062 -18.484 1 93.19 319 LEU B N 1
ATOM 5600 C CA . LEU B 1 319 ? -9.648 -33.781 -18.094 1 93.19 319 LEU B CA 1
ATOM 5601 C C . LEU B 1 319 ? -8.586 -32.688 -18.062 1 93.19 319 LEU B C 1
ATOM 5603 O O . LEU B 1 319 ? -8.891 -31.516 -18.266 1 93.19 319 LEU B O 1
ATOM 5607 N N . ILE B 1 320 ? -7.344 -33.062 -17.75 1 95.31 320 ILE B N 1
ATOM 5608 C CA . ILE B 1 320 ? -6.262 -32.094 -17.672 1 95.31 320 ILE B CA 1
ATOM 5609 C C . ILE B 1 320 ? -5.633 -31.906 -19.047 1 95.31 320 ILE B C 1
ATOM 5611 O O . ILE B 1 320 ? -5.133 -32.875 -19.641 1 95.31 320 ILE B O 1
ATOM 5615 N N . GLN B 1 321 ? -5.652 -30.719 -19.5 1 94.12 321 GLN B N 1
ATOM 5616 C CA . GLN B 1 321 ? -5.152 -30.391 -20.828 1 94.12 321 GLN B CA 1
ATOM 5617 C C . GLN B 1 321 ? -3.652 -30.109 -20.797 1 94.12 321 GLN B C 1
ATOM 5619 O O . GLN B 1 321 ? -2.928 -30.484 -21.719 1 94.12 321 GLN B O 1
ATOM 5624 N N . GLU B 1 322 ? -3.217 -29.422 -19.766 1 94.56 322 GLU B N 1
ATOM 5625 C CA . GLU B 1 322 ? -1.823 -28.984 -19.734 1 94.56 322 GLU B CA 1
ATOM 5626 C C . GLU B 1 322 ? -1.354 -28.75 -18.297 1 94.56 322 GLU B C 1
ATOM 5628 O O . GLU B 1 322 ? -2.109 -28.234 -17.469 1 94.56 322 GLU B O 1
ATOM 5633 N N . VAL B 1 323 ? -0.164 -29.234 -18.047 1 96.94 323 VAL B N 1
ATOM 5634 C CA . VAL B 1 323 ? 0.541 -28.875 -16.812 1 96.94 323 VAL B CA 1
ATOM 5635 C C . VAL B 1 323 ? 1.708 -27.953 -17.141 1 96.94 323 VAL B C 1
ATOM 5637 O O . VAL B 1 323 ? 2.525 -28.25 -18.016 1 96.94 323 VAL B O 1
ATOM 5640 N N . ARG B 1 324 ? 1.765 -26.766 -16.516 1 94.69 324 ARG B N 1
ATOM 5641 C CA . ARG B 1 324 ? 2.848 -25.828 -16.781 1 94.69 324 ARG B CA 1
ATOM 5642 C C . ARG B 1 324 ? 3.303 -25.141 -15.5 1 94.69 324 ARG B C 1
ATOM 5644 O O . ARG B 1 324 ? 2.66 -25.266 -14.453 1 94.69 324 ARG B O 1
ATOM 5651 N N . GLY B 1 325 ? 4.469 -24.5 -15.656 1 96.25 325 GLY B N 1
ATOM 5652 C CA . GLY B 1 325 ? 5.043 -23.734 -14.562 1 96.25 325 GLY B CA 1
ATOM 5653 C C . GLY B 1 325 ? 6.473 -24.125 -14.242 1 96.25 325 GLY B C 1
ATOM 5654 O O . GLY B 1 325 ? 7.066 -24.953 -14.938 1 96.25 325 GLY B O 1
ATOM 5655 N N . VAL B 1 326 ? 6.977 -23.438 -13.266 1 97 326 VAL B N 1
ATOM 5656 C CA . VAL B 1 326 ? 8.352 -23.656 -12.812 1 97 326 VAL B CA 1
ATOM 5657 C C . VAL B 1 326 ? 8.445 -23.406 -11.312 1 97 326 VAL B C 1
ATOM 5659 O O . VAL B 1 326 ? 7.73 -22.562 -10.773 1 97 326 VAL B O 1
ATOM 5662 N N . GLY B 1 327 ? 9.344 -24.203 -10.625 1 98 327 GLY B N 1
ATOM 5663 C CA . GLY B 1 327 ? 9.398 -24.078 -9.18 1 98 327 GLY B CA 1
ATOM 5664 C C . GLY B 1 327 ? 8.062 -24.328 -8.516 1 98 327 GLY B C 1
ATOM 5665 O O . GLY B 1 327 ? 7.363 -25.297 -8.859 1 98 327 GLY B O 1
ATOM 5666 N N . MET B 1 328 ? 7.73 -23.516 -7.523 1 98.44 328 MET B N 1
ATOM 5667 C CA . MET B 1 328 ? 6.469 -23.672 -6.809 1 98.44 328 MET B CA 1
ATOM 5668 C C . MET B 1 328 ? 5.402 -22.75 -7.387 1 98.44 328 MET B C 1
ATOM 5670 O O . MET B 1 328 ? 4.656 -22.109 -6.645 1 98.44 328 MET B O 1
ATOM 5674 N N . MET B 1 329 ? 5.453 -22.547 -8.641 1 98.19 329 MET B N 1
ATOM 5675 C CA . MET B 1 329 ? 4.453 -21.859 -9.461 1 98.19 329 MET B CA 1
ATOM 5676 C C . MET B 1 329 ? 3.928 -22.781 -10.555 1 98.19 329 MET B C 1
ATOM 5678 O O . MET B 1 329 ? 4.422 -22.766 -11.688 1 98.19 329 MET B O 1
ATOM 5682 N N . LEU B 1 330 ? 2.916 -23.594 -10.156 1 98.25 330 LEU B N 1
ATOM 5683 C CA . LEU B 1 330 ? 2.438 -24.625 -11.062 1 98.25 330 LEU B CA 1
ATOM 5684 C C . LEU B 1 330 ? 0.932 -24.516 -11.273 1 98.25 330 LEU B C 1
ATOM 5686 O O . LEU B 1 330 ? 0.21 -24.047 -10.398 1 98.25 330 LEU B O 1
ATOM 5690 N N . VAL B 1 331 ? 0.52 -24.953 -12.461 1 97.5 331 VAL B N 1
ATOM 5691 C CA . VAL B 1 331 ? -0.896 -24.953 -12.812 1 97.5 331 VAL B CA 1
ATOM 5692 C C . VAL B 1 331 ? -1.229 -26.219 -13.594 1 97.5 331 VAL B C 1
ATOM 5694 O O . VAL B 1 331 ? -0.394 -26.734 -14.336 1 97.5 331 VAL B O 1
ATOM 5697 N N . ALA B 1 332 ? -2.375 -26.75 -13.344 1 97.06 332 ALA B N 1
ATOM 5698 C CA . ALA B 1 332 ? -3.008 -27.734 -14.211 1 97.06 332 ALA B CA 1
ATOM 5699 C C . ALA B 1 332 ? -4.258 -27.172 -14.875 1 97.06 332 ALA B C 1
ATOM 5701 O O . ALA B 1 332 ? -5.242 -26.859 -14.195 1 97.06 332 ALA B O 1
ATOM 5702 N N . GLU B 1 333 ? -4.191 -27 -16.125 1 95.12 333 GLU B N 1
ATOM 5703 C CA . GLU B 1 333 ? -5.324 -26.438 -16.859 1 95.12 333 GLU B CA 1
ATOM 5704 C C . GLU B 1 333 ? -6.203 -27.547 -17.422 1 95.12 333 GLU B C 1
ATOM 5706 O O . GLU B 1 333 ? -5.699 -28.547 -17.938 1 95.12 333 GLU B O 1
ATOM 5711 N N . PHE B 1 334 ? -7.449 -27.359 -17.266 1 94.44 334 PHE B N 1
ATOM 5712 C CA . PHE B 1 334 ? -8.43 -28.344 -17.688 1 94.44 334 PHE B CA 1
ATOM 5713 C C . PHE B 1 334 ? -8.977 -28.016 -19.062 1 94.44 334 PHE B C 1
ATOM 5715 O O . PHE B 1 334 ? -8.992 -26.859 -19.469 1 94.44 334 PHE B O 1
ATOM 5722 N N . ASN B 1 335 ? -9.406 -29.078 -19.719 1 88.12 335 ASN B N 1
ATOM 5723 C CA . ASN B 1 335 ? -10.008 -28.906 -21.047 1 88.12 335 ASN B CA 1
ATOM 5724 C C . ASN B 1 335 ? -11.406 -28.312 -20.953 1 88.12 335 ASN B C 1
ATOM 5726 O O . ASN B 1 335 ? -12.039 -28.375 -19.891 1 88.12 335 ASN B O 1
ATOM 5730 N N . ASP B 1 336 ? -11.789 -27.641 -21.938 1 78.25 336 ASP B N 1
ATOM 5731 C CA . ASP B 1 336 ? -13.062 -26.922 -21.969 1 78.25 336 ASP B CA 1
ATOM 5732 C C . ASP B 1 336 ? -14.242 -27.891 -21.844 1 78.25 336 ASP B C 1
ATOM 5734 O O . ASP B 1 336 ? -15.359 -27.469 -21.547 1 78.25 336 ASP B O 1
ATOM 5738 N N . THR B 1 337 ? -13.945 -29.078 -22.047 1 71.94 337 THR B N 1
ATOM 5739 C CA . THR B 1 337 ? -15.031 -30.047 -21.953 1 71.94 337 THR B CA 1
ATOM 5740 C C . THR B 1 337 ? -15.547 -30.141 -20.516 1 71.94 337 THR B C 1
ATOM 5742 O O . THR B 1 337 ? -16.703 -30.5 -20.297 1 71.94 337 THR B O 1
ATOM 5745 N N . LEU B 1 338 ? -14.586 -29.75 -19.688 1 71.19 338 LEU B N 1
ATOM 5746 C CA . LEU B 1 338 ? -14.984 -29.703 -18.297 1 71.19 338 LEU B CA 1
ATOM 5747 C C . LEU B 1 338 ? -15.695 -28.391 -17.969 1 71.19 338 LEU B C 1
ATOM 5749 O O . LEU B 1 338 ? -15.117 -27.312 -18.156 1 71.19 338 LEU B O 1
ATOM 5753 N N . GLY B 1 339 ? -16.953 -28.234 -18.156 1 69.31 339 GLY B N 1
ATOM 5754 C CA . GLY B 1 339 ? -17.688 -27.016 -17.812 1 69.31 339 GLY B CA 1
ATOM 5755 C C . GLY B 1 339 ? -17.25 -26.406 -16.5 1 69.31 339 GLY B C 1
ATOM 5756 O O . GLY B 1 339 ? -16.688 -27.078 -15.648 1 69.31 339 GLY B O 1
ATOM 5757 N N . THR B 1 340 ? -17.266 -25.109 -16.406 1 70.94 340 THR B N 1
ATOM 5758 C CA . THR B 1 340 ? -16.891 -24.312 -15.227 1 70.94 340 THR B CA 1
ATOM 5759 C C . THR B 1 340 ? -17.547 -24.891 -13.969 1 70.94 340 THR B C 1
ATOM 5761 O O . THR B 1 340 ? -16.938 -24.891 -12.898 1 70.94 340 THR B O 1
ATOM 5764 N N . GLU B 1 341 ? -18.547 -25.484 -14.18 1 76.06 341 GLU B N 1
ATOM 5765 C CA . GLU B 1 341 ? -19.281 -26.016 -13.031 1 76.06 341 GLU B CA 1
ATOM 5766 C C . GLU B 1 341 ? -18.578 -27.234 -12.453 1 76.06 341 GLU B C 1
ATOM 5768 O O . GLU B 1 341 ? -18.531 -27.422 -11.234 1 76.06 341 GLU B O 1
ATOM 5773 N N . HIS B 1 342 ? -18.031 -28 -13.344 1 80.31 342 HIS B N 1
ATOM 5774 C CA . HIS B 1 342 ? -17.375 -29.219 -12.891 1 80.31 342 HIS B CA 1
ATOM 5775 C C . HIS B 1 342 ? -16.047 -28.891 -12.203 1 80.31 342 HIS B C 1
ATOM 5777 O O . HIS B 1 342 ? -15.711 -29.516 -11.188 1 80.31 342 HIS B O 1
ATOM 5783 N N . LEU B 1 343 ? -15.336 -27.922 -12.672 1 86.06 343 LEU B N 1
ATOM 5784 C CA . LEU B 1 343 ? -14.086 -27.531 -12.031 1 86.06 343 LEU B CA 1
ATOM 5785 C C . LEU B 1 343 ? -14.352 -26.922 -10.656 1 86.06 343 LEU B C 1
ATOM 5787 O O . LEU B 1 343 ? -13.586 -27.141 -9.719 1 86.06 343 LEU B O 1
ATOM 5791 N N . SER B 1 344 ? -15.414 -26.156 -10.633 1 86.5 344 SER B N 1
ATOM 5792 C CA . SER B 1 344 ? -15.812 -25.594 -9.344 1 86.5 344 SER B CA 1
ATOM 5793 C C . SER B 1 344 ? -16.094 -26.703 -8.328 1 86.5 344 SER B C 1
ATOM 5795 O O . SER B 1 344 ? -15.828 -26.531 -7.133 1 86.5 344 SER B O 1
ATOM 5797 N N . GLY B 1 345 ? -16.688 -27.766 -8.836 1 87.69 345 GLY B N 1
ATOM 5798 C CA . GLY B 1 345 ? -16.922 -28.922 -7.98 1 87.69 345 GLY B CA 1
ATOM 5799 C C . GLY B 1 345 ? -15.633 -29.547 -7.461 1 87.69 345 GLY B C 1
ATOM 5800 O O . GLY B 1 345 ? -15.547 -29.906 -6.285 1 87.69 345 GLY B O 1
ATOM 5801 N N . ILE B 1 346 ? -14.711 -29.656 -8.359 1 92.44 346 ILE B N 1
ATOM 5802 C CA . ILE B 1 346 ? -13.422 -30.203 -7.969 1 92.44 346 ILE B CA 1
ATOM 5803 C C . ILE B 1 346 ? -12.766 -29.312 -6.918 1 92.44 346 ILE B C 1
ATOM 5805 O O . ILE B 1 346 ? -12.242 -29.812 -5.914 1 92.44 346 ILE B O 1
ATOM 5809 N N . HIS B 1 347 ? -12.82 -28.031 -7.094 1 91.94 347 HIS B N 1
ATOM 5810 C CA . HIS B 1 347 ? -12.273 -27.078 -6.133 1 91.94 347 HIS B CA 1
ATOM 5811 C C . HIS B 1 347 ? -12.938 -27.234 -4.766 1 91.94 347 HIS B C 1
ATOM 5813 O O . HIS B 1 347 ? -12.25 -27.281 -3.742 1 91.94 347 HIS B O 1
ATOM 5819 N N . ARG B 1 348 ? -14.188 -27.25 -4.781 1 90.94 348 ARG B N 1
ATOM 5820 C CA . ARG B 1 348 ? -14.953 -27.359 -3.541 1 90.94 348 ARG B CA 1
ATOM 5821 C C . ARG B 1 348 ? -14.641 -28.656 -2.814 1 90.94 348 ARG B C 1
ATOM 5823 O O . ARG B 1 348 ? -14.516 -28.688 -1.589 1 90.94 348 ARG B O 1
ATOM 5830 N N . ASN B 1 349 ? -14.578 -29.75 -3.615 1 95.06 349 ASN B N 1
ATOM 5831 C CA . ASN B 1 349 ? -14.297 -31.047 -3.02 1 95.06 349 ASN B CA 1
ATOM 5832 C C . ASN B 1 349 ? -12.883 -31.109 -2.453 1 95.06 349 ASN B C 1
ATOM 5834 O O . ASN B 1 349 ? -12.648 -31.734 -1.415 1 95.06 349 ASN B O 1
ATOM 5838 N N . LEU B 1 350 ? -11.961 -30.516 -3.125 1 96.88 350 LEU B N 1
ATOM 5839 C CA . LEU B 1 350 ? -10.602 -30.422 -2.592 1 96.88 350 LEU B CA 1
ATOM 5840 C C . LEU B 1 350 ? -10.594 -29.656 -1.269 1 96.88 350 LEU B C 1
ATOM 5842 O O . LEU B 1 350 ? -10 -30.125 -0.292 1 96.88 350 LEU B O 1
ATOM 5846 N N . PHE B 1 351 ? -11.328 -28.594 -1.229 1 94.44 351 PHE B N 1
ATOM 5847 C CA . PHE B 1 351 ? -11.391 -27.781 -0.02 1 94.44 351 PHE B CA 1
ATOM 5848 C C . PHE B 1 351 ? -12.023 -28.562 1.124 1 94.44 351 PHE B C 1
ATOM 5850 O O . PHE B 1 351 ? -11.516 -28.531 2.25 1 94.44 351 PHE B O 1
ATOM 5857 N N . GLN B 1 352 ? -13.102 -29.188 0.808 1 94.12 352 GLN B N 1
ATOM 5858 C CA . GLN B 1 352 ? -13.797 -29.984 1.814 1 94.12 352 GLN B CA 1
ATOM 5859 C C . GLN B 1 352 ? -12.914 -31.125 2.326 1 94.12 352 GLN B C 1
ATOM 5861 O O . GLN B 1 352 ? -13.078 -31.578 3.459 1 94.12 352 GLN B O 1
ATOM 5866 N N . SER B 1 353 ? -11.984 -31.5 1.452 1 97.25 353 SER B N 1
ATOM 5867 C CA . SER B 1 353 ? -11.07 -32.562 1.821 1 97.25 353 SER B CA 1
ATOM 5868 C C . SER B 1 353 ? -9.844 -32.031 2.543 1 97.25 353 SER B C 1
ATOM 5870 O O . SER B 1 353 ? -8.914 -32.781 2.855 1 97.25 353 SER B O 1
ATOM 5872 N N . GLY B 1 354 ? -9.766 -30.703 2.723 1 97 354 GLY B N 1
ATOM 5873 C CA . GLY B 1 354 ? -8.711 -30.109 3.525 1 97 354 GLY B CA 1
ATOM 5874 C C . GLY B 1 354 ? -7.598 -29.5 2.691 1 97 354 GLY B C 1
ATOM 5875 O O . GLY B 1 354 ? -6.488 -29.281 3.188 1 97 354 GLY B O 1
ATOM 5876 N N . PHE B 1 355 ? -7.859 -29.281 1.45 1 97.94 355 PHE B N 1
ATOM 5877 C CA . PHE B 1 355 ? -6.84 -28.703 0.585 1 97.94 355 PHE B CA 1
ATOM 5878 C C . PHE B 1 355 ? -7.34 -27.422 -0.061 1 97.94 355 PHE B C 1
ATOM 5880 O O . PHE B 1 355 ? -8.344 -27.422 -0.778 1 97.94 355 PHE B O 1
ATOM 5887 N N . LEU B 1 356 ? -6.641 -26.328 0.181 1 95.88 356 LEU B N 1
ATOM 5888 C CA . LEU B 1 356 ? -6.934 -25.062 -0.495 1 95.88 356 LEU B CA 1
ATOM 5889 C C . LEU B 1 356 ? -6.09 -24.922 -1.757 1 95.88 356 LEU B C 1
ATOM 5891 O O . LEU B 1 356 ? -4.914 -24.562 -1.684 1 95.88 356 LEU B O 1
ATOM 5895 N N . VAL B 1 357 ? -6.746 -25.125 -2.85 1 96.12 357 VAL B N 1
ATOM 5896 C CA . VAL B 1 357 ? -6.094 -25.031 -4.152 1 96.12 357 VAL B CA 1
ATOM 5897 C C . VAL B 1 357 ? -6.633 -23.828 -4.914 1 96.12 357 VAL B C 1
ATOM 5899 O O . VAL B 1 357 ? -7.82 -23.5 -4.824 1 96.12 357 VAL B O 1
ATOM 5902 N N . GLY B 1 358 ? -5.746 -23.203 -5.637 1 93.88 358 GLY B N 1
ATOM 5903 C CA . GLY B 1 358 ? -6.117 -21.969 -6.301 1 93.88 358 GLY B CA 1
ATOM 5904 C C . GLY B 1 358 ? -6.918 -22.188 -7.566 1 93.88 358 GLY B C 1
ATOM 5905 O O . GLY B 1 358 ? -6.852 -23.25 -8.172 1 93.88 358 GLY B O 1
ATOM 5906 N N . SER B 1 359 ? -7.703 -21.141 -7.895 1 90.62 359 SER B N 1
ATOM 5907 C CA . SER B 1 359 ? -8.461 -21.078 -9.141 1 90.62 359 SER B CA 1
ATOM 5908 C C . SER B 1 359 ? -8.234 -19.75 -9.859 1 90.62 359 SER B C 1
ATOM 5910 O O . SER B 1 359 ? -7.504 -18.891 -9.367 1 90.62 359 SER B O 1
ATOM 5912 N N . SER B 1 360 ? -8.703 -19.672 -11.016 1 85.75 360 SER B N 1
ATOM 5913 C CA . SER B 1 360 ? -8.672 -18.438 -11.797 1 85.75 360 SER B CA 1
ATOM 5914 C C . SER B 1 360 ? -10 -18.188 -12.5 1 85.75 360 SER B C 1
ATOM 5916 O O . SER B 1 360 ? -10.664 -19.141 -12.938 1 85.75 360 SER B O 1
ATOM 5918 N N . TRP B 1 361 ? -10.375 -16.938 -12.594 1 77.31 361 TRP B N 1
ATOM 5919 C CA . TRP B 1 361 ? -11.562 -16.625 -13.375 1 77.31 361 TRP B CA 1
ATOM 5920 C C . TRP B 1 361 ? -11.227 -16.516 -14.859 1 77.31 361 TRP B C 1
ATOM 5922 O O . TRP B 1 361 ? -12.117 -16.484 -15.703 1 77.31 361 TRP B O 1
ATOM 5932 N N . ARG B 1 362 ? -9.969 -16.641 -15.148 1 78.25 362 ARG B N 1
ATOM 5933 C CA . ARG B 1 362 ? -9.523 -16.422 -16.516 1 78.25 362 ARG B CA 1
ATOM 5934 C C . ARG B 1 362 ? -9.406 -17.734 -17.281 1 78.25 362 ARG B C 1
ATOM 5936 O O . ARG B 1 362 ? -9.352 -17.75 -18.516 1 78.25 362 ARG B O 1
ATOM 5943 N N . ALA B 1 363 ? -9.297 -18.75 -16.516 1 84.25 363 ALA B N 1
ATOM 5944 C CA . ALA B 1 363 ? -9.125 -20.062 -17.125 1 84.25 363 ALA B CA 1
ATOM 5945 C C . ALA B 1 363 ? -9.609 -21.172 -16.188 1 84.25 363 ALA B C 1
ATOM 5947 O O . ALA B 1 363 ? -9.711 -20.969 -14.977 1 84.25 363 ALA B O 1
ATOM 5948 N N . ASN B 1 364 ? -9.859 -22.266 -16.812 1 91.19 364 ASN B N 1
ATOM 5949 C CA . ASN B 1 364 ? -10.203 -23.453 -16.031 1 91.19 364 ASN B CA 1
ATOM 5950 C C . ASN B 1 364 ? -8.953 -24.188 -15.555 1 91.19 364 ASN B C 1
ATOM 5952 O O . ASN B 1 364 ? -8.469 -25.094 -16.234 1 91.19 364 ASN B O 1
ATOM 5956 N N . LEU B 1 365 ? -8.562 -23.766 -14.352 1 94.69 365 LEU B N 1
ATOM 5957 C CA . LEU B 1 365 ? -7.301 -24.375 -13.922 1 94.69 365 LEU B CA 1
ATOM 5958 C C . LEU B 1 365 ? -7.277 -24.562 -12.414 1 94.69 365 LEU B C 1
ATOM 5960 O O . LEU B 1 365 ? -8.117 -24.016 -11.695 1 94.69 365 LEU B O 1
ATOM 5964 N N . LEU B 1 366 ? -6.441 -25.484 -11.977 1 96.44 366 LEU B N 1
ATOM 5965 C CA . LEU B 1 366 ? -5.973 -25.562 -10.594 1 96.44 366 LEU B CA 1
ATOM 5966 C C . LEU B 1 366 ? -4.59 -24.938 -10.461 1 96.44 366 LEU B C 1
ATOM 5968 O O . LEU B 1 366 ? -3.703 -25.188 -11.281 1 96.44 366 LEU B O 1
ATOM 5972 N N . ARG B 1 367 ? -4.484 -24.094 -9.523 1 97 367 ARG B N 1
ATOM 5973 C CA . ARG B 1 367 ? -3.23 -23.391 -9.312 1 97 367 ARG B CA 1
ATOM 5974 C C . ARG B 1 367 ? -2.561 -23.828 -8.016 1 97 367 ARG B C 1
ATOM 5976 O O . ARG B 1 367 ? -3.217 -23.938 -6.977 1 97 367 ARG B O 1
ATOM 5983 N N . PHE B 1 368 ? -1.264 -24.109 -8.086 1 98.31 368 PHE B N 1
ATOM 5984 C CA . PHE B 1 368 ? -0.47 -24.578 -6.953 1 98.31 368 PHE B CA 1
ATOM 5985 C C . PHE B 1 368 ? 0.708 -23.641 -6.699 1 98.31 368 PHE B C 1
ATOM 5987 O O . PHE B 1 368 ? 1.775 -23.812 -7.293 1 98.31 368 PHE B O 1
ATOM 5994 N N . TYR B 1 369 ? 0.521 -22.688 -5.828 1 97.81 369 TYR B N 1
ATOM 5995 C CA . TYR B 1 369 ? 1.546 -21.734 -5.402 1 97.81 369 TYR B CA 1
ATOM 5996 C C . TYR B 1 369 ? 1.755 -21.797 -3.895 1 97.81 369 TYR B C 1
ATOM 5998 O O . TYR B 1 369 ? 1.573 -20.812 -3.191 1 97.81 369 TYR B O 1
ATOM 6006 N N . PRO B 1 370 ? 2.148 -22.938 -3.311 1 98.5 370 PRO B N 1
ATOM 6007 C CA . PRO B 1 370 ? 2.289 -23.062 -1.858 1 98.5 370 PRO B CA 1
ATOM 6008 C C . PRO B 1 370 ? 3.516 -22.328 -1.315 1 98.5 370 PRO B C 1
ATOM 6010 O O . PRO B 1 370 ? 4.336 -21.828 -2.09 1 98.5 370 PRO B O 1
ATOM 6013 N N . ALA B 1 371 ? 3.586 -22.281 0.005 1 98.62 371 ALA B N 1
ATOM 6014 C CA . ALA B 1 371 ? 4.832 -21.859 0.633 1 98.62 371 ALA B CA 1
ATOM 6015 C C . ALA B 1 371 ? 5.992 -22.766 0.226 1 98.62 371 ALA B C 1
ATOM 6017 O O . ALA B 1 371 ? 5.805 -23.953 -0.011 1 98.62 371 ALA B O 1
ATOM 6018 N N . LEU B 1 372 ? 7.152 -22.125 0.18 1 98.81 372 LEU B N 1
ATOM 6019 C CA . LEU B 1 372 ? 8.336 -22.891 -0.227 1 98.81 372 LEU B CA 1
ATOM 6020 C C . LEU B 1 372 ? 8.711 -23.906 0.835 1 98.81 372 LEU B C 1
ATOM 6022 O O . LEU B 1 372 ? 9.492 -24.828 0.567 1 98.81 372 LEU B O 1
ATOM 6026 N N . THR B 1 373 ? 8.102 -23.812 1.975 1 98.62 373 THR B N 1
ATOM 6027 C CA . THR B 1 373 ? 8.383 -24.703 3.098 1 98.62 373 THR B CA 1
ATOM 6028 C C . THR B 1 373 ? 7.453 -25.906 3.084 1 98.62 373 THR B C 1
ATOM 6030 O O . THR B 1 373 ? 7.516 -26.766 3.975 1 98.62 373 THR B O 1
ATOM 6033 N N . ILE B 1 374 ? 6.574 -26 2.098 1 98.69 374 ILE B N 1
ATOM 6034 C CA . ILE B 1 374 ? 5.613 -27.094 2.043 1 98.69 374 ILE B CA 1
ATOM 6035 C C . ILE B 1 374 ? 6.355 -28.438 2.057 1 98.69 374 ILE B C 1
ATOM 6037 O O . ILE B 1 374 ? 7.453 -28.547 1.513 1 98.69 374 ILE B O 1
ATOM 6041 N N . ARG B 1 375 ? 5.734 -29.484 2.703 1 98 375 ARG B N 1
ATOM 6042 C CA . ARG B 1 375 ? 6.32 -30.828 2.779 1 98 375 ARG B CA 1
ATOM 6043 C C . ARG B 1 375 ? 5.855 -31.688 1.613 1 98 375 ARG B C 1
ATOM 6045 O O . ARG B 1 375 ? 4.723 -31.562 1.147 1 98 375 ARG B O 1
ATOM 6052 N N . GLU B 1 376 ? 6.742 -32.438 1.214 1 98.44 376 GLU B N 1
ATOM 6053 C CA . GLU B 1 376 ? 6.43 -33.375 0.129 1 98.44 376 GLU B CA 1
ATOM 6054 C C . GLU B 1 376 ? 5.176 -34.188 0.441 1 98.44 376 GLU B C 1
ATOM 6056 O O . GLU B 1 376 ? 4.355 -34.438 -0.445 1 98.44 376 GLU B O 1
ATOM 6061 N N . ILE B 1 377 ? 5.008 -34.594 1.653 1 98.56 377 ILE B N 1
ATOM 6062 C CA . ILE B 1 377 ? 3.877 -35.438 2.049 1 98.56 377 ILE B CA 1
ATOM 6063 C C . ILE B 1 377 ? 2.574 -34.656 1.842 1 98.56 377 ILE B C 1
ATOM 6065 O O . ILE B 1 377 ? 1.551 -35.25 1.476 1 98.56 377 ILE B O 1
ATOM 6069 N N . ASP B 1 378 ? 2.566 -33.375 2.131 1 98.62 378 ASP B N 1
ATOM 6070 C CA . ASP B 1 378 ? 1.386 -32.531 1.917 1 98.62 378 ASP B CA 1
ATOM 6071 C C . ASP B 1 378 ? 1.009 -32.5 0.438 1 98.62 378 ASP B C 1
ATOM 6073 O O . ASP B 1 378 ? -0.174 -32.531 0.092 1 98.62 378 ASP B O 1
ATOM 6077 N N . ILE B 1 379 ? 1.985 -32.406 -0.42 1 98.75 379 ILE B N 1
ATOM 6078 C CA . ILE B 1 379 ? 1.776 -32.406 -1.863 1 98.75 379 ILE B CA 1
ATOM 6079 C C . ILE B 1 379 ? 1.188 -33.75 -2.295 1 98.75 379 ILE B C 1
ATOM 6081 O O . ILE B 1 379 ? 0.188 -33.781 -3.016 1 98.75 379 ILE B O 1
ATOM 6085 N N . ASN B 1 380 ? 1.806 -34.781 -1.809 1 98.69 380 ASN B N 1
ATOM 6086 C CA . ASN B 1 380 ? 1.361 -36.125 -2.186 1 98.69 380 ASN B CA 1
ATOM 6087 C C . ASN B 1 380 ? -0.07 -36.406 -1.727 1 98.69 380 ASN B C 1
ATOM 6089 O O . ASN B 1 380 ? -0.854 -37 -2.449 1 98.69 380 ASN B O 1
ATOM 6093 N N . ASP B 1 381 ? -0.384 -35.938 -0.518 1 98.62 381 ASP B N 1
ATOM 6094 C CA . ASP B 1 381 ? -1.745 -36.094 -0.011 1 98.62 381 ASP B CA 1
ATOM 6095 C C . ASP B 1 381 ? -2.748 -35.375 -0.913 1 98.62 381 ASP B C 1
ATOM 6097 O O . ASP B 1 381 ? -3.809 -35.938 -1.225 1 98.62 381 ASP B O 1
ATOM 6101 N N . MET B 1 382 ? -2.422 -34.219 -1.285 1 98.75 382 MET B N 1
ATOM 6102 C CA . MET B 1 382 ? -3.297 -33.438 -2.164 1 98.75 382 MET B CA 1
ATOM 6103 C C . MET B 1 382 ? -3.441 -34.125 -3.521 1 98.75 382 MET B C 1
ATOM 6105 O O . MET B 1 382 ? -4.547 -34.219 -4.059 1 98.75 382 MET B O 1
ATOM 6109 N N . LEU B 1 383 ? -2.357 -34.656 -4.043 1 98.62 383 LEU B N 1
ATOM 6110 C CA . LEU B 1 383 ? -2.381 -35.312 -5.352 1 98.62 383 LEU B CA 1
ATOM 6111 C C . LEU B 1 383 ? -3.209 -36.594 -5.309 1 98.62 383 LEU B C 1
ATOM 6113 O O . LEU B 1 383 ? -3.895 -36.938 -6.277 1 98.62 383 LEU B O 1
ATOM 6117 N N . THR B 1 384 ? -3.098 -37.281 -4.242 1 98.5 384 THR B N 1
ATOM 6118 C CA . THR B 1 384 ? -3.916 -38.469 -4.066 1 98.5 384 THR B CA 1
ATOM 6119 C C . THR B 1 384 ? -5.398 -38.125 -4.074 1 98.5 384 THR B C 1
ATOM 6121 O O . THR B 1 384 ? -6.195 -38.781 -4.75 1 98.5 384 THR B O 1
ATOM 6124 N N . CYS B 1 385 ? -5.727 -37.125 -3.336 1 98.44 385 CYS B N 1
ATOM 6125 C CA . CYS B 1 385 ? -7.105 -36.656 -3.307 1 98.44 385 CYS B CA 1
ATOM 6126 C C . CYS B 1 385 ? -7.559 -36.188 -4.688 1 98.44 385 CYS B C 1
ATOM 6128 O O . CYS B 1 385 ? -8.648 -36.562 -5.137 1 98.44 385 CYS B O 1
ATOM 6130 N N . LEU B 1 386 ? -6.742 -35.438 -5.363 1 98.12 386 LEU B N 1
ATOM 6131 C CA . LEU B 1 386 ? -7.059 -34.938 -6.699 1 98.12 386 LEU B CA 1
ATOM 6132 C C . LEU B 1 386 ? -7.309 -36.062 -7.668 1 98.12 386 LEU B C 1
ATOM 6134 O O . LEU B 1 386 ? -8.273 -36.031 -8.438 1 98.12 386 LEU B O 1
ATOM 6138 N N . THR B 1 387 ? -6.473 -37.062 -7.613 1 97.75 387 THR B N 1
ATOM 6139 C CA . THR B 1 387 ? -6.605 -38.219 -8.492 1 97.75 387 THR B CA 1
ATOM 6140 C C . THR B 1 387 ? -7.953 -38.906 -8.281 1 97.75 387 THR B C 1
ATOM 6142 O O . THR B 1 387 ? -8.641 -39.25 -9.25 1 97.75 387 THR B O 1
ATOM 6145 N N . SER B 1 388 ? -8.289 -39.062 -7.07 1 97.31 388 SER B N 1
ATOM 6146 C CA . SER B 1 388 ? -9.57 -39.688 -6.746 1 97.31 388 SER B CA 1
ATOM 6147 C C . SER B 1 388 ? -10.742 -38.875 -7.277 1 97.31 388 SER B C 1
ATOM 6149 O O . SER B 1 388 ? -11.727 -39.406 -7.758 1 97.31 388 SER B O 1
ATOM 6151 N N . LEU B 1 389 ? -10.664 -37.594 -7.098 1 96.19 389 LEU B N 1
ATOM 6152 C CA . LEU B 1 389 ? -11.734 -36.688 -7.547 1 96.19 389 LEU B CA 1
ATOM 6153 C C . LEU B 1 389 ? -11.852 -36.719 -9.07 1 96.19 389 LEU B C 1
ATOM 6155 O O . LEU B 1 389 ? -12.953 -36.656 -9.609 1 96.19 389 LEU B O 1
ATOM 6159 N N . LEU B 1 390 ? -10.711 -36.781 -9.758 1 95.06 390 LEU B N 1
ATOM 6160 C CA . LEU B 1 390 ? -10.711 -36.844 -11.211 1 95.06 390 LEU B CA 1
ATOM 6161 C C . LEU B 1 390 ? -11.367 -38.125 -11.727 1 95.06 390 LEU B C 1
ATOM 6163 O O . LEU B 1 390 ? -12.148 -38.062 -12.672 1 95.06 390 LEU B O 1
ATOM 6167 N N . VAL B 1 391 ? -11.078 -39.156 -11.078 1 94.56 391 VAL B N 1
ATOM 6168 C CA . VAL B 1 391 ? -11.664 -40.438 -11.461 1 94.56 391 VAL B CA 1
ATOM 6169 C C . VAL B 1 391 ? -13.18 -40.406 -11.273 1 94.56 391 VAL B C 1
ATOM 6171 O O . VAL B 1 391 ? -13.93 -40.844 -12.148 1 94.56 391 VAL B O 1
ATOM 6174 N N . LYS B 1 392 ? -13.578 -39.844 -10.18 1 92.88 392 LYS B N 1
ATOM 6175 C CA . LYS B 1 392 ? -15.008 -39.719 -9.906 1 92.88 392 LYS B CA 1
ATOM 6176 C C . LYS B 1 392 ? -15.695 -38.875 -10.961 1 92.88 392 LYS B C 1
ATOM 6178 O O . LYS B 1 392 ? -16.797 -39.188 -11.406 1 92.88 392 LYS B O 1
ATOM 6183 N N . GLU B 1 393 ? -15.062 -37.781 -11.242 1 90.44 393 GLU B N 1
ATOM 6184 C CA . GLU B 1 393 ? -15.641 -36.844 -12.211 1 90.44 393 GLU B CA 1
ATOM 6185 C C . GLU B 1 393 ? -15.711 -37.5 -13.602 1 90.44 393 GLU B C 1
ATOM 6187 O O . GLU B 1 393 ? -16.672 -37.281 -14.344 1 90.44 393 GLU B O 1
ATOM 6192 N N . GLU B 1 394 ? -14.711 -38.219 -13.961 1 90 394 GLU B N 1
ATOM 6193 C CA . GLU B 1 394 ? -14.68 -38.875 -15.258 1 90 394 GLU B CA 1
ATOM 6194 C C . GLU B 1 394 ? -15.766 -39.938 -15.344 1 90 394 GLU B C 1
ATOM 6196 O O . GLU B 1 394 ? -16.375 -40.125 -16.391 1 90 394 GLU B O 1
ATOM 6201 N N . THR B 1 395 ? -15.945 -40.594 -14.258 1 89.81 395 THR B N 1
ATOM 6202 C CA . THR B 1 395 ? -17 -41.625 -14.211 1 89.81 395 THR B CA 1
ATOM 6203 C C . THR B 1 395 ? -18.375 -40.969 -14.352 1 89.81 395 THR B C 1
ATOM 6205 O O . THR B 1 395 ? -19.234 -41.5 -15.047 1 89.81 395 THR B O 1
ATOM 6208 N N . ARG B 1 396 ? -18.562 -39.875 -13.711 1 86.31 396 ARG B N 1
ATOM 6209 C CA . ARG B 1 396 ? -19.828 -39.156 -13.789 1 86.31 396 ARG B CA 1
ATOM 6210 C C . ARG B 1 396 ? -20.094 -38.688 -15.219 1 86.31 396 ARG B C 1
ATOM 6212 O O . ARG B 1 396 ? -21.219 -38.75 -15.703 1 86.31 396 ARG B O 1
ATOM 6219 N N . LEU B 1 397 ? -19.094 -38.156 -15.875 1 84.31 397 LEU B N 1
ATOM 6220 C CA . LEU B 1 397 ? -19.234 -37.656 -17.234 1 84.31 397 LEU B CA 1
ATOM 6221 C C . LEU B 1 397 ? -19.5 -38.781 -18.219 1 84.31 397 LEU B C 1
ATOM 6223 O O . LEU B 1 397 ? -20.234 -38.562 -19.203 1 84.31 397 LEU B O 1
ATOM 6227 N N . SER B 1 398 ? -18.906 -39.938 -18 1 82.81 398 SER B N 1
ATOM 6228 C CA . SER B 1 398 ? -19.125 -41.094 -18.875 1 82.81 398 SER B CA 1
ATOM 6229 C C . SER B 1 398 ? -20.547 -41.625 -18.734 1 82.81 398 SER B C 1
ATOM 6231 O O . SER B 1 398 ? -21.141 -42.094 -19.719 1 82.81 398 SER B O 1
ATOM 6233 N N . SER B 1 399 ? -20.969 -41.531 -17.609 1 80.94 399 SER B N 1
ATOM 6234 C CA . SER B 1 399 ? -22.328 -42 -17.375 1 80.94 399 SER B CA 1
ATOM 6235 C C . SER B 1 399 ? -23.359 -41.062 -18 1 80.94 399 SER B C 1
ATOM 6237 O O . SER B 1 399 ? -24.438 -41.5 -18.422 1 80.94 399 SER B O 1
ATOM 6239 N N . ASN B 1 400 ? -23.125 -39.812 -18.031 1 71.75 400 ASN B N 1
ATOM 6240 C CA . ASN B 1 400 ? -24.031 -38.844 -18.625 1 71.75 400 ASN B CA 1
ATOM 6241 C C . ASN B 1 400 ? -24.016 -38.938 -20.156 1 71.75 400 ASN B C 1
ATOM 6243 O O . ASN B 1 400 ? -25.016 -38.625 -20.797 1 71.75 400 ASN B O 1
ATOM 6247 N N . ASP B 1 401 ? -22.922 -39.25 -20.781 1 62.84 401 ASP B N 1
ATOM 6248 C CA . ASP B 1 401 ? -22.828 -39.406 -22.219 1 62.84 401 ASP B CA 1
ATOM 6249 C C . ASP B 1 401 ? -23.562 -40.656 -22.688 1 62.84 401 ASP B C 1
ATOM 6251 O O . ASP B 1 401 ? -24.078 -40.719 -23.812 1 62.84 401 ASP B O 1
ATOM 6255 N N . GLU B 1 402 ? -23.891 -41.656 -21.891 1 56.59 402 GLU B N 1
ATOM 6256 C CA . GLU B 1 402 ? -24.625 -42.875 -22.25 1 56.59 402 GLU B CA 1
ATOM 6257 C C . GLU B 1 402 ? -26.125 -42.656 -22.078 1 56.59 402 GLU B C 1
ATOM 6259 O O . GLU B 1 402 ? -26.938 -43.5 -22.516 1 56.59 402 GLU B O 1
ATOM 6264 N N . ARG B 1 403 ? -26.641 -41.5 -21.625 1 45.56 403 ARG B N 1
ATOM 6265 C CA . ARG B 1 403 ? -28.078 -41.219 -21.547 1 45.56 403 ARG B CA 1
ATOM 6266 C C . ARG B 1 403 ? -28.5 -40.219 -22.641 1 45.56 403 ARG B C 1
ATOM 6268 O O . ARG B 1 403 ? -27.75 -39.281 -22.969 1 45.56 403 ARG B O 1
#

Radius of gyration: 27.21 Å; Cα contacts (8 Å, |Δi|>4): 1842; chains: 2; bounding box: 54×92×66 Å

InterPro domains:
  IPR005814 Aminotransferase class-III [PF00202] (14-388)
  IPR005814 Aminotransferase class-III [PIRSF000521] (22-390)
  IPR005814 Aminotransferase class-III [cd00610] (2-383)
  IPR015421 Pyridoxal phosphate-dependent transferase, major domain [G3DSA:3.40.640.10] (49-294)
  IPR015422 Pyridoxal phosphate-dependent transferase, small domain [G3DSA:3.90.1150.10] (12-384)
  IPR015424 Pyridoxal phosphate-dependent transferase [SSF53383] (8-390)

Sequence (806 aa):
MRYVFNSTGYEVYDTYIVRGENCYLYDEQGNKIIDFEAGVWSTVLGHSHPHINGVIYEQLQNIMHLGYQYKSRIVEEAAEKILGITSLPNGKCIFLSSGSEAVELVVQMAKRIMAKPLLLTMSGSYLSALGSASKKADNEWFSFDLSLCKGCTFVETCNPDCEILKKIPFDDIGGFVFEPGNTSGMAKLPPKGLIKNIVKRIKGQEGIIIANEVTTGIGRTGRWFGFEHYDIVPDMVAIGKGIGNGYPVSVAVLSSNIAKRVYGTGFVYAQSHQNDALGSAVALEVIKVLQQEQLINKSALLGEQFKRKLIEISNVSHLIQEVRGVGMMLVAEFNDTLGTEHLSGIHRNLFQSGFLVGSSWRANLLRFYPALTIREIDINDMLTCLTSLLVKEETRLSSNDERMRYVFNSTGYEVYDTYIVRGENCYLYDEQGNKIIDFEAGVWSTVLGHSHPHINGVIYEQLQNIMHLGYQYKSRIVEEAAEKILGITSLPNGKCIFLSSGSEAVELVVQMAKRIMAKPLLLTMSGSYLSALGSASKKADNEWFSFDLSLCKGCTFVETCNPDCEILKKIPFDDIGGFVFEPGNTSGMAKLPPKGLIKNIVKRIKGQEGIIIANEVTTGIGRTGRWFGFEHYDIVPDMVAIGKGIGNGYPVSVAVLSSNIAKRVYGTGFVYAQSHQNDALGSAVALEVIKVLQQEQLINKSALLGEQFKRKLIEISNVSHLIQEVRGVGMMLVAEFNDTLGTEHLSGIHRNLFQSGFLVGSSWRANLLRFYPALTIREIDINDMLTCLTSLLVKEETRLSSNDER

pLDDT: mean 91.59, std 10.59, range [44.97, 98.94]

Nearest PDB structures (foldseek):
  1z3z-assembly1_A  TM=9.036E-01  e=4.675E-36  Burkholderia cepacia
  1dka-assembly1_A  TM=8.988E-01  e=1.138E-33  Burkholderia cepacia
  1dgd-assembly1_A  TM=8.937E-01  e=9.054E-34  Burkholderia cepacia
  1d7r-assembly1_A  TM=8.794E-01  e=7.625E-34  Burkholderia cepacia
  7qyf-assembly2_C  TM=8.435E-01  e=7.375E-27  Acidihalobacter

Foldseek 3Di:
DVPDDDPPPDDDDPWAWDDWDFQWTATPVGFIFGHQCLQVLQQQRTPPDPLLVVLLVVCVVPFFADFDPDDDPLLVVLQQVVCVQLVQNLWGKKKDFALQVQLVVVVVLLCLQFPAQEEEEAPLDDRHPDDPRRCCDVRHYDYFYLVQQPDLPLDPADDCPRPRNVPDPLVRHQEYEYEQQCSVQPRGGHRLNVVVSSCVSNVVVVHFYEYSFQNQACLQQLGRGSCVVNVDRGQKYKYHRHLQSPGRMIMIIGHPVSVVSSVVSVDDDDDRCMSTNSSSSSSSSSNVCCVVVVLSNLLQPLVVVLQVLVVVLCVVFVQFDDWHHGRQWIKTFGDVVCPPVNLVVLQVQLVVVRYHWDDDPVGSMTTGSTHSPDDPVSSVVSSVSSSVSRVVSVVVVVVVVVD/DVPDDDPPPDDDDPWAWDDWDFQWTATPVGFIFGHQCLQVLQQQRTPPDPLLVVLLVVCVVPFFADFDPDDDPLLVVLQQVVCVQLVQNQWGKKKDFALQVQLVVVVVLLCLQFPAQEEEEAPLDDRHPDDPRRCCPVRHYDYFYLVQQPDLPQDPADDCPRPRNVPDPLVRHQEYEYEQQCSVQARGGHHLNVVVVSCVSNVVVVHFYEYSFQNQACQQQLGRGSCVVNVDRGQKYKYHRHLQSPGRMIMIIGHPVSVVSSVVSVDDDDDRCMSTNSSSSSSSSSNVCCVVVVLSNLLQPLVVVLQVLVVVLCVVFVQFDDWHHGRQWIKTFGDVVCPPVNLVVLQVQLVVVRYHWDDDPVGSMTTGSTHSPDDPVSSVVSSVSSSVSRVVSVVVVVVVVVD